Protein AF-A0AA35X2P2-F1 (afdb_monomer)

Solvent-accessible surface area (backbone atoms only — not comparable to full-atom values): 41065 Å² total; per-residue (Å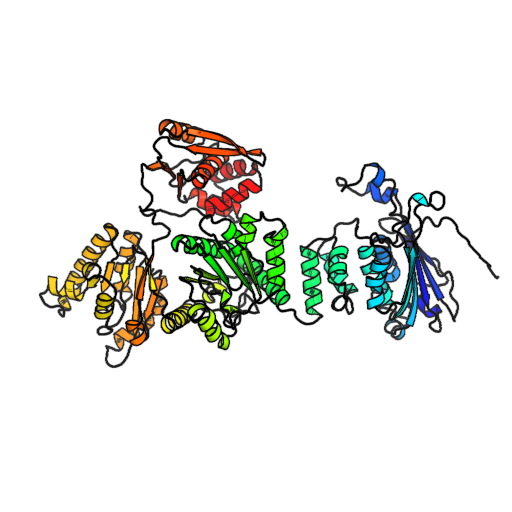²): 134,88,78,85,72,86,72,84,67,79,82,73,82,38,25,44,39,35,46,33,27,59,40,84,58,9,50,53,55,28,53,40,43,74,43,60,62,93,45,78,46,78,44,86,49,102,51,33,36,38,40,37,38,40,90,37,73,39,59,65,42,17,29,42,36,43,38,34,51,46,38,63,68,62,61,49,77,74,61,91,70,84,77,81,94,55,61,87,60,50,65,77,57,65,64,70,43,44,37,42,27,50,67,50,28,53,47,46,51,72,68,30,38,55,20,53,70,48,48,22,92,91,41,52,71,61,35,76,32,67,38,51,37,37,38,40,35,61,30,35,44,26,86,78,41,68,63,56,58,41,64,68,40,42,86,76,60,32,51,76,47,77,46,75,39,61,64,38,91,89,45,63,89,76,35,72,37,50,36,24,32,40,39,39,38,35,74,39,31,66,22,54,56,47,25,49,49,43,55,47,31,29,34,45,47,61,68,75,92,66,92,82,56,76,70,54,40,56,50,49,52,67,52,29,59,98,46,39,59,78,38,94,49,36,67,60,45,42,32,33,58,45,71,65,38,65,69,57,27,48,54,41,50,56,56,33,42,74,78,39,80,82,52,71,45,58,54,51,57,58,44,54,49,50,35,43,66,70,32,55,92,71,42,49,69,62,55,49,51,53,54,49,52,55,50,40,58,75,70,65,37,34,30,39,34,32,40,53,33,48,58,28,64,64,59,57,56,51,71,71,38,89,67,47,64,34,40,36,34,29,23,72,33,62,60,26,46,54,44,15,42,61,71,65,35,50,90,76,42,57,66,79,66,35,75,27,54,44,82,41,80,47,53,63,70,50,84,53,79,86,59,40,87,28,42,27,32,35,31,61,68,36,67,35,65,41,52,76,91,46,46,66,36,31,45,43,26,48,53,59,67,15,46,37,76,39,76,48,76,43,65,66,49,47,75,59,46,81,75,42,95,86,55,61,90,92,58,68,79,37,91,67,48,66,50,62,37,39,72,70,54,50,50,52,51,52,47,55,53,22,67,79,52,76,55,69,46,76,42,52,53,56,26,33,35,40,36,34,31,51,80,90,56,49,56,65,58,51,47,63,74,74,44,58,78,88,32,52,48,37,41,45,60,32,16,25,74,76,62,80,34,59,78,51,69,88,42,46,67,61,9,50,52,50,40,51,52,54,48,51,57,36,38,74,69,66,34,46,33,33,36,44,44,76,46,42,47,72,79,67,39,52,58,54,41,50,53,16,60,77,53,80,28,52,28,30,29,55,29,47,59,85,86,83,92,60,64,63,67,48,53,53,41,30,67,66,42,62,84,41,42,61,81,70,55,37,76,47,80,46,74,33,72,41,74,66,49,59,72,67,60,44,80,42,74,37,81,49,97,40,55,43,68,86,64,73,73,59,70,45,80,45,62,72,46,21,3,39,34,70,61,49,50,55,51,40,47,74,75,51,38,48,77,46,80,42,84,34,99,85,74,46,77,38,35,42,57,49,34,92,86,64,44,31,39,34,36,64,17,26,50,42,36,73,32,96,28,33,59,57,34,50,41,41,52,52,24,20,38,77,69,70,37,28,48,62,30,41,22,72,46,43,59,52,50,42,42,43,78,70,72,44,97,61,89,77,45,75,35,55,46,51,40,49,60,54,46,68,77,47,55,72,67,55,53,50,50,50,45,52,53,57,66,68,36,43,80,60,72,48,111

Foldseek 3Di:
DDPPDPPPDDDPLWWKKKKKFQPFQRLCVCLLQVHHQVDWDKDADQFFIWIKHWPDRGRRMTMIMIITQGDLVSQLVPDPDDDDPDDPVCSNDDCVRPALALVVLVSLCVRRVCSLVLDGPVCNVLSQFFGKMKMKIAWQFAPPPPVLVCLLQVVVAWDKDKDWAQPDPVCCVSDTDRIIIIMIIHRGRSNLVSLSSSQVSNLRVLDDPDQADLVLLVSCCVSCPPPLLVRPCNLSSLCSSRSNPPVSSLVSNLVSCVVPDDDPLSQVVVQVVLLCVLCVLVVVVVVLLVVVVLVCVLLLWQAEEEEQCFLPPSVLVLLVDPSHQAYEYEHQHPVRLVNNCVVSVLVPDDPSSNVRYHYYHDDLLDADLVLADGQEYEHEAPVQLDAPVSVVSSLCRVLNRRNHNYYHYDHAALVCQVVRPPGDNPDDSGPSRNDGDHPVVVQVVVLVSCLVRVNAAEDAQQAEEEEEEFPPQCLVVLCVVAHDPLQEQELLVLQCVVPVGSPPPVCSVVSVVVSLVSQLVQLQVRGRHYYHYNCLALVSCLSVQVSCVVSVHAYEYEYEDDDDDGDVVSVVSNVVCVVCVVVSRHPYYHYQYDVSSSVSHHYDYTHDSLEPVVDDAPEAEDEQLAQALVVVVVVCVVVQKDKDWDQDPVRDIAIAIDHPVLHAYEYLENLFFDHQHSLNSLRHQVRCVVNVRYAYAYDPLLVQLLCVLSVHDDPCDPRSVSNVVVCVVDDPVSSVVSSVVNVPHHHHHDD

Structure (mmCIF, N/CA/C/O backbone):
data_AF-A0AA35X2P2-F1
#
_entry.id   AF-A0AA35X2P2-F1
#
loop_
_atom_site.group_PDB
_atom_site.id
_atom_site.type_symbol
_atom_site.label_atom_id
_atom_site.label_alt_id
_atom_site.label_comp_id
_atom_site.label_asym_id
_atom_site.label_entity_id
_atom_site.label_seq_id
_atom_site.pdbx_PDB_ins_code
_atom_site.Cartn_x
_atom_site.Cartn_y
_atom_site.Cartn_z
_atom_site.occupancy
_atom_site.B_iso_or_equiv
_atom_site.auth_seq_id
_atom_site.auth_comp_id
_atom_site.auth_asym_id
_atom_site.auth_atom_id
_atom_site.pdbx_PDB_model_num
ATOM 1 N N . MET A 1 1 ? -33.482 8.052 63.389 1.00 30.94 1 MET A N 1
ATOM 2 C CA . MET A 1 1 ? -34.845 7.656 62.978 1.00 30.94 1 MET A CA 1
ATOM 3 C C . MET A 1 1 ? -34.691 6.601 61.905 1.00 30.94 1 MET A C 1
ATOM 5 O O . MET A 1 1 ? -34.241 6.907 60.813 1.00 30.94 1 MET A O 1
ATOM 9 N N . THR A 1 2 ? -34.936 5.355 62.285 1.00 27.73 2 THR A N 1
ATOM 10 C CA . THR A 1 2 ? -34.812 4.143 61.476 1.00 27.73 2 THR A CA 1
ATOM 11 C C . THR A 1 2 ? -35.831 4.175 60.339 1.00 27.73 2 THR A C 1
ATOM 13 O O . THR A 1 2 ? -37.019 3.956 60.563 1.00 27.73 2 THR A O 1
ATOM 16 N N . LEU A 1 3 ? -35.382 4.465 59.118 1.00 24.20 3 LEU A N 1
ATOM 17 C CA . LEU A 1 3 ? -36.178 4.251 57.912 1.00 24.20 3 LEU A CA 1
ATOM 18 C C . LEU A 1 3 ? -35.919 2.826 57.423 1.00 24.20 3 LEU A C 1
ATOM 20 O O . LEU A 1 3 ? -35.040 2.564 56.611 1.00 24.20 3 LEU A O 1
ATOM 24 N N . ASN A 1 4 ? -36.715 1.899 57.958 1.00 28.62 4 ASN A N 1
ATOM 25 C CA . ASN A 1 4 ? -36.976 0.605 57.340 1.00 28.62 4 ASN A CA 1
ATOM 26 C C . ASN A 1 4 ? -37.645 0.856 55.980 1.00 28.62 4 ASN A C 1
ATOM 28 O O . ASN A 1 4 ? -38.867 0.968 55.899 1.00 28.62 4 ASN A O 1
ATOM 32 N N . ALA A 1 5 ? -36.856 0.950 54.914 1.00 27.11 5 ALA A N 1
ATOM 33 C CA . ALA A 1 5 ? -37.361 0.973 53.549 1.00 27.11 5 ALA A CA 1
ATOM 34 C C . ALA A 1 5 ? -37.042 -0.364 52.874 1.00 27.11 5 ALA A C 1
ATOM 36 O O . ALA A 1 5 ? -36.112 -0.489 52.083 1.00 27.11 5 ALA A O 1
ATOM 37 N N . ARG A 1 6 ? -37.870 -1.379 53.156 1.00 29.42 6 ARG A N 1
ATOM 38 C CA . ARG A 1 6 ? -38.140 -2.434 52.172 1.00 29.42 6 ARG A CA 1
ATOM 39 C C . ARG A 1 6 ? -38.882 -1.780 51.006 1.00 29.42 6 ARG A C 1
ATOM 41 O O . ARG A 1 6 ? -40.104 -1.853 50.932 1.00 29.42 6 ARG A O 1
ATOM 48 N N . CYS A 1 7 ? -38.153 -1.107 50.123 1.00 26.03 7 CYS A N 1
ATOM 49 C CA . CYS A 1 7 ? -38.694 -0.686 48.842 1.00 26.03 7 CYS A CA 1
ATOM 50 C C . CYS A 1 7 ? -38.541 -1.862 47.878 1.00 26.03 7 CYS A C 1
ATOM 52 O O . CYS A 1 7 ? -37.557 -1.986 47.155 1.00 26.03 7 CYS A O 1
ATOM 54 N N . VAL A 1 8 ? -39.524 -2.762 47.902 1.00 32.06 8 VAL A N 1
ATOM 55 C CA . VAL A 1 8 ? -39.867 -3.514 46.696 1.00 32.06 8 VAL A CA 1
ATOM 56 C C . VAL A 1 8 ? -40.447 -2.462 45.757 1.00 32.06 8 VAL A C 1
ATOM 58 O O . VAL A 1 8 ? -41.606 -2.087 45.901 1.00 32.06 8 VAL A O 1
ATOM 61 N N . CYS A 1 9 ? -39.609 -1.906 44.886 1.00 25.50 9 CYS A N 1
ATOM 62 C CA . CYS A 1 9 ? -40.048 -1.028 43.812 1.00 25.50 9 CYS A CA 1
ATOM 63 C C . CYS A 1 9 ? -40.246 -1.916 42.574 1.00 25.50 9 CYS A C 1
ATOM 65 O O . CYS A 1 9 ? -39.262 -2.244 41.908 1.00 25.50 9 CYS A O 1
ATOM 67 N N . PRO A 1 10 ? -41.466 -2.398 42.274 1.00 33.53 10 PRO A N 1
ATOM 68 C CA . PRO A 1 10 ? -41.769 -2.775 40.904 1.00 33.53 10 PRO A CA 1
ATOM 69 C C . PRO A 1 10 ? -41.751 -1.473 40.085 1.00 33.53 10 PRO A C 1
ATOM 71 O O . PRO A 1 10 ? -42.164 -0.436 40.595 1.00 33.53 10 PRO A O 1
ATOM 74 N N . THR A 1 11 ? -41.239 -1.520 38.855 1.00 35.09 11 THR A N 1
ATOM 75 C CA . THR A 1 11 ? -41.034 -0.378 37.935 1.00 35.09 11 THR A CA 1
ATOM 76 C C . THR A 1 11 ? -40.004 0.659 38.402 1.00 35.09 11 THR A C 1
ATOM 78 O O . THR A 1 11 ? -40.347 1.731 38.889 1.00 35.09 11 THR A O 1
ATOM 81 N N . ILE A 1 12 ? -38.714 0.356 38.220 1.00 37.56 12 ILE A N 1
ATOM 82 C CA . ILE A 1 12 ? -37.716 1.416 38.025 1.00 37.56 12 ILE A CA 1
ATOM 83 C C . ILE A 1 12 ? -37.584 1.604 36.513 1.00 37.56 12 ILE A C 1
ATOM 85 O O . ILE A 1 12 ? -36.907 0.832 35.842 1.00 37.56 12 ILE A O 1
ATOM 89 N N . ASP A 1 13 ? -38.252 2.638 36.007 1.00 51.25 13 ASP A N 1
ATOM 90 C CA . ASP A 1 13 ? -38.214 3.127 34.620 1.00 51.25 13 ASP A CA 1
ATOM 91 C C . ASP A 1 13 ? -36.889 3.860 34.293 1.00 51.25 13 ASP A C 1
ATOM 93 O O . ASP A 1 13 ? -36.858 4.779 33.480 1.00 51.25 13 ASP A O 1
ATOM 97 N N . ALA A 1 14 ? -35.783 3.501 34.951 1.00 62.78 14 ALA A N 1
ATOM 98 C CA . ALA A 1 14 ? -34.538 4.269 34.940 1.00 62.78 14 ALA A CA 1
ATOM 99 C C . ALA A 1 14 ? -33.297 3.368 35.028 1.00 62.78 14 ALA A C 1
ATOM 101 O O . ALA A 1 14 ? -33.299 2.327 35.689 1.00 62.78 14 ALA A O 1
ATOM 102 N N . VAL A 1 15 ? -32.202 3.788 34.392 1.00 82.44 15 VAL A N 1
ATOM 103 C CA . VAL A 1 15 ? -30.927 3.055 34.433 1.00 82.44 15 VAL A CA 1
ATOM 104 C C . VAL A 1 15 ? -30.235 3.317 35.768 1.00 82.44 15 VAL A C 1
ATOM 106 O O . VAL A 1 15 ? -29.967 4.467 36.114 1.00 82.44 15 VAL A O 1
ATOM 109 N N . LEU A 1 16 ? -29.904 2.252 36.502 1.00 91.25 16 LEU A N 1
ATOM 110 C CA . LEU A 1 16 ? -29.268 2.328 37.818 1.00 91.25 16 LEU A CA 1
ATOM 111 C C . LEU A 1 16 ? -27.918 1.598 37.837 1.00 91.25 16 LEU A C 1
ATOM 113 O O . LEU A 1 16 ? -27.840 0.408 37.514 1.00 91.25 16 LEU A O 1
ATOM 117 N N . LEU A 1 17 ? -26.883 2.316 38.279 1.00 96.19 17 LEU A N 1
ATOM 118 C CA . LEU A 1 17 ? -25.578 1.787 38.676 1.00 96.19 17 LEU A CA 1
ATOM 119 C C . LEU A 1 17 ? -25.376 2.038 40.172 1.00 96.19 17 LEU A C 1
ATOM 121 O O . LEU A 1 17 ? -25.498 3.177 40.622 1.00 96.19 17 LEU A O 1
ATOM 125 N N . THR A 1 18 ? -25.001 1.015 40.933 1.00 97.69 18 THR A N 1
ATOM 126 C CA . THR A 1 18 ? -24.524 1.191 42.313 1.00 97.69 18 THR A CA 1
ATOM 127 C C . THR A 1 18 ? -23.096 0.703 42.457 1.00 97.69 18 THR A C 1
ATOM 129 O O . THR A 1 18 ? -22.753 -0.323 41.875 1.00 97.69 18 THR A O 1
ATOM 132 N N . ILE A 1 19 ? -22.288 1.402 43.254 1.00 98.06 19 ILE A N 1
ATOM 133 C CA . ILE A 1 19 ? -20.931 0.980 43.623 1.00 98.06 19 ILE A CA 1
ATOM 134 C C . ILE A 1 19 ? -20.841 0.975 45.148 1.00 98.06 19 ILE A C 1
ATOM 136 O O . ILE A 1 19 ? -21.089 2.004 45.778 1.00 98.06 19 ILE A O 1
ATOM 140 N N . SER A 1 20 ? -20.488 -0.164 45.731 1.00 98.12 20 SER A N 1
ATOM 141 C CA . SER A 1 20 ? -20.285 -0.342 47.166 1.00 98.12 20 SER A CA 1
ATOM 142 C C . SER A 1 20 ? -18.831 -0.679 47.483 1.00 98.12 20 SER A C 1
ATOM 144 O O . SER A 1 20 ? -18.120 -1.267 46.670 1.00 98.12 20 SER A O 1
ATOM 146 N N . THR A 1 21 ? -18.399 -0.346 48.696 1.00 97.69 21 THR A N 1
ATOM 147 C CA . THR A 1 21 ? -17.138 -0.824 49.272 1.00 97.69 21 THR A CA 1
ATOM 148 C C . THR A 1 21 ? -17.311 -1.147 50.750 1.00 97.69 21 THR A C 1
ATOM 150 O O . THR A 1 21 ? -18.133 -0.534 51.436 1.00 97.69 21 THR A O 1
ATOM 153 N N . THR A 1 22 ? -16.509 -2.094 51.231 1.00 97.12 22 THR A N 1
ATOM 154 C CA . THR A 1 22 ? -16.349 -2.430 52.654 1.00 97.12 22 THR A CA 1
ATOM 155 C C . THR A 1 22 ? -14.943 -2.107 53.170 1.00 97.12 22 THR A C 1
ATOM 157 O O . THR A 1 22 ? -14.524 -2.613 54.211 1.00 97.12 22 THR A O 1
ATOM 160 N N . HIS A 1 23 ? -14.174 -1.295 52.430 1.00 95.38 23 HIS A N 1
ATOM 161 C CA . HIS A 1 23 ? -12.947 -0.683 52.946 1.00 95.38 23 HIS A CA 1
ATOM 162 C C . HIS A 1 23 ? -13.253 0.079 54.244 1.00 95.38 23 HIS A C 1
ATOM 164 O O . HIS A 1 23 ? -14.365 0.563 54.398 1.00 95.38 23 HIS A O 1
ATOM 170 N N . GLN A 1 24 ? -12.302 0.218 55.173 1.00 93.75 24 GLN A N 1
ATOM 171 C CA . GLN A 1 24 ? -12.543 0.948 56.421 1.00 93.75 24 GLN A CA 1
ATOM 172 C C . GLN A 1 24 ? -11.674 2.212 56.534 1.00 93.75 24 GLN A C 1
ATOM 174 O O . GLN A 1 24 ? -10.450 2.086 56.543 1.00 93.75 24 GLN A O 1
ATOM 179 N N . PRO A 1 25 ? -12.285 3.407 56.697 1.00 95.06 25 PRO A N 1
ATOM 180 C CA . PRO A 1 25 ? -13.732 3.651 56.767 1.00 95.06 25 PRO A CA 1
ATOM 181 C C . PRO A 1 25 ? -14.393 3.648 55.376 1.00 95.06 25 PRO A C 1
ATOM 183 O O . PRO A 1 25 ? -13.915 4.308 54.453 1.00 95.06 25 PRO A O 1
ATOM 186 N N . ALA A 1 26 ? -15.541 2.982 55.224 1.00 96.50 26 ALA A N 1
ATOM 187 C CA . ALA A 1 26 ? -16.176 2.814 53.909 1.00 96.50 26 ALA A CA 1
ATOM 188 C C . ALA A 1 26 ? -16.669 4.142 53.324 1.00 96.50 26 ALA A C 1
ATOM 190 O O . ALA A 1 26 ? -16.692 4.338 52.107 1.00 96.50 26 ALA A O 1
ATOM 191 N N . THR A 1 27 ? -16.981 5.108 54.191 1.00 96.06 27 THR A N 1
ATOM 192 C CA . THR A 1 27 ? -17.331 6.482 53.815 1.00 96.06 27 THR A CA 1
ATOM 193 C C . THR A 1 27 ? -16.257 7.190 52.988 1.00 96.06 27 THR A C 1
ATOM 195 O O . THR A 1 27 ? -16.580 8.169 52.313 1.00 96.06 27 THR A O 1
ATOM 198 N N . ASP A 1 28 ? -15.007 6.705 52.982 1.00 96.44 28 ASP A N 1
ATOM 199 C CA . ASP A 1 28 ? -13.957 7.265 52.128 1.00 96.44 28 ASP A CA 1
ATOM 200 C C . ASP A 1 28 ? -14.263 7.133 50.626 1.00 96.44 28 ASP A C 1
ATOM 202 O O . ASP A 1 28 ? -13.752 7.925 49.829 1.00 96.44 28 ASP A O 1
ATOM 206 N N . LEU A 1 29 ? -15.201 6.256 50.243 1.00 96.75 29 LEU A N 1
ATOM 207 C CA . LEU A 1 29 ? -15.782 6.213 48.898 1.00 96.75 29 LEU A CA 1
ATOM 208 C C . LEU A 1 29 ? -16.297 7.589 48.434 1.00 96.75 29 LEU A C 1
ATOM 210 O O . LEU A 1 29 ? -16.139 7.948 47.267 1.00 96.75 29 LEU A O 1
ATOM 214 N N . GLY A 1 30 ? -16.840 8.397 49.353 1.00 95.94 30 GLY A N 1
ATOM 215 C CA . GLY A 1 30 ? -17.294 9.759 49.068 1.00 95.94 30 GLY A CA 1
ATOM 216 C C . GLY A 1 30 ? -16.178 10.695 48.608 1.00 95.94 30 GLY A C 1
ATOM 217 O O . GLY A 1 30 ? -16.359 11.464 47.658 1.00 95.94 30 GLY A O 1
ATOM 218 N N . PHE A 1 31 ? -15.004 10.601 49.239 1.00 95.94 31 PHE A N 1
ATOM 219 C CA . PHE A 1 31 ? -13.822 11.370 48.844 1.00 95.94 31 PHE A CA 1
ATOM 220 C C . PHE A 1 31 ? -13.260 10.870 47.516 1.00 95.94 31 PHE A C 1
ATOM 222 O O . PHE A 1 31 ? -12.946 11.678 46.647 1.00 95.94 31 PHE A O 1
ATOM 229 N N . LEU A 1 32 ? -13.200 9.550 47.322 1.00 96.38 32 LEU A N 1
ATOM 230 C CA . LEU A 1 32 ? -12.734 8.962 46.066 1.00 96.38 32 LEU A CA 1
ATOM 231 C C . LEU A 1 32 ? -13.602 9.379 44.867 1.00 96.38 32 LEU A C 1
ATOM 233 O O . LEU A 1 32 ? -13.067 9.688 43.807 1.00 96.38 32 LEU A O 1
ATOM 237 N N . LEU A 1 33 ? -14.927 9.451 45.034 1.00 96.12 33 LEU A N 1
ATOM 238 C CA . LEU A 1 33 ? -15.871 9.851 43.978 1.00 96.12 33 LEU A CA 1
ATOM 239 C C . LEU A 1 33 ? -16.090 11.365 43.858 1.00 96.12 33 LEU A C 1
ATOM 241 O O . LEU A 1 33 ? -16.772 11.820 42.931 1.00 96.12 33 LEU A O 1
ATOM 245 N N . HIS A 1 34 ? -15.544 12.157 44.787 1.00 94.75 34 HIS A N 1
ATOM 246 C CA . HIS A 1 34 ? -15.823 13.593 44.921 1.00 94.75 34 HIS A CA 1
ATOM 247 C C . HIS A 1 34 ? -17.326 13.869 45.046 1.00 94.75 34 HIS A C 1
ATOM 249 O O . HIS A 1 34 ? -17.876 14.763 44.392 1.00 94.75 34 HIS A O 1
ATOM 255 N N . LYS A 1 35 ? -18.020 13.053 45.846 1.00 95.69 35 LYS A N 1
ATOM 256 C CA . LYS A 1 35 ? -19.458 13.169 46.109 1.00 95.69 35 LYS A CA 1
ATOM 257 C C . LYS A 1 35 ? -19.708 13.019 47.595 1.00 95.69 35 LYS A C 1
ATOM 259 O O . LYS A 1 35 ? -19.388 11.998 48.187 1.00 95.69 35 LYS A O 1
ATOM 264 N N . ASN A 1 36 ? -20.296 14.050 48.189 1.00 93.56 36 ASN A N 1
ATOM 265 C CA . ASN A 1 36 ? -20.588 14.057 49.614 1.00 93.56 36 ASN A CA 1
ATOM 266 C C . ASN A 1 36 ? -21.773 13.115 49.914 1.00 93.56 36 ASN A C 1
ATOM 268 O O . ASN A 1 36 ? -22.857 13.376 49.388 1.00 93.56 36 ASN A O 1
ATOM 272 N N . PRO A 1 37 ? -21.616 12.099 50.786 1.00 92.88 37 PRO A N 1
ATOM 273 C CA . PRO A 1 37 ? -22.700 11.175 51.123 1.00 92.88 37 PRO A CA 1
ATOM 274 C C . PRO A 1 37 ? -23.958 11.832 51.700 1.00 92.88 37 PRO A C 1
ATOM 276 O O . PRO A 1 37 ? -25.062 11.337 51.506 1.00 92.88 37 PRO A O 1
ATOM 279 N N . GLY A 1 38 ? -23.821 12.989 52.352 1.00 91.62 38 GLY A N 1
ATOM 280 C CA . GLY A 1 38 ? -24.941 13.753 52.903 1.00 91.62 38 GLY A CA 1
ATOM 281 C C . GLY A 1 38 ? -25.672 14.650 51.899 1.00 91.62 38 GLY A C 1
ATOM 282 O O . GLY A 1 38 ? -26.509 15.450 52.318 1.00 91.62 38 GLY A O 1
ATOM 283 N N . ARG A 1 39 ? -25.342 14.605 50.599 1.00 93.00 39 ARG A N 1
ATOM 284 C CA . ARG A 1 39 ? -25.965 15.459 49.573 1.00 93.00 39 ARG A CA 1
ATOM 285 C C . ARG A 1 39 ? -26.352 14.667 48.326 1.00 93.00 39 ARG A C 1
ATOM 287 O O . ARG A 1 39 ? -25.483 14.171 47.618 1.00 93.00 39 ARG A O 1
ATOM 294 N N . LEU A 1 40 ? -27.647 14.675 48.008 1.00 94.38 40 LEU A N 1
ATOM 295 C CA . LEU A 1 40 ? -28.143 14.359 46.667 1.00 94.38 40 LEU A CA 1
ATOM 296 C C . LEU A 1 40 ? -27.632 15.422 45.683 1.00 94.38 40 LEU A C 1
ATOM 298 O O . LEU A 1 40 ? -27.715 16.621 45.965 1.00 94.38 40 LEU A O 1
ATOM 302 N N . GLN A 1 41 ? -27.110 14.991 44.541 1.00 94.94 41 GLN A N 1
ATOM 303 C CA . GLN A 1 41 ? -26.639 15.872 43.474 1.00 94.94 41 GLN A CA 1
ATOM 304 C C . GLN A 1 41 ? -27.262 15.466 42.143 1.00 94.94 41 GLN A C 1
ATOM 306 O O . GLN A 1 41 ? -27.272 14.285 41.815 1.00 94.94 41 GLN A O 1
ATOM 311 N N . SER A 1 42 ? -27.721 16.448 41.372 1.00 95.12 42 SER A N 1
ATOM 312 C CA . SER A 1 42 ? -28.321 16.247 40.051 1.00 95.12 42 SER A CA 1
ATOM 313 C C . SER A 1 42 ? -27.474 16.921 38.976 1.00 95.12 42 SER A C 1
ATOM 315 O O . SER A 1 42 ? -27.035 18.059 39.153 1.00 95.12 42 SER A O 1
ATOM 317 N N . PHE A 1 43 ? -27.279 16.243 37.849 1.00 93.06 43 PHE A N 1
ATOM 318 C CA . PHE A 1 43 ? -26.471 16.695 36.718 1.00 93.06 43 PHE A CA 1
ATOM 319 C C . PHE A 1 43 ? -27.295 16.648 35.433 1.00 93.06 43 PHE A C 1
ATOM 321 O O . PHE A 1 43 ? -27.891 15.621 35.113 1.00 93.06 43 PHE A O 1
ATOM 328 N N . THR A 1 44 ? -27.314 17.743 34.676 1.00 91.69 44 THR A N 1
ATOM 329 C CA . THR A 1 44 ? -27.955 17.783 33.356 1.00 91.69 44 THR A CA 1
ATOM 330 C C . THR A 1 44 ? -27.032 17.159 32.312 1.00 91.69 44 THR A C 1
ATOM 332 O O . THR A 1 44 ? -25.864 17.534 32.214 1.00 91.69 44 THR A O 1
ATOM 335 N N . LEU A 1 45 ? -27.562 16.234 31.515 1.00 88.19 45 LEU A N 1
ATOM 336 C CA . LEU A 1 45 ? -26.876 15.561 30.414 1.00 88.19 45 LEU A CA 1
ATOM 337 C C . LEU A 1 45 ? -27.557 15.905 29.076 1.00 88.19 45 LEU A C 1
ATOM 339 O O . LEU A 1 45 ? -28.731 16.274 29.066 1.00 88.19 45 LEU A O 1
ATOM 343 N N . PRO A 1 46 ? -26.878 15.744 27.924 1.00 79.81 46 PRO A N 1
ATOM 344 C CA . PRO A 1 46 ? -27.467 16.041 26.610 1.00 79.81 46 PRO A CA 1
ATOM 345 C C . PRO A 1 46 ? -28.738 15.242 26.276 1.00 79.81 46 PRO A C 1
ATOM 347 O O . PRO A 1 46 ? -29.487 15.623 25.385 1.00 79.81 46 PRO A O 1
ATOM 350 N N . PHE A 1 47 ? -28.959 14.127 26.970 1.00 82.19 47 PHE A N 1
ATOM 351 C CA . PHE A 1 47 ? -30.056 13.184 26.749 1.00 82.19 47 PHE A CA 1
ATOM 352 C C . PHE A 1 47 ? -30.959 13.018 27.983 1.00 82.19 47 PHE A C 1
ATOM 354 O O . PHE A 1 47 ? -31.762 12.091 28.026 1.00 82.19 47 PHE A O 1
ATOM 361 N N . GLY A 1 48 ? -30.823 13.870 29.004 1.00 88.31 48 GLY A N 1
ATOM 362 C CA . GLY A 1 48 ? -31.625 13.773 30.224 1.00 88.31 48 GLY A CA 1
ATOM 363 C C . GLY A 1 48 ? -30.896 14.285 31.460 1.00 88.31 48 GLY A C 1
ATOM 364 O O . GLY A 1 48 ? -30.223 15.316 31.427 1.00 88.31 48 GLY A O 1
ATOM 365 N N . ARG A 1 49 ? -31.024 13.566 32.572 1.00 91.81 49 ARG A N 1
ATOM 366 C CA . ARG A 1 49 ? -30.457 13.927 33.873 1.00 91.81 49 ARG A CA 1
ATOM 367 C C . ARG A 1 49 ? -29.849 12.707 34.564 1.00 91.81 49 ARG A C 1
ATOM 369 O O . ARG A 1 49 ? -30.302 11.582 34.377 1.00 91.81 49 ARG A O 1
ATOM 376 N N . ALA A 1 50 ? -28.825 12.945 35.377 1.00 94.12 50 ALA A N 1
ATOM 377 C CA . ALA A 1 50 ? -28.235 11.958 36.270 1.00 94.12 50 ALA A CA 1
ATOM 378 C C . ALA A 1 50 ? -28.306 12.428 37.723 1.00 94.12 50 ALA A C 1
ATOM 380 O O . ALA A 1 50 ? -27.841 13.524 38.036 1.00 94.12 50 ALA A O 1
ATOM 381 N N . ASP A 1 51 ? -28.823 11.584 38.608 1.00 95.25 51 ASP A N 1
ATOM 382 C CA . ASP A 1 51 ? -28.871 11.828 40.045 1.00 95.25 51 ASP A CA 1
ATOM 383 C C . ASP A 1 51 ? -27.874 10.918 40.770 1.00 95.25 51 ASP A C 1
ATOM 385 O O . ASP A 1 51 ? -27.804 9.714 40.517 1.00 95.25 51 ASP A O 1
ATOM 389 N N . VAL A 1 52 ? -27.101 11.498 41.690 1.00 97.00 52 VAL A N 1
ATOM 390 C CA . VAL A 1 52 ? -26.169 10.780 42.565 1.00 97.00 52 VAL A CA 1
ATOM 391 C C . VAL A 1 52 ? -26.540 10.968 44.017 1.00 97.00 52 VAL A C 1
ATOM 393 O O . VAL A 1 52 ? -26.656 12.095 44.504 1.00 97.00 52 VAL A O 1
ATOM 396 N N . PHE A 1 53 ? -26.652 9.853 44.725 1.00 96.75 53 PHE A N 1
ATOM 397 C CA . PHE A 1 53 ? -26.898 9.811 46.160 1.00 96.75 53 PHE A CA 1
ATOM 398 C C . PHE A 1 53 ? -26.287 8.559 46.781 1.00 96.75 53 PHE A C 1
ATOM 400 O O . PHE A 1 53 ? -25.868 7.641 46.080 1.00 96.75 53 PHE A O 1
ATOM 407 N N . TYR A 1 54 ? -26.238 8.530 48.109 1.00 97.19 54 TYR A N 1
ATOM 408 C CA . TYR A 1 54 ? -25.712 7.408 48.873 1.00 97.19 54 TYR A CA 1
ATOM 409 C C . TYR A 1 54 ? -26.861 6.748 49.630 1.00 97.19 54 TYR A C 1
ATOM 411 O O . TYR A 1 54 ? -27.288 7.287 50.652 1.00 97.19 54 TYR A O 1
ATOM 419 N N . PRO A 1 55 ? -27.416 5.625 49.134 1.00 95.00 55 PRO A N 1
ATOM 420 C CA . PRO A 1 55 ? -28.412 4.865 49.889 1.00 95.00 55 PRO A CA 1
ATOM 421 C C . PRO A 1 55 ? -27.869 4.335 51.225 1.00 95.00 55 PRO A C 1
ATOM 423 O O . PRO A 1 55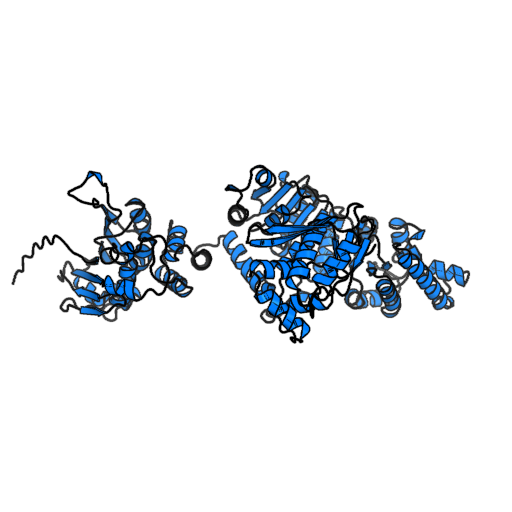 ? -28.649 4.102 52.143 1.00 95.00 55 PRO A O 1
ATOM 426 N N . GLU A 1 56 ? -26.552 4.161 51.338 1.00 95.56 56 GLU A N 1
ATOM 427 C CA . GLU A 1 56 ? -25.871 3.633 52.518 1.00 95.56 56 GLU A CA 1
ATOM 428 C C . GLU A 1 56 ? -24.508 4.324 52.660 1.00 95.56 56 GLU A C 1
ATOM 430 O O . GLU A 1 56 ? -23.762 4.433 51.686 1.00 95.56 56 GLU A O 1
ATOM 435 N N . ALA A 1 57 ? -24.185 4.821 53.853 1.00 95.56 57 ALA A N 1
ATOM 436 C CA . ALA A 1 57 ? -22.939 5.537 54.126 1.00 95.56 57 ALA A CA 1
ATOM 437 C C . ALA A 1 57 ? -22.520 5.338 55.588 1.00 95.56 57 ALA A C 1
ATOM 439 O O . ALA A 1 57 ? -22.508 6.278 56.386 1.00 95.56 57 ALA A O 1
ATOM 440 N N . GLU A 1 58 ? -22.220 4.093 55.935 1.00 95.38 58 GLU A N 1
ATOM 441 C CA . GLU A 1 58 ? -21.757 3.681 57.257 1.00 95.38 58 GLU A CA 1
ATOM 442 C C . GLU A 1 58 ? -20.241 3.414 57.233 1.00 95.38 58 GLU A C 1
ATOM 444 O O . GLU A 1 58 ? -19.588 3.467 56.188 1.00 95.38 58 GLU A O 1
ATOM 449 N N . SER A 1 59 ? -19.628 3.211 58.402 1.00 93.25 59 SER A N 1
ATOM 450 C CA . SER A 1 59 ? -18.172 3.020 58.503 1.00 93.25 59 SER A CA 1
ATOM 451 C C . SER A 1 59 ? -17.692 1.672 57.958 1.00 93.25 59 SER A C 1
ATOM 453 O O . SER A 1 59 ? -16.530 1.557 57.571 1.00 93.25 59 SER A O 1
ATOM 455 N N . ASP A 1 60 ? -18.561 0.666 57.961 1.00 95.44 60 ASP A N 1
ATOM 456 C CA . ASP A 1 60 ? -18.313 -0.710 57.524 1.00 95.44 60 ASP A CA 1
ATOM 457 C C . ASP A 1 60 ? -18.766 -0.973 56.081 1.00 95.44 60 ASP A C 1
ATOM 459 O O . ASP A 1 60 ? -18.157 -1.798 55.400 1.00 95.44 60 ASP A O 1
ATOM 463 N N . ARG A 1 61 ? -19.784 -0.252 55.596 1.00 97.06 61 ARG A N 1
ATOM 464 C CA . ARG A 1 61 ? -20.237 -0.299 54.205 1.00 97.06 61 ARG A CA 1
ATOM 465 C C . ARG A 1 61 ? -20.740 1.058 53.720 1.00 97.06 61 ARG A C 1
ATOM 467 O O . ARG A 1 61 ? -21.505 1.753 54.383 1.00 97.06 61 ARG A O 1
ATOM 474 N N . CYS A 1 62 ? -20.332 1.421 52.512 1.00 97.94 62 CYS A N 1
ATOM 475 C CA . CYS A 1 62 ? -20.781 2.632 51.839 1.00 97.94 62 CYS A CA 1
ATOM 476 C C . CYS A 1 62 ? -21.139 2.293 50.398 1.00 97.94 62 CYS A C 1
ATOM 478 O O . CYS A 1 62 ? -20.366 1.619 49.716 1.00 97.94 62 CYS A O 1
ATOM 480 N N . THR A 1 63 ? -22.297 2.765 49.945 1.00 98.06 63 THR A N 1
ATOM 481 C CA . THR A 1 63 ? -22.853 2.505 48.620 1.00 98.06 63 THR A CA 1
ATOM 482 C C . THR A 1 63 ? -23.266 3.823 47.983 1.00 98.06 63 THR A C 1
ATOM 484 O O . THR A 1 63 ? -24.091 4.546 48.536 1.00 98.06 63 THR A O 1
ATOM 487 N N . VAL A 1 64 ? -22.736 4.115 46.796 1.00 97.94 64 VAL A N 1
ATOM 488 C CA . VAL A 1 64 ? -23.219 5.195 45.928 1.00 97.94 64 VAL A CA 1
ATOM 489 C C . VAL A 1 64 ? -24.194 4.632 44.894 1.00 97.94 64 VAL A C 1
ATOM 491 O O . VAL A 1 64 ? -24.022 3.510 44.419 1.00 97.94 64 VAL A O 1
ATOM 494 N N . ALA A 1 65 ? -25.192 5.421 44.514 1.00 97.12 65 ALA A N 1
ATOM 495 C CA . ALA A 1 65 ? -26.096 5.163 43.404 1.00 97.12 65 ALA A CA 1
ATOM 496 C C . ALA A 1 65 ? -25.982 6.285 42.363 1.00 97.12 65 ALA A C 1
ATOM 498 O O . ALA A 1 65 ? -25.995 7.464 42.717 1.00 97.12 65 ALA A O 1
ATOM 499 N N . LEU A 1 66 ? -25.884 5.906 41.089 1.00 96.31 66 LEU A N 1
ATOM 500 C CA . LEU A 1 66 ? -26.006 6.765 39.915 1.00 96.31 66 LEU A CA 1
ATOM 501 C C . LEU A 1 66 ? -27.268 6.340 39.157 1.00 96.31 66 LEU A C 1
ATOM 503 O O . LEU A 1 66 ? -27.308 5.256 38.572 1.00 96.31 66 LEU A O 1
ATOM 507 N N . LEU A 1 67 ? -28.290 7.191 39.194 1.00 94.56 67 LEU A N 1
ATOM 508 C CA . LEU A 1 67 ? -29.586 6.972 38.559 1.00 94.56 67 LEU A CA 1
ATOM 509 C C . LEU A 1 67 ? -29.716 7.877 37.331 1.00 94.56 67 LEU A C 1
ATOM 511 O O . LEU A 1 67 ? -29.531 9.088 37.447 1.00 94.56 67 LEU A O 1
ATOM 515 N N . LEU A 1 68 ? -30.040 7.309 36.170 1.00 91.88 68 LEU A N 1
ATOM 516 C CA . LEU A 1 68 ? -30.261 8.067 34.938 1.00 91.88 68 LEU A CA 1
ATOM 517 C C . LEU A 1 68 ? -31.734 8.149 34.586 1.00 91.88 68 LEU A C 1
ATOM 519 O O . LEU A 1 68 ? -32.417 7.136 34.468 1.00 91.88 68 LEU A O 1
ATOM 523 N N . ASP A 1 69 ? -32.156 9.379 34.345 1.00 88.81 69 ASP A N 1
ATOM 524 C CA . ASP A 1 69 ? -33.483 9.778 33.909 1.00 88.81 69 ASP A CA 1
ATOM 525 C C . ASP A 1 69 ? -33.337 10.350 32.493 1.00 88.81 69 ASP A C 1
ATOM 527 O O . ASP A 1 69 ? -32.906 11.491 32.298 1.00 88.81 69 ASP A O 1
ATOM 531 N N . ILE A 1 70 ? -33.544 9.495 31.493 1.00 85.44 70 ILE A N 1
ATOM 532 C CA . ILE A 1 70 ? -33.295 9.796 30.079 1.00 85.44 70 ILE A CA 1
ATOM 533 C C . ILE A 1 70 ? -34.588 10.318 29.447 1.00 85.44 70 ILE A C 1
ATOM 535 O O . ILE A 1 70 ? -35.630 9.685 29.582 1.00 85.44 70 ILE A O 1
ATOM 539 N N . ASP A 1 71 ? -34.519 11.428 28.704 1.00 82.06 71 ASP A N 1
ATOM 540 C CA . ASP A 1 71 ? -35.670 11.996 27.990 1.00 82.06 71 ASP A CA 1
ATOM 541 C C . ASP A 1 71 ? -35.854 11.317 26.613 1.00 82.06 71 ASP A C 1
ATOM 543 O O . ASP A 1 71 ? -35.116 11.630 25.666 1.00 82.06 71 ASP A O 1
ATOM 547 N N . PRO A 1 72 ? -36.845 10.414 26.448 1.00 75.06 72 PRO A N 1
ATOM 548 C CA . PRO A 1 72 ? -37.077 9.728 25.179 1.00 75.06 72 PRO A CA 1
ATOM 549 C C . PRO A 1 72 ? -37.484 10.683 24.050 1.00 75.06 72 PRO A C 1
ATOM 551 O O . PRO A 1 72 ? -37.191 10.414 22.886 1.00 75.06 72 PRO A O 1
ATOM 554 N N . VAL A 1 73 ? -38.134 11.813 24.354 1.00 73.31 73 VAL A N 1
ATOM 555 C CA . VAL A 1 73 ? -38.599 12.773 23.339 1.00 73.31 73 VAL A CA 1
ATOM 556 C C . VAL A 1 73 ? -37.436 13.627 22.838 1.00 73.31 73 VAL A C 1
ATOM 558 O O . VAL A 1 73 ? -37.316 13.869 21.630 1.00 73.31 73 VAL A O 1
ATOM 561 N N . GLY A 1 74 ? -36.557 14.056 23.747 1.00 66.88 74 GLY A N 1
ATOM 562 C CA . GLY A 1 74 ? -35.325 14.777 23.424 1.00 66.88 74 GLY A CA 1
ATOM 563 C C . GLY A 1 74 ? -34.389 13.975 22.514 1.00 66.88 74 GLY A C 1
ATOM 564 O O . GLY A 1 74 ? -33.854 14.521 21.547 1.00 66.88 74 GLY A O 1
ATOM 565 N N . LEU A 1 75 ? -34.271 12.662 22.743 1.00 67.88 75 LEU A N 1
ATOM 566 C CA . LEU A 1 75 ? -33.454 11.746 21.931 1.00 67.88 75 LEU A CA 1
ATOM 567 C C . LEU A 1 75 ? -33.845 11.707 20.441 1.00 67.88 75 LEU A C 1
ATOM 569 O O . LEU A 1 75 ? -32.977 11.521 19.585 1.00 67.88 75 LEU A O 1
ATOM 573 N N . VAL A 1 76 ? -35.129 11.892 20.115 1.00 64.50 76 VAL A N 1
ATOM 574 C CA . VAL A 1 76 ? -35.643 11.826 18.733 1.00 64.50 76 VAL A CA 1
ATOM 575 C C . VAL A 1 76 ? -35.526 13.167 18.013 1.00 64.50 76 VAL A C 1
ATOM 577 O O . VAL A 1 76 ? -35.140 13.216 16.846 1.00 64.50 76 VAL A O 1
ATOM 580 N N . ARG A 1 77 ? -35.830 14.277 18.698 1.00 59.62 77 ARG A N 1
ATOM 581 C CA . ARG A 1 77 ? -35.920 15.615 18.081 1.00 59.62 77 ARG A CA 1
ATOM 582 C C . ARG A 1 77 ? -34.589 16.167 17.564 1.00 59.62 77 ARG A C 1
ATOM 584 O O . ARG A 1 77 ? -34.603 17.048 16.711 1.00 59.62 77 ARG A O 1
ATOM 591 N N . HIS A 1 78 ? -33.460 15.658 18.054 1.00 48.06 78 HIS A N 1
ATOM 592 C CA . HIS A 1 78 ? -32.123 16.129 17.680 1.00 48.06 78 HIS A CA 1
ATOM 593 C C . HIS A 1 78 ? -31.439 15.312 16.563 1.00 48.06 78 HIS A C 1
ATOM 595 O O . HIS A 1 78 ? -30.295 15.609 16.217 1.00 48.06 78 HIS A O 1
ATOM 601 N N . LYS A 1 79 ? -32.107 14.315 15.955 1.00 51.72 79 LYS A N 1
ATOM 602 C CA . LYS A 1 79 ? -31.555 13.542 14.824 1.00 51.72 79 LYS A CA 1
ATOM 603 C C . LYS A 1 79 ? -31.962 14.135 13.466 1.00 51.72 79 LYS A C 1
ATOM 605 O O . LYS A 1 79 ? -33.061 13.901 12.977 1.00 51.72 79 LYS A O 1
ATOM 610 N N . SER A 1 80 ? -31.032 14.832 12.813 1.00 35.81 80 SER A N 1
ATOM 611 C CA . SER A 1 80 ? -31.109 15.184 11.386 1.00 35.81 80 SER A CA 1
ATOM 612 C C . SER A 1 80 ? -30.483 14.059 10.546 1.00 35.81 80 SER A C 1
ATOM 614 O O . SER A 1 80 ? -29.288 14.096 10.265 1.00 35.81 80 SER A O 1
ATOM 616 N N . GLY A 1 81 ? -31.245 13.023 10.182 1.00 41.94 81 GLY A N 1
ATOM 617 C CA . GLY A 1 81 ? -30.745 11.932 9.328 1.00 41.94 81 GLY A CA 1
ATOM 618 C C . GLY A 1 81 ? -31.718 10.760 9.162 1.00 41.94 81 GLY A C 1
ATOM 619 O O . GLY A 1 81 ? -32.497 10.466 10.065 1.00 41.94 81 GLY A O 1
ATOM 620 N N . ALA A 1 82 ? -31.682 10.108 7.992 1.00 35.72 82 ALA A N 1
ATOM 621 C CA . ALA A 1 82 ? -32.551 8.983 7.630 1.00 35.72 82 ALA A CA 1
ATOM 622 C C . ALA A 1 82 ? -32.337 7.748 8.539 1.00 35.72 82 ALA A C 1
ATOM 624 O O . ALA A 1 82 ? -31.216 7.520 9.003 1.00 35.72 82 ALA A O 1
ATOM 625 N N . PRO A 1 83 ? -33.382 6.936 8.799 1.00 38.66 83 PRO A N 1
ATOM 626 C CA . PRO A 1 83 ? -33.302 5.831 9.747 1.00 38.66 83 PRO A CA 1
ATOM 627 C C . PRO A 1 83 ? -32.452 4.673 9.214 1.00 38.66 83 PRO A C 1
ATOM 629 O O . PRO A 1 83 ? -32.676 4.168 8.116 1.00 38.66 83 PRO A O 1
ATOM 632 N N . SER A 1 84 ? -31.520 4.194 10.038 1.00 41.47 84 SER A N 1
ATOM 633 C CA . SER A 1 84 ? -30.928 2.870 9.872 1.00 41.47 84 SER A CA 1
ATOM 634 C C . SER A 1 84 ? -31.898 1.822 10.427 1.00 41.47 84 SER A C 1
ATOM 636 O O . SER A 1 84 ? -32.126 1.762 11.635 1.00 41.47 84 SER A O 1
ATOM 638 N N . SER A 1 85 ? -32.462 1.019 9.522 1.00 42.34 85 SER A N 1
ATOM 639 C CA . SER A 1 85 ? -33.061 -0.312 9.739 1.00 42.34 85 SER A CA 1
ATOM 640 C C . SER A 1 85 ? -34.315 -0.478 10.619 1.00 42.34 85 SER A C 1
ATOM 642 O O . SER A 1 85 ? -34.818 -1.594 10.680 1.00 42.34 85 SER A O 1
ATOM 644 N N . GLY A 1 86 ? -34.866 0.579 11.222 1.00 43.12 86 GLY A N 1
ATOM 645 C CA . GLY A 1 86 ? -36.091 0.523 12.037 1.00 43.12 86 GLY A CA 1
ATOM 646 C C . GLY A 1 86 ? -37.251 1.337 11.461 1.00 43.12 86 GLY A C 1
ATOM 647 O O . GLY A 1 86 ? -37.040 2.442 10.954 1.00 43.12 86 GLY A O 1
ATOM 648 N N . GLY A 1 87 ? -38.483 0.820 11.529 1.00 42.41 87 GLY A N 1
ATOM 649 C CA . GLY A 1 87 ? -39.685 1.565 11.122 1.00 42.41 87 GLY A CA 1
ATOM 650 C C . GLY A 1 87 ? -39.881 2.857 11.934 1.00 42.41 87 GLY A C 1
ATOM 651 O O . GLY A 1 87 ? -39.357 2.994 13.035 1.00 42.41 87 GLY A O 1
ATOM 652 N N . TRP A 1 88 ? -40.682 3.805 11.428 1.00 49.41 88 TRP A N 1
ATOM 653 C CA . TRP A 1 88 ? -40.943 5.121 12.055 1.00 49.41 88 TRP A CA 1
ATOM 654 C C . TRP A 1 88 ? -41.372 5.064 13.541 1.00 49.41 88 TRP A C 1
ATOM 656 O O . TRP A 1 88 ? -41.205 6.042 14.264 1.00 49.41 88 TRP A O 1
ATOM 666 N N . LEU A 1 89 ? -41.899 3.926 14.008 1.00 53.81 89 LEU A N 1
ATOM 667 C CA . LEU A 1 89 ? -42.335 3.699 15.391 1.00 53.81 89 LEU A CA 1
ATOM 668 C C . LEU A 1 89 ? -41.179 3.446 16.381 1.00 53.81 89 LEU A C 1
ATOM 670 O O . LEU A 1 89 ? -41.270 3.881 17.528 1.00 53.81 89 LEU A O 1
ATOM 674 N N . GLU A 1 90 ? -40.083 2.812 15.949 1.00 53.91 90 GLU A N 1
ATOM 675 C CA . GLU A 1 90 ? -38.929 2.480 16.813 1.00 53.91 90 GLU A CA 1
ATOM 676 C C . GLU A 1 90 ? -38.169 3.727 17.290 1.00 53.91 90 GLU A C 1
ATOM 678 O O . GLU A 1 90 ? -37.457 3.704 18.295 1.00 53.91 90 GLU A O 1
ATOM 683 N N . GLN A 1 91 ? -38.344 4.854 16.597 1.00 56.31 91 GLN A N 1
ATOM 684 C CA . GLN A 1 91 ? -37.794 6.130 17.042 1.00 56.31 91 GLN A CA 1
ATOM 685 C C . GLN A 1 91 ? -38.461 6.603 18.338 1.00 56.31 91 GLN A C 1
ATOM 687 O O . GLN A 1 91 ? -37.769 7.102 19.217 1.00 56.31 91 GLN A O 1
ATOM 692 N N . TYR A 1 92 ? -39.772 6.401 18.491 1.00 62.41 92 TYR A N 1
ATOM 693 C CA . TYR A 1 92 ? -40.538 6.891 19.642 1.00 62.41 92 TYR A CA 1
ATOM 694 C C . TYR A 1 92 ? -40.652 5.876 20.781 1.00 62.41 92 TYR A C 1
ATOM 696 O O . TYR A 1 92 ? -40.748 6.278 21.937 1.00 62.41 92 TYR A O 1
ATOM 704 N N . VAL A 1 93 ? -40.648 4.577 20.466 1.00 72.69 93 VAL A N 1
ATOM 705 C CA . VAL A 1 93 ? -40.728 3.495 21.454 1.00 72.69 93 VAL A CA 1
ATOM 706 C C . VAL A 1 93 ? -39.500 2.609 21.304 1.00 72.69 93 VAL A C 1
ATOM 708 O O . VAL A 1 93 ? -39.402 1.821 20.366 1.00 72.69 93 VAL A O 1
ATOM 711 N N . ASN A 1 94 ? -38.555 2.754 22.229 1.00 76.44 94 ASN A N 1
ATOM 712 C CA . ASN A 1 94 ? -37.351 1.936 22.302 1.00 76.44 94 ASN A CA 1
ATOM 713 C C . ASN A 1 94 ? -36.900 1.754 23.755 1.00 76.44 94 ASN A C 1
ATOM 715 O O . ASN A 1 94 ? -37.372 2.420 24.673 1.00 76.44 94 ASN A O 1
ATOM 719 N N . ASP A 1 95 ? -35.973 0.826 23.940 1.00 79.62 95 ASP A N 1
ATOM 720 C CA . ASP A 1 95 ? -35.416 0.412 25.225 1.00 79.62 95 ASP A CA 1
ATOM 721 C C . ASP A 1 95 ? -34.409 1.408 25.823 1.00 79.62 95 ASP A C 1
ATOM 723 O O . ASP A 1 95 ? -34.030 1.283 26.986 1.00 79.62 95 ASP A O 1
ATOM 727 N N . ARG A 1 96 ? -33.962 2.411 25.058 1.00 81.12 96 ARG A N 1
ATOM 728 C CA . ARG A 1 96 ? -32.798 3.248 25.396 1.00 81.12 96 ARG A CA 1
ATOM 729 C C . ARG A 1 96 ? -32.883 4.015 26.708 1.00 81.12 96 ARG A C 1
ATOM 731 O O . ARG A 1 96 ? -31.840 4.099 27.357 1.00 81.12 96 ARG A O 1
ATOM 738 N N . PRO A 1 97 ? -34.050 4.526 27.134 1.00 82.94 97 PRO A N 1
ATOM 739 C CA . PRO A 1 97 ? -34.168 5.170 28.437 1.00 82.94 97 PRO A CA 1
ATOM 740 C C . PRO A 1 97 ? -33.955 4.223 29.626 1.00 82.94 97 PRO A C 1
ATOM 742 O O . PRO A 1 97 ? -33.699 4.685 30.733 1.00 82.94 97 PRO A O 1
ATOM 745 N N . TYR A 1 98 ? -34.036 2.911 29.395 1.00 84.62 98 TYR A N 1
ATOM 746 C CA . TYR A 1 98 ? -34.153 1.891 30.437 1.00 84.62 98 TYR A CA 1
ATOM 747 C C . TYR A 1 98 ? -32.944 0.952 30.514 1.00 84.62 98 TYR A C 1
ATOM 749 O O . TYR A 1 98 ? -32.841 0.158 31.448 1.00 84.62 98 TYR A O 1
ATOM 757 N N . VAL A 1 99 ? -32.009 1.037 29.560 1.00 86.75 99 VAL A N 1
ATOM 758 C CA . VAL A 1 99 ? -30.871 0.111 29.443 1.00 86.75 99 VAL A CA 1
ATOM 759 C C . VAL A 1 99 ? -29.530 0.789 29.716 1.00 86.75 99 VAL A C 1
ATOM 761 O O . VAL A 1 99 ? -29.247 1.896 29.245 1.00 86.75 99 VAL A O 1
ATOM 764 N N . ALA A 1 100 ? -28.663 0.080 30.438 1.00 84.06 100 ALA A N 1
ATOM 765 C CA . ALA A 1 100 ? -27.282 0.442 30.736 1.00 84.06 100 ALA A CA 1
ATOM 766 C C . ALA A 1 100 ? -26.404 0.354 29.474 1.00 84.06 100 ALA A C 1
ATOM 768 O O . ALA A 1 100 ? -25.602 -0.557 29.298 1.00 84.06 100 ALA A O 1
ATOM 769 N N . SER A 1 101 ? -26.616 1.318 28.581 1.00 81.19 101 SER A N 1
ATOM 770 C CA . SER A 1 101 ? -25.972 1.476 27.275 1.00 81.19 101 SER A CA 1
ATOM 771 C C . SER A 1 101 ? -24.822 2.491 27.327 1.00 81.19 101 SER A C 1
ATOM 773 O O . SER A 1 101 ? -24.385 2.911 28.402 1.00 81.19 101 SER A O 1
ATOM 775 N N . SER A 1 102 ? -24.373 2.977 26.164 1.00 84.25 102 SER A N 1
ATOM 776 C CA . SER A 1 102 ? -23.380 4.056 26.064 1.00 84.25 102 SER A CA 1
ATOM 777 C C . SER A 1 102 ? -23.742 5.331 26.841 1.00 84.25 102 SER A C 1
ATOM 779 O O . SER A 1 102 ? -22.851 6.082 27.231 1.00 84.25 102 SER A O 1
ATOM 781 N N . HIS A 1 103 ? -25.031 5.579 27.103 1.00 86.69 103 HIS A N 1
ATOM 782 C CA . HIS A 1 103 ? -25.483 6.698 27.936 1.00 86.69 103 HIS A CA 1
ATOM 783 C C . HIS A 1 103 ? -24.958 6.608 29.376 1.00 86.69 103 HIS A C 1
ATOM 785 O O . HIS A 1 103 ? -24.586 7.631 29.955 1.00 86.69 103 HIS A O 1
ATOM 791 N N . LEU A 1 104 ? -24.853 5.396 29.935 1.00 90.19 104 LEU A N 1
ATOM 792 C CA . LEU A 1 104 ? -24.299 5.194 31.273 1.00 90.19 104 LEU A CA 1
ATOM 793 C C . LEU A 1 104 ? -22.798 5.495 31.311 1.00 90.19 104 LEU A C 1
ATOM 795 O O . LEU A 1 104 ? -22.346 6.159 32.240 1.00 90.19 104 LEU A O 1
ATOM 799 N N . SER A 1 105 ? -22.041 5.132 30.271 1.00 90.06 105 SER A N 1
ATOM 800 C CA . SER A 1 105 ? -20.631 5.531 30.148 1.00 90.06 105 SER A CA 1
ATOM 801 C C . SER A 1 105 ? -20.464 7.052 30.120 1.00 90.06 105 SER A C 1
ATOM 803 O O . SER A 1 105 ? -19.621 7.597 30.834 1.00 90.06 105 SER A O 1
ATOM 805 N N . VAL A 1 106 ? -21.297 7.768 29.355 1.00 88.06 106 VAL A N 1
ATOM 806 C CA . VAL A 1 106 ? -21.260 9.242 29.316 1.00 88.06 106 VAL A CA 1
ATOM 807 C C . VAL A 1 106 ? -21.577 9.840 30.688 1.00 88.06 106 VAL A C 1
ATOM 809 O O . VAL A 1 106 ? -20.899 10.773 31.123 1.00 88.06 106 VAL A O 1
ATOM 812 N N . ALA A 1 107 ? -22.553 9.281 31.404 1.00 91.62 107 ALA A N 1
ATOM 813 C CA . ALA A 1 107 ? -22.873 9.716 32.756 1.00 91.62 107 ALA A CA 1
ATOM 814 C C . ALA A 1 107 ? -21.724 9.468 33.743 1.00 91.62 107 ALA A C 1
ATOM 816 O O . ALA A 1 107 ? -21.380 10.375 34.498 1.00 91.62 107 ALA A O 1
ATOM 817 N N . ILE A 1 108 ? -21.080 8.296 33.701 1.00 93.94 108 ILE A N 1
ATOM 818 C CA . ILE A 1 108 ? -19.897 7.990 34.523 1.00 93.94 108 ILE A CA 1
ATOM 819 C C . ILE A 1 108 ? -18.804 9.037 34.286 1.00 93.94 108 ILE A C 1
ATOM 821 O O . ILE A 1 108 ? -18.302 9.619 35.245 1.00 93.94 108 ILE A O 1
ATOM 825 N N . ALA A 1 109 ? -18.471 9.337 33.027 1.00 91.12 109 ALA A N 1
ATOM 826 C CA . ALA A 1 109 ? -17.445 10.328 32.710 1.00 91.12 109 ALA A CA 1
ATOM 827 C C . ALA A 1 109 ? -17.829 11.749 33.156 1.00 91.12 109 ALA A C 1
ATOM 829 O O . ALA A 1 109 ? -16.985 12.477 33.678 1.00 91.12 109 ALA A O 1
ATOM 830 N N . SER A 1 110 ? -19.097 12.141 32.997 1.00 91.12 110 SER A N 1
ATOM 831 C CA . SER A 1 110 ? -19.568 13.476 33.385 1.00 91.12 110 SER A CA 1
ATOM 832 C C . SER A 1 110 ? -19.652 13.663 34.900 1.00 91.12 110 SER A C 1
ATOM 834 O O . SER A 1 110 ? -19.430 14.765 35.398 1.00 91.12 110 SER A O 1
ATOM 836 N N . VAL A 1 111 ? -20.013 12.615 35.638 1.00 94.56 111 VAL A N 1
ATOM 837 C CA . VAL A 1 111 ? -20.349 12.704 37.063 1.00 94.56 111 VAL A CA 1
ATOM 838 C C . VAL A 1 111 ? -19.179 12.277 37.948 1.00 94.56 111 VAL A C 1
ATOM 840 O O . VAL A 1 111 ? -18.910 12.912 38.973 1.00 94.56 111 VAL A O 1
ATOM 843 N N . PHE A 1 112 ? -18.445 11.242 37.542 1.00 95.94 112 PHE A N 1
ATOM 844 C CA . PHE A 1 112 ? -17.302 10.675 38.262 1.00 95.94 112 PHE A CA 1
ATOM 845 C C . PHE A 1 112 ? -15.961 10.943 37.563 1.00 95.94 112 PHE A C 1
ATOM 847 O O . PHE A 1 112 ? -14.978 10.267 37.851 1.00 95.94 112 PHE A O 1
ATOM 854 N N . GLY A 1 113 ? -15.879 11.956 36.693 1.00 92.50 113 GLY A N 1
ATOM 855 C CA . GLY A 1 113 ? -14.684 12.255 35.894 1.00 92.50 113 GLY A CA 1
ATOM 856 C C . GLY A 1 113 ? -13.378 12.394 36.692 1.00 92.50 113 GLY A C 1
ATOM 857 O O . GLY A 1 113 ? -12.351 11.876 36.261 1.00 92.50 113 GLY A O 1
ATOM 858 N N . SER A 1 114 ? -13.402 13.017 37.878 1.00 91.94 114 SER A N 1
ATOM 859 C CA . SER A 1 114 ? -12.213 13.115 38.748 1.00 91.94 114 SER A CA 1
ATOM 860 C C . SER A 1 114 ? -11.737 11.748 39.247 1.00 91.94 114 SER A C 1
ATOM 862 O O . SER A 1 114 ? -10.541 11.467 39.217 1.00 91.94 114 SER A O 1
ATOM 864 N N . ALA A 1 115 ? -12.672 10.890 39.661 1.00 93.75 115 ALA A N 1
ATOM 865 C CA . ALA A 1 115 ? -12.383 9.538 40.135 1.00 93.75 115 ALA A CA 1
ATOM 866 C C . ALA A 1 115 ? -11.909 8.633 38.990 1.00 93.75 115 ALA A C 1
ATOM 868 O O . ALA A 1 115 ? -10.958 7.872 39.149 1.00 93.75 115 ALA A O 1
ATOM 869 N N . LEU A 1 116 ? -12.527 8.773 37.813 1.00 93.06 116 LEU A N 1
ATOM 870 C CA . LEU A 1 116 ? -12.136 8.092 36.580 1.00 93.06 116 LEU A CA 1
ATOM 871 C C . LEU A 1 116 ? -10.718 8.492 36.131 1.00 93.06 116 LEU A C 1
ATOM 873 O O . LEU A 1 116 ? -9.987 7.672 35.591 1.00 93.06 116 LEU A O 1
ATOM 877 N N . ALA A 1 117 ? -10.297 9.731 36.400 1.00 88.75 117 ALA A N 1
ATOM 878 C CA . ALA A 1 117 ? -8.924 10.189 36.185 1.00 88.75 117 ALA A CA 1
ATOM 879 C C . ALA A 1 117 ? -7.939 9.755 37.294 1.00 88.75 117 ALA A C 1
ATOM 881 O O . ALA A 1 117 ? -6.776 10.148 37.249 1.00 88.75 117 ALA A O 1
ATOM 882 N N . GLY A 1 118 ? -8.387 8.991 38.297 1.00 88.00 118 GLY A N 1
ATOM 883 C CA . GLY A 1 118 ? -7.564 8.548 39.427 1.00 88.00 118 GLY A CA 1
ATOM 884 C C . GLY A 1 118 ? -7.250 9.635 40.458 1.00 88.00 118 GLY A C 1
ATOM 885 O O . GLY A 1 118 ? -6.388 9.440 41.307 1.00 88.00 118 GLY A O 1
ATOM 886 N N . ALA A 1 119 ? -7.921 10.788 40.416 1.00 88.31 119 ALA A N 1
ATOM 887 C CA . ALA A 1 119 ? -7.623 11.899 41.312 1.00 88.31 119 ALA A CA 1
ATOM 888 C C . ALA A 1 119 ? -8.489 11.859 42.581 1.00 88.31 119 ALA A C 1
ATOM 890 O O . ALA A 1 119 ? -9.714 11.839 42.500 1.00 88.31 119 ALA A O 1
ATOM 891 N N . SER A 1 120 ? -7.867 11.976 43.757 1.00 92.75 120 SER A N 1
ATOM 892 C CA . SER A 1 120 ? -8.527 12.288 45.035 1.00 92.75 120 SER A CA 1
ATOM 893 C C . SER A 1 120 ? -7.625 13.200 45.860 1.00 92.75 120 SER A C 1
ATOM 895 O O . SER A 1 120 ? -6.490 12.837 46.162 1.00 92.75 120 SER A O 1
ATOM 897 N N . LYS A 1 121 ? -8.094 14.409 46.195 1.00 88.69 121 LYS A N 1
ATOM 898 C CA . LYS A 1 121 ? -7.264 15.394 46.912 1.00 88.69 121 LYS A CA 1
ATOM 899 C C . LYS A 1 121 ? -7.138 15.033 48.387 1.00 88.69 121 LYS A C 1
ATOM 901 O O . LYS A 1 121 ? -6.083 15.206 48.984 1.00 88.69 121 LYS A O 1
ATOM 906 N N . GLU A 1 122 ? -8.222 14.538 48.963 1.00 93.00 122 GLU A N 1
ATOM 907 C CA . GLU A 1 122 ? -8.353 14.225 50.378 1.00 93.00 122 GLU A CA 1
ATOM 908 C C . GLU A 1 122 ? -7.845 12.819 50.717 1.00 93.00 122 GLU A C 1
ATOM 910 O O . GLU A 1 122 ? -7.535 12.552 51.880 1.00 93.00 122 GLU A O 1
ATOM 915 N N . ARG A 1 123 ? -7.782 11.917 49.724 1.00 94.38 123 ARG A N 1
ATOM 916 C CA . ARG A 1 123 ? -7.340 10.518 49.865 1.00 94.38 123 ARG A CA 1
ATOM 917 C C . ARG A 1 123 ? -6.470 10.058 48.677 1.00 94.38 123 ARG A C 1
ATOM 919 O O . ARG A 1 123 ? -6.862 9.132 47.967 1.00 94.38 123 ARG A O 1
ATOM 926 N N . PRO A 1 124 ? -5.299 10.677 48.439 1.00 93.44 124 PRO A N 1
ATOM 927 C CA . PRO A 1 124 ? -4.458 10.351 47.283 1.00 93.44 124 PRO A CA 1
ATOM 928 C C . PRO A 1 124 ? -3.902 8.921 47.334 1.00 93.44 124 PRO A C 1
ATOM 930 O O . PRO A 1 124 ? -3.927 8.221 46.329 1.00 93.44 124 PRO A O 1
ATOM 933 N N . GLU A 1 125 ? -3.464 8.456 48.507 1.00 93.50 125 GLU A N 1
ATOM 934 C CA . GLU A 1 125 ? -2.927 7.096 48.678 1.00 93.50 125 GLU A CA 1
ATOM 935 C C . GLU A 1 125 ? -3.996 6.021 48.437 1.00 93.50 125 GLU A C 1
ATOM 937 O O . GLU A 1 125 ? -3.739 5.006 47.789 1.00 93.50 125 GLU A O 1
ATOM 942 N N . LEU A 1 126 ? -5.225 6.271 48.899 1.00 94.94 126 LEU A N 1
ATOM 943 C CA . LEU A 1 126 ? -6.340 5.346 48.717 1.00 94.94 126 LEU A CA 1
ATOM 944 C C . LEU A 1 126 ? -6.785 5.260 47.250 1.00 94.94 126 LEU A C 1
ATOM 946 O O . LEU A 1 126 ? -7.177 4.190 46.802 1.00 94.94 126 LEU A O 1
ATOM 950 N N . ALA A 1 127 ? -6.701 6.358 46.489 1.00 94.31 127 ALA A N 1
ATOM 951 C CA . ALA A 1 127 ? -7.060 6.368 45.068 1.00 94.31 127 ALA A CA 1
ATOM 952 C C . ALA A 1 127 ? -6.165 5.448 44.214 1.00 94.31 127 ALA A C 1
ATOM 954 O O . ALA A 1 127 ? -6.625 4.895 43.215 1.00 94.31 127 ALA A O 1
ATOM 955 N N . GLU A 1 128 ? -4.912 5.248 44.631 1.00 94.19 128 GLU A N 1
ATOM 956 C CA . GLU A 1 128 ? -3.957 4.330 43.995 1.00 94.19 128 GLU A CA 1
ATOM 957 C C . GLU A 1 128 ? -3.965 2.918 44.607 1.00 94.19 128 GLU A C 1
ATOM 959 O O . GLU A 1 128 ? -3.261 2.027 44.125 1.00 94.19 128 GLU A O 1
ATOM 964 N N . SER A 1 129 ? -4.756 2.688 45.654 1.00 95.00 129 SER A N 1
ATOM 965 C CA . SER A 1 129 ? -4.830 1.404 46.353 1.00 95.00 129 SER A CA 1
ATOM 966 C C . SER A 1 129 ? -5.954 0.530 45.801 1.00 95.00 129 SER A C 1
ATOM 968 O O . SER A 1 129 ? -7.009 1.025 45.399 1.00 95.00 129 SER A O 1
ATOM 970 N N . ALA A 1 130 ? -5.739 -0.786 45.789 1.00 96.62 130 ALA A N 1
ATOM 971 C CA . ALA A 1 130 ? -6.813 -1.736 45.530 1.00 96.62 130 ALA A CA 1
ATOM 972 C C . ALA A 1 130 ? -7.696 -1.855 46.781 1.00 96.62 130 ALA A C 1
ATOM 974 O O . ALA A 1 130 ? -7.184 -1.985 47.893 1.00 96.62 130 ALA A O 1
ATOM 975 N N . ILE A 1 131 ? -9.012 -1.772 46.600 1.00 97.31 131 ILE A N 1
ATOM 976 C CA . ILE A 1 131 ? -10.005 -1.888 47.670 1.00 97.31 131 ILE A CA 1
ATOM 977 C C . ILE A 1 131 ? -11.116 -2.856 47.248 1.00 97.31 131 ILE A C 1
ATOM 979 O O . ILE A 1 131 ? -11.352 -3.013 46.046 1.00 97.31 131 ILE A O 1
ATOM 983 N N . PRO A 1 132 ? -11.815 -3.499 48.203 1.00 98.06 132 PRO A N 1
ATOM 984 C CA . PRO A 1 132 ? -12.964 -4.335 47.883 1.00 98.06 132 PRO A CA 1
ATOM 985 C C . PRO A 1 132 ? -14.081 -3.467 47.298 1.00 98.06 132 PRO A C 1
ATOM 987 O O . PRO A 1 132 ? -14.563 -2.537 47.953 1.00 98.06 132 PRO A O 1
ATOM 990 N N . LEU A 1 133 ? -14.479 -3.763 46.066 1.00 98.31 133 LEU A N 1
ATOM 991 C CA . LEU A 1 133 ? -15.500 -3.042 45.318 1.00 98.31 133 LEU A CA 1
ATOM 992 C C . LEU A 1 133 ? -16.567 -4.006 44.811 1.00 98.31 133 LEU A C 1
ATOM 994 O O . LEU A 1 133 ? -16.275 -5.100 44.332 1.00 98.31 133 LEU A O 1
ATOM 998 N N . GLU A 1 134 ? -17.810 -3.550 44.885 1.00 98.12 134 GLU A N 1
ATOM 999 C CA . GLU A 1 134 ? -18.989 -4.242 44.379 1.00 98.12 134 GLU A CA 1
ATOM 1000 C C . GLU A 1 134 ? -19.748 -3.280 43.460 1.00 98.12 134 GLU A C 1
ATOM 1002 O O . GLU A 1 134 ? -20.130 -2.196 43.894 1.00 98.12 134 GLU A O 1
ATOM 1007 N N . ALA A 1 135 ? -19.975 -3.638 42.198 1.00 97.81 135 ALA A N 1
ATOM 1008 C CA . ALA A 1 135 ? -20.780 -2.852 41.269 1.00 97.81 135 ALA A CA 1
ATOM 1009 C C . ALA A 1 135 ? -22.016 -3.636 40.823 1.00 97.81 135 ALA A C 1
ATOM 1011 O O . ALA A 1 135 ? -21.912 -4.797 40.429 1.00 97.81 135 ALA A O 1
ATOM 1012 N N . ARG A 1 136 ? -23.190 -2.998 40.846 1.00 97.06 136 ARG A N 1
ATOM 1013 C CA . ARG A 1 136 ? -24.443 -3.590 40.351 1.00 97.06 136 ARG A CA 1
ATOM 1014 C C . ARG A 1 136 ? -25.064 -2.725 39.275 1.00 97.06 136 ARG A C 1
ATOM 1016 O O . ARG A 1 136 ? -25.155 -1.507 39.428 1.00 97.06 136 ARG A O 1
ATOM 1023 N N . ILE A 1 137 ? -25.519 -3.375 38.211 1.00 95.00 137 ILE A N 1
ATOM 1024 C CA . ILE A 1 137 ? -26.077 -2.732 37.024 1.00 95.00 137 ILE A CA 1
ATOM 1025 C C . ILE A 1 137 ? -27.386 -3.431 36.684 1.00 95.00 137 ILE A C 1
ATOM 1027 O O . ILE A 1 137 ? -27.408 -4.642 36.467 1.00 95.00 137 ILE A O 1
ATOM 1031 N N . ALA A 1 138 ? -28.488 -2.681 36.671 1.00 87.94 138 ALA A N 1
ATOM 1032 C CA . ALA A 1 138 ? -29.823 -3.276 36.629 1.00 87.94 138 ALA A CA 1
ATOM 1033 C C . ALA A 1 138 ? -30.179 -3.927 35.278 1.00 87.94 138 ALA A C 1
ATOM 1035 O O . ALA A 1 138 ? -30.759 -5.012 35.274 1.00 87.94 138 ALA A O 1
ATOM 1036 N N . ALA A 1 139 ? -29.829 -3.293 34.154 1.00 89.81 139 ALA A N 1
ATOM 1037 C CA . ALA A 1 139 ? -30.293 -3.690 32.822 1.00 89.81 139 ALA A CA 1
ATOM 1038 C C . ALA A 1 139 ? -29.194 -3.547 31.756 1.00 89.81 139 ALA A C 1
ATOM 1040 O O . ALA A 1 139 ? -29.190 -2.602 30.970 1.00 89.81 139 ALA A O 1
ATOM 1041 N N . VAL A 1 140 ? -28.239 -4.475 31.736 1.00 91.25 140 VAL A N 1
ATOM 1042 C CA . VAL A 1 140 ? -27.166 -4.529 30.734 1.00 91.25 140 VAL A CA 1
ATOM 1043 C C . VAL A 1 140 ? -27.646 -5.310 29.506 1.00 91.25 140 VAL A C 1
ATOM 1045 O O . VAL A 1 140 ? -28.034 -6.472 29.656 1.00 91.25 140 VAL A O 1
ATOM 1048 N N . PRO A 1 141 ? -27.635 -4.717 28.300 1.00 90.00 141 PRO A N 1
ATOM 1049 C CA . PRO A 1 141 ? -27.956 -5.441 27.076 1.00 90.00 141 PRO A CA 1
ATOM 1050 C C . PRO A 1 141 ? -26.821 -6.405 26.704 1.00 90.00 141 PRO A C 1
ATOM 1052 O O . PRO A 1 141 ? -25.659 -6.017 26.676 1.00 90.00 141 PRO A O 1
ATOM 1055 N N . SER A 1 142 ? -27.152 -7.656 26.391 1.00 89.44 142 SER A N 1
ATOM 1056 C CA . SER A 1 142 ? -26.236 -8.618 25.772 1.00 89.44 142 SER A CA 1
ATOM 1057 C C . SER A 1 142 ? -27.013 -9.586 24.882 1.00 89.44 142 SER A C 1
ATOM 1059 O O . SER A 1 142 ? -27.633 -10.542 25.351 1.00 89.44 142 SER A O 1
ATOM 1061 N N . ARG A 1 143 ? -26.980 -9.348 23.565 1.00 82.06 143 ARG A N 1
ATOM 1062 C CA . ARG A 1 143 ? -27.674 -10.199 22.576 1.00 82.06 143 ARG A CA 1
ATOM 1063 C C . ARG A 1 143 ? -27.051 -11.592 22.440 1.00 82.06 143 ARG A C 1
ATOM 1065 O O . ARG A 1 143 ? -27.736 -12.524 22.040 1.00 82.06 143 ARG A O 1
ATOM 1072 N N . GLU A 1 144 ? -25.779 -11.729 22.800 1.00 81.38 144 GLU A N 1
ATOM 1073 C CA . GLU A 1 144 ? -25.030 -12.995 22.799 1.00 81.38 144 GLU A CA 1
ATOM 1074 C C . GLU A 1 144 ? -25.099 -13.729 24.146 1.00 81.38 144 GLU A C 1
ATOM 1076 O O . GLU A 1 144 ? -24.435 -14.743 24.344 1.00 81.38 144 GLU A O 1
ATOM 1081 N N . GLY A 1 145 ? -25.919 -13.236 25.078 1.00 87.50 145 GLY A N 1
ATOM 1082 C CA . GLY A 1 145 ? -26.152 -13.866 26.372 1.00 87.50 145 GLY A CA 1
ATOM 1083 C C . GLY A 1 145 ? -25.121 -13.507 27.446 1.00 87.50 145 GLY A C 1
ATOM 1084 O O . GLY A 1 145 ? -24.287 -12.611 27.290 1.00 87.50 145 GLY A O 1
ATOM 1085 N N . ALA A 1 146 ? -25.206 -14.202 28.581 1.00 90.00 146 ALA A N 1
ATOM 1086 C CA . ALA A 1 146 ? -24.386 -13.931 29.763 1.00 90.00 146 ALA A CA 1
ATOM 1087 C C . ALA A 1 146 ? -22.892 -14.243 29.565 1.00 90.00 146 ALA A C 1
ATOM 1089 O O . ALA A 1 146 ? -22.050 -13.647 30.238 1.00 90.00 146 ALA A O 1
ATOM 1090 N N . ASP A 1 147 ? -22.556 -15.148 28.643 1.00 92.25 147 ASP A N 1
ATOM 1091 C CA . ASP A 1 147 ? -21.174 -15.584 28.418 1.00 92.25 147 ASP A CA 1
ATOM 1092 C C . ASP A 1 147 ? -20.302 -14.464 27.849 1.00 92.25 147 ASP A C 1
ATOM 1094 O O . ASP A 1 147 ? -19.144 -14.331 28.242 1.00 92.25 147 ASP A O 1
ATOM 1098 N N . LEU A 1 148 ? -20.872 -13.585 27.016 1.00 92.75 148 LEU A N 1
ATOM 1099 C CA . LEU A 1 148 ? -20.166 -12.393 26.554 1.00 92.75 148 LEU A CA 1
ATOM 1100 C C . LEU A 1 148 ? -19.792 -11.486 27.736 1.00 92.75 148 LEU A C 1
ATOM 1102 O O . LEU A 1 148 ? -18.644 -11.066 27.839 1.00 92.75 148 LEU A O 1
ATOM 1106 N N . ILE A 1 149 ? -20.724 -11.239 28.663 1.00 94.94 149 ILE A N 1
ATOM 1107 C CA . ILE A 1 149 ? -20.484 -10.403 29.853 1.00 94.94 149 ILE A CA 1
ATOM 1108 C C . ILE A 1 149 ? -19.338 -10.991 30.685 1.00 94.94 149 ILE A C 1
ATOM 1110 O O . ILE A 1 149 ? -18.402 -10.275 31.039 1.00 94.94 149 ILE A O 1
ATOM 1114 N N . ARG A 1 150 ? -19.368 -12.305 30.940 1.00 95.81 150 ARG A N 1
ATOM 1115 C CA . ARG A 1 150 ? -18.291 -13.009 31.652 1.00 95.81 150 ARG A CA 1
ATOM 1116 C C . ARG A 1 150 ? -16.954 -12.881 30.930 1.00 95.81 150 ARG A C 1
ATOM 1118 O O . ARG A 1 150 ? -15.975 -12.470 31.543 1.00 95.81 150 ARG A O 1
ATOM 1125 N N . SER A 1 151 ? -16.930 -13.115 29.617 1.00 95.38 151 SER A N 1
ATOM 1126 C CA . SER A 1 151 ? -15.708 -13.044 28.803 1.00 95.38 151 SER A CA 1
ATOM 1127 C C . SER A 1 151 ? -15.042 -11.661 28.775 1.00 95.38 151 SER A C 1
ATOM 1129 O O . SER A 1 151 ? -13.855 -11.566 28.462 1.00 95.38 151 SER A O 1
ATOM 1131 N N . LEU A 1 152 ? -15.792 -10.597 29.087 1.00 95.62 152 LEU A N 1
ATOM 1132 C CA . LEU A 1 152 ? -15.293 -9.222 29.141 1.00 95.62 152 LEU A CA 1
ATOM 1133 C C . LEU A 1 152 ? -14.813 -8.804 30.536 1.00 95.62 152 LEU A C 1
ATOM 1135 O O . LEU A 1 152 ? -13.891 -8.004 30.630 1.00 95.62 152 LEU A O 1
ATOM 1139 N N . PHE A 1 153 ? -15.427 -9.306 31.610 1.00 97.31 153 PHE A N 1
ATOM 1140 C CA . PHE A 1 153 ? -15.103 -8.873 32.975 1.00 97.31 153 PHE A CA 1
ATOM 1141 C C . PHE A 1 153 ? -14.243 -9.886 33.751 1.00 97.31 153 PHE A C 1
ATOM 1143 O O . PHE A 1 153 ? -13.342 -9.480 34.477 1.00 97.31 153 PHE A O 1
ATOM 1150 N N . GLU A 1 154 ? -14.431 -11.196 33.594 1.00 97.44 154 GLU A N 1
ATOM 1151 C CA . GLU A 1 154 ? -13.636 -12.193 34.334 1.00 97.44 154 GLU A CA 1
ATOM 1152 C C . GLU A 1 154 ? -12.116 -12.084 34.083 1.00 97.44 154 GLU A C 1
ATOM 1154 O O . GLU A 1 154 ? -11.361 -12.152 35.058 1.00 97.44 154 GLU A O 1
ATOM 1159 N N . PRO A 1 155 ? -11.618 -11.819 32.850 1.00 96.44 155 PRO A N 1
ATOM 1160 C CA . PRO A 1 155 ? -10.179 -11.641 32.616 1.00 96.44 155 PRO A CA 1
ATOM 1161 C C . PRO A 1 155 ? -9.558 -10.439 33.343 1.00 96.44 155 PRO A C 1
ATOM 1163 O O . PRO A 1 155 ? -8.340 -10.378 33.488 1.00 96.44 155 PRO A O 1
ATOM 1166 N N . LEU A 1 156 ? -10.380 -9.492 33.801 1.00 95.56 156 LEU A N 1
ATOM 1167 C CA . LEU A 1 156 ? -9.961 -8.315 34.568 1.00 95.56 156 LEU A CA 1
ATOM 1168 C C . LEU A 1 156 ? -9.944 -8.569 36.084 1.00 95.56 156 LEU A C 1
ATOM 1170 O O . LEU A 1 156 ? -9.678 -7.650 36.857 1.00 95.56 156 LEU A O 1
ATOM 1174 N N . GLY A 1 157 ? -10.225 -9.802 36.516 1.00 95.50 157 GLY A N 1
ATOM 1175 C CA . GLY A 1 157 ? -10.228 -10.198 37.924 1.00 95.50 157 GLY A CA 1
ATOM 1176 C C . GLY A 1 157 ? -11.565 -9.991 38.638 1.00 95.50 157 GLY A C 1
ATOM 1177 O O . GLY A 1 157 ? -11.605 -10.046 39.867 1.00 95.50 157 GLY A O 1
ATOM 1178 N N . TYR A 1 158 ? -12.658 -9.760 37.904 1.00 98.00 158 TYR A N 1
ATOM 1179 C CA . TYR A 1 158 ? -13.995 -9.690 38.495 1.00 98.00 158 TYR A CA 1
ATOM 1180 C C . TYR A 1 158 ? -14.583 -11.080 38.718 1.00 98.00 158 TYR A C 1
ATOM 1182 O O . TYR A 1 158 ? -14.538 -11.943 37.844 1.00 98.00 158 TYR A O 1
ATOM 1190 N N . THR A 1 159 ? -15.246 -11.257 39.857 1.00 98.12 159 THR A N 1
ATOM 1191 C CA . THR A 1 159 ? -16.296 -12.271 39.989 1.00 98.12 159 THR A CA 1
ATOM 1192 C C . THR A 1 159 ? -17.576 -11.704 39.386 1.00 98.12 159 THR A C 1
ATOM 1194 O O . THR A 1 159 ? -18.004 -10.616 39.777 1.00 98.12 159 THR A O 1
ATOM 1197 N N . VAL A 1 160 ? -18.161 -12.417 38.419 1.00 97.94 160 VAL A N 1
ATOM 1198 C CA . VAL A 1 160 ? -19.294 -11.935 37.617 1.00 97.94 160 VAL A CA 1
ATOM 1199 C C . VAL A 1 160 ? -20.530 -12.794 37.867 1.00 97.94 160 VAL A C 1
ATOM 1201 O O . VAL A 1 160 ? -20.607 -13.953 37.457 1.00 97.94 160 VAL A O 1
ATOM 1204 N N . GLU A 1 161 ? -21.545 -12.199 38.480 1.00 96.94 161 GLU A N 1
ATOM 1205 C CA . GLU A 1 161 ? -22.874 -12.785 38.625 1.00 96.94 161 GLU A CA 1
ATOM 1206 C C . GLU A 1 161 ? -23.843 -12.108 37.649 1.00 96.94 161 GLU A C 1
ATOM 1208 O O . GLU A 1 161 ? -23.906 -10.882 37.547 1.00 96.94 161 GLU A O 1
ATOM 1213 N N . THR A 1 162 ? -24.609 -12.911 36.912 1.00 94.81 162 THR A N 1
ATOM 1214 C CA . THR A 1 162 ? -25.593 -12.419 35.941 1.00 94.81 162 THR A CA 1
ATOM 1215 C C . THR A 1 162 ? -26.954 -13.047 36.199 1.00 94.81 162 THR A C 1
ATOM 1217 O O . THR A 1 162 ? -27.067 -14.244 36.462 1.00 94.81 162 THR A O 1
ATOM 1220 N N . HIS A 1 163 ? -28.002 -12.235 36.100 1.00 92.62 163 HIS A N 1
ATOM 1221 C CA . HIS A 1 163 ? -29.389 -12.674 36.184 1.00 92.62 163 HIS A CA 1
ATOM 1222 C C . HIS A 1 163 ? -30.148 -12.178 34.951 1.00 92.62 163 HIS A C 1
ATOM 1224 O O . HIS A 1 163 ? -30.370 -10.976 34.800 1.00 92.62 163 HIS A O 1
ATOM 1230 N N . GLY A 1 164 ? -30.524 -13.098 34.061 1.00 89.25 164 GLY A N 1
ATOM 1231 C CA . GLY A 1 164 ? -31.322 -12.787 32.874 1.00 89.25 164 GLY A CA 1
ATOM 1232 C C . GLY A 1 164 ? -32.801 -12.606 33.209 1.00 89.25 164 GLY A C 1
ATOM 1233 O O . GLY A 1 164 ? -33.319 -13.244 34.126 1.00 89.25 164 GLY A O 1
ATOM 1234 N N . HIS A 1 165 ? -33.488 -11.753 32.453 1.00 88.56 165 HIS A N 1
ATOM 1235 C CA . HIS A 1 165 ? -34.917 -11.478 32.642 1.00 88.56 165 HIS A CA 1
ATOM 1236 C C . HIS A 1 165 ? -35.749 -12.038 31.480 1.00 88.56 165 HIS A C 1
ATOM 1238 O O . HIS A 1 165 ? -35.284 -11.981 30.341 1.00 88.56 165 HIS A O 1
ATOM 1244 N N . PRO A 1 166 ? -36.964 -12.573 31.706 1.00 88.75 166 PRO A N 1
ATOM 1245 C CA . PRO A 1 166 ? -37.881 -12.922 30.616 1.00 88.75 166 PRO A CA 1
ATOM 1246 C C . PRO A 1 166 ? -38.382 -11.662 29.891 1.00 88.75 166 PRO A C 1
ATOM 1248 O O . PRO A 1 166 ? -38.399 -10.585 30.484 1.00 88.75 166 PRO A O 1
ATOM 1251 N N . LEU A 1 167 ? -38.809 -11.787 28.628 1.00 85.88 167 LEU A N 1
ATOM 1252 C CA . LEU A 1 167 ? -39.378 -10.655 27.874 1.00 85.88 167 LEU A CA 1
ATOM 1253 C C . LEU A 1 167 ? -40.659 -10.109 28.516 1.00 85.88 167 LEU A C 1
ATOM 1255 O O . LEU A 1 167 ? -40.804 -8.900 28.668 1.00 85.88 167 LEU A O 1
ATOM 1259 N N . ASP A 1 168 ? -41.571 -10.993 28.917 1.00 87.00 168 ASP A N 1
ATOM 1260 C CA . ASP A 1 168 ? -42.745 -10.649 29.721 1.00 87.00 168 ASP A CA 1
ATOM 1261 C C . ASP A 1 168 ? -43.038 -11.821 30.669 1.00 87.00 168 ASP A C 1
ATOM 1263 O O . ASP A 1 168 ? -43.090 -12.981 30.261 1.00 87.00 168 ASP A O 1
ATOM 1267 N N . THR A 1 169 ? -43.223 -11.537 31.957 1.00 86.81 169 THR A N 1
ATOM 1268 C CA . THR A 1 169 ? -43.523 -12.560 32.971 1.00 86.81 169 THR A CA 1
ATOM 1269 C C . THR A 1 169 ? -44.915 -13.176 32.807 1.00 86.81 169 THR A C 1
ATOM 1271 O O . THR A 1 169 ? -45.163 -14.261 33.331 1.00 86.81 169 THR A O 1
ATOM 1274 N N . ARG A 1 170 ? -45.824 -12.513 32.079 1.00 90.75 170 ARG A N 1
ATOM 1275 C CA . ARG A 1 170 ? -47.173 -13.004 31.754 1.00 90.75 170 ARG A CA 1
ATOM 1276 C C . ARG A 1 170 ? -47.216 -13.833 30.474 1.00 90.75 170 ARG A C 1
ATOM 1278 O O . ARG A 1 170 ? -48.164 -14.596 30.320 1.00 90.75 170 ARG A O 1
ATOM 1285 N N . PHE A 1 171 ? -46.207 -13.708 29.608 1.00 89.38 171 PHE A N 1
ATOM 1286 C CA . PHE A 1 171 ? -46.080 -14.462 28.355 1.00 89.38 171 PHE A CA 1
ATOM 1287 C C . PHE A 1 171 ? -44.719 -15.179 28.285 1.00 89.38 171 PHE A C 1
ATOM 1289 O O . PHE A 1 171 ? -43.853 -14.796 27.492 1.00 89.38 171 PHE A O 1
ATOM 1296 N N . PRO A 1 172 ? -44.485 -16.214 29.120 1.00 86.25 172 PRO A N 1
ATOM 1297 C CA . PRO A 1 172 ? -43.203 -16.922 29.163 1.00 86.25 172 PRO A CA 1
ATOM 1298 C C . PRO A 1 172 ? -42.797 -17.544 27.819 1.00 86.25 172 PRO A C 1
ATOM 1300 O O . PRO A 1 172 ? -41.610 -17.730 27.556 1.00 86.25 172 PRO A O 1
ATOM 1303 N N . GLU A 1 173 ? -43.767 -17.853 26.956 1.00 88.88 173 GLU A N 1
ATOM 1304 C CA . GLU A 1 173 ? -43.560 -18.394 25.614 1.00 88.88 173 GLU A CA 1
ATOM 1305 C C . GLU A 1 173 ? -42.823 -17.439 24.665 1.00 88.88 173 GLU A C 1
ATOM 1307 O O . GLU A 1 173 ? -42.275 -17.893 23.663 1.00 88.88 173 GLU A O 1
ATOM 1312 N N . TRP A 1 174 ? -42.763 -16.137 24.976 1.00 89.00 174 TRP A N 1
ATOM 1313 C CA . TRP A 1 174 ? -41.968 -15.171 24.209 1.00 89.00 174 TRP A CA 1
ATOM 1314 C C . TRP A 1 174 ? -40.462 -15.337 24.442 1.00 89.00 174 TRP A C 1
ATOM 1316 O O . TRP A 1 174 ? -39.663 -14.870 23.635 1.00 89.00 174 TRP A O 1
ATOM 1326 N N . GLY A 1 175 ? -40.069 -16.055 25.497 1.00 89.06 175 GLY A N 1
ATOM 1327 C CA . GLY A 1 175 ? -38.682 -16.393 25.787 1.00 89.06 175 GLY A CA 1
ATOM 1328 C C . GLY A 1 175 ? -37.940 -15.352 26.628 1.00 89.06 175 GLY A C 1
ATOM 1329 O O . GLY A 1 175 ? -38.523 -14.473 27.271 1.00 89.06 175 GLY A O 1
ATOM 1330 N N . ALA A 1 176 ? -36.617 -15.504 26.670 1.00 87.19 176 ALA A N 1
ATOM 1331 C CA . ALA A 1 176 ? -35.733 -14.639 27.441 1.00 87.19 176 ALA A CA 1
ATOM 1332 C C . ALA A 1 176 ? -35.529 -13.282 26.752 1.00 87.19 176 ALA A C 1
ATOM 1334 O O . ALA A 1 176 ? -35.421 -13.201 25.529 1.00 87.19 176 ALA A O 1
ATOM 1335 N N . SER A 1 177 ? -35.439 -12.218 27.549 1.00 88.88 177 SER A N 1
ATOM 1336 C CA . SER A 1 177 ? -35.007 -10.906 27.069 1.00 88.88 177 SER A CA 1
ATOM 1337 C C . SER A 1 177 ? -33.483 -10.876 26.886 1.00 88.88 177 SER A C 1
ATOM 1339 O O . SER A 1 177 ? -32.770 -11.655 27.524 1.00 88.88 177 SER A O 1
ATOM 1341 N N . PRO A 1 178 ? -32.952 -9.955 26.065 1.00 89.50 178 PRO A N 1
ATOM 1342 C CA . PRO A 1 178 ? -31.511 -9.757 25.932 1.00 89.50 178 PRO A CA 1
ATOM 1343 C C . PRO A 1 178 ? -30.902 -8.957 27.100 1.00 89.50 178 PRO A C 1
ATOM 1345 O O . PRO A 1 178 ? -29.761 -8.513 26.985 1.00 89.50 178 PRO A O 1
ATOM 1348 N N . TYR A 1 179 ? -31.636 -8.715 28.194 1.00 91.12 179 TYR A N 1
ATOM 1349 C CA . TYR A 1 179 ? -31.191 -7.862 29.297 1.00 91.12 179 TYR A CA 1
ATOM 1350 C C . TYR A 1 179 ? -30.848 -8.669 30.546 1.00 91.12 179 TYR A C 1
ATOM 1352 O O . TYR A 1 179 ? -31.582 -9.570 30.964 1.00 91.12 179 TYR A O 1
ATOM 1360 N N . PHE A 1 180 ? -29.742 -8.284 31.177 1.00 92.31 180 PHE A N 1
ATOM 1361 C CA . PHE A 1 180 ? -29.205 -8.931 32.365 1.00 92.31 180 PHE A CA 1
ATOM 1362 C C . PHE A 1 180 ? -29.007 -7.915 33.485 1.00 92.31 180 PHE A C 1
ATOM 1364 O O . PHE A 1 180 ? -28.489 -6.821 33.259 1.00 92.31 180 PHE A O 1
ATOM 1371 N N . SER A 1 181 ? -29.350 -8.297 34.712 1.00 93.56 181 SER A N 1
ATOM 1372 C CA . SER A 1 181 ? -28.766 -7.649 35.884 1.00 93.56 181 SER A CA 1
ATOM 1373 C C . SER A 1 181 ? -27.378 -8.230 36.114 1.00 93.56 181 SER A C 1
ATOM 1375 O O . SER A 1 181 ? -27.220 -9.451 36.152 1.00 93.56 181 SER A O 1
ATOM 1377 N N . VAL A 1 182 ? -26.381 -7.358 36.235 1.00 95.69 182 VAL A N 1
ATOM 1378 C CA . VAL A 1 182 ? -24.969 -7.736 36.360 1.00 95.69 182 VAL A CA 1
ATOM 1379 C C . VAL A 1 182 ? -24.446 -7.269 37.706 1.00 95.69 182 VAL A C 1
ATOM 1381 O O . VAL A 1 182 ? -24.648 -6.116 38.094 1.00 95.69 182 VAL A O 1
ATOM 1384 N N . HIS A 1 183 ? -23.771 -8.170 38.404 1.00 97.44 183 HIS A N 1
ATOM 1385 C CA . HIS A 1 183 ? -23.137 -7.933 39.685 1.00 97.44 183 HIS A CA 1
ATOM 1386 C C . HIS A 1 183 ? -21.655 -8.308 39.572 1.00 97.44 183 HIS A C 1
ATOM 1388 O O . HIS A 1 183 ? -21.309 -9.427 39.193 1.00 97.44 183 HIS A O 1
ATOM 1394 N N . LEU A 1 184 ? -20.791 -7.325 39.817 1.00 98.06 184 LEU A N 1
ATOM 1395 C CA . LEU A 1 184 ? -19.344 -7.412 39.662 1.00 98.06 184 LEU A CA 1
ATOM 1396 C C . LEU A 1 184 ? -18.682 -7.198 41.018 1.00 98.06 184 LEU A C 1
ATOM 1398 O O . LEU A 1 184 ? -18.922 -6.172 41.652 1.00 98.06 184 LEU A O 1
ATOM 1402 N N . THR A 1 185 ? -17.801 -8.110 41.410 1.00 98.31 185 THR A N 1
ATOM 1403 C CA . THR A 1 185 ? -17.029 -8.001 42.655 1.00 98.31 185 THR A CA 1
ATOM 1404 C C . THR A 1 185 ? -15.543 -8.122 42.353 1.00 98.31 185 THR A C 1
ATOM 1406 O O . THR A 1 185 ? -15.136 -9.050 41.653 1.00 98.31 185 THR A O 1
ATOM 1409 N N . SER A 1 186 ? -14.726 -7.209 42.876 1.00 97.50 186 SER A N 1
ATOM 1410 C CA . SER A 1 186 ? -13.268 -7.227 42.706 1.00 97.50 186 SER A CA 1
ATOM 1411 C C . SER A 1 186 ? -12.536 -6.582 43.879 1.00 97.50 186 SER A C 1
ATOM 1413 O O . SER A 1 186 ? -13.101 -5.801 44.643 1.00 97.50 186 SER A O 1
ATOM 1415 N N . GLU A 1 187 ? -11.239 -6.865 43.982 1.00 97.31 187 GLU A N 1
ATOM 1416 C CA . GLU A 1 187 ? -10.295 -6.056 44.749 1.00 97.31 187 GLU A CA 1
ATOM 1417 C C . GLU A 1 187 ? -9.441 -5.261 43.753 1.00 97.31 187 GLU A C 1
ATOM 1419 O O . GLU A 1 187 ? -8.508 -5.784 43.147 1.00 97.31 187 GLU A O 1
ATOM 1424 N N . SER A 1 188 ? -9.820 -4.009 43.497 1.00 96.38 188 SER A N 1
ATOM 1425 C CA . SER A 1 188 ? -9.224 -3.189 42.432 1.00 96.38 188 SER A CA 1
ATOM 1426 C C . SER A 1 188 ? -9.209 -1.711 42.804 1.00 96.38 188 SER A C 1
ATOM 1428 O O . SER A 1 188 ? -9.833 -1.297 43.783 1.00 96.38 188 SER A O 1
ATOM 1430 N N . ARG A 1 189 ? -8.504 -0.879 42.028 1.00 96.38 189 ARG A N 1
ATOM 1431 C CA . ARG A 1 189 ? -8.596 0.578 42.199 1.00 96.38 189 ARG A CA 1
ATOM 1432 C C . ARG A 1 189 ? -9.961 1.045 41.703 1.00 96.38 189 ARG A C 1
ATOM 1434 O O . ARG A 1 189 ? -10.496 0.508 40.730 1.00 96.38 189 ARG A O 1
ATOM 1441 N N . LEU A 1 190 ? -10.511 2.085 42.329 1.00 96.44 190 LEU A N 1
ATOM 1442 C CA . LEU A 1 190 ? -11.806 2.636 41.914 1.00 96.44 190 LEU A CA 1
ATOM 1443 C C . LEU A 1 190 ? -11.778 3.144 40.466 1.00 96.44 190 LEU A C 1
ATOM 1445 O O . LEU A 1 190 ? -12.740 2.950 39.726 1.00 96.44 190 LEU A O 1
ATOM 1449 N N . ARG A 1 191 ? -10.668 3.767 40.050 1.00 95.62 191 ARG A N 1
ATOM 1450 C CA . ARG A 1 191 ? -10.507 4.267 38.679 1.00 95.62 191 ARG A CA 1
ATOM 1451 C C . ARG A 1 191 ? -10.586 3.144 37.642 1.00 95.62 191 ARG A C 1
ATOM 1453 O O . ARG A 1 191 ? -11.187 3.352 36.595 1.00 95.62 191 ARG A O 1
ATOM 1460 N N . ASP A 1 192 ? -10.045 1.966 37.963 1.00 95.50 192 ASP A N 1
ATOM 1461 C CA . ASP A 1 192 ? -10.001 0.824 37.050 1.00 95.50 192 ASP A CA 1
ATOM 1462 C C . ASP A 1 192 ? -11.422 0.273 36.867 1.00 95.50 192 ASP A C 1
ATOM 1464 O O . ASP A 1 192 ? -11.878 0.127 35.739 1.00 95.50 192 ASP A O 1
ATOM 1468 N N . LEU A 1 193 ? -12.189 0.114 37.958 1.00 96.88 193 LEU A N 1
ATOM 1469 C CA . LEU A 1 193 ? -13.616 -0.236 37.887 1.00 96.88 193 LEU A CA 1
ATOM 1470 C C . LEU A 1 193 ? -14.402 0.735 36.998 1.00 96.88 193 LEU A C 1
ATOM 1472 O O . LEU A 1 193 ? -15.155 0.305 36.124 1.00 96.88 193 LEU A O 1
ATOM 1476 N N . LEU A 1 194 ? -14.233 2.043 37.204 1.00 96.75 194 LEU A N 1
ATOM 1477 C CA . LEU A 1 194 ? -14.935 3.050 36.409 1.00 96.75 194 LEU A CA 1
ATOM 1478 C C . LEU A 1 194 ? -14.506 3.017 34.934 1.00 96.75 194 LEU A C 1
ATOM 1480 O O . LEU A 1 194 ? -15.361 3.156 34.061 1.00 96.75 194 LEU A O 1
ATOM 1484 N N . ALA A 1 195 ? -13.219 2.805 34.647 1.00 95.12 195 ALA A N 1
ATOM 1485 C CA . ALA A 1 195 ? -12.687 2.708 33.289 1.00 95.12 195 ALA A CA 1
ATOM 1486 C C . ALA A 1 195 ? -13.184 1.449 32.563 1.00 95.12 195 ALA A C 1
ATOM 1488 O O . ALA A 1 195 ? -13.637 1.538 31.420 1.00 95.12 195 ALA A O 1
ATOM 1489 N N . HIS A 1 196 ? -13.195 0.299 33.243 1.00 96.50 196 HIS A N 1
ATOM 1490 C CA . HIS A 1 196 ? -13.740 -0.950 32.713 1.00 96.50 196 HIS A CA 1
ATOM 1491 C C . HIS A 1 196 ? -15.224 -0.795 32.366 1.00 96.50 196 HIS A C 1
ATOM 1493 O O . HIS A 1 196 ? -15.632 -1.114 31.253 1.00 96.50 196 HIS A O 1
ATOM 1499 N N . LEU A 1 197 ? -16.034 -0.227 33.268 1.00 95.38 197 LEU A N 1
ATOM 1500 C CA . LEU A 1 197 ? -17.447 0.052 32.990 1.00 95.38 197 LEU A CA 1
ATOM 1501 C C . LEU A 1 197 ? -17.623 1.030 31.823 1.00 95.38 197 LEU A C 1
ATOM 1503 O O . LEU A 1 197 ? -18.454 0.800 30.944 1.00 95.38 197 LEU A O 1
ATOM 1507 N N . TYR A 1 198 ? -16.825 2.098 31.790 1.00 93.81 198 TYR A N 1
ATOM 1508 C CA . TYR A 1 198 ? -16.876 3.109 30.738 1.00 93.81 198 TYR A CA 1
ATOM 1509 C C . TYR A 1 198 ? -16.646 2.503 29.345 1.00 93.81 198 TYR A C 1
ATOM 1511 O O . TYR A 1 198 ? -17.397 2.820 28.417 1.00 93.81 198 TYR A O 1
ATOM 1519 N N . VAL A 1 199 ? -15.658 1.610 29.212 1.00 93.62 199 VAL A N 1
ATOM 1520 C CA . VAL A 1 199 ? -15.278 0.973 27.941 1.00 93.62 199 VAL A CA 1
ATOM 1521 C C . VAL A 1 199 ? -16.173 -0.215 27.578 1.00 93.62 199 VAL A C 1
ATOM 1523 O O . VAL A 1 199 ? -16.539 -0.359 26.413 1.00 93.62 199 VAL A O 1
ATOM 1526 N N . LEU A 1 200 ? -16.547 -1.066 28.536 1.00 94.69 200 LEU A N 1
ATOM 1527 C CA . LEU A 1 200 ? -17.196 -2.351 28.243 1.00 94.69 200 LEU A CA 1
ATOM 1528 C C . LEU A 1 200 ? -18.721 -2.258 28.091 1.00 94.69 200 LEU A C 1
ATOM 1530 O O . LEU A 1 200 ? -19.299 -3.034 27.331 1.00 94.69 200 LEU A O 1
ATOM 1534 N N . LEU A 1 201 ? -19.395 -1.296 28.731 1.00 92.19 201 LEU A N 1
ATOM 1535 C CA . LEU A 1 201 ? -20.847 -1.124 28.555 1.00 92.19 201 LEU A CA 1
ATOM 1536 C C . LEU A 1 201 ? -21.249 -0.787 27.103 1.00 92.19 201 LEU A C 1
ATOM 1538 O O . LEU A 1 201 ? -22.179 -1.410 26.588 1.00 92.19 201 LEU A O 1
ATOM 1542 N N . PRO A 1 202 ? -20.550 0.112 26.378 1.00 89.38 202 PRO A N 1
ATOM 1543 C CA . PRO A 1 202 ? -20.822 0.346 24.962 1.00 89.38 202 PRO A CA 1
ATOM 1544 C C . PRO A 1 202 ? -20.515 -0.864 24.067 1.00 89.38 202 PRO A C 1
ATOM 1546 O O . PRO A 1 202 ? -21.151 -1.015 23.027 1.00 89.38 202 PRO A O 1
ATOM 1549 N N . VAL A 1 203 ? -19.554 -1.712 24.453 1.00 90.50 203 VAL A N 1
ATOM 1550 C CA . VAL A 1 203 ? -19.202 -2.950 23.728 1.00 90.50 203 VAL A CA 1
ATOM 1551 C C . VAL A 1 203 ? -20.326 -3.979 23.832 1.00 90.50 203 VAL A C 1
ATOM 1553 O O . VAL A 1 203 ? -20.641 -4.641 22.846 1.00 90.50 203 VAL A O 1
ATOM 1556 N N . LEU A 1 204 ? -20.949 -4.088 25.007 1.00 89.81 204 LEU A N 1
ATOM 1557 C CA . LEU A 1 204 ? -22.097 -4.965 25.249 1.00 89.81 204 LEU A CA 1
ATOM 1558 C C . LEU A 1 204 ? -23.363 -4.493 24.515 1.00 89.81 204 LEU A C 1
ATOM 1560 O O . LEU A 1 204 ? -24.105 -5.304 23.966 1.00 89.81 204 LEU A O 1
ATOM 1564 N N . ASP A 1 205 ? -23.573 -3.178 24.444 1.00 83.69 205 ASP A N 1
ATOM 1565 C CA . ASP A 1 205 ? -24.705 -2.566 23.736 1.00 83.69 205 ASP A CA 1
ATOM 1566 C C . ASP A 1 205 ? -24.609 -2.690 22.199 1.00 83.69 205 ASP A C 1
ATOM 1568 O O . ASP A 1 205 ? -25.628 -2.817 21.510 1.00 83.69 205 ASP A O 1
ATOM 1572 N N . ASP A 1 206 ? -23.383 -2.652 21.662 1.00 81.19 206 ASP A N 1
ATOM 1573 C CA . ASP A 1 206 ? -23.031 -2.751 20.232 1.00 81.19 206 ASP A CA 1
ATOM 1574 C C . ASP A 1 206 ? -23.824 -1.808 19.302 1.00 81.19 206 ASP A C 1
ATOM 1576 O O . ASP A 1 206 ? -24.021 -2.052 18.112 1.00 81.19 206 ASP A O 1
ATOM 1580 N N . ASN A 1 207 ? -24.346 -0.710 19.849 1.00 70.69 207 ASN A N 1
ATOM 1581 C CA . ASN A 1 207 ? -25.214 0.200 19.114 1.00 70.69 207 ASN A CA 1
ATOM 1582 C C . ASN A 1 207 ? -25.102 1.627 19.678 1.00 70.69 207 ASN A C 1
ATOM 1584 O O . ASN A 1 207 ? -26.024 2.145 20.312 1.00 70.69 207 ASN A O 1
ATOM 1588 N N . LYS A 1 208 ? -23.940 2.260 19.436 1.00 67.31 208 LYS A N 1
ATOM 1589 C CA . LYS A 1 208 ? -23.663 3.670 19.770 1.00 67.31 208 LYS A CA 1
ATOM 1590 C C . LYS A 1 208 ? -24.477 4.625 18.879 1.00 67.31 208 LYS A C 1
ATOM 1592 O O . LYS A 1 208 ? -24.406 4.578 17.645 1.00 67.31 208 LYS A O 1
ATOM 1597 N N . HIS A 1 209 ? -25.197 5.550 19.519 1.00 55.09 209 HIS A N 1
ATOM 1598 C CA . HIS A 1 209 ? -26.129 6.496 18.874 1.00 55.09 209 HIS A CA 1
ATOM 1599 C C . HIS A 1 209 ? -25.522 7.799 18.357 1.00 55.09 209 HIS A C 1
ATOM 1601 O O . HIS A 1 209 ? -26.230 8.580 17.724 1.00 55.09 209 HIS A O 1
ATOM 1607 N N . TYR A 1 210 ? -24.239 8.037 18.608 1.00 57.34 210 TYR A N 1
ATOM 1608 C CA . TYR A 1 210 ? -23.515 9.214 18.137 1.00 57.34 210 TYR A CA 1
ATOM 1609 C C . TYR A 1 210 ? -22.470 8.827 17.082 1.00 57.34 210 TYR A C 1
ATOM 1611 O O . TYR A 1 210 ? -22.162 7.647 16.880 1.00 57.34 210 TYR A O 1
ATOM 1619 N N . TRP A 1 211 ? -21.985 9.824 16.345 1.00 45.09 211 TRP A N 1
ATOM 1620 C CA . TRP A 1 211 ? -20.923 9.643 15.360 1.00 45.09 211 TRP A CA 1
ATOM 1621 C C . TRP A 1 211 ? -19.598 9.367 16.082 1.00 45.09 211 TRP A C 1
ATOM 1623 O O . TRP A 1 211 ? -19.260 10.072 17.027 1.00 45.09 211 TRP A O 1
ATOM 1633 N N . VAL A 1 212 ? -18.889 8.317 15.667 1.00 59.75 212 VAL A N 1
ATOM 1634 C CA . VAL A 1 212 ? -17.605 7.892 16.245 1.00 59.75 212 VAL A CA 1
ATOM 1635 C C . VAL A 1 212 ? -16.508 8.376 15.299 1.00 59.75 212 VAL A C 1
ATOM 1637 O O . VAL A 1 212 ? -16.549 8.012 14.122 1.00 59.75 212 VAL A O 1
ATOM 1640 N N . GLY A 1 213 ? -15.584 9.197 15.801 1.00 55.88 213 GLY A N 1
ATOM 1641 C CA . GLY A 1 213 ? -14.420 9.708 15.072 1.00 55.88 213 GLY A CA 1
ATOM 1642 C C . GLY A 1 213 ? -13.109 9.421 15.810 1.00 55.88 213 GLY A C 1
ATOM 1643 O O . GLY A 1 213 ? -13.081 8.629 16.755 1.00 55.88 213 GLY A O 1
ATOM 1644 N N . ASP A 1 214 ? -12.023 10.071 15.388 1.00 58.31 214 ASP A N 1
ATOM 1645 C CA . ASP A 1 214 ? -10.668 9.862 15.931 1.00 58.31 214 ASP A CA 1
ATOM 1646 C C . ASP A 1 214 ? -10.573 10.119 17.452 1.00 58.31 214 ASP A C 1
ATOM 1648 O O . ASP A 1 214 ? -9.786 9.483 18.153 1.00 58.31 214 ASP A O 1
ATOM 1652 N N . ASP A 1 215 ? -11.430 10.987 17.996 1.00 71.06 215 ASP A N 1
ATOM 1653 C CA . ASP A 1 215 ? -11.503 11.301 19.427 1.00 71.06 215 ASP A CA 1
ATOM 1654 C C . ASP A 1 215 ? -11.944 10.103 20.288 1.00 71.06 215 ASP A C 1
ATOM 1656 O O . ASP A 1 215 ? -11.596 10.007 21.467 1.00 71.06 215 ASP A O 1
ATOM 1660 N N . GLU A 1 216 ? -12.704 9.163 19.723 1.00 78.25 216 GLU A N 1
ATOM 1661 C CA . GLU A 1 216 ? -13.106 7.939 20.421 1.00 78.25 216 GLU A CA 1
ATOM 1662 C C . GLU A 1 216 ? -11.960 6.928 20.515 1.00 78.25 216 GLU A C 1
ATOM 1664 O O . GLU A 1 216 ? -11.920 6.166 21.484 1.00 78.25 216 GLU A O 1
ATOM 1669 N N . VAL A 1 217 ? -11.011 6.949 19.571 1.00 76.19 217 VAL A N 1
ATOM 1670 C CA . VAL A 1 217 ? -9.784 6.143 19.653 1.00 76.19 217 VAL A CA 1
ATOM 1671 C C . VAL A 1 217 ? -8.935 6.628 20.821 1.00 76.19 217 VAL A C 1
ATOM 1673 O O . VAL A 1 217 ? -8.565 5.828 21.673 1.00 76.19 217 VAL A O 1
ATOM 1676 N N . GLU A 1 218 ? -8.704 7.937 20.939 1.00 78.25 218 GLU A N 1
ATOM 1677 C CA . GLU A 1 218 ? -7.943 8.508 22.059 1.00 78.25 218 GLU A CA 1
ATOM 1678 C C . GLU A 1 218 ? -8.578 8.185 23.420 1.00 78.25 218 GLU A C 1
ATOM 1680 O O . GLU A 1 218 ? -7.878 7.828 24.370 1.00 78.25 218 GLU A O 1
ATOM 1685 N N . LYS A 1 219 ? -9.914 8.248 23.524 1.00 83.00 219 LYS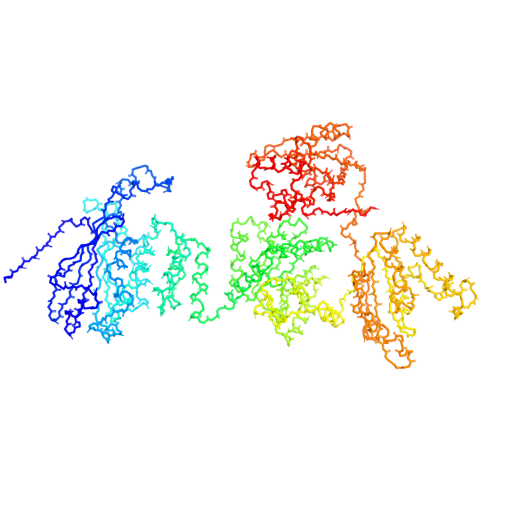 A N 1
ATOM 1686 C CA . LYS A 1 219 ? -10.637 7.855 24.747 1.00 83.00 219 LYS A CA 1
ATOM 1687 C C . LYS A 1 219 ? -10.472 6.368 25.050 1.00 83.00 219 LYS A C 1
ATOM 1689 O O . LYS A 1 219 ? -10.215 6.025 26.202 1.00 83.00 219 LYS A O 1
ATOM 1694 N N . LEU A 1 220 ? -10.607 5.497 24.046 1.00 87.00 220 LEU A N 1
ATOM 1695 C CA . LEU A 1 220 ? -10.408 4.057 24.219 1.00 87.00 220 LEU A CA 1
ATOM 1696 C C . LEU A 1 220 ? -8.991 3.756 24.707 1.00 87.00 220 LEU A C 1
ATOM 1698 O O . LEU A 1 220 ? -8.828 2.971 25.631 1.00 87.00 220 LEU A O 1
ATOM 1702 N N . MET A 1 221 ? -7.985 4.417 24.139 1.00 84.19 221 MET A N 1
ATOM 1703 C CA . MET A 1 221 ? -6.591 4.241 24.543 1.00 84.19 221 MET A CA 1
ATOM 1704 C C . MET A 1 221 ? -6.341 4.730 25.963 1.00 84.19 221 MET A C 1
ATOM 1706 O O . MET A 1 221 ? -5.733 4.021 26.759 1.00 84.19 221 MET A O 1
ATOM 1710 N N . ARG A 1 222 ? -6.873 5.903 26.311 1.00 83.88 222 ARG A N 1
ATOM 1711 C CA . ARG A 1 222 ? -6.741 6.477 27.651 1.00 83.88 222 ARG A CA 1
ATOM 1712 C C . ARG A 1 222 ? -7.383 5.605 28.730 1.00 83.88 222 ARG A C 1
ATOM 1714 O O . ARG A 1 222 ? -6.791 5.411 29.782 1.00 83.88 222 ARG A O 1
ATOM 1721 N N . PHE A 1 223 ? -8.602 5.116 28.508 1.00 87.56 223 PHE A N 1
ATOM 1722 C CA . PHE A 1 223 ? -9.317 4.308 29.507 1.00 87.56 223 PHE A CA 1
ATOM 1723 C C . PHE A 1 223 ? -9.012 2.810 29.404 1.00 87.56 223 PHE A C 1
ATOM 1725 O O . PHE A 1 223 ? -9.302 2.067 30.337 1.00 87.56 223 PHE A O 1
ATOM 1732 N N . GLY A 1 224 ? -8.421 2.371 28.294 1.00 86.62 224 GLY A N 1
ATOM 1733 C CA . GLY A 1 224 ? -7.884 1.029 28.079 1.00 86.62 224 GLY A CA 1
ATOM 1734 C C . GLY A 1 224 ? -6.448 0.851 28.580 1.00 86.62 224 GLY A C 1
ATOM 1735 O O . GLY A 1 224 ? -5.932 -0.270 28.570 1.00 86.62 224 GLY A O 1
ATOM 1736 N N . GLU A 1 225 ? -5.786 1.933 28.999 1.00 84.44 225 GLU A N 1
ATOM 1737 C CA . GLU A 1 225 ? -4.393 1.913 29.436 1.00 84.44 225 GLU A CA 1
ATOM 1738 C C . GLU A 1 225 ? -4.183 0.912 30.584 1.00 84.44 225 GLU A C 1
ATOM 1740 O O . GLU A 1 225 ? -4.938 0.864 31.554 1.00 84.44 225 GL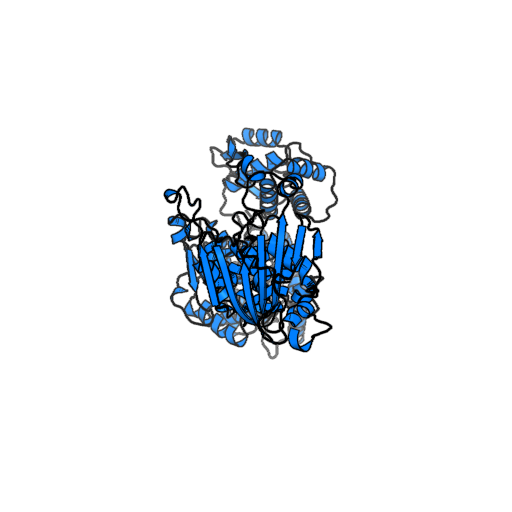U A O 1
ATOM 1745 N N . GLY A 1 226 ? -3.149 0.078 30.459 1.00 81.81 226 GLY A N 1
ATOM 1746 C CA . GLY A 1 226 ? -2.762 -0.901 31.478 1.00 81.81 226 GLY A CA 1
ATOM 1747 C C . GLY A 1 226 ? -3.495 -2.247 31.432 1.00 81.81 226 GLY A C 1
ATOM 1748 O O . GLY A 1 226 ? -2.956 -3.218 31.961 1.00 81.81 226 GLY A O 1
ATOM 1749 N N . TRP A 1 227 ? -4.652 -2.362 30.766 1.00 90.69 227 TRP A N 1
ATOM 1750 C CA . TRP A 1 227 ? -5.422 -3.619 30.731 1.00 90.69 227 TRP A CA 1
ATOM 1751 C C . TRP A 1 227 ? -5.846 -4.065 29.328 1.00 90.69 227 TRP A C 1
ATOM 1753 O O . TRP A 1 227 ? -5.753 -5.253 29.013 1.00 90.69 227 TRP A O 1
ATOM 1763 N N . LEU A 1 228 ? -6.261 -3.143 28.454 1.00 89.50 228 LEU A N 1
ATOM 1764 C CA . LEU A 1 228 ? -6.884 -3.490 27.175 1.00 89.50 228 LEU A CA 1
ATOM 1765 C C . LEU A 1 228 ? -5.919 -4.218 26.232 1.00 89.50 228 LEU A C 1
ATOM 1767 O O . LEU A 1 228 ? -6.317 -5.166 25.563 1.00 89.50 228 LEU A O 1
ATOM 1771 N N . GLY A 1 229 ? -4.636 -3.842 26.225 1.00 83.44 229 GLY A N 1
ATOM 1772 C CA . GLY A 1 229 ? -3.621 -4.487 25.379 1.00 83.44 229 GLY A CA 1
ATOM 1773 C C . GLY A 1 229 ? -3.411 -5.977 25.686 1.00 83.44 229 GLY A C 1
ATOM 1774 O O . GLY A 1 229 ? -3.133 -6.760 24.775 1.00 83.44 229 GLY A O 1
ATOM 1775 N N . ASN A 1 230 ? -3.615 -6.374 26.947 1.00 85.75 230 ASN A N 1
ATOM 1776 C CA . ASN A 1 230 ? -3.470 -7.752 27.429 1.00 85.75 230 ASN A CA 1
ATOM 1777 C C . ASN A 1 230 ? -4.808 -8.503 27.515 1.00 85.75 230 ASN A C 1
ATOM 1779 O O . ASN A 1 230 ? -4.831 -9.679 27.876 1.00 85.75 230 ASN A O 1
ATOM 1783 N N . HIS A 1 231 ? -5.926 -7.844 27.206 1.00 90.50 231 HIS A N 1
ATOM 1784 C CA . HIS A 1 231 ? -7.243 -8.449 27.329 1.00 90.50 231 HIS A CA 1
ATOM 1785 C C . HIS A 1 231 ? -7.468 -9.495 26.217 1.00 90.50 231 HIS A C 1
ATOM 1787 O O . HIS A 1 231 ? -7.265 -9.183 25.041 1.00 90.50 231 HIS A O 1
ATOM 1793 N N . PRO A 1 232 ? -7.948 -10.717 26.524 1.00 88.81 232 PRO A N 1
ATOM 1794 C CA . PRO A 1 232 ? -8.142 -11.766 25.514 1.00 88.81 232 PRO A CA 1
ATOM 1795 C C . PRO A 1 232 ? -9.177 -11.386 24.446 1.00 88.81 232 PRO A C 1
ATOM 1797 O O . PRO A 1 232 ? -9.086 -11.827 23.308 1.00 88.81 232 PRO A O 1
ATOM 1800 N N . GLN A 1 233 ? -10.138 -10.529 24.803 1.00 90.25 233 GLN A N 1
ATOM 1801 C CA . GLN A 1 233 ? -11.161 -9.993 23.896 1.00 90.25 233 GLN A CA 1
ATOM 1802 C C . GLN A 1 233 ? -10.809 -8.605 23.322 1.00 90.25 233 GLN A C 1
ATOM 1804 O O . GLN A 1 233 ? -11.709 -7.877 22.913 1.00 90.25 233 GLN A O 1
ATOM 1809 N N . ARG A 1 234 ? -9.535 -8.181 23.313 1.00 87.25 234 ARG A N 1
ATOM 1810 C CA . ARG A 1 234 ? -9.140 -6.824 22.868 1.00 87.25 234 ARG A CA 1
ATOM 1811 C C . ARG A 1 234 ? -9.623 -6.468 21.460 1.00 87.25 234 ARG A C 1
ATOM 1813 O O . ARG A 1 234 ? -10.040 -5.337 21.234 1.00 87.25 234 ARG A O 1
ATOM 1820 N N . ASP A 1 235 ? -9.613 -7.432 20.540 1.00 81.44 235 ASP A N 1
ATOM 1821 C CA . ASP A 1 235 ? -10.045 -7.213 19.158 1.00 81.44 235 ASP A CA 1
ATOM 1822 C C . ASP A 1 235 ? -11.552 -6.952 19.107 1.00 81.44 235 ASP A C 1
ATOM 1824 O O . ASP A 1 235 ? -11.991 -5.981 18.495 1.00 81.44 235 ASP A O 1
ATOM 1828 N N . LEU A 1 236 ? -12.336 -7.752 19.837 1.00 86.25 236 LEU A N 1
ATOM 1829 C CA . LEU A 1 236 ? -13.781 -7.576 19.971 1.00 86.25 236 LEU A CA 1
ATOM 1830 C C . LEU A 1 236 ? -14.137 -6.240 20.639 1.00 86.25 236 LEU A C 1
ATOM 1832 O O . LEU A 1 236 ? -15.018 -5.525 20.157 1.00 86.25 236 LEU A O 1
ATOM 1836 N N . ILE A 1 237 ? -13.437 -5.894 21.725 1.00 90.12 237 ILE A N 1
ATOM 1837 C CA . ILE A 1 237 ? -13.632 -4.643 22.469 1.00 90.12 237 ILE A CA 1
ATOM 1838 C C . ILE A 1 237 ? -13.378 -3.450 21.550 1.00 90.12 237 ILE A C 1
ATOM 1840 O O . ILE A 1 237 ? -14.265 -2.615 21.387 1.00 90.12 237 ILE A O 1
ATOM 1844 N N . SER A 1 238 ? -12.216 -3.396 20.895 1.00 86.44 238 SER A N 1
ATOM 1845 C CA . SER A 1 238 ? -11.873 -2.319 19.961 1.00 86.44 238 SER A CA 1
ATOM 1846 C C . SER A 1 238 ? -12.861 -2.245 18.798 1.00 86.44 238 SER A C 1
ATOM 1848 O O . SER A 1 238 ? -13.321 -1.158 18.446 1.00 86.44 238 SER A O 1
ATOM 1850 N N . PHE A 1 239 ? -13.246 -3.395 18.239 1.00 83.00 239 PHE A N 1
ATOM 1851 C CA . PHE A 1 239 ? -14.159 -3.482 17.104 1.00 83.00 239 PHE A CA 1
ATOM 1852 C C . PHE A 1 239 ? -15.550 -2.913 17.409 1.00 83.00 239 PHE A C 1
ATOM 1854 O O . PHE A 1 239 ? -16.044 -2.061 16.664 1.00 83.00 239 PHE A O 1
ATOM 1861 N N . ARG A 1 240 ? -16.162 -3.313 18.531 1.00 85.75 240 ARG A N 1
ATOM 1862 C CA . ARG A 1 240 ? -17.494 -2.827 18.930 1.00 85.75 240 ARG A CA 1
ATOM 1863 C C . ARG A 1 240 ? -17.464 -1.418 19.495 1.00 85.75 240 ARG A C 1
ATOM 1865 O O . ARG A 1 240 ? -18.322 -0.602 19.159 1.00 85.75 240 ARG A O 1
ATOM 1872 N N . TYR A 1 241 ? -16.454 -1.089 20.303 1.00 84.75 241 TYR A N 1
ATOM 1873 C CA . TYR A 1 241 ? -16.329 0.249 20.879 1.00 84.75 241 TYR A CA 1
ATOM 1874 C C . TYR A 1 241 ? -16.235 1.320 19.786 1.00 84.75 241 TYR A C 1
ATOM 1876 O O . TYR A 1 241 ? -16.816 2.397 19.926 1.00 84.75 241 TYR A O 1
ATOM 1884 N N . LEU A 1 242 ? -15.578 1.017 18.666 1.00 84.06 242 LEU A N 1
ATOM 1885 C CA . LEU A 1 242 ? -15.408 1.937 17.540 1.00 84.06 242 LEU A CA 1
ATOM 1886 C C . LEU A 1 242 ? -16.459 1.736 16.435 1.00 84.06 242 LEU A C 1
ATOM 1888 O O . LEU A 1 242 ? -16.240 2.109 15.282 1.00 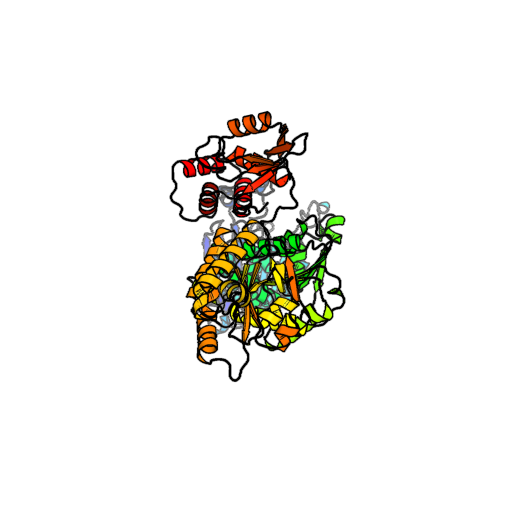84.06 242 LEU A O 1
ATOM 1892 N N . LYS A 1 243 ? -17.625 1.170 16.785 1.00 78.94 243 LYS A N 1
ATOM 1893 C CA . LYS A 1 243 ? -18.797 1.012 15.906 1.00 78.94 243 LYS A CA 1
ATOM 1894 C C . LYS A 1 243 ? -18.443 0.346 14.571 1.00 78.94 243 LYS A C 1
ATOM 1896 O O . LYS A 1 243 ? -18.880 0.794 13.513 1.00 78.94 243 LYS A O 1
ATOM 1901 N N . HIS A 1 244 ? -17.632 -0.712 14.614 1.00 75.31 244 HIS A N 1
ATOM 1902 C CA . HIS A 1 244 ? -17.242 -1.509 13.443 1.00 75.31 244 HIS A CA 1
ATOM 1903 C C . HIS A 1 244 ? -16.470 -0.716 12.368 1.00 75.31 244 HIS A C 1
ATOM 1905 O O . HIS A 1 244 ? -16.266 -1.208 11.254 1.00 75.31 244 HIS A O 1
ATOM 1911 N N . GLN A 1 245 ? -16.011 0.509 12.670 1.00 70.19 245 GLN A N 1
ATOM 1912 C CA . GLN A 1 245 ? -15.254 1.336 11.733 1.00 70.19 245 GLN A CA 1
ATOM 1913 C C . GLN A 1 245 ? -13.823 0.817 11.610 1.00 70.19 245 GLN A C 1
ATOM 1915 O O . GLN A 1 245 ? -12.936 1.181 12.379 1.00 70.19 245 GLN A O 1
ATOM 1920 N N . ARG A 1 246 ? -13.592 -0.028 10.602 1.00 62.66 246 ARG A N 1
ATOM 1921 C CA . ARG A 1 246 ? -12.324 -0.748 10.393 1.00 62.66 246 ARG A CA 1
ATOM 1922 C C . ARG A 1 246 ? -11.077 0.148 10.428 1.00 62.66 246 ARG A C 1
ATOM 1924 O O . ARG A 1 246 ? -10.045 -0.309 10.904 1.00 62.66 246 ARG A O 1
ATOM 1931 N N . GLY A 1 247 ? -11.173 1.402 9.974 1.00 59.62 247 GLY A N 1
ATOM 1932 C CA . GLY A 1 247 ? -10.075 2.375 10.044 1.00 59.62 247 GLY A CA 1
ATOM 1933 C C . GLY A 1 247 ? -9.693 2.757 11.478 1.00 59.62 247 GLY A C 1
ATOM 1934 O O . GLY A 1 247 ? -8.531 2.630 11.854 1.00 59.62 247 GLY A O 1
ATOM 1935 N N . LEU A 1 248 ? -10.678 3.135 12.299 1.00 67.38 248 LEU A N 1
ATOM 1936 C CA . LEU A 1 248 ? -10.469 3.485 13.708 1.00 67.38 248 LEU A CA 1
ATOM 1937 C C . LEU A 1 248 ? -10.056 2.265 14.536 1.00 67.38 248 LEU A C 1
ATOM 1939 O O . LEU A 1 248 ? -9.185 2.360 15.394 1.00 67.38 248 LEU A O 1
ATOM 1943 N N . VAL A 1 249 ? -10.650 1.098 14.261 1.00 56.44 249 VAL A N 1
ATOM 1944 C CA . VAL A 1 249 ? -10.301 -0.165 14.934 1.00 56.44 249 VAL A CA 1
ATOM 1945 C C . VAL A 1 249 ? -8.848 -0.531 14.671 1.00 56.44 249 VAL A C 1
ATOM 1947 O O . VAL A 1 249 ? -8.136 -0.889 15.605 1.00 56.44 249 VAL A O 1
ATOM 1950 N N . ARG A 1 250 ? -8.394 -0.397 13.419 1.00 59.81 250 ARG A N 1
ATOM 1951 C CA . ARG A 1 250 ? -6.989 -0.586 13.055 1.00 59.81 250 ARG A CA 1
ATOM 1952 C C . ARG A 1 250 ? -6.107 0.401 13.823 1.00 59.81 250 ARG A C 1
ATOM 1954 O O . ARG A 1 250 ? -5.201 -0.044 14.507 1.00 59.81 250 ARG A O 1
ATOM 1961 N N . GLN A 1 251 ? -6.446 1.691 13.835 1.00 65.56 251 GLN A N 1
ATOM 1962 C CA . GLN A 1 251 ? -5.699 2.712 14.582 1.00 65.56 251 GLN A CA 1
ATOM 1963 C C . GLN A 1 251 ? -5.595 2.418 16.092 1.00 65.56 251 GLN A C 1
ATOM 1965 O O . GLN A 1 251 ? -4.523 2.582 16.668 1.00 65.56 251 GLN A O 1
ATOM 1970 N N . ALA A 1 252 ? -6.684 1.993 16.738 1.00 61.16 252 ALA A N 1
ATOM 1971 C CA . ALA A 1 252 ? -6.698 1.682 18.168 1.00 61.16 252 ALA A CA 1
ATOM 1972 C C . ALA A 1 252 ? -5.923 0.402 18.491 1.00 61.16 252 ALA A C 1
ATOM 1974 O O . ALA A 1 252 ? -5.128 0.378 19.427 1.00 61.16 252 ALA A O 1
ATOM 1975 N N . LEU A 1 253 ? -6.117 -0.658 17.701 1.00 62.69 253 LEU A N 1
ATOM 1976 C CA . LEU A 1 253 ? -5.356 -1.891 17.865 1.00 62.69 253 LEU A CA 1
ATOM 1977 C C . LEU A 1 253 ? -3.867 -1.633 17.642 1.00 62.69 253 LEU A C 1
ATOM 1979 O O . LEU A 1 253 ? -3.068 -2.045 18.475 1.00 62.69 253 LEU A O 1
ATOM 1983 N N . ASP A 1 254 ? -3.496 -0.883 16.604 1.00 59.78 254 ASP A N 1
ATOM 1984 C CA . ASP A 1 254 ? -2.105 -0.527 16.314 1.00 59.78 254 ASP A CA 1
ATOM 1985 C C . ASP A 1 254 ? -1.436 0.200 17.497 1.00 59.78 254 ASP A C 1
ATOM 1987 O O . ASP A 1 254 ? -0.281 -0.092 17.799 1.00 59.78 254 ASP A O 1
ATOM 1991 N N . GLN A 1 255 ? -2.159 1.076 18.211 1.00 64.81 255 GLN A N 1
ATOM 1992 C CA . GLN A 1 255 ? -1.668 1.740 19.431 1.00 64.81 255 GLN A CA 1
ATOM 1993 C C . GLN A 1 255 ? -1.619 0.803 20.653 1.00 64.81 255 GLN A C 1
ATOM 1995 O O . GLN A 1 255 ? -0.694 0.881 21.457 1.00 64.81 255 GLN A O 1
ATOM 2000 N N . LEU A 1 256 ? -2.566 -0.129 20.808 1.00 58.16 256 LEU A N 1
ATOM 2001 C CA . LEU A 1 256 ? -2.532 -1.135 21.887 1.00 58.16 256 LEU A CA 1
ATOM 2002 C C . LEU A 1 256 ? -1.382 -2.133 21.710 1.00 58.16 256 LEU A C 1
ATOM 2004 O O . LEU A 1 256 ? -0.801 -2.590 22.696 1.00 58.16 256 LEU A O 1
ATOM 2008 N N . PHE A 1 257 ? -1.027 -2.435 20.461 1.00 49.16 257 PHE A N 1
ATOM 2009 C CA . PHE A 1 257 ? 0.127 -3.255 20.102 1.00 49.16 257 PHE A CA 1
ATOM 2010 C C . PHE A 1 257 ? 1.469 -2.539 20.342 1.00 49.16 257 PHE A C 1
ATOM 2012 O O . PHE A 1 257 ? 2.478 -3.213 20.534 1.00 49.16 257 PHE A O 1
ATOM 2019 N N . GLU A 1 258 ? 1.511 -1.200 20.422 1.00 47.19 258 GLU A N 1
ATOM 2020 C CA . GLU A 1 258 ? 2.710 -0.481 20.897 1.00 47.19 258 GLU A CA 1
ATOM 2021 C C . GLU A 1 258 ? 3.014 -0.771 22.376 1.00 47.19 258 GLU A C 1
ATOM 2023 O O . GLU A 1 258 ? 4.179 -0.760 22.774 1.00 47.19 258 GLU A O 1
ATOM 2028 N N . ALA A 1 259 ? 1.983 -1.046 23.187 1.00 44.53 259 ALA A N 1
ATOM 2029 C CA . ALA A 1 259 ? 2.100 -1.270 24.630 1.00 44.53 259 ALA A CA 1
ATOM 2030 C C . ALA A 1 259 ? 2.318 -2.747 25.024 1.00 44.53 259 ALA A C 1
ATOM 2032 O O . ALA A 1 259 ? 2.723 -3.026 26.154 1.00 44.53 259 ALA A O 1
ATOM 2033 N N . GLY A 1 260 ? 2.083 -3.700 24.114 1.00 40.78 260 GLY A N 1
ATOM 2034 C CA . GLY A 1 260 ? 2.219 -5.138 24.363 1.00 40.78 260 GLY A CA 1
ATOM 2035 C C . GLY A 1 260 ? 2.867 -5.861 23.184 1.00 40.78 260 GLY A C 1
ATOM 2036 O O . GLY A 1 260 ? 2.245 -5.969 22.139 1.00 40.78 260 GLY A O 1
ATOM 2037 N N . GLN A 1 261 ? 4.104 -6.332 23.397 1.00 37.97 261 GLN A N 1
ATOM 2038 C CA . GLN A 1 261 ? 4.970 -7.165 22.535 1.00 37.97 261 GLN A CA 1
ATOM 2039 C C . GLN A 1 261 ? 4.657 -7.211 21.021 1.00 37.97 261 GLN A C 1
ATOM 2041 O O . GLN A 1 261 ? 3.658 -7.768 20.576 1.00 37.97 261 GLN A O 1
ATOM 2046 N N . ALA A 1 262 ? 5.619 -6.712 20.236 1.00 39.56 262 ALA A N 1
ATOM 2047 C CA . ALA A 1 262 ? 5.569 -6.559 18.785 1.00 39.56 262 ALA A CA 1
ATOM 2048 C C . ALA A 1 262 ? 5.228 -7.853 18.015 1.00 39.56 262 ALA A C 1
ATOM 2050 O O . ALA A 1 262 ? 6.011 -8.804 17.982 1.00 39.56 262 ALA A O 1
ATOM 2051 N N . ASP A 1 263 ? 4.078 -7.831 17.337 1.00 41.81 263 ASP A N 1
ATOM 2052 C CA . ASP A 1 263 ? 3.722 -8.746 16.250 1.00 41.81 263 ASP A CA 1
ATOM 2053 C C . ASP A 1 263 ? 4.377 -8.252 14.937 1.00 41.81 263 ASP A C 1
ATOM 2055 O O . ASP A 1 263 ? 4.083 -7.127 14.510 1.00 41.81 263 ASP A O 1
ATOM 2059 N N . PRO A 1 264 ? 5.221 -9.064 14.262 1.00 40.00 264 PRO A N 1
ATOM 2060 C CA . PRO A 1 264 ? 5.843 -8.712 12.982 1.00 40.00 264 PRO A CA 1
ATOM 2061 C C . PRO A 1 264 ? 4.843 -8.250 11.909 1.00 40.00 264 PRO A C 1
ATOM 2063 O O . PRO A 1 264 ? 5.180 -7.404 11.081 1.00 40.00 264 PRO A O 1
ATOM 2066 N N . GLY A 1 265 ? 3.602 -8.755 11.934 1.00 44.47 265 GLY A N 1
ATOM 2067 C CA . GLY A 1 265 ? 2.565 -8.386 10.967 1.00 44.47 265 GLY A CA 1
ATOM 2068 C C . GLY A 1 265 ? 1.957 -6.993 11.179 1.00 44.47 265 GLY A C 1
ATOM 2069 O O . GLY A 1 265 ? 1.558 -6.352 10.210 1.00 44.47 265 GLY A O 1
ATOM 2070 N N . VAL A 1 266 ? 1.904 -6.499 12.422 1.00 44.38 266 VAL A N 1
ATOM 2071 C CA . VAL A 1 266 ? 1.429 -5.134 12.751 1.00 44.38 266 VAL A CA 1
ATOM 2072 C C . VAL A 1 266 ? 2.506 -4.109 12.443 1.00 44.38 266 VAL A C 1
ATOM 2074 O O . VAL A 1 266 ? 2.217 -3.036 11.915 1.00 44.38 266 VAL A O 1
ATOM 2077 N N . THR A 1 267 ? 3.755 -4.471 12.746 1.00 43.31 267 THR A N 1
ATOM 2078 C CA . THR A 1 267 ? 4.933 -3.691 12.387 1.00 43.31 267 THR A CA 1
ATOM 2079 C C . THR A 1 267 ? 4.937 -3.456 10.877 1.00 43.31 267 THR A C 1
ATOM 2081 O O . THR A 1 267 ? 4.823 -2.301 10.497 1.00 43.31 267 THR A O 1
ATOM 2084 N N . ALA A 1 268 ? 4.867 -4.495 10.038 1.00 45.75 268 ALA A N 1
ATOM 2085 C CA . ALA A 1 268 ? 4.836 -4.356 8.575 1.00 45.75 268 ALA A CA 1
ATOM 2086 C C . ALA A 1 268 ? 3.653 -3.516 8.027 1.00 45.75 268 ALA A C 1
ATOM 2088 O O . ALA A 1 268 ? 3.856 -2.674 7.160 1.00 45.75 268 ALA A O 1
ATOM 2089 N N . ALA A 1 269 ? 2.430 -3.659 8.557 1.00 50.16 269 ALA A N 1
ATOM 2090 C CA . ALA A 1 269 ? 1.249 -2.950 8.033 1.00 50.16 269 ALA A CA 1
ATOM 2091 C C . ALA A 1 269 ? 1.193 -1.448 8.390 1.00 50.16 269 ALA A C 1
ATOM 2093 O O . ALA A 1 269 ? 0.668 -0.631 7.628 1.00 50.16 269 ALA A O 1
ATOM 2094 N N . ARG A 1 270 ? 1.710 -1.062 9.563 1.00 48.28 270 ARG A N 1
ATOM 2095 C CA . ARG A 1 270 ? 1.861 0.350 9.966 1.00 48.28 270 ARG A CA 1
ATOM 2096 C C . ARG A 1 270 ? 2.950 1.054 9.159 1.00 48.28 270 ARG A C 1
ATOM 2098 O O . ARG A 1 270 ? 2.886 2.252 8.904 1.00 48.28 270 ARG A O 1
ATOM 2105 N N . GLN A 1 271 ? 3.939 0.271 8.785 1.00 55.97 271 GLN A N 1
ATOM 2106 C CA . GLN A 1 271 ? 5.141 0.646 8.079 1.00 55.97 271 GLN A CA 1
ATOM 2107 C C . GLN A 1 271 ? 4.881 0.894 6.590 1.00 55.97 271 GLN A C 1
ATOM 2109 O O . GLN A 1 271 ? 5.159 1.981 6.080 1.00 55.97 271 GLN A O 1
ATOM 2114 N N . GLU A 1 272 ? 4.162 -0.025 5.949 1.00 56.69 272 GLU A N 1
ATOM 2115 C CA . GLU A 1 272 ? 3.602 0.161 4.607 1.00 56.69 272 GLU A CA 1
ATOM 2116 C C . GLU A 1 272 ? 2.763 1.453 4.518 1.00 56.69 272 GLU A C 1
ATOM 2118 O O . GLU A 1 272 ? 2.830 2.173 3.527 1.00 56.69 272 GLU A O 1
ATOM 2123 N N . GLN A 1 273 ? 2.024 1.814 5.580 1.00 58.66 273 GLN A N 1
ATOM 2124 C CA . GLN A 1 273 ? 1.252 3.065 5.632 1.00 58.66 273 GLN A CA 1
ATOM 2125 C C . GLN A 1 273 ? 2.115 4.331 5.764 1.00 58.66 273 GLN A C 1
ATOM 2127 O O . GLN A 1 273 ? 1.694 5.390 5.297 1.00 58.66 273 GLN A O 1
ATOM 2132 N N . GLU A 1 274 ? 3.281 4.279 6.416 1.00 59.91 274 GLU A N 1
ATOM 2133 C CA . GLU A 1 274 ? 4.205 5.424 6.500 1.00 59.91 274 GLU A CA 1
ATOM 2134 C C . GLU A 1 274 ? 4.808 5.730 5.127 1.00 59.91 274 GLU A C 1
ATOM 2136 O O . GLU A 1 274 ? 4.803 6.887 4.692 1.00 59.91 274 GLU A O 1
ATOM 2141 N N . GLU A 1 275 ? 5.247 4.687 4.421 1.00 55.38 275 GLU A N 1
ATOM 2142 C CA . GLU A 1 275 ? 5.720 4.800 3.046 1.00 55.38 275 GLU A CA 1
ATOM 2143 C C . GLU A 1 275 ? 4.589 5.237 2.110 1.00 55.38 275 GLU A C 1
ATOM 2145 O O . GLU A 1 275 ? 4.736 6.220 1.383 1.00 55.38 275 GLU A O 1
ATOM 2150 N N . GLU A 1 276 ? 3.412 4.612 2.196 1.00 62.56 276 GLU A N 1
ATOM 2151 C CA . GLU A 1 276 ? 2.249 4.980 1.390 1.00 62.56 276 GLU A CA 1
ATOM 2152 C C . GLU A 1 276 ? 1.852 6.443 1.617 1.00 62.56 276 GLU A C 1
ATOM 2154 O O . GLU A 1 276 ? 1.560 7.138 0.650 1.00 62.56 276 GLU A O 1
ATOM 2159 N N . ARG A 1 277 ? 1.914 6.988 2.837 1.00 67.50 277 ARG A N 1
ATOM 2160 C CA . ARG A 1 277 ? 1.650 8.423 3.087 1.00 67.50 277 ARG A CA 1
ATOM 2161 C C . ARG A 1 277 ? 2.655 9.344 2.394 1.00 67.50 277 ARG A C 1
ATOM 2163 O O . ARG A 1 277 ? 2.259 10.404 1.906 1.00 67.50 277 ARG A O 1
ATOM 2170 N N . LEU A 1 278 ? 3.930 8.958 2.343 1.00 57.47 278 LEU A N 1
ATOM 2171 C CA . LEU A 1 278 ? 4.970 9.710 1.635 1.00 57.47 278 LEU A CA 1
ATOM 2172 C C . LEU A 1 278 ? 4.816 9.584 0.111 1.00 57.47 278 LEU A C 1
ATOM 2174 O O . LEU A 1 278 ? 5.024 10.563 -0.609 1.00 57.47 278 LEU A O 1
ATOM 2178 N N . GLU A 1 279 ? 4.412 8.410 -0.381 1.00 63.16 279 GLU A N 1
ATOM 2179 C CA . GLU A 1 279 ? 4.290 8.091 -1.807 1.00 63.16 279 GLU A CA 1
ATOM 2180 C C . GLU A 1 279 ? 2.931 8.463 -2.424 1.00 63.16 279 GLU A C 1
ATOM 2182 O O . GLU A 1 279 ? 2.869 8.718 -3.628 1.00 63.16 279 GLU A O 1
ATOM 2187 N N . THR A 1 280 ? 1.850 8.559 -1.640 1.00 60.91 280 THR A N 1
ATOM 2188 C CA . THR A 1 280 ? 0.468 8.839 -2.095 1.00 60.91 280 THR A CA 1
ATOM 2189 C C . THR A 1 280 ? 0.364 10.092 -2.972 1.00 60.91 280 THR A C 1
ATOM 2191 O O . THR A 1 280 ? -0.271 10.018 -4.027 1.00 60.91 280 THR A O 1
ATOM 2194 N N . PRO A 1 281 ? 1.018 11.231 -2.649 1.00 56.28 281 PRO A N 1
ATOM 2195 C CA . PRO A 1 281 ? 0.997 12.413 -3.518 1.00 56.28 281 PRO A CA 1
ATOM 2196 C C . PRO A 1 281 ? 1.600 12.168 -4.914 1.00 56.28 281 PRO A C 1
ATOM 2198 O O . PRO A 1 281 ? 1.307 12.898 -5.866 1.00 56.28 281 PRO A O 1
ATOM 2201 N N . LEU A 1 282 ? 2.459 11.153 -5.037 1.00 55.25 282 LEU A N 1
ATOM 2202 C CA . LEU A 1 282 ? 3.182 10.775 -6.251 1.00 55.25 282 LEU A CA 1
ATOM 2203 C C . LEU A 1 282 ? 2.650 9.485 -6.896 1.00 55.25 282 LEU A C 1
ATOM 2205 O O . LEU A 1 282 ? 3.045 9.189 -8.022 1.00 55.25 282 LEU A O 1
ATOM 2209 N N . ARG A 1 283 ? 1.751 8.754 -6.218 1.00 69.00 283 ARG A N 1
ATOM 2210 C CA . ARG A 1 283 ? 1.168 7.466 -6.635 1.00 69.00 283 ARG A CA 1
ATOM 2211 C C . ARG A 1 283 ? 2.213 6.446 -7.106 1.00 69.00 283 ARG A C 1
ATOM 2213 O O . ARG A 1 283 ? 2.008 5.763 -8.109 1.00 69.00 283 ARG A O 1
ATOM 2220 N N . LEU A 1 284 ? 3.353 6.366 -6.416 1.00 73.12 284 LEU A N 1
ATOM 2221 C CA . LEU A 1 284 ? 4.456 5.484 -6.822 1.00 73.12 284 LEU A CA 1
ATOM 2222 C C . LEU A 1 284 ? 4.065 4.000 -6.746 1.00 73.12 284 LEU A C 1
ATOM 2224 O O . LEU A 1 284 ? 4.369 3.265 -7.679 1.00 73.12 284 LEU A O 1
ATOM 2228 N N . GLY A 1 285 ? 3.308 3.588 -5.723 1.00 71.50 285 GLY A N 1
ATOM 2229 C CA . GLY A 1 285 ? 2.802 2.214 -5.609 1.00 71.50 285 GLY A CA 1
ATOM 2230 C C . GLY A 1 285 ? 1.904 1.768 -6.772 1.00 71.50 285 GLY A C 1
ATOM 2231 O O . GLY A 1 285 ? 2.067 0.664 -7.282 1.00 71.50 285 GLY A O 1
ATOM 2232 N N . GLU A 1 286 ? 1.011 2.638 -7.257 1.00 75.88 286 GLU A N 1
ATOM 2233 C CA . GLU A 1 286 ? 0.138 2.336 -8.406 1.00 75.88 286 GLU A CA 1
ATOM 2234 C C . GLU A 1 286 ? 0.964 2.197 -9.699 1.00 75.88 286 GLU A C 1
ATOM 2236 O O . GLU A 1 286 ? 0.820 1.223 -10.436 1.00 75.88 286 GLU A O 1
ATOM 2241 N N . GLN A 1 287 ? 1.912 3.113 -9.934 1.00 75.69 287 GLN A N 1
ATOM 2242 C CA . GLN A 1 287 ? 2.832 3.039 -11.079 1.00 75.69 287 GLN A CA 1
ATOM 2243 C C . GLN A 1 287 ? 3.716 1.785 -11.042 1.00 75.69 287 GLN A C 1
ATOM 2245 O O . GLN A 1 287 ? 3.988 1.190 -12.085 1.00 75.69 287 GLN A O 1
ATOM 2250 N N . ARG A 1 288 ? 4.157 1.377 -9.847 1.00 84.50 288 ARG A N 1
ATOM 2251 C CA . ARG A 1 288 ? 4.973 0.179 -9.620 1.00 84.50 288 ARG A CA 1
ATOM 2252 C C . ARG A 1 288 ? 4.217 -1.082 -10.038 1.00 84.50 288 ARG A C 1
ATOM 2254 O O . ARG A 1 288 ? 4.734 -1.849 -10.846 1.00 84.50 288 ARG A O 1
ATOM 2261 N N . ILE A 1 289 ? 2.980 -1.245 -9.567 1.00 85.12 289 ILE A N 1
ATOM 2262 C CA . ILE A 1 289 ? 2.105 -2.365 -9.941 1.00 85.12 289 ILE A CA 1
ATOM 2263 C C . ILE A 1 289 ? 1.888 -2.406 -11.458 1.00 85.12 289 ILE A C 1
ATOM 2265 O O . ILE A 1 289 ? 2.083 -3.449 -12.077 1.00 85.12 289 ILE A O 1
ATOM 2269 N N . GLN A 1 290 ? 1.562 -1.272 -12.085 1.00 79.50 290 GLN A N 1
ATOM 2270 C CA . GLN A 1 290 ? 1.341 -1.230 -13.535 1.00 79.50 290 GLN A CA 1
ATOM 2271 C C . GLN A 1 290 ? 2.604 -1.586 -14.335 1.00 79.50 290 GLN A C 1
ATOM 2273 O O . GLN A 1 290 ? 2.524 -2.297 -15.337 1.00 79.50 290 GLN A O 1
ATOM 2278 N N . ALA A 1 291 ? 3.786 -1.161 -13.877 1.00 69.69 291 ALA A N 1
ATOM 2279 C CA . ALA A 1 291 ? 5.055 -1.541 -14.497 1.00 69.69 291 ALA A CA 1
ATOM 2280 C C . ALA A 1 291 ? 5.341 -3.050 -14.376 1.00 69.69 291 ALA A C 1
ATOM 2282 O O . ALA A 1 291 ? 5.831 -3.664 -15.330 1.00 69.69 291 ALA A O 1
ATOM 2283 N N . VAL A 1 292 ? 5.007 -3.656 -13.232 1.00 86.06 292 VAL A N 1
ATOM 2284 C CA . VAL A 1 292 ? 5.101 -5.108 -13.018 1.00 86.06 292 VAL A CA 1
ATOM 2285 C C . VAL A 1 292 ? 4.160 -5.852 -13.967 1.00 86.06 292 VAL A C 1
ATOM 2287 O O . VAL A 1 292 ? 4.626 -6.711 -14.714 1.00 86.06 292 VAL A O 1
ATOM 2290 N N . LEU A 1 293 ? 2.872 -5.493 -14.008 1.00 79.56 293 LEU A N 1
ATOM 2291 C CA . LEU A 1 293 ? 1.879 -6.129 -14.887 1.00 79.56 293 LEU A CA 1
ATOM 2292 C C . LEU A 1 293 ? 2.287 -6.042 -16.359 1.00 79.56 293 LEU A C 1
ATOM 2294 O O . LEU A 1 293 ? 2.276 -7.045 -17.071 1.00 79.56 293 LEU A O 1
ATOM 2298 N N . ALA A 1 294 ? 2.721 -4.863 -16.811 1.00 70.94 294 ALA A N 1
ATOM 2299 C CA . ALA A 1 294 ? 3.199 -4.672 -18.176 1.00 70.94 294 ALA A CA 1
ATOM 2300 C C . ALA A 1 294 ? 4.389 -5.590 -18.502 1.00 70.94 294 ALA A C 1
ATOM 2302 O O . ALA A 1 294 ? 4.435 -6.189 -19.575 1.00 70.94 294 ALA A O 1
ATOM 2303 N N . THR A 1 295 ? 5.326 -5.746 -17.566 1.00 72.50 295 THR A N 1
ATOM 2304 C CA . THR A 1 295 ? 6.492 -6.620 -17.747 1.00 72.50 295 THR A CA 1
ATOM 2305 C C . THR A 1 295 ? 6.097 -8.095 -17.785 1.00 72.50 295 THR A C 1
ATOM 2307 O O . THR A 1 295 ? 6.575 -8.831 -18.644 1.00 72.50 295 THR A O 1
ATOM 2310 N N . LEU A 1 296 ? 5.168 -8.527 -16.930 1.00 81.31 296 LEU A N 1
ATOM 2311 C CA . LEU A 1 296 ? 4.642 -9.895 -16.945 1.00 81.31 296 LEU A CA 1
ATOM 2312 C C . LEU A 1 296 ? 3.911 -10.225 -18.255 1.00 81.31 296 LEU A C 1
ATOM 2314 O O . LEU A 1 296 ? 4.081 -11.327 -18.780 1.00 81.31 296 LEU A O 1
ATOM 2318 N N . ARG A 1 297 ? 3.166 -9.266 -18.825 1.00 79.81 297 ARG A N 1
ATOM 2319 C CA . ARG A 1 297 ? 2.542 -9.415 -20.152 1.00 79.81 297 ARG A CA 1
ATOM 2320 C C . ARG A 1 297 ? 3.585 -9.589 -21.253 1.00 79.81 297 ARG A C 1
ATOM 2322 O O . ARG A 1 297 ? 3.430 -10.481 -22.079 1.00 79.81 297 ARG A O 1
ATOM 2329 N N . MET A 1 298 ? 4.653 -8.784 -21.251 1.00 66.81 298 MET A N 1
ATOM 2330 C CA . MET A 1 298 ? 5.739 -8.906 -22.239 1.00 66.81 298 MET A CA 1
ATOM 2331 C C . MET A 1 298 ? 6.429 -10.271 -22.180 1.00 66.81 298 MET A C 1
ATOM 2333 O O . MET A 1 298 ? 6.783 -10.824 -23.215 1.00 66.81 298 MET A O 1
ATOM 2337 N N . LEU A 1 299 ? 6.587 -10.823 -20.977 1.00 73.50 299 LEU A N 1
ATOM 2338 C CA . LEU A 1 299 ? 7.168 -12.150 -20.764 1.00 73.50 299 LEU A CA 1
ATOM 2339 C C . LEU A 1 299 ? 6.209 -13.296 -21.128 1.00 73.50 299 LEU A C 1
ATOM 2341 O O . LEU A 1 299 ? 6.619 -14.453 -21.127 1.00 73.50 299 LEU A O 1
ATOM 2345 N N . GLY A 1 300 ? 4.932 -13.002 -21.402 1.00 79.12 300 GLY A N 1
ATOM 2346 C CA . GLY A 1 300 ? 3.910 -14.020 -21.646 1.00 79.12 300 GLY A CA 1
ATOM 2347 C C . GLY A 1 300 ? 3.674 -14.935 -20.441 1.00 79.12 300 GLY A C 1
ATOM 2348 O O . GLY A 1 300 ? 3.345 -16.108 -20.620 1.00 79.12 300 GLY A O 1
ATOM 2349 N N . ALA A 1 301 ? 3.878 -14.430 -19.219 1.00 86.56 301 ALA A N 1
ATOM 2350 C CA . ALA A 1 301 ? 3.814 -15.238 -18.007 1.00 86.56 301 ALA A CA 1
ATOM 2351 C C . ALA A 1 301 ? 2.388 -15.754 -17.749 1.00 86.56 301 ALA A C 1
ATOM 2353 O O . ALA A 1 301 ? 1.421 -14.992 -17.758 1.00 86.56 301 ALA A O 1
ATOM 2354 N N . THR A 1 302 ? 2.259 -17.052 -17.466 1.00 93.00 302 THR A N 1
ATOM 2355 C CA . THR A 1 302 ? 0.976 -17.703 -17.149 1.00 93.00 302 THR A CA 1
ATOM 2356 C C . THR A 1 302 ? 0.904 -18.194 -15.705 1.00 93.00 302 THR A C 1
ATOM 2358 O O . THR A 1 302 ? -0.187 -18.287 -15.138 1.00 93.00 302 THR A O 1
ATOM 2361 N N . LYS A 1 303 ? 2.056 -18.492 -15.095 1.00 95.94 303 LYS A N 1
ATOM 2362 C CA . LYS A 1 303 ? 2.210 -18.849 -13.683 1.00 95.94 303 LYS A CA 1
ATOM 2363 C C . LYS A 1 303 ? 3.117 -17.842 -12.992 1.00 95.94 303 LYS A C 1
ATOM 2365 O O . LYS A 1 303 ? 4.314 -17.798 -13.280 1.00 95.94 303 LYS A O 1
ATOM 2370 N N . VAL A 1 304 ? 2.556 -17.071 -12.066 1.00 97.38 304 VAL A N 1
ATOM 2371 C CA . VAL A 1 304 ? 3.261 -15.982 -11.380 1.00 97.38 304 VAL A CA 1
ATOM 2372 C C . VAL A 1 304 ? 3.380 -16.273 -9.889 1.00 97.38 304 VAL A C 1
ATOM 2374 O O . VAL A 1 304 ? 2.415 -16.674 -9.236 1.00 97.38 304 VAL A O 1
ATOM 2377 N N . LEU A 1 305 ? 4.583 -16.067 -9.361 1.00 97.12 305 LEU A N 1
ATOM 2378 C CA . LEU A 1 305 ? 4.901 -16.170 -7.945 1.00 97.12 305 LEU A CA 1
ATOM 2379 C C . LEU A 1 305 ? 5.111 -14.765 -7.362 1.00 97.12 305 LEU A C 1
ATOM 2381 O O . LEU A 1 305 ? 6.061 -14.085 -7.732 1.00 97.12 305 LEU A O 1
ATOM 2385 N N . ASP A 1 306 ? 4.239 -14.334 -6.460 1.00 97.25 306 ASP A N 1
ATOM 2386 C CA . ASP A 1 306 ? 4.337 -13.067 -5.734 1.00 97.25 306 ASP A CA 1
ATOM 2387 C C . ASP A 1 306 ? 5.040 -13.303 -4.387 1.00 97.25 306 ASP A C 1
ATOM 2389 O O . ASP A 1 306 ? 4.498 -13.935 -3.478 1.00 97.25 306 ASP A O 1
ATOM 2393 N N . LEU A 1 307 ? 6.298 -12.881 -4.296 1.00 94.00 307 LEU A N 1
ATOM 2394 C CA . LEU A 1 307 ? 7.182 -13.058 -3.151 1.00 94.00 307 LEU A CA 1
ATOM 2395 C C . LEU A 1 307 ? 7.055 -11.840 -2.239 1.00 94.00 307 LEU A C 1
ATOM 2397 O O . LEU A 1 307 ? 7.374 -10.742 -2.669 1.00 94.00 307 LEU A O 1
ATOM 2401 N N . GLY A 1 308 ? 6.649 -12.032 -0.985 1.00 89.62 308 GLY A N 1
ATOM 2402 C CA . GLY A 1 308 ? 6.295 -10.920 -0.097 1.00 89.62 308 GLY A CA 1
ATOM 2403 C C . GLY A 1 308 ? 4.975 -10.270 -0.512 1.00 89.62 308 GLY A C 1
ATOM 2404 O O . GLY A 1 308 ? 4.908 -9.058 -0.677 1.00 89.62 308 GLY A O 1
ATOM 2405 N N . CYS A 1 309 ? 3.933 -11.079 -0.732 1.00 89.31 309 CYS A N 1
ATOM 2406 C CA . CYS A 1 309 ? 2.681 -10.608 -1.332 1.00 89.31 309 CYS A CA 1
ATOM 2407 C C . CYS A 1 309 ? 1.864 -9.647 -0.444 1.00 89.31 309 CYS A C 1
ATOM 2409 O O . CYS A 1 309 ? 0.866 -9.074 -0.901 1.00 89.31 309 CYS A O 1
ATOM 2411 N N . GLY A 1 310 ? 2.229 -9.504 0.834 1.00 87.81 310 GLY A N 1
ATOM 2412 C CA . GLY A 1 310 ? 1.594 -8.605 1.786 1.00 87.81 310 GLY A CA 1
ATOM 2413 C C . GLY A 1 310 ? 0.089 -8.844 1.894 1.00 87.81 310 GLY A C 1
ATOM 2414 O O . GLY A 1 310 ? -0.391 -9.976 1.965 1.00 87.81 310 GLY A O 1
ATOM 2415 N N . GLU A 1 311 ? -0.680 -7.756 1.875 1.00 85.12 311 GLU A N 1
ATOM 2416 C CA . GLU A 1 311 ? -2.148 -7.785 1.903 1.00 85.12 311 GLU A CA 1
ATOM 2417 C C . GLU A 1 311 ? -2.781 -8.140 0.533 1.00 85.12 311 GLU A C 1
ATOM 2419 O O . GLU A 1 311 ? -3.979 -7.918 0.333 1.00 85.12 311 GLU A O 1
ATOM 2424 N N . GLY A 1 312 ? -2.001 -8.659 -0.425 1.00 88.31 312 GLY A N 1
ATOM 2425 C CA . GLY A 1 312 ? -2.483 -9.211 -1.695 1.00 88.31 312 GLY A CA 1
ATOM 2426 C C . GLY A 1 312 ? -2.829 -8.184 -2.775 1.00 88.31 312 GLY A C 1
ATOM 2427 O O . GLY A 1 312 ? -3.633 -8.491 -3.653 1.00 88.31 312 GLY A O 1
ATOM 2428 N N . ARG A 1 313 ? -2.259 -6.967 -2.737 1.00 89.19 313 ARG A N 1
ATOM 2429 C CA . ARG A 1 313 ? -2.571 -5.913 -3.729 1.00 89.19 313 ARG A CA 1
ATOM 2430 C C . ARG A 1 313 ? -2.223 -6.338 -5.158 1.00 89.19 313 ARG A C 1
ATOM 2432 O O . ARG A 1 313 ? -3.067 -6.221 -6.038 1.00 89.19 313 ARG A O 1
ATOM 2439 N N . LEU A 1 314 ? -1.010 -6.855 -5.379 1.00 92.75 314 LEU A N 1
ATOM 2440 C CA . LEU A 1 314 ? -0.586 -7.308 -6.706 1.00 92.75 314 LEU A CA 1
ATOM 2441 C C . LEU A 1 314 ? -1.418 -8.511 -7.168 1.00 92.75 314 LEU A C 1
ATOM 2443 O O . LEU A 1 314 ? -1.876 -8.524 -8.303 1.00 92.75 314 LEU A O 1
ATOM 2447 N N . ILE A 1 315 ? -1.688 -9.472 -6.278 1.00 94.19 315 ILE A N 1
ATOM 2448 C CA . ILE A 1 315 ? -2.554 -10.629 -6.566 1.00 94.19 315 ILE A CA 1
ATOM 2449 C C . ILE A 1 315 ? -3.935 -10.186 -7.066 1.00 94.19 315 ILE A C 1
ATOM 2451 O O . ILE A 1 315 ? -4.448 -10.769 -8.018 1.00 94.19 315 ILE A O 1
ATOM 2455 N N . GLY A 1 316 ? -4.519 -9.146 -6.463 1.00 89.81 316 GLY A N 1
ATOM 2456 C CA . GLY A 1 316 ? -5.809 -8.596 -6.883 1.00 89.81 316 GLY A CA 1
ATOM 2457 C C . GLY A 1 316 ? -5.809 -8.108 -8.331 1.00 89.81 316 GLY A C 1
ATOM 2458 O O . GLY A 1 316 ? -6.750 -8.378 -9.070 1.00 89.81 316 GLY A O 1
ATOM 2459 N N . GLU A 1 317 ? -4.731 -7.457 -8.756 1.00 91.12 317 GLU A N 1
ATOM 2460 C CA . GLU A 1 317 ? -4.578 -6.964 -10.127 1.00 91.12 317 GLU A CA 1
ATOM 2461 C C . GLU A 1 317 ? -4.234 -8.092 -11.109 1.00 91.12 317 GLU A C 1
ATOM 2463 O O . GLU A 1 317 ? -4.776 -8.143 -12.211 1.00 91.12 317 GLU A O 1
ATOM 2468 N N . LEU A 1 318 ? -3.404 -9.057 -10.693 1.00 91.62 318 LEU A N 1
ATOM 2469 C CA . LEU A 1 318 ? -3.073 -10.241 -11.494 1.00 91.62 318 LEU A CA 1
ATOM 2470 C C . LEU A 1 318 ? -4.313 -11.090 -11.815 1.00 91.62 318 LEU A C 1
ATOM 2472 O O . LEU A 1 318 ? -4.352 -11.730 -12.862 1.00 91.62 318 LEU A O 1
ATOM 2476 N N . LEU A 1 319 ? -5.340 -11.084 -10.957 1.00 88.44 319 LEU A N 1
ATOM 2477 C CA . LEU A 1 319 ? -6.619 -11.749 -11.243 1.00 88.44 319 LEU A CA 1
ATOM 2478 C C . LEU A 1 319 ? -7.381 -11.127 -12.415 1.00 88.44 319 LEU A C 1
ATOM 2480 O O . LEU A 1 319 ? -8.204 -11.804 -13.031 1.00 88.44 319 LEU A O 1
ATOM 2484 N N . GLY A 1 320 ? -7.115 -9.856 -12.721 1.00 83.88 320 GLY A N 1
ATOM 2485 C CA . GLY A 1 320 ? -7.661 -9.169 -13.884 1.00 83.88 320 GLY A CA 1
ATOM 2486 C C . GLY A 1 320 ? -6.972 -9.540 -15.200 1.00 83.88 320 GLY A C 1
ATOM 2487 O O . GLY A 1 320 ? -7.501 -9.210 -16.258 1.00 83.88 320 GLY A O 1
ATOM 2488 N N . GLU A 1 321 ? -5.827 -10.233 -15.165 1.00 85.69 321 GLU A N 1
ATOM 2489 C CA . GLU A 1 321 ? -5.037 -10.574 -16.352 1.00 85.69 321 GLU A CA 1
ATOM 2490 C C . GLU A 1 321 ? -5.487 -11.902 -16.986 1.00 85.69 321 GLU A C 1
ATOM 2492 O O . GLU A 1 321 ? -5.229 -12.972 -16.428 1.00 85.69 321 GLU A O 1
ATOM 2497 N N . PRO A 1 322 ? -6.065 -11.902 -18.204 1.00 81.62 322 PRO A N 1
ATOM 2498 C CA . PRO A 1 322 ? -6.598 -13.124 -18.818 1.00 81.62 322 PRO A CA 1
ATOM 2499 C C . PRO A 1 322 ? -5.540 -14.197 -19.120 1.00 81.62 322 PRO A C 1
ATOM 2501 O O . PRO A 1 322 ? -5.859 -15.382 -19.233 1.00 81.62 322 PRO A O 1
ATOM 2504 N N . ALA A 1 323 ? -4.280 -13.788 -19.296 1.00 85.56 323 ALA A N 1
ATOM 2505 C CA . ALA A 1 323 ? -3.168 -14.691 -19.588 1.00 85.56 323 ALA A CA 1
ATOM 2506 C C . ALA A 1 323 ? -2.686 -15.467 -18.348 1.00 85.56 323 ALA A C 1
ATOM 2508 O O . ALA A 1 323 ? -2.102 -16.547 -18.489 1.00 85.56 323 ALA A O 1
ATOM 2509 N N . ILE A 1 324 ? -2.952 -14.950 -17.144 1.00 92.19 324 ILE A N 1
ATOM 2510 C CA . ILE A 1 324 ? -2.474 -15.526 -15.890 1.00 92.19 324 ILE A CA 1
ATOM 2511 C C . ILE A 1 324 ? -3.452 -16.600 -15.417 1.00 92.19 324 ILE A C 1
ATOM 2513 O O . ILE A 1 324 ? -4.630 -16.362 -15.167 1.00 92.19 324 ILE A O 1
ATOM 2517 N N . ARG A 1 325 ? -2.944 -17.825 -15.296 1.00 90.31 325 ARG A N 1
ATOM 2518 C CA . ARG A 1 325 ? -3.721 -19.027 -14.959 1.00 90.31 325 ARG A CA 1
ATOM 2519 C C . ARG A 1 325 ? -3.438 -19.543 -13.556 1.00 90.31 325 ARG A C 1
ATOM 2521 O O . ARG A 1 325 ? -4.193 -20.360 -13.044 1.00 90.31 325 ARG A O 1
ATOM 2528 N N . SER A 1 326 ? -2.325 -19.129 -12.959 1.00 94.56 326 SER A N 1
ATOM 2529 C CA . SER A 1 326 ? -1.943 -19.534 -11.612 1.00 94.56 326 SER A CA 1
ATOM 2530 C C . SER A 1 326 ? -1.148 -18.428 -10.937 1.00 94.56 326 SER A C 1
ATOM 2532 O O . SER A 1 326 ? -0.169 -17.931 -11.494 1.00 94.56 326 SER A O 1
ATOM 2534 N N . ILE A 1 327 ? -1.574 -18.063 -9.734 1.00 96.88 327 ILE A N 1
ATOM 2535 C CA . ILE A 1 327 ? -0.952 -17.049 -8.894 1.00 96.88 327 ILE A CA 1
ATOM 2536 C C . ILE A 1 327 ? -0.645 -17.696 -7.550 1.00 96.88 327 ILE A C 1
ATOM 2538 O O . ILE A 1 327 ? -1.522 -18.277 -6.909 1.00 96.88 327 ILE A O 1
ATOM 2542 N N . THR A 1 328 ? 0.603 -17.609 -7.109 1.00 97.12 328 THR A N 1
ATOM 2543 C CA . THR A 1 328 ? 0.985 -18.020 -5.756 1.00 97.12 328 THR A CA 1
ATOM 2544 C C . THR A 1 328 ? 1.548 -16.829 -5.005 1.00 97.12 328 THR A C 1
ATOM 2546 O O . THR A 1 328 ? 2.547 -16.272 -5.433 1.00 97.12 328 THR A O 1
ATOM 2549 N N . GLY A 1 329 ? 0.912 -16.441 -3.903 1.00 96.12 329 GLY A N 1
ATOM 2550 C CA . GLY A 1 329 ? 1.420 -15.434 -2.975 1.00 96.12 329 GLY A CA 1
ATOM 2551 C C . GLY A 1 329 ? 2.162 -16.089 -1.820 1.00 96.12 329 GLY A C 1
ATOM 2552 O O . GLY A 1 329 ? 1.627 -17.003 -1.196 1.00 96.12 329 GLY A O 1
ATOM 2553 N N . LEU A 1 330 ? 3.377 -15.641 -1.527 1.00 93.88 330 LEU A N 1
ATOM 2554 C CA . LEU A 1 330 ? 4.165 -16.061 -0.371 1.00 93.88 330 LEU A CA 1
ATOM 2555 C C . LEU A 1 330 ? 4.372 -14.862 0.552 1.00 93.88 330 LEU A C 1
ATOM 2557 O O . LEU A 1 330 ? 4.868 -13.837 0.099 1.00 93.88 330 LEU A O 1
ATOM 2561 N N . ASP A 1 331 ? 4.096 -15.007 1.846 1.00 89.19 331 ASP A N 1
ATOM 2562 C CA . ASP A 1 331 ? 4.466 -13.992 2.838 1.00 89.19 331 ASP A CA 1
ATOM 2563 C C . ASP A 1 331 ? 4.940 -14.629 4.151 1.00 89.19 331 ASP A C 1
ATOM 2565 O O . ASP A 1 331 ? 4.521 -15.734 4.514 1.00 89.19 331 ASP A O 1
ATOM 2569 N N . VAL A 1 332 ? 5.814 -13.926 4.875 1.00 78.56 332 VAL A N 1
ATOM 2570 C CA . VAL A 1 332 ? 6.301 -14.334 6.203 1.00 78.56 332 VAL A CA 1
ATOM 2571 C C . VAL A 1 332 ? 5.290 -13.995 7.305 1.00 78.56 332 VAL A C 1
ATOM 2573 O O . VAL A 1 332 ? 5.277 -14.638 8.359 1.00 78.56 332 VAL A O 1
ATOM 2576 N N . SER A 1 333 ? 4.412 -13.021 7.059 1.00 75.31 333 SER A N 1
ATOM 2577 C CA . SER A 1 333 ? 3.343 -12.581 7.945 1.00 75.31 333 SER A CA 1
ATOM 2578 C C . SER A 1 333 ? 2.059 -13.358 7.672 1.00 75.31 333 SER A C 1
ATOM 2580 O O . SER A 1 333 ? 1.332 -13.107 6.711 1.00 75.31 333 SER A O 1
ATOM 2582 N N . HIS A 1 334 ? 1.717 -14.272 8.582 1.00 74.69 334 HIS A N 1
ATOM 2583 C CA . HIS A 1 334 ? 0.440 -14.987 8.523 1.00 74.69 334 HIS A CA 1
ATOM 2584 C C . HIS A 1 334 ? -0.765 -14.024 8.530 1.00 74.69 334 HIS A C 1
ATOM 2586 O O . HIS A 1 334 ? -1.743 -14.236 7.820 1.00 74.69 334 HIS A O 1
ATOM 2592 N N . ARG A 1 335 ? -0.663 -12.906 9.261 1.00 66.94 335 ARG A N 1
ATOM 2593 C CA . ARG A 1 335 ? -1.699 -11.865 9.328 1.00 66.94 335 ARG A CA 1
ATOM 2594 C C . ARG A 1 335 ? -1.895 -11.123 8.000 1.00 66.94 335 ARG A C 1
ATOM 2596 O O . ARG A 1 335 ? -3.028 -10.766 7.665 1.00 66.94 335 ARG A O 1
ATOM 2603 N N . ALA A 1 336 ? -0.818 -10.889 7.249 1.00 73.12 336 ALA A N 1
ATOM 2604 C CA . ALA A 1 336 ? -0.903 -10.287 5.920 1.00 73.12 336 ALA A CA 1
ATOM 2605 C C . ALA A 1 336 ? -1.655 -11.217 4.955 1.00 73.12 336 ALA A C 1
ATOM 2607 O O . ALA A 1 336 ? -2.567 -10.767 4.267 1.00 73.12 336 ALA A O 1
ATOM 2608 N N . LEU A 1 337 ? -1.386 -12.527 5.022 1.00 78.69 337 LEU A N 1
ATOM 2609 C CA . LEU A 1 337 ? -2.092 -13.545 4.234 1.00 78.69 337 LEU A CA 1
ATOM 2610 C C . LEU A 1 337 ? -3.582 -13.654 4.589 1.00 78.69 337 LEU A C 1
ATOM 2612 O O . LEU A 1 337 ? -4.411 -13.752 3.687 1.00 78.69 337 LEU A O 1
ATOM 2616 N N . GLU A 1 338 ? -3.949 -13.581 5.871 1.00 78.56 338 GLU A N 1
ATOM 2617 C CA . GLU A 1 338 ? -5.363 -13.520 6.282 1.00 78.56 338 GLU A CA 1
ATOM 2618 C C . GLU A 1 338 ? -6.048 -12.246 5.760 1.00 78.56 338 GLU A C 1
ATOM 2620 O O . GLU A 1 338 ? -7.180 -12.278 5.273 1.00 78.56 338 GLU A O 1
ATOM 2625 N N . THR A 1 339 ? -5.340 -11.114 5.769 1.00 73.62 339 THR A N 1
ATOM 2626 C CA . THR A 1 339 ? -5.852 -9.859 5.195 1.00 73.62 339 THR A CA 1
ATOM 2627 C C . THR A 1 339 ? -6.009 -9.958 3.677 1.00 73.62 339 THR A C 1
ATOM 2629 O O . THR A 1 339 ? -7.030 -9.523 3.142 1.00 73.62 339 THR A O 1
ATOM 2632 N N . ALA A 1 340 ? -5.045 -10.571 2.986 1.00 82.56 340 ALA A N 1
ATOM 2633 C CA . ALA A 1 340 ? -5.115 -10.850 1.557 1.00 82.56 340 ALA A CA 1
ATOM 2634 C C . ALA A 1 340 ? -6.313 -11.750 1.232 1.00 82.56 340 ALA A C 1
ATOM 2636 O O . ALA A 1 340 ? -7.093 -11.429 0.338 1.00 82.56 340 ALA A O 1
ATOM 2637 N N . ARG A 1 341 ? -6.535 -12.819 2.011 1.00 85.94 341 ARG A N 1
ATOM 2638 C CA . ARG A 1 341 ? -7.695 -13.715 1.872 1.00 85.94 341 ARG A CA 1
ATOM 2639 C C . ARG A 1 341 ? -9.018 -12.951 1.936 1.00 85.94 341 ARG A C 1
ATOM 2641 O O . ARG A 1 341 ? -9.890 -13.165 1.091 1.00 85.94 341 ARG A O 1
ATOM 2648 N N . LEU A 1 342 ? -9.149 -12.047 2.907 1.00 80.62 342 LEU A N 1
ATOM 2649 C CA . LEU A 1 342 ? -10.344 -11.222 3.090 1.00 80.62 342 LEU A CA 1
ATOM 2650 C C . LEU A 1 342 ? -10.528 -10.192 1.968 1.00 80.62 342 LEU A C 1
ATOM 2652 O O . LEU A 1 342 ? -11.643 -10.038 1.474 1.00 80.62 342 LEU A O 1
ATOM 2656 N N . ARG A 1 343 ? -9.460 -9.494 1.557 1.00 82.38 343 ARG A N 1
ATOM 2657 C CA . ARG A 1 343 ? -9.507 -8.460 0.504 1.00 82.38 343 ARG A CA 1
ATOM 2658 C C . ARG A 1 343 ? -9.786 -9.020 -0.877 1.00 82.38 343 ARG A C 1
ATOM 2660 O O . ARG A 1 343 ? -10.550 -8.431 -1.629 1.00 82.38 343 ARG A O 1
ATOM 2667 N N . LEU A 1 344 ? -9.178 -10.158 -1.191 1.00 85.88 344 LEU A N 1
ATOM 2668 C CA . LEU A 1 344 ? -9.420 -10.874 -2.437 1.00 85.88 344 LEU A CA 1
ATOM 2669 C C . LEU A 1 344 ? -10.778 -11.581 -2.423 1.00 85.88 344 LEU A C 1
ATOM 2671 O O . LEU A 1 344 ? -11.173 -12.135 -3.439 1.00 85.88 344 LEU A O 1
ATOM 2675 N N . HIS A 1 345 ? -11.499 -11.578 -1.294 1.00 85.19 345 HIS A N 1
ATOM 2676 C CA . HIS A 1 345 ? -12.776 -12.265 -1.136 1.00 85.19 345 HIS A CA 1
ATOM 2677 C C . HIS A 1 345 ? -12.690 -13.763 -1.486 1.00 85.19 345 HIS A C 1
ATOM 2679 O O . HIS A 1 345 ? -13.619 -14.323 -2.072 1.00 85.19 345 HIS A O 1
ATOM 2685 N N . LEU A 1 346 ? -11.588 -14.435 -1.112 1.00 82.81 346 LEU A N 1
ATOM 2686 C CA . LEU A 1 346 ? -11.319 -15.836 -1.484 1.00 82.81 346 LEU A CA 1
ATOM 2687 C C . LEU A 1 346 ? -12.461 -16.787 -1.097 1.00 82.81 346 LEU A C 1
ATOM 2689 O O . LEU A 1 346 ? -12.754 -17.725 -1.835 1.00 82.81 346 LEU A O 1
ATOM 2693 N N . ASP A 1 347 ? -13.145 -16.531 0.019 1.00 79.56 347 ASP A N 1
ATOM 2694 C CA . ASP A 1 347 ? -14.246 -17.373 0.497 1.00 79.56 347 ASP A CA 1
ATOM 2695 C C . ASP A 1 347 ? -15.522 -17.259 -0.351 1.00 79.56 347 ASP A C 1
ATOM 2697 O O . ASP A 1 347 ? -16.291 -18.221 -0.449 1.00 79.56 347 ASP A O 1
ATOM 2701 N N . THR A 1 348 ? -15.726 -16.126 -1.025 1.00 81.81 348 THR A N 1
ATOM 2702 C CA . THR A 1 348 ? -16.911 -15.850 -1.856 1.00 81.81 348 THR A CA 1
ATOM 2703 C C . THR A 1 348 ? -16.612 -15.818 -3.356 1.00 81.81 348 THR A C 1
ATOM 2705 O O . THR A 1 348 ? -17.546 -15.790 -4.152 1.00 81.81 348 THR A O 1
ATOM 2708 N N . LEU A 1 349 ? -15.338 -15.858 -3.762 1.00 81.19 349 LEU A N 1
ATOM 2709 C CA . LEU A 1 349 ? -14.919 -15.924 -5.165 1.00 81.19 349 LEU A CA 1
ATOM 2710 C C . LEU A 1 349 ? -15.460 -17.188 -5.857 1.00 81.19 349 LEU A C 1
ATOM 2712 O O . LEU A 1 349 ? -15.466 -18.258 -5.234 1.00 81.19 349 LEU A O 1
ATOM 2716 N N . PRO A 1 350 ? -15.855 -17.121 -7.143 1.00 84.56 350 PRO A N 1
ATOM 2717 C CA . PRO A 1 350 ? -16.212 -18.303 -7.920 1.00 84.56 350 PRO A CA 1
ATOM 2718 C C . PRO A 1 350 ? -15.094 -19.351 -7.881 1.00 84.56 350 PRO A C 1
ATOM 2720 O O . PRO A 1 350 ? -13.919 -18.998 -7.985 1.00 84.56 350 PRO A O 1
ATOM 2723 N N . ALA A 1 351 ? -15.451 -20.635 -7.765 1.00 78.81 351 ALA A N 1
ATOM 2724 C CA . ALA A 1 351 ? -14.485 -21.731 -7.607 1.00 78.81 351 ALA A CA 1
ATOM 2725 C C . ALA A 1 351 ? -13.370 -21.697 -8.668 1.00 78.81 351 ALA A C 1
ATOM 2727 O O . ALA A 1 351 ? -12.199 -21.811 -8.338 1.00 78.81 351 ALA A O 1
ATOM 2728 N N . GLN A 1 352 ? -13.726 -21.397 -9.920 1.00 76.31 352 GLN A N 1
ATOM 2729 C CA . GLN A 1 352 ? -12.776 -21.309 -11.026 1.00 76.31 352 GLN A CA 1
ATOM 2730 C C . GLN A 1 352 ? -11.705 -20.220 -10.838 1.00 76.31 352 GLN A C 1
ATOM 2732 O O . GLN A 1 352 ? -10.557 -20.440 -11.191 1.00 76.31 352 GLN A O 1
ATOM 2737 N N . GLN A 1 353 ? -12.049 -19.062 -10.265 1.00 78.06 353 GLN A N 1
ATOM 2738 C CA . GLN A 1 353 ? -11.073 -18.003 -9.964 1.00 78.06 353 GLN A CA 1
ATOM 2739 C C . GLN A 1 353 ? -10.313 -18.287 -8.665 1.00 78.06 353 GLN A C 1
ATOM 2741 O O . GLN A 1 353 ? -9.131 -17.977 -8.553 1.00 78.06 353 GLN A O 1
ATOM 2746 N N . ARG A 1 354 ? -10.980 -18.905 -7.687 1.00 84.00 354 ARG A N 1
ATOM 2747 C CA . ARG A 1 354 ? -10.384 -19.286 -6.404 1.00 84.00 354 ARG A CA 1
ATOM 2748 C C . ARG A 1 354 ? -9.276 -20.322 -6.574 1.00 84.00 354 ARG A C 1
ATOM 2750 O O . ARG A 1 354 ? -8.222 -20.178 -5.968 1.00 84.00 354 ARG A O 1
ATOM 2757 N N . ASP A 1 355 ? -9.491 -21.312 -7.437 1.00 82.69 355 ASP A N 1
ATOM 2758 C CA . ASP A 1 355 ? -8.532 -22.387 -7.711 1.00 82.69 355 ASP A CA 1
ATOM 2759 C C . ASP A 1 355 ? -7.256 -21.881 -8.411 1.00 82.69 355 ASP A C 1
ATOM 2761 O O . ASP A 1 355 ? -6.235 -22.568 -8.416 1.00 82.69 355 ASP A O 1
ATOM 2765 N N . HIS A 1 356 ? -7.279 -20.665 -8.973 1.00 86.94 356 HIS A N 1
ATOM 2766 C CA . HIS A 1 356 ? -6.100 -20.030 -9.562 1.00 86.94 356 HIS A CA 1
ATOM 2767 C C . HIS A 1 356 ? -5.157 -19.427 -8.508 1.00 86.94 356 HIS A C 1
ATOM 2769 O O . HIS A 1 356 ? -4.014 -19.121 -8.848 1.00 86.94 356 HIS A O 1
ATOM 2775 N N . ILE A 1 357 ? -5.595 -19.248 -7.255 1.00 93.75 357 ILE A N 1
ATOM 2776 C CA . ILE A 1 357 ? -4.852 -18.518 -6.220 1.00 93.75 357 ILE A CA 1
ATOM 2777 C C . ILE A 1 357 ? -4.403 -19.476 -5.120 1.00 93.75 357 ILE A C 1
ATOM 2779 O O . ILE A 1 357 ? -5.205 -20.180 -4.512 1.00 93.75 357 ILE A O 1
ATOM 2783 N N . THR A 1 358 ? -3.113 -19.454 -4.797 1.00 94.94 358 THR A N 1
ATOM 2784 C CA . THR A 1 358 ? -2.563 -20.142 -3.623 1.00 94.94 358 THR A CA 1
ATOM 2785 C C . THR A 1 358 ? -1.838 -19.143 -2.731 1.00 94.94 358 THR A C 1
ATOM 2787 O O . THR A 1 358 ? -0.949 -18.439 -3.191 1.00 94.94 358 THR A O 1
ATOM 2790 N N . LEU A 1 359 ? -2.189 -19.089 -1.445 1.00 94.19 359 LEU A N 1
ATOM 2791 C CA . LEU A 1 359 ? -1.465 -18.299 -0.446 1.00 94.19 359 LEU A CA 1
ATOM 2792 C C . LEU A 1 359 ? -0.612 -19.230 0.421 1.00 94.19 359 LEU A C 1
ATOM 2794 O O . LEU A 1 359 ? -1.115 -20.211 0.972 1.00 94.19 359 LEU A O 1
ATOM 2798 N N . LEU A 1 360 ? 0.679 -18.931 0.537 1.00 92.06 360 LEU A N 1
ATOM 2799 C CA . LEU A 1 360 ? 1.666 -19.714 1.267 1.00 92.06 360 LEU A CA 1
ATOM 2800 C C . LEU A 1 360 ? 2.279 -18.876 2.386 1.00 92.06 360 LEU A C 1
ATOM 2802 O O . LEU A 1 360 ? 2.809 -17.792 2.160 1.00 92.06 360 LEU A O 1
ATOM 2806 N N . HIS A 1 361 ? 2.272 -19.425 3.599 1.00 88.00 361 HIS A N 1
ATOM 2807 C CA . HIS A 1 361 ? 3.078 -18.892 4.693 1.00 88.00 361 HIS A CA 1
ATOM 2808 C C . HIS A 1 361 ? 4.495 -19.459 4.607 1.00 88.00 361 HIS A C 1
ATOM 2810 O O . HIS A 1 361 ? 4.680 -20.682 4.603 1.00 88.00 361 HIS A O 1
ATOM 2816 N N . GLY A 1 362 ? 5.496 -18.585 4.510 1.00 78.00 362 GLY A N 1
ATOM 2817 C CA . GLY A 1 362 ? 6.894 -18.991 4.398 1.00 78.00 362 GLY A CA 1
ATOM 2818 C C . GLY A 1 362 ? 7.863 -17.813 4.356 1.00 78.00 362 GLY A C 1
ATOM 2819 O O . GLY A 1 362 ? 7.466 -16.661 4.257 1.00 78.00 362 GLY A O 1
ATOM 2820 N N . SER A 1 363 ? 9.160 -18.105 4.454 1.00 76.00 363 SER A N 1
ATOM 2821 C CA . SER A 1 363 ? 10.214 -17.087 4.427 1.00 76.00 363 SER A CA 1
ATOM 2822 C C . SER A 1 363 ? 11.133 -17.290 3.231 1.00 76.00 363 SER A C 1
ATOM 2824 O O . SER A 1 363 ? 11.546 -18.410 2.930 1.00 76.00 363 SER A O 1
ATOM 2826 N N . LEU A 1 364 ? 11.530 -16.177 2.620 1.00 79.25 364 LEU A N 1
ATOM 2827 C CA . LEU A 1 364 ? 12.467 -16.111 1.500 1.00 79.25 364 LEU A CA 1
ATOM 2828 C C . LEU A 1 364 ? 13.919 -16.434 1.870 1.00 79.25 364 LEU A C 1
ATOM 2830 O O . LEU A 1 364 ? 14.793 -16.434 1.011 1.00 79.25 364 LEU A O 1
ATOM 2834 N N . THR A 1 365 ? 14.193 -16.723 3.140 1.00 70.25 365 THR A N 1
ATOM 2835 C CA . THR A 1 365 ? 15.515 -17.149 3.614 1.00 70.25 365 THR A CA 1
ATOM 2836 C C . THR A 1 365 ? 15.656 -18.668 3.736 1.00 70.25 365 THR A C 1
ATOM 2838 O O . THR A 1 365 ? 16.738 -19.149 4.073 1.00 70.25 365 THR A O 1
ATOM 2841 N N . TYR A 1 366 ? 14.594 -19.435 3.457 1.00 65.06 366 TYR A N 1
ATOM 2842 C CA . TYR A 1 366 ? 14.604 -20.899 3.492 1.00 65.06 366 TYR A CA 1
ATOM 2843 C C . TYR A 1 366 ? 14.151 -21.483 2.155 1.00 65.06 366 TYR A C 1
ATOM 2845 O O . TYR A 1 366 ? 13.245 -20.973 1.503 1.00 65.06 366 TYR A O 1
ATOM 2853 N N . ARG A 1 367 ? 14.780 -22.587 1.742 1.00 70.81 367 ARG A N 1
ATOM 2854 C CA . ARG A 1 367 ? 14.424 -23.271 0.494 1.00 70.81 367 ARG A CA 1
ATOM 2855 C C . ARG A 1 367 ? 13.065 -23.943 0.630 1.00 70.81 367 ARG A C 1
ATOM 2857 O O . ARG A 1 367 ? 12.869 -24.759 1.529 1.00 70.81 367 ARG A O 1
ATOM 2864 N N . ASP A 1 368 ? 12.186 -23.687 -0.327 1.00 75.75 368 ASP A N 1
ATOM 2865 C CA . ASP A 1 368 ? 10.882 -24.329 -0.422 1.00 75.75 368 ASP A CA 1
ATOM 2866 C C . ASP A 1 368 ? 10.647 -24.804 -1.860 1.00 75.75 368 ASP A C 1
ATOM 2868 O O . ASP A 1 368 ? 10.642 -24.019 -2.807 1.00 75.75 368 ASP A O 1
ATOM 2872 N N . LYS A 1 369 ? 10.459 -26.117 -2.034 1.00 74.31 369 LYS A N 1
ATOM 2873 C CA . LYS A 1 369 ? 10.240 -26.728 -3.355 1.00 74.31 369 LYS A CA 1
ATOM 2874 C C . LYS A 1 369 ? 8.951 -26.241 -4.019 1.00 74.31 369 LYS A C 1
ATOM 2876 O O . LYS A 1 369 ? 8.858 -26.286 -5.245 1.00 74.31 369 LYS A O 1
ATOM 2881 N N . ARG A 1 370 ? 7.976 -25.774 -3.233 1.00 86.12 370 ARG A N 1
ATOM 2882 C CA . ARG A 1 370 ? 6.699 -25.244 -3.731 1.00 86.12 370 ARG A CA 1
ATOM 2883 C C . ARG A 1 370 ? 6.865 -23.947 -4.525 1.00 86.12 370 ARG A C 1
ATOM 2885 O O . ARG A 1 370 ? 5.942 -23.583 -5.232 1.00 86.12 370 ARG A O 1
ATOM 2892 N N . LEU A 1 371 ? 8.024 -23.288 -4.441 1.00 85.94 371 LEU A N 1
ATOM 2893 C CA . LEU A 1 371 ? 8.340 -22.057 -5.176 1.00 85.94 371 LEU A CA 1
ATOM 2894 C C . LEU A 1 371 ? 8.900 -22.313 -6.587 1.00 85.94 371 LEU A C 1
ATOM 2896 O O . LEU A 1 371 ? 9.234 -21.368 -7.292 1.00 85.94 371 LEU A O 1
ATOM 2900 N N . SER A 1 372 ? 9.040 -23.574 -7.003 1.00 84.94 372 SER A N 1
ATOM 2901 C CA . SER A 1 372 ? 9.590 -23.935 -8.316 1.00 84.94 372 SER A CA 1
ATOM 2902 C C . SER A 1 372 ? 8.517 -24.086 -9.400 1.00 84.94 372 SER A C 1
ATOM 2904 O O . SER A 1 372 ? 7.362 -24.389 -9.108 1.00 84.94 372 SER A O 1
ATOM 2906 N N . GLY A 1 373 ? 8.911 -23.921 -10.669 1.00 84.56 373 GLY A N 1
ATOM 2907 C CA . GLY A 1 373 ? 8.037 -24.175 -11.825 1.00 84.56 373 GLY A CA 1
ATOM 2908 C C . GLY A 1 373 ? 7.109 -23.019 -12.218 1.00 84.56 373 GLY A C 1
ATOM 2909 O O . GLY A 1 373 ? 6.098 -23.259 -12.882 1.00 84.56 373 GLY A O 1
ATOM 2910 N N . PHE A 1 374 ? 7.449 -21.794 -11.807 1.00 92.31 374 PHE A N 1
ATOM 2911 C CA . PHE A 1 374 ? 6.769 -20.559 -12.207 1.00 92.31 374 PHE A CA 1
ATOM 2912 C C . PHE A 1 374 ? 7.466 -19.896 -13.399 1.00 92.31 374 PHE A C 1
ATOM 2914 O O . PHE A 1 374 ? 8.691 -19.960 -13.527 1.00 92.31 374 PHE A O 1
ATOM 2921 N N . ASP A 1 375 ? 6.684 -19.226 -14.244 1.00 89.25 375 ASP A N 1
ATOM 2922 C CA . ASP A 1 375 ? 7.195 -18.507 -15.416 1.00 89.25 375 ASP A CA 1
ATOM 2923 C C . ASP A 1 375 ? 7.904 -17.220 -14.976 1.00 89.25 375 ASP A C 1
ATOM 2925 O O . ASP A 1 375 ? 8.964 -16.875 -15.493 1.00 89.25 375 ASP A O 1
ATOM 2929 N N . ALA A 1 376 ? 7.355 -16.546 -13.962 1.00 92.00 376 ALA A N 1
ATOM 2930 C CA . ALA A 1 376 ? 7.935 -15.350 -13.374 1.00 92.00 376 ALA A CA 1
ATOM 2931 C C . ALA A 1 376 ? 7.738 -15.310 -11.853 1.00 92.00 376 ALA A C 1
ATOM 2933 O O . ALA A 1 376 ? 6.710 -15.758 -11.340 1.00 92.00 376 ALA A O 1
ATOM 2934 N N . ALA A 1 377 ? 8.703 -14.726 -11.143 1.00 95.06 377 ALA A N 1
ATOM 2935 C CA . ALA A 1 377 ? 8.546 -14.313 -9.753 1.00 95.06 377 ALA A CA 1
ATOM 2936 C C . ALA A 1 377 ? 8.656 -12.792 -9.623 1.00 95.06 377 ALA A C 1
ATOM 2938 O O . ALA A 1 377 ? 9.479 -12.162 -10.287 1.00 95.06 377 ALA A O 1
ATOM 2939 N N . VAL A 1 378 ? 7.851 -12.207 -8.748 1.00 96.56 378 VAL A N 1
ATOM 2940 C CA . VAL A 1 378 ? 7.866 -10.781 -8.433 1.00 96.56 378 VAL A CA 1
ATOM 2941 C C . VAL A 1 378 ? 8.235 -10.625 -6.966 1.00 96.56 378 VAL A C 1
ATOM 2943 O O . VAL A 1 378 ? 7.604 -11.235 -6.117 1.00 96.56 378 VAL A O 1
ATOM 2946 N N . ALA A 1 379 ? 9.252 -9.824 -6.671 1.00 93.88 379 ALA A N 1
ATOM 2947 C CA . ALA A 1 379 ? 9.586 -9.368 -5.328 1.00 93.88 379 ALA A CA 1
ATOM 2948 C C . ALA A 1 379 ? 9.426 -7.844 -5.304 1.00 93.88 379 ALA A C 1
ATOM 2950 O O . ALA A 1 379 ? 10.355 -7.100 -5.634 1.00 93.88 379 ALA A O 1
ATOM 2951 N N . MET A 1 380 ? 8.206 -7.392 -5.017 1.00 91.50 380 MET A N 1
ATOM 2952 C CA . MET A 1 380 ? 7.834 -5.982 -5.080 1.00 91.50 380 MET A CA 1
ATOM 2953 C C . MET A 1 380 ? 7.988 -5.334 -3.703 1.00 91.50 380 MET A C 1
ATOM 2955 O O . MET A 1 380 ? 7.183 -5.597 -2.823 1.00 91.50 380 MET A O 1
ATOM 2959 N N . GLU A 1 381 ? 9.009 -4.492 -3.543 1.00 88.44 381 GLU A N 1
ATOM 2960 C CA . GLU A 1 381 ? 9.378 -3.847 -2.272 1.00 88.44 381 GLU A CA 1
ATOM 2961 C C . GLU A 1 381 ? 9.651 -4.852 -1.134 1.00 88.44 381 GLU A C 1
ATOM 2963 O O . GLU A 1 381 ? 9.010 -4.866 -0.088 1.00 88.44 381 GLU A O 1
ATOM 2968 N N . VAL A 1 382 ? 10.577 -5.785 -1.373 1.00 88.62 382 VAL A N 1
ATOM 2969 C CA . VAL A 1 382 ? 10.827 -6.916 -0.456 1.00 88.62 382 VAL A CA 1
ATOM 2970 C C . VAL A 1 382 ? 12.248 -6.919 0.074 1.00 88.62 382 VAL A C 1
ATOM 2972 O O . VAL A 1 382 ? 12.489 -7.194 1.249 1.00 88.62 382 VAL A O 1
ATOM 2975 N N . ILE A 1 383 ? 13.220 -6.678 -0.805 1.00 87.94 383 ILE A N 1
ATOM 2976 C CA . ILE A 1 383 ? 14.626 -6.950 -0.503 1.00 87.94 383 ILE A CA 1
ATOM 2977 C C . ILE A 1 383 ? 15.177 -5.994 0.557 1.00 87.94 383 ILE A C 1
ATOM 2979 O O . ILE A 1 383 ? 16.017 -6.393 1.357 1.00 87.94 383 ILE A O 1
ATOM 2983 N N . GLU A 1 384 ? 14.669 -4.769 0.611 1.00 84.38 384 GLU A N 1
ATOM 2984 C CA . GLU A 1 384 ? 15.010 -3.720 1.572 1.00 84.38 384 GLU A CA 1
ATOM 2985 C C . GLU A 1 384 ? 14.595 -4.060 3.005 1.00 84.38 384 GLU A C 1
ATOM 2987 O O . GLU A 1 384 ? 15.171 -3.520 3.948 1.00 84.38 384 GLU A O 1
ATOM 2992 N N . HIS A 1 385 ? 13.654 -4.989 3.185 1.00 80.06 385 HIS A N 1
ATOM 2993 C CA . HIS A 1 385 ? 13.247 -5.503 4.494 1.00 80.06 385 HIS A CA 1
ATOM 2994 C C . HIS A 1 385 ? 14.110 -6.690 4.954 1.00 80.06 385 HIS A C 1
ATOM 2996 O O . HIS A 1 385 ? 14.012 -7.143 6.098 1.00 80.06 385 HIS A O 1
ATOM 3002 N N . ILE A 1 386 ? 14.990 -7.200 4.087 1.00 77.00 386 ILE A N 1
ATOM 3003 C CA . ILE A 1 386 ? 15.895 -8.310 4.391 1.00 77.00 386 ILE A CA 1
ATOM 3004 C C . ILE A 1 386 ? 17.221 -7.751 4.914 1.00 77.00 386 ILE A C 1
ATOM 3006 O O . ILE A 1 386 ? 17.837 -6.872 4.314 1.00 77.00 386 ILE A O 1
ATOM 3010 N N . ASP A 1 387 ? 17.706 -8.287 6.036 1.00 69.88 387 ASP A N 1
ATOM 3011 C CA . ASP A 1 387 ? 19.032 -7.928 6.545 1.00 69.88 387 ASP A CA 1
ATOM 3012 C C . ASP A 1 387 ? 20.110 -8.234 5.497 1.00 69.88 387 ASP A C 1
ATOM 3014 O O . ASP A 1 387 ? 20.122 -9.323 4.924 1.00 69.88 387 ASP A O 1
ATOM 3018 N N . ALA A 1 388 ? 21.073 -7.329 5.301 1.00 70.19 388 ALA A N 1
ATOM 3019 C CA . ALA A 1 388 ? 22.111 -7.495 4.280 1.00 70.19 388 ALA A CA 1
ATOM 3020 C C . ALA A 1 388 ? 22.830 -8.871 4.303 1.00 70.19 388 ALA A C 1
ATOM 3022 O O . ALA A 1 388 ? 23.005 -9.451 3.234 1.00 70.19 388 ALA A O 1
ATOM 3023 N N . PRO A 1 389 ? 23.173 -9.473 5.467 1.00 66.69 389 PRO A N 1
ATOM 3024 C CA . PRO A 1 389 ? 23.766 -10.818 5.516 1.00 66.69 389 PRO A CA 1
ATOM 3025 C C . PRO A 1 389 ? 22.834 -11.956 5.064 1.00 66.69 389 PRO A C 1
ATOM 3027 O O . PRO A 1 389 ? 23.288 -13.077 4.853 1.00 66.69 389 PRO A O 1
ATOM 3030 N N . ARG A 1 390 ? 21.524 -11.706 4.969 1.00 69.31 390 ARG A N 1
ATOM 3031 C CA . ARG A 1 390 ? 20.497 -12.670 4.551 1.00 69.31 390 ARG A CA 1
ATOM 3032 C C . ARG A 1 390 ? 20.113 -12.527 3.075 1.00 69.31 390 ARG A C 1
ATOM 3034 O O . ARG A 1 390 ? 19.396 -13.390 2.572 1.00 69.31 390 ARG A O 1
ATOM 3041 N N . LEU A 1 391 ? 20.620 -11.513 2.367 1.00 78.31 391 LEU A N 1
ATOM 3042 C CA . LEU A 1 391 ? 20.405 -11.367 0.923 1.00 78.31 391 LEU A CA 1
ATOM 3043 C C . LEU A 1 391 ? 21.012 -12.526 0.124 1.00 78.31 391 LEU A C 1
ATOM 3045 O O . LEU A 1 391 ? 20.364 -13.016 -0.791 1.00 78.31 391 LEU A O 1
ATOM 3049 N N . ASP A 1 392 ? 22.175 -13.055 0.519 1.00 74.69 392 ASP A N 1
ATOM 3050 C CA . ASP A 1 392 ? 22.746 -14.246 -0.134 1.00 74.69 392 ASP A CA 1
ATOM 3051 C C . ASP A 1 392 ? 21.813 -15.474 -0.010 1.00 74.69 392 ASP A C 1
ATOM 3053 O O . ASP A 1 392 ? 21.746 -16.317 -0.909 1.00 74.69 392 ASP A O 1
ATOM 3057 N N . ALA A 1 393 ? 21.058 -15.575 1.094 1.00 72.56 393 ALA A N 1
ATOM 3058 C CA . ALA A 1 393 ? 20.063 -16.630 1.284 1.00 72.56 393 ALA A CA 1
ATOM 3059 C C . ALA A 1 393 ? 18.827 -16.406 0.399 1.00 72.56 393 ALA A C 1
ATOM 3061 O O . ALA A 1 393 ? 18.368 -17.357 -0.231 1.00 72.56 393 ALA A O 1
ATOM 3062 N N . PHE A 1 394 ? 18.339 -15.164 0.294 1.00 85.12 394 PHE A N 1
ATOM 3063 C CA . PHE A 1 394 ? 17.309 -14.789 -0.683 1.00 85.12 394 PHE A CA 1
ATOM 3064 C C . PHE A 1 394 ? 17.747 -15.153 -2.108 1.00 85.12 394 PHE A C 1
ATOM 3066 O O . PHE A 1 394 ? 16.992 -15.786 -2.845 1.00 85.12 394 PHE A O 1
ATOM 3073 N N . GLU A 1 395 ? 18.993 -14.838 -2.474 1.00 81.56 395 GLU A N 1
ATOM 3074 C CA . GLU A 1 395 ? 19.530 -15.136 -3.800 1.00 81.56 395 GLU A CA 1
ATOM 3075 C C . GLU A 1 395 ? 19.536 -16.645 -4.094 1.00 81.56 395 GLU A C 1
ATOM 3077 O O . GLU A 1 395 ? 19.130 -17.085 -5.170 1.00 81.56 395 GLU A O 1
ATOM 3082 N N . GLU A 1 396 ? 19.965 -17.465 -3.130 1.00 75.62 396 GLU A N 1
ATOM 3083 C CA . GLU A 1 396 ? 19.934 -18.927 -3.245 1.00 75.62 396 GLU A CA 1
ATOM 3084 C C . GLU A 1 396 ? 18.510 -19.481 -3.363 1.00 75.62 396 GLU A C 1
ATOM 3086 O O . GLU A 1 396 ? 18.281 -20.427 -4.121 1.00 75.62 396 GLU A O 1
ATOM 3091 N N . VAL A 1 397 ? 17.559 -18.936 -2.605 1.00 79.31 397 VAL A N 1
ATOM 3092 C CA . VAL A 1 397 ? 16.171 -19.408 -2.602 1.00 79.31 397 VAL A CA 1
ATOM 3093 C C . VAL A 1 397 ? 15.485 -19.054 -3.917 1.00 79.31 397 VAL A C 1
ATOM 3095 O O . VAL A 1 397 ? 14.920 -19.947 -4.546 1.00 79.31 397 VAL A O 1
ATOM 3098 N N . VAL A 1 398 ? 15.576 -17.800 -4.360 1.00 86.56 398 VAL A N 1
ATOM 3099 C CA . VAL A 1 398 ? 14.853 -17.302 -5.539 1.00 86.56 398 VAL A CA 1
ATOM 3100 C C . VAL A 1 398 ? 15.552 -17.703 -6.836 1.00 86.56 398 VAL A C 1
ATOM 3102 O O . VAL A 1 398 ? 14.973 -18.420 -7.651 1.00 86.56 398 VAL A O 1
ATOM 3105 N N . PHE A 1 399 ? 16.811 -17.311 -7.025 1.00 80.62 399 PHE A N 1
ATOM 3106 C CA . PHE A 1 399 ? 17.524 -17.544 -8.286 1.00 80.62 399 PHE A CA 1
ATOM 3107 C C . PHE A 1 399 ? 18.146 -18.947 -8.368 1.00 80.62 399 PHE A C 1
ATOM 3109 O O . PHE A 1 399 ? 18.343 -19.482 -9.456 1.00 80.62 399 PHE A O 1
ATOM 3116 N N . GLY A 1 400 ? 18.477 -19.563 -7.228 1.00 73.25 400 GLY A N 1
ATOM 3117 C CA . GLY A 1 400 ? 19.068 -20.904 -7.188 1.00 73.25 400 GLY A CA 1
ATOM 3118 C C . GLY A 1 400 ? 18.034 -22.032 -7.181 1.00 73.25 400 GLY A C 1
ATOM 3119 O O . GLY A 1 400 ? 18.057 -22.907 -8.047 1.00 73.25 400 GLY A O 1
ATOM 3120 N N . SER A 1 401 ? 17.159 -22.038 -6.172 1.00 76.12 401 SER A N 1
ATOM 3121 C CA . SER A 1 401 ? 16.262 -23.164 -5.874 1.00 76.12 401 SER A CA 1
ATOM 3122 C C . SER A 1 401 ? 14.897 -23.061 -6.562 1.00 76.12 401 SER A C 1
ATOM 3124 O O . SER A 1 401 ? 14.443 -24.049 -7.135 1.00 76.12 401 SER A O 1
ATOM 3126 N N . ALA A 1 402 ? 14.238 -21.900 -6.497 1.00 83.06 402 ALA A N 1
ATOM 3127 C CA . ALA A 1 402 ? 12.945 -21.659 -7.143 1.00 83.06 402 ALA A CA 1
ATOM 3128 C C . ALA A 1 402 ? 13.099 -21.546 -8.666 1.00 83.06 402 ALA A C 1
ATOM 3130 O O . ALA A 1 402 ? 12.340 -22.167 -9.411 1.00 83.06 402 ALA A O 1
ATOM 3131 N N . LYS A 1 403 ? 14.130 -20.812 -9.105 1.00 82.56 403 LYS A N 1
ATOM 3132 C CA . LYS A 1 403 ? 14.572 -20.667 -10.497 1.00 82.56 403 LYS A CA 1
ATOM 3133 C C . LYS A 1 403 ? 13.415 -20.413 -11.488 1.00 82.56 403 LYS A C 1
ATOM 3135 O O . LYS A 1 403 ? 13.232 -21.197 -12.425 1.00 82.56 403 LYS A O 1
ATOM 3140 N N . PRO A 1 404 ? 12.607 -19.358 -11.280 1.00 85.69 404 PRO A N 1
ATOM 3141 C CA . PRO A 1 404 ? 11.578 -18.966 -12.241 1.00 85.69 404 PRO A CA 1
ATOM 3142 C C . PRO A 1 404 ? 12.215 -18.485 -13.555 1.00 85.69 404 PRO A C 1
ATOM 3144 O O . PRO A 1 404 ? 13.381 -18.077 -13.561 1.00 85.69 404 PRO A O 1
ATOM 3147 N N . GLY A 1 405 ? 11.445 -18.502 -14.648 1.00 80.12 405 GLY A N 1
ATOM 3148 C CA . GLY A 1 405 ? 11.901 -18.038 -15.968 1.00 80.12 405 GLY A CA 1
ATOM 3149 C C . GLY A 1 405 ? 12.355 -16.574 -15.977 1.00 80.12 405 GLY A C 1
ATOM 3150 O O . GLY A 1 405 ? 13.355 -16.249 -16.605 1.00 80.12 405 GLY A O 1
ATOM 3151 N N . ALA A 1 406 ? 11.687 -15.717 -15.202 1.00 85.19 406 ALA A N 1
ATOM 3152 C CA . ALA A 1 406 ? 12.079 -14.330 -14.962 1.00 85.19 406 ALA A CA 1
ATOM 3153 C C . ALA A 1 406 ? 11.894 -13.928 -13.489 1.00 85.19 406 ALA A C 1
ATOM 3155 O O . ALA A 1 406 ? 11.054 -14.487 -12.781 1.00 85.19 406 ALA A O 1
ATOM 3156 N N . VAL A 1 407 ? 12.650 -12.926 -13.026 1.00 88.31 407 VAL A N 1
ATOM 3157 C CA . VAL A 1 407 ? 12.482 -12.324 -11.692 1.00 88.31 407 VAL A CA 1
ATOM 3158 C C . VAL A 1 407 ? 12.378 -10.809 -11.825 1.00 88.31 407 VAL A C 1
ATOM 3160 O O . VAL A 1 407 ? 13.281 -10.161 -12.352 1.00 88.31 407 VAL A O 1
ATOM 3163 N N . LEU A 1 408 ? 11.283 -10.238 -11.332 1.00 90.12 408 LEU A N 1
ATOM 3164 C CA . LEU A 1 408 ? 11.055 -8.799 -11.276 1.00 90.12 408 LEU A CA 1
ATOM 3165 C C . LEU A 1 408 ? 11.269 -8.345 -9.836 1.00 90.12 408 LEU A C 1
ATOM 3167 O O . LEU A 1 408 ? 10.627 -8.860 -8.926 1.00 90.12 408 LEU A O 1
ATOM 3171 N N . ILE A 1 409 ? 12.159 -7.378 -9.628 1.00 91.06 409 ILE A N 1
ATOM 3172 C CA . ILE A 1 409 ? 12.464 -6.844 -8.297 1.00 91.06 409 ILE A CA 1
ATOM 3173 C C . ILE A 1 409 ? 12.264 -5.336 -8.313 1.00 91.06 409 ILE A C 1
ATOM 3175 O O . ILE A 1 409 ? 12.786 -4.649 -9.196 1.00 91.06 409 ILE A O 1
ATOM 3179 N N . THR A 1 410 ? 11.551 -4.821 -7.317 1.00 86.56 410 THR A N 1
ATOM 3180 C CA . THR A 1 410 ? 11.469 -3.384 -7.038 1.00 86.56 410 THR A CA 1
ATOM 3181 C C . THR A 1 410 ? 11.999 -3.107 -5.635 1.00 86.56 410 THR A C 1
ATOM 3183 O O . THR A 1 410 ? 11.947 -3.974 -4.766 1.00 86.56 410 THR A O 1
ATOM 3186 N N . THR A 1 411 ? 12.588 -1.928 -5.453 1.00 88.75 411 THR A N 1
ATOM 3187 C CA . THR A 1 411 ? 13.118 -1.469 -4.168 1.00 88.75 411 THR A CA 1
ATOM 3188 C C . THR A 1 411 ? 13.221 0.067 -4.181 1.00 88.75 411 THR A C 1
ATOM 3190 O O . THR A 1 411 ? 13.417 0.658 -5.261 1.00 88.75 411 THR A O 1
ATOM 3193 N N . PRO A 1 412 ? 13.145 0.746 -3.025 1.00 86.00 412 PRO A N 1
ATOM 3194 C CA . PRO A 1 412 ? 13.281 2.189 -2.919 1.00 86.00 412 PRO A CA 1
ATOM 3195 C C . PRO A 1 412 ? 14.615 2.706 -3.463 1.00 86.00 412 PRO A C 1
ATOM 3197 O O . PRO A 1 412 ? 15.702 2.210 -3.164 1.00 86.00 412 PRO A O 1
ATOM 3200 N N . ASN A 1 413 ? 14.538 3.789 -4.238 1.00 83.56 413 ASN A N 1
ATOM 3201 C CA . ASN A 1 413 ? 15.713 4.508 -4.724 1.00 83.56 413 ASN A CA 1
ATOM 3202 C C . ASN A 1 413 ? 16.097 5.642 -3.761 1.00 83.56 413 ASN A C 1
ATOM 3204 O O . ASN A 1 413 ? 15.480 6.713 -3.798 1.00 83.56 413 ASN A O 1
ATOM 3208 N N . ALA A 1 414 ? 17.174 5.461 -2.998 1.00 85.50 414 ALA A N 1
ATOM 3209 C CA . ALA A 1 414 ? 17.659 6.454 -2.034 1.00 85.50 414 ALA A CA 1
ATOM 3210 C C . ALA A 1 414 ? 17.993 7.821 -2.666 1.00 85.50 414 ALA A C 1
ATOM 3212 O O . ALA A 1 414 ? 17.867 8.859 -2.019 1.00 85.50 414 ALA A O 1
ATOM 3213 N N . GLU A 1 415 ? 18.379 7.870 -3.951 1.00 79.94 415 GLU A N 1
ATOM 3214 C CA . GLU A 1 415 ? 18.650 9.141 -4.650 1.00 79.94 415 GLU A CA 1
ATOM 3215 C C . GLU A 1 415 ? 17.385 10.010 -4.768 1.00 79.94 415 GLU A C 1
ATOM 3217 O O . GLU A 1 415 ? 17.460 11.239 -4.823 1.00 79.94 415 GLU A O 1
ATOM 3222 N N . TYR A 1 416 ? 16.216 9.368 -4.809 1.00 80.69 416 TYR A N 1
ATOM 3223 C CA . TYR A 1 416 ? 14.923 10.026 -4.958 1.00 80.69 416 TYR A CA 1
ATOM 3224 C C . TYR A 1 416 ? 14.396 10.589 -3.627 1.00 80.69 416 TYR A C 1
ATOM 3226 O O . TYR A 1 416 ? 13.527 11.458 -3.638 1.00 80.69 416 TYR A O 1
ATOM 3234 N N . ASN A 1 417 ? 14.961 10.175 -2.486 1.00 81.81 417 ASN A N 1
ATOM 3235 C CA . ASN A 1 417 ? 14.509 10.592 -1.153 1.00 81.81 417 ASN A CA 1
ATOM 3236 C C . ASN A 1 417 ? 14.542 12.108 -0.953 1.00 81.81 417 ASN A C 1
ATOM 3238 O O . ASN A 1 417 ? 13.708 12.675 -0.256 1.00 81.81 417 ASN A O 1
ATOM 3242 N N . THR A 1 418 ? 15.483 12.768 -1.628 1.00 78.81 418 THR A N 1
ATOM 3243 C CA . THR A 1 418 ? 15.649 14.228 -1.613 1.00 78.81 418 THR A CA 1
ATOM 3244 C C . THR A 1 418 ? 14.437 15.010 -2.127 1.00 78.81 418 THR A C 1
ATOM 3246 O O . THR A 1 418 ? 14.352 16.212 -1.890 1.00 78.81 418 THR A O 1
ATOM 3249 N N . LEU A 1 419 ? 13.505 14.355 -2.825 1.00 75.00 419 LEU A N 1
ATOM 3250 C CA . LEU A 1 419 ? 12.306 14.982 -3.380 1.00 75.00 419 LEU A CA 1
ATOM 3251 C C . LEU A 1 419 ? 11.108 14.961 -2.417 1.00 75.00 419 LEU A C 1
ATOM 3253 O O . LEU A 1 419 ? 10.107 15.622 -2.693 1.00 75.00 419 LEU A O 1
ATOM 3257 N N . PHE A 1 420 ? 11.190 14.243 -1.292 1.00 74.44 420 PHE A N 1
ATOM 3258 C CA . PHE A 1 420 ? 10.126 14.224 -0.289 1.00 74.44 420 PHE A CA 1
ATOM 3259 C C . PHE A 1 420 ? 10.310 15.372 0.707 1.00 74.44 420 PHE A C 1
ATOM 3261 O O . PHE A 1 420 ? 11.231 15.369 1.519 1.00 74.44 420 PHE A O 1
ATOM 3268 N N . GLY A 1 421 ? 9.392 16.344 0.685 1.00 57.91 421 GLY A N 1
ATOM 3269 C CA . GLY A 1 421 ? 9.463 17.549 1.525 1.00 57.91 421 GLY A CA 1
ATOM 3270 C C . GLY A 1 421 ? 9.369 17.315 3.042 1.00 57.91 421 GLY A C 1
ATOM 3271 O O . GLY A 1 421 ? 9.598 18.250 3.801 1.00 57.91 421 GLY A O 1
ATOM 3272 N N . GLY A 1 422 ? 9.044 16.093 3.483 1.00 67.56 422 GLY A N 1
ATOM 3273 C CA . GLY A 1 422 ? 8.948 15.700 4.895 1.00 67.56 422 GLY A CA 1
ATOM 3274 C C . GLY A 1 422 ? 10.018 14.711 5.366 1.00 67.56 422 GLY A C 1
ATOM 3275 O O . GLY A 1 422 ? 9.984 14.311 6.527 1.00 67.56 422 GLY A O 1
ATOM 3276 N N . LEU A 1 423 ? 10.952 14.302 4.498 1.00 73.94 423 LEU A N 1
ATOM 3277 C CA . LEU A 1 423 ? 11.947 13.279 4.816 1.00 73.94 423 LEU A CA 1
ATOM 3278 C C . LEU A 1 423 ? 13.315 13.920 5.132 1.00 73.94 423 LEU A C 1
ATOM 3280 O O . LEU A 1 423 ? 13.879 14.598 4.269 1.00 73.94 423 LEU A O 1
ATOM 3284 N N . PRO A 1 424 ? 13.881 13.729 6.341 1.00 73.62 424 PRO A N 1
ATOM 3285 C CA . PRO A 1 424 ? 15.208 14.243 6.673 1.00 73.62 424 PRO A CA 1
ATOM 3286 C C . PRO A 1 424 ? 16.304 13.681 5.757 1.00 73.62 424 PRO A C 1
ATOM 3288 O O . PRO A 1 424 ? 16.267 12.520 5.351 1.00 73.62 424 PRO A O 1
ATOM 3291 N N . ALA A 1 425 ? 17.323 14.489 5.456 1.00 69.38 425 ALA A N 1
ATOM 3292 C CA . ALA A 1 425 ? 18.436 14.060 4.612 1.00 69.38 425 ALA A CA 1
ATOM 3293 C C . ALA A 1 425 ? 19.164 12.845 5.220 1.00 69.38 425 ALA A C 1
ATOM 3295 O O . ALA A 1 425 ? 19.635 12.901 6.354 1.00 69.38 425 ALA A O 1
ATOM 3296 N N . GLY A 1 426 ? 19.272 11.760 4.447 1.00 66.56 426 GLY A N 1
ATOM 3297 C CA . GLY A 1 426 ? 19.893 10.505 4.884 1.00 66.56 426 GLY A CA 1
ATOM 3298 C C . GLY A 1 426 ? 18.965 9.555 5.650 1.00 66.56 426 GLY A C 1
ATOM 3299 O O . GLY A 1 426 ? 19.415 8.475 6.020 1.00 66.56 426 GLY A O 1
ATOM 3300 N N . ALA A 1 427 ? 17.697 9.920 5.865 1.00 75.19 427 ALA A N 1
ATOM 3301 C CA . ALA A 1 427 ? 16.690 9.013 6.403 1.00 75.19 427 ALA A CA 1
ATOM 3302 C C . ALA A 1 427 ? 16.093 8.117 5.305 1.00 75.19 427 ALA A C 1
ATOM 3304 O O . ALA A 1 427 ? 15.992 8.512 4.137 1.00 75.19 427 ALA A O 1
ATOM 3305 N N . PHE A 1 428 ? 15.683 6.917 5.711 1.00 82.25 428 PHE A N 1
ATOM 3306 C CA . PHE A 1 428 ? 14.891 6.005 4.893 1.00 82.25 428 PHE A CA 1
ATOM 3307 C C . PHE A 1 428 ? 13.428 6.453 4.888 1.00 82.25 428 PHE A C 1
ATOM 3309 O O . PHE A 1 428 ? 12.929 6.954 5.898 1.00 82.25 428 PHE A O 1
ATOM 3316 N N . ARG A 1 429 ? 12.746 6.271 3.754 1.00 73.06 429 ARG A N 1
ATOM 3317 C CA . ARG A 1 429 ? 11.297 6.478 3.583 1.00 73.06 429 ARG A CA 1
ATOM 3318 C C . ARG A 1 429 ? 10.499 5.664 4.583 1.00 73.06 429 ARG A C 1
ATOM 3320 O O . ARG A 1 429 ? 9.390 6.043 4.939 1.00 73.06 429 ARG A O 1
ATOM 3327 N N . HIS A 1 430 ? 11.096 4.570 5.033 1.00 71.44 430 HIS A N 1
ATOM 3328 C CA . HIS A 1 430 ? 10.472 3.625 5.910 1.00 71.44 430 HIS A CA 1
ATOM 3329 C C . HIS A 1 430 ? 11.455 3.134 6.985 1.00 71.44 430 HIS A C 1
ATOM 3331 O O . HIS A 1 430 ? 12.629 2.878 6.716 1.00 71.44 430 HIS A O 1
ATOM 3337 N N . ARG A 1 431 ? 10.997 3.015 8.238 1.00 66.31 431 ARG A N 1
ATOM 3338 C CA . ARG A 1 431 ? 11.878 2.771 9.400 1.00 66.31 431 ARG A CA 1
ATOM 3339 C C . ARG A 1 431 ? 12.453 1.356 9.486 1.00 66.31 431 ARG A C 1
ATOM 3341 O O . ARG A 1 431 ? 13.455 1.162 10.166 1.00 66.31 431 ARG A O 1
ATOM 3348 N N . ASP A 1 432 ? 11.816 0.388 8.835 1.00 65.94 432 ASP A N 1
ATOM 3349 C CA . ASP A 1 432 ? 12.263 -1.013 8.803 1.00 65.94 432 ASP A CA 1
ATOM 3350 C C . ASP A 1 432 ? 13.080 -1.354 7.557 1.00 65.94 432 ASP A C 1
ATOM 3352 O O . ASP A 1 432 ? 13.582 -2.470 7.442 1.00 65.94 432 ASP A O 1
ATOM 3356 N N . HIS A 1 433 ? 13.278 -0.390 6.649 1.00 78.50 433 HIS A N 1
ATOM 3357 C CA . HIS A 1 433 ? 14.267 -0.566 5.596 1.00 78.50 433 HIS A CA 1
ATOM 3358 C C . HIS A 1 433 ? 15.628 -0.805 6.251 1.00 78.50 433 HIS A C 1
ATOM 3360 O O . HIS A 1 433 ? 16.169 0.034 6.975 1.00 78.50 433 HIS A O 1
ATOM 3366 N N . ARG A 1 434 ? 16.188 -1.989 6.013 1.00 81.62 434 ARG A N 1
ATOM 3367 C CA . ARG A 1 434 ? 17.553 -2.352 6.408 1.00 81.62 434 ARG A CA 1
ATOM 3368 C C . ARG A 1 434 ? 18.561 -1.587 5.567 1.00 81.62 434 ARG A C 1
ATOM 3370 O O . ARG A 1 434 ? 19.669 -1.304 6.022 1.00 81.62 434 ARG A O 1
ATOM 3377 N N . PHE A 1 435 ? 18.158 -1.236 4.353 1.00 84.19 435 PHE A N 1
ATOM 3378 C CA . PHE A 1 435 ? 18.888 -0.386 3.439 1.00 84.19 435 PHE A CA 1
ATOM 3379 C C . PHE A 1 435 ? 17.921 0.295 2.473 1.00 84.19 435 PHE A C 1
ATOM 3381 O O . PHE A 1 435 ? 16.873 -0.241 2.143 1.00 84.19 435 PHE A O 1
ATOM 3388 N N . GLU A 1 436 ? 18.337 1.435 1.935 1.00 86.44 436 GLU A N 1
ATOM 3389 C CA . GLU A 1 436 ? 17.801 1.948 0.681 1.00 86.44 436 GLU A CA 1
ATOM 3390 C C . GLU A 1 436 ? 18.969 2.195 -0.255 1.00 86.44 436 GLU A C 1
ATOM 3392 O O . GLU A 1 436 ? 19.921 2.915 0.074 1.00 86.44 436 GLU A O 1
ATOM 3397 N N . TRP A 1 437 ? 18.937 1.556 -1.415 1.00 83.62 437 TRP A N 1
ATOM 3398 C CA . TRP A 1 437 ? 20.049 1.611 -2.343 1.00 83.62 437 TRP A CA 1
ATOM 3399 C C . TRP A 1 437 ? 19.905 2.768 -3.321 1.00 83.62 437 TRP A C 1
ATOM 3401 O O . TRP A 1 437 ? 18.831 3.115 -3.811 1.00 83.62 437 TRP A O 1
ATOM 3411 N N . THR A 1 438 ? 21.041 3.363 -3.664 1.00 80.69 438 THR A N 1
ATOM 3412 C CA . THR A 1 438 ? 21.141 4.137 -4.901 1.00 80.69 438 THR A CA 1
ATOM 3413 C C . THR A 1 438 ? 20.983 3.198 -6.094 1.00 80.69 438 THR A C 1
ATOM 3415 O O . THR A 1 438 ? 21.286 2.003 -6.005 1.00 80.69 438 THR A O 1
ATOM 3418 N N . ARG A 1 439 ? 20.616 3.728 -7.266 1.00 74.44 439 ARG A N 1
ATOM 3419 C CA . ARG A 1 439 ? 20.516 2.897 -8.481 1.00 74.44 439 ARG A CA 1
ATOM 3420 C C . ARG A 1 439 ? 21.816 2.156 -8.799 1.00 74.44 439 ARG A C 1
ATOM 3422 O O . ARG A 1 439 ? 21.757 1.076 -9.366 1.00 74.44 439 ARG A O 1
ATOM 3429 N N . GLY A 1 440 ? 22.972 2.730 -8.453 1.00 63.69 440 GLY A N 1
ATOM 3430 C CA . GLY A 1 440 ? 24.272 2.084 -8.645 1.00 63.69 440 GLY A CA 1
ATOM 3431 C C . GLY A 1 440 ? 24.486 0.874 -7.733 1.00 63.69 440 GLY A C 1
ATOM 3432 O O . GLY A 1 440 ? 24.989 -0.143 -8.193 1.00 63.69 440 GLY A O 1
ATOM 3433 N N . GLN A 1 441 ? 24.067 0.961 -6.467 1.00 77.00 441 GLN A N 1
ATOM 3434 C CA . GLN A 1 441 ? 24.175 -0.145 -5.509 1.00 77.00 441 GLN A CA 1
ATOM 3435 C C . GLN A 1 441 ? 23.237 -1.299 -5.869 1.00 77.00 441 GLN A C 1
ATOM 3437 O O . GLN A 1 441 ? 23.697 -2.433 -5.959 1.00 77.00 441 GLN A O 1
ATOM 3442 N N . PHE A 1 442 ? 21.964 -1.004 -6.159 1.00 80.00 442 PHE A N 1
ATOM 3443 C CA . PHE A 1 442 ? 21.004 -2.026 -6.589 1.00 80.00 442 PHE A CA 1
ATOM 3444 C C . PHE A 1 442 ? 21.473 -2.732 -7.861 1.00 80.00 442 PHE A C 1
ATOM 3446 O O . PHE A 1 442 ? 21.426 -3.951 -7.963 1.00 80.00 442 PHE A O 1
ATOM 3453 N N . GLN A 1 443 ? 21.996 -1.967 -8.816 1.00 69.62 443 GLN A N 1
ATOM 3454 C CA . GLN A 1 443 ? 22.504 -2.519 -10.057 1.00 69.62 443 GLN A CA 1
ATOM 3455 C C . GLN A 1 443 ? 23.740 -3.410 -9.867 1.00 69.62 443 GLN A C 1
ATOM 3457 O O . GLN A 1 443 ? 23.841 -4.434 -10.535 1.00 69.62 443 GLN A O 1
ATOM 3462 N N . ALA A 1 444 ? 24.666 -3.038 -8.980 1.00 71.94 444 ALA A N 1
ATOM 3463 C CA . ALA A 1 444 ? 25.821 -3.875 -8.662 1.00 71.94 444 ALA A CA 1
ATOM 3464 C C . ALA A 1 444 ? 25.387 -5.200 -8.018 1.00 71.94 444 ALA A C 1
ATOM 3466 O O . ALA A 1 444 ? 25.842 -6.260 -8.438 1.00 71.94 444 ALA A O 1
ATOM 3467 N N . TRP A 1 445 ? 24.460 -5.140 -7.057 1.00 81.44 445 TRP A N 1
ATOM 3468 C CA . TRP A 1 445 ? 23.901 -6.331 -6.419 1.00 81.44 445 TRP A CA 1
ATOM 3469 C C . TRP A 1 445 ? 23.164 -7.229 -7.422 1.00 81.44 445 TRP A C 1
ATOM 3471 O O . TRP A 1 445 ? 23.450 -8.419 -7.499 1.00 81.44 445 TRP A O 1
ATOM 3481 N N . ALA A 1 446 ? 22.277 -6.659 -8.244 1.00 73.38 446 ALA A N 1
ATOM 3482 C CA . ALA A 1 446 ? 21.496 -7.414 -9.220 1.00 73.38 446 ALA A CA 1
ATOM 3483 C C . ALA A 1 446 ? 22.386 -8.135 -10.244 1.00 73.38 446 ALA A C 1
ATOM 3485 O O . ALA A 1 446 ? 22.106 -9.279 -10.586 1.00 73.38 446 ALA A O 1
ATOM 3486 N N . ARG A 1 447 ? 23.479 -7.500 -10.693 1.00 68.12 447 ARG A N 1
ATOM 3487 C CA . ARG A 1 447 ? 24.463 -8.159 -11.565 1.00 68.12 447 ARG A CA 1
ATOM 3488 C C . ARG A 1 447 ? 25.170 -9.297 -10.848 1.00 68.12 447 ARG A C 1
ATOM 3490 O O . ARG A 1 447 ? 25.114 -10.412 -11.332 1.00 68.12 447 ARG A O 1
ATOM 3497 N N . GLN A 1 448 ? 25.702 -9.070 -9.647 1.00 71.00 448 GLN A N 1
ATOM 3498 C CA . GLN A 1 448 ? 26.360 -10.134 -8.879 1.00 71.00 448 GLN A CA 1
ATOM 3499 C C . GLN A 1 448 ? 25.435 -11.325 -8.594 1.00 71.00 448 GLN A C 1
ATOM 3501 O O . GLN A 1 448 ? 25.884 -12.471 -8.620 1.00 71.00 448 GLN A O 1
ATOM 3506 N N . ALA A 1 449 ? 24.155 -11.074 -8.316 1.00 70.69 449 ALA A N 1
ATOM 3507 C CA . ALA A 1 449 ? 23.151 -12.118 -8.145 1.00 70.69 449 ALA A CA 1
ATOM 3508 C C . ALA A 1 449 ? 22.890 -12.867 -9.465 1.00 70.69 449 ALA A C 1
ATOM 3510 O O . ALA A 1 449 ? 22.887 -14.099 -9.479 1.00 70.69 449 ALA A O 1
ATOM 3511 N N . ALA A 1 450 ? 22.736 -12.140 -10.577 1.00 66.56 450 ALA A N 1
ATOM 3512 C CA . ALA A 1 450 ? 22.533 -12.713 -11.904 1.00 66.56 450 ALA A CA 1
ATOM 3513 C C . ALA A 1 450 ? 23.748 -13.527 -12.382 1.00 66.56 450 ALA A C 1
ATOM 3515 O O . ALA A 1 450 ? 23.579 -14.668 -12.808 1.00 66.56 450 ALA A O 1
ATOM 3516 N N . ASP A 1 451 ? 24.966 -13.017 -12.204 1.00 62.22 451 ASP A N 1
ATOM 3517 C CA . ASP A 1 451 ? 26.224 -13.660 -12.598 1.00 62.22 451 ASP A CA 1
ATOM 3518 C C . ASP A 1 451 ? 26.464 -14.949 -11.804 1.00 62.22 451 ASP A C 1
ATOM 3520 O O . ASP A 1 451 ? 26.757 -16.006 -12.370 1.00 62.22 451 ASP A O 1
ATOM 3524 N N . ARG A 1 452 ? 26.266 -14.907 -10.476 1.00 66.44 452 ARG A N 1
ATOM 3525 C CA . ARG A 1 452 ? 26.406 -16.089 -9.605 1.00 66.44 452 ARG A CA 1
ATOM 3526 C C . ARG A 1 452 ? 25.401 -17.193 -9.955 1.00 66.44 452 ARG A C 1
ATOM 3528 O O . ARG A 1 452 ? 25.642 -18.356 -9.621 1.00 66.44 452 ARG A O 1
ATOM 3535 N N . ARG A 1 453 ? 24.273 -16.852 -10.591 1.00 64.81 453 ARG A N 1
ATOM 3536 C CA . ARG A 1 453 ? 23.110 -17.742 -10.776 1.00 64.81 453 ARG A CA 1
ATOM 3537 C C . ARG A 1 453 ? 22.697 -17.973 -12.228 1.00 64.81 453 ARG A C 1
ATOM 3539 O O . ARG A 1 453 ? 21.798 -18.779 -12.454 1.00 64.81 453 ARG A O 1
ATOM 3546 N N . LYS A 1 454 ? 23.416 -17.375 -13.183 1.00 64.62 454 LYS A N 1
ATOM 3547 C CA . LYS A 1 454 ? 23.204 -17.472 -14.635 1.00 64.62 454 LYS A CA 1
ATOM 3548 C C . LYS A 1 454 ? 21.828 -16.954 -15.088 1.00 64.62 454 LYS A C 1
ATOM 3550 O O . LYS A 1 454 ? 21.093 -17.688 -15.743 1.00 64.62 454 LYS A O 1
ATOM 3555 N N . TYR A 1 455 ? 21.481 -15.728 -14.693 1.00 55.97 455 TYR A N 1
ATOM 3556 C CA . TYR A 1 455 ? 20.358 -14.957 -15.254 1.00 55.97 455 TYR A CA 1
ATOM 3557 C C . TYR A 1 455 ? 20.884 -13.924 -16.275 1.00 55.97 455 TYR A C 1
ATOM 3559 O O . TYR A 1 455 ? 21.949 -13.350 -16.054 1.00 55.97 455 TYR A O 1
ATOM 3567 N N . ASP A 1 456 ? 20.154 -13.693 -17.374 1.00 57.47 456 ASP A N 1
ATOM 3568 C CA . ASP A 1 456 ? 20.656 -13.017 -18.588 1.00 57.47 456 ASP A CA 1
ATOM 3569 C C . ASP A 1 456 ? 20.429 -11.477 -18.619 1.00 57.47 456 ASP A C 1
ATOM 3571 O O . ASP A 1 456 ? 19.584 -10.926 -17.908 1.00 57.47 456 ASP A O 1
ATOM 3575 N N . ILE A 1 457 ? 21.178 -10.748 -19.467 1.00 57.72 457 ILE A N 1
ATOM 3576 C CA . ILE A 1 457 ? 21.039 -9.296 -19.718 1.00 57.72 457 ILE A CA 1
ATOM 3577 C C . ILE A 1 457 ? 19.942 -9.044 -20.762 1.00 57.72 457 ILE A C 1
ATOM 3579 O O . ILE A 1 457 ? 20.167 -9.263 -21.949 1.00 57.72 457 ILE A O 1
ATOM 3583 N N . ALA A 1 458 ? 18.800 -8.478 -20.369 1.00 62.38 458 ALA A N 1
ATOM 3584 C CA . ALA A 1 458 ? 17.750 -8.089 -21.316 1.00 62.38 458 ALA A CA 1
ATOM 3585 C C . ALA A 1 458 ? 18.009 -6.710 -21.966 1.00 62.38 458 ALA A C 1
ATOM 3587 O O . ALA A 1 458 ? 18.149 -5.692 -21.276 1.00 62.38 458 ALA A O 1
ATOM 3588 N N . ILE A 1 459 ? 18.025 -6.650 -23.302 1.00 63.09 459 ILE A N 1
ATOM 3589 C CA . ILE A 1 459 ? 18.055 -5.413 -24.104 1.00 63.09 459 ILE A CA 1
ATOM 3590 C C . ILE A 1 459 ? 16.848 -5.365 -25.054 1.00 63.09 459 ILE A C 1
ATOM 3592 O O . ILE A 1 459 ? 16.407 -6.411 -25.526 1.00 63.09 459 ILE A O 1
ATOM 3596 N N . PRO A 1 460 ? 16.312 -4.180 -25.400 1.00 63.69 460 PRO A N 1
ATOM 3597 C CA . PRO A 1 460 ? 15.251 -4.098 -26.390 1.00 63.69 460 PRO A CA 1
ATOM 3598 C C . PRO A 1 460 ? 15.694 -4.595 -27.772 1.00 63.69 460 PRO A C 1
ATOM 3600 O O . PRO A 1 460 ? 16.810 -4.299 -28.204 1.00 63.69 460 PRO A O 1
ATOM 3603 N N . GLU A 1 461 ? 14.799 -5.266 -28.498 1.00 68.50 461 GLU A N 1
ATOM 3604 C CA . GLU A 1 461 ? 15.016 -5.705 -29.888 1.00 68.50 461 GLU A CA 1
ATOM 3605 C C . GLU A 1 461 ? 15.396 -4.544 -30.823 1.00 68.50 461 GLU A C 1
ATOM 3607 O O . GLU A 1 461 ? 16.210 -4.715 -31.733 1.00 68.50 461 GLU A O 1
ATOM 3612 N N . LEU A 1 462 ? 14.857 -3.347 -30.555 1.00 76.12 462 LEU A N 1
ATOM 3613 C CA . LEU A 1 462 ? 15.210 -2.096 -31.220 1.00 76.12 462 LEU A CA 1
ATOM 3614 C C . LEU A 1 462 ? 15.890 -1.139 -30.233 1.00 76.12 462 LEU A C 1
ATOM 3616 O O . LEU A 1 462 ? 15.243 -0.442 -29.450 1.00 76.12 462 LEU A O 1
ATOM 3620 N N . CYS A 1 463 ? 17.221 -1.099 -30.263 1.00 74.19 463 CYS A N 1
ATOM 3621 C CA . CYS A 1 463 ? 18.001 -0.135 -29.494 1.00 74.19 463 CYS A CA 1
ATOM 3622 C C . CYS A 1 463 ? 19.350 0.190 -30.156 1.00 74.19 463 CYS A C 1
ATOM 3624 O O . CYS A 1 463 ? 19.799 -0.488 -31.086 1.00 74.19 463 CYS A O 1
ATOM 3626 N N . LEU A 1 464 ? 20.002 1.246 -29.664 1.00 81.06 464 LEU A N 1
ATOM 3627 C CA . LEU A 1 464 ? 21.398 1.547 -29.973 1.00 81.06 464 LEU A CA 1
ATOM 3628 C C . LEU A 1 464 ? 22.246 1.136 -28.768 1.00 81.06 464 LEU A C 1
ATOM 3630 O O . LEU A 1 464 ? 22.147 1.743 -27.705 1.00 81.06 464 LEU A O 1
ATOM 3634 N N . VAL A 1 465 ? 23.100 0.131 -28.921 1.00 81.50 465 VAL A N 1
ATOM 3635 C CA . VAL A 1 465 ? 24.034 -0.302 -27.878 1.00 81.50 465 VAL A CA 1
ATOM 3636 C C . VAL A 1 465 ? 25.376 0.386 -28.119 1.00 81.50 465 VAL A C 1
ATOM 3638 O O . VAL A 1 465 ? 25.981 0.205 -29.161 1.00 81.50 465 VAL A O 1
ATOM 3641 N N . ALA A 1 466 ? 25.878 1.175 -27.180 1.00 83.00 466 ALA A N 1
ATOM 3642 C CA . ALA A 1 466 ? 27.201 1.779 -27.230 1.00 83.00 466 ALA A CA 1
ATOM 3643 C C . ALA A 1 466 ? 28.140 1.037 -26.276 1.00 83.00 466 ALA A C 1
ATOM 3645 O O . ALA A 1 466 ? 27.994 1.140 -25.061 1.00 83.00 466 ALA A O 1
ATOM 3646 N N . LEU A 1 467 ? 29.125 0.313 -26.807 1.00 81.94 467 LEU A N 1
ATOM 3647 C CA . LEU A 1 467 ? 30.161 -0.296 -25.976 1.00 81.94 467 LEU A CA 1
ATOM 3648 C C . LEU A 1 467 ? 31.095 0.807 -25.469 1.00 81.94 467 LEU A C 1
ATOM 3650 O O . LEU A 1 467 ? 31.650 1.582 -26.256 1.00 81.94 467 LEU A O 1
ATOM 3654 N N . ILE A 1 468 ? 31.272 0.897 -24.153 1.00 77.81 468 ILE A N 1
ATOM 3655 C CA . ILE A 1 468 ? 32.153 1.886 -23.526 1.00 77.81 468 ILE A CA 1
ATOM 3656 C C . ILE A 1 468 ? 33.297 1.143 -22.834 1.00 77.81 468 ILE A C 1
ATOM 3658 O O . ILE A 1 468 ? 33.125 0.076 -22.266 1.00 77.81 468 ILE A O 1
ATOM 3662 N N . GLY A 1 469 ? 34.512 1.666 -22.970 1.00 70.62 469 GLY A N 1
ATOM 3663 C CA . GLY A 1 469 ? 35.696 1.055 -22.377 1.00 70.62 469 GLY A CA 1
ATOM 3664 C C . GLY A 1 469 ? 36.980 1.566 -23.028 1.00 70.62 469 GLY A C 1
ATOM 3665 O O . GLY A 1 469 ? 36.956 1.965 -24.202 1.00 70.62 469 GLY A O 1
ATOM 3666 N N . PRO A 1 470 ? 38.114 1.580 -22.309 1.00 68.94 470 PRO A N 1
ATOM 3667 C CA . PRO A 1 470 ? 39.395 2.001 -22.871 1.00 68.94 470 PRO A CA 1
ATOM 3668 C C . PRO A 1 470 ? 39.874 1.043 -23.977 1.00 68.94 470 PRO A C 1
ATOM 3670 O O . PRO A 1 470 ? 39.357 -0.064 -24.142 1.00 68.94 470 PRO A O 1
ATOM 3673 N N . THR A 1 471 ? 40.854 1.454 -24.781 1.00 68.75 471 THR A N 1
ATOM 3674 C CA . THR A 1 471 ? 41.446 0.560 -25.794 1.00 68.75 471 THR A CA 1
ATOM 3675 C C . THR A 1 471 ? 42.003 -0.704 -25.129 1.00 68.75 471 THR A C 1
ATOM 3677 O O . THR A 1 471 ? 42.589 -0.627 -24.055 1.00 68.75 471 THR A O 1
ATOM 3680 N N . GLY A 1 472 ? 41.800 -1.880 -25.730 1.00 65.12 472 GLY A N 1
ATOM 3681 C CA . GLY A 1 472 ? 42.252 -3.152 -25.145 1.00 65.12 472 GLY A CA 1
ATOM 3682 C C . GLY A 1 472 ? 41.351 -3.714 -24.037 1.00 65.12 472 GLY A C 1
ATOM 3683 O O . GLY A 1 472 ? 41.612 -4.803 -23.542 1.00 65.12 472 GLY A O 1
ATOM 3684 N N . SER A 1 473 ? 40.239 -3.052 -23.697 1.00 65.94 473 SER A N 1
ATOM 3685 C CA . SER A 1 473 ? 39.231 -3.585 -22.768 1.00 65.94 473 SER A CA 1
ATOM 3686 C C . SER A 1 473 ? 38.330 -4.663 -23.394 1.00 65.94 473 SER A C 1
ATOM 3688 O O . SER A 1 473 ? 37.236 -4.900 -22.908 1.00 65.94 473 SER A O 1
ATOM 3690 N N . GLY A 1 474 ? 38.713 -5.311 -24.497 1.00 69.44 474 GLY A N 1
ATOM 3691 C CA . GLY A 1 474 ? 37.947 -6.411 -25.112 1.00 69.44 474 GLY A CA 1
ATOM 3692 C C . GLY A 1 474 ? 36.512 -6.093 -25.560 1.00 69.44 474 GLY A C 1
ATOM 3693 O O . GLY A 1 474 ? 35.712 -7.015 -25.657 1.00 69.44 474 GLY A O 1
ATOM 3694 N N . LYS A 1 475 ? 36.185 -4.825 -25.859 1.00 79.38 475 LYS A N 1
ATOM 3695 C CA . LYS A 1 475 ? 34.878 -4.426 -26.427 1.00 79.38 475 LYS A CA 1
ATOM 3696 C C . LYS A 1 475 ? 34.563 -5.191 -27.708 1.00 79.38 475 LYS A C 1
ATOM 3698 O O . LYS A 1 475 ? 33.507 -5.796 -27.804 1.00 79.38 475 LYS A O 1
ATOM 3703 N N . SER A 1 476 ? 35.510 -5.231 -28.642 1.00 79.69 476 SER A N 1
ATOM 3704 C CA . SER A 1 476 ? 35.355 -5.939 -29.914 1.00 79.69 476 SER A CA 1
ATOM 3705 C C . SER A 1 476 ? 35.163 -7.445 -29.719 1.00 79.69 476 SER A C 1
ATOM 3707 O O . SER A 1 476 ? 34.371 -8.057 -30.426 1.00 79.69 476 SER A O 1
ATOM 3709 N N . SER A 1 477 ? 35.831 -8.041 -28.723 1.00 77.69 477 SER A N 1
ATOM 3710 C CA . SER A 1 477 ? 35.649 -9.455 -28.366 1.00 77.69 477 SER A CA 1
ATOM 3711 C C . SER A 1 477 ? 34.259 -9.716 -27.787 1.00 77.69 477 SER A C 1
ATOM 3713 O O . SER A 1 477 ? 33.592 -10.646 -28.218 1.00 77.69 477 SER A O 1
ATOM 3715 N N . PHE A 1 478 ? 33.788 -8.861 -26.876 1.00 77.31 478 PHE A N 1
ATOM 3716 C CA . PHE A 1 478 ? 32.424 -8.925 -26.348 1.00 77.31 478 PHE A CA 1
ATOM 3717 C C . PHE A 1 478 ? 31.381 -8.740 -27.463 1.00 77.31 478 PHE A C 1
ATOM 3719 O O . PHE A 1 478 ? 30.432 -9.510 -27.569 1.00 77.31 478 PHE A O 1
ATOM 3726 N N . ALA A 1 479 ? 31.592 -7.765 -28.353 1.00 81.62 479 ALA A N 1
ATOM 3727 C CA . ALA A 1 479 ? 30.714 -7.509 -29.489 1.00 81.62 479 ALA A CA 1
ATOM 3728 C C . ALA A 1 479 ? 30.567 -8.750 -30.382 1.00 81.62 479 ALA A C 1
ATOM 3730 O O . ALA A 1 479 ? 29.456 -9.132 -30.734 1.00 81.62 479 ALA A O 1
ATOM 3731 N N . ALA A 1 480 ? 31.692 -9.392 -30.708 1.00 80.88 480 ALA A N 1
ATOM 3732 C CA . ALA A 1 480 ? 31.732 -10.576 -31.558 1.00 80.88 480 ALA A CA 1
ATOM 3733 C C . ALA A 1 480 ? 31.086 -11.814 -30.913 1.00 80.88 480 ALA A C 1
ATOM 3735 O O . ALA A 1 480 ? 30.551 -12.654 -31.632 1.00 80.88 480 ALA A O 1
ATOM 3736 N N . SER A 1 481 ? 31.128 -11.930 -29.582 1.00 75.69 481 SER A N 1
ATOM 3737 C CA . SER A 1 481 ? 30.541 -13.061 -28.855 1.00 75.69 481 SER A CA 1
ATOM 3738 C C . SER A 1 481 ? 29.024 -12.959 -28.680 1.00 75.69 481 SER A C 1
ATOM 3740 O O . SER A 1 481 ? 28.363 -13.991 -28.591 1.00 75.69 481 SER A O 1
ATOM 3742 N N . HIS A 1 482 ? 28.461 -11.745 -28.628 1.00 74.56 482 HIS A N 1
ATOM 3743 C CA . HIS A 1 482 ? 27.050 -11.542 -28.257 1.00 74.56 482 HIS A CA 1
ATOM 3744 C C . HIS A 1 482 ? 26.168 -10.918 -29.343 1.00 74.56 482 HIS A C 1
ATOM 3746 O O . HIS A 1 482 ? 24.944 -10.907 -29.203 1.00 74.56 482 HIS A O 1
ATOM 3752 N N . PHE A 1 483 ? 26.754 -10.412 -30.429 1.00 80.25 483 PHE A N 1
ATOM 3753 C CA . PHE A 1 483 ? 26.016 -9.767 -31.512 1.00 80.25 483 PHE A CA 1
ATOM 3754 C C . PHE A 1 483 ? 26.440 -10.312 -32.873 1.00 80.25 483 PHE A C 1
ATOM 3756 O O . PHE A 1 483 ? 27.569 -10.761 -33.071 1.00 80.25 483 PHE A O 1
ATOM 3763 N N . MET A 1 484 ? 25.531 -10.260 -33.846 1.00 85.12 484 MET A N 1
ATOM 3764 C CA . MET A 1 484 ? 25.861 -10.639 -35.216 1.00 85.12 484 MET A CA 1
ATOM 3765 C C . MET A 1 484 ? 26.899 -9.662 -35.787 1.00 85.12 484 MET A C 1
ATOM 3767 O O . MET A 1 484 ? 26.804 -8.459 -35.531 1.00 85.12 484 MET A O 1
ATOM 3771 N N . PRO A 1 485 ? 27.822 -10.108 -36.660 1.00 86.00 485 PRO A N 1
ATOM 3772 C CA . PRO A 1 485 ? 28.798 -9.217 -37.292 1.00 86.00 485 PRO A CA 1
ATOM 3773 C C . PRO A 1 485 ? 28.161 -8.014 -37.999 1.00 86.00 485 PRO A C 1
ATOM 3775 O O . PRO A 1 485 ? 28.720 -6.926 -38.019 1.00 86.00 485 PRO A O 1
ATOM 3778 N N . THR A 1 486 ? 26.954 -8.190 -38.542 1.00 88.44 486 THR A N 1
ATOM 3779 C CA . THR A 1 486 ? 26.189 -7.128 -39.204 1.00 88.44 486 THR A CA 1
ATOM 3780 C C . THR A 1 486 ? 25.554 -6.124 -38.243 1.00 88.44 486 THR A C 1
ATOM 3782 O O . THR A 1 486 ? 25.132 -5.063 -38.688 1.00 88.44 486 THR A O 1
ATOM 3785 N N . GLU A 1 487 ? 25.412 -6.455 -36.959 1.00 88.06 487 GLU A N 1
ATOM 3786 C CA . GLU A 1 487 ? 24.857 -5.565 -35.929 1.00 88.06 487 GLU A CA 1
ATOM 3787 C C . GLU A 1 487 ? 25.907 -4.592 -35.386 1.00 88.06 487 GLU A C 1
ATOM 3789 O O . GLU A 1 487 ? 25.542 -3.523 -34.899 1.00 88.06 487 GLU A O 1
ATOM 3794 N N . VAL A 1 488 ? 27.193 -4.934 -35.507 1.00 90.94 488 VAL A N 1
ATOM 3795 C CA . VAL A 1 488 ? 28.310 -4.175 -34.944 1.00 90.94 488 VAL A CA 1
ATOM 3796 C C . VAL A 1 488 ? 28.877 -3.188 -35.967 1.00 90.94 488 VAL A C 1
ATOM 3798 O O . VAL A 1 488 ? 29.345 -3.564 -37.037 1.00 90.94 488 VAL A O 1
ATOM 3801 N N . VAL A 1 489 ? 28.888 -1.905 -35.610 1.00 90.88 489 VAL A N 1
ATOM 3802 C CA . VAL A 1 489 ? 29.532 -0.821 -36.355 1.00 90.88 489 VAL A CA 1
ATOM 3803 C C . VAL A 1 489 ? 30.762 -0.374 -35.568 1.00 90.88 489 VAL A C 1
ATOM 3805 O O . VAL A 1 489 ? 30.652 0.280 -34.530 1.00 90.88 489 VAL A O 1
ATOM 3808 N N . SER A 1 490 ? 31.945 -0.761 -36.049 1.00 89.50 490 SER A N 1
ATOM 3809 C CA . SER A 1 490 ? 33.220 -0.485 -35.378 1.00 89.50 490 SER A CA 1
ATOM 3810 C C . SER A 1 490 ? 33.908 0.758 -35.939 1.00 89.50 490 SER A C 1
ATOM 3812 O O . SER A 1 490 ? 34.026 0.912 -37.158 1.00 89.50 490 SER A O 1
ATOM 3814 N N . SER A 1 491 ? 34.425 1.622 -35.058 1.00 86.81 491 SER A N 1
ATOM 3815 C CA . SER A 1 491 ? 35.209 2.793 -35.475 1.00 86.81 491 SER A CA 1
ATOM 3816 C C . SER A 1 491 ? 36.518 2.409 -36.160 1.00 86.81 491 SER A C 1
ATOM 3818 O O . SER A 1 491 ? 36.972 3.133 -37.040 1.00 86.81 491 SER A O 1
ATOM 3820 N N . ASP A 1 492 ? 37.115 1.279 -35.779 1.00 83.75 492 ASP A N 1
ATOM 3821 C CA . ASP A 1 492 ? 38.390 0.822 -36.339 1.00 83.75 492 ASP A CA 1
ATOM 3822 C C . ASP A 1 492 ? 38.194 0.228 -37.741 1.00 83.75 492 ASP A C 1
ATOM 3824 O O . ASP A 1 492 ? 38.992 0.499 -38.636 1.00 83.75 492 ASP A O 1
ATOM 3828 N N . ILE A 1 493 ? 37.076 -0.477 -37.970 1.00 86.88 493 ILE A N 1
ATOM 3829 C CA . ILE A 1 493 ? 36.667 -0.922 -39.313 1.00 86.88 493 ILE A CA 1
ATOM 3830 C C . ILE A 1 493 ? 36.374 0.286 -40.205 1.00 86.88 493 ILE A C 1
ATOM 3832 O O . ILE A 1 493 ? 36.869 0.348 -41.327 1.00 86.88 493 ILE A O 1
ATOM 3836 N N . CYS A 1 494 ? 35.615 1.269 -39.706 1.00 87.44 494 CYS A N 1
ATOM 3837 C CA . CYS A 1 494 ? 35.324 2.478 -40.476 1.00 87.44 494 CYS A CA 1
ATOM 3838 C C . CYS A 1 494 ? 36.610 3.227 -40.840 1.00 87.44 494 CYS A C 1
ATOM 3840 O O . CYS A 1 494 ? 36.728 3.694 -41.965 1.00 87.44 494 CYS A O 1
ATOM 3842 N N . ARG A 1 495 ? 37.587 3.295 -39.927 1.00 87.81 495 ARG A N 1
ATOM 3843 C CA . ARG A 1 495 ? 38.891 3.928 -40.161 1.00 87.81 495 ARG A CA 1
ATOM 3844 C C . ARG A 1 495 ? 39.727 3.182 -41.200 1.00 87.81 495 ARG A C 1
ATOM 3846 O O . ARG A 1 495 ? 40.247 3.813 -42.111 1.00 87.81 495 ARG A O 1
ATOM 3853 N N . ALA A 1 496 ? 39.779 1.853 -41.122 1.00 87.50 496 ALA A N 1
ATOM 3854 C CA . ALA A 1 496 ? 40.423 1.037 -42.147 1.00 87.50 496 ALA A CA 1
ATOM 3855 C C . ALA A 1 496 ? 39.781 1.239 -43.530 1.00 87.50 496 ALA A C 1
ATOM 3857 O O . ALA A 1 496 ? 40.489 1.290 -44.524 1.00 87.50 496 ALA A O 1
ATOM 3858 N N . MET A 1 497 ? 38.456 1.411 -43.603 1.00 89.06 497 MET A N 1
ATOM 3859 C CA . MET A 1 497 ? 37.761 1.674 -44.869 1.00 89.06 497 MET A CA 1
ATOM 3860 C C . MET A 1 497 ? 38.094 3.039 -45.483 1.00 89.06 497 MET A C 1
ATOM 3862 O O . MET A 1 497 ? 38.052 3.163 -46.704 1.00 89.06 497 MET A O 1
ATOM 3866 N N . VAL A 1 498 ? 38.378 4.065 -44.670 1.00 90.38 498 VAL A N 1
ATOM 3867 C CA . VAL A 1 498 ? 38.687 5.415 -45.180 1.00 90.38 498 VAL A CA 1
ATOM 3868 C C . VAL A 1 498 ? 40.179 5.674 -45.401 1.00 90.38 498 VAL A C 1
ATOM 3870 O O . VAL A 1 498 ? 40.505 6.561 -46.184 1.00 90.38 498 VAL A O 1
ATOM 3873 N N . ALA A 1 499 ? 41.075 4.937 -44.737 1.00 89.38 499 ALA A N 1
ATOM 3874 C CA . ALA A 1 499 ? 42.517 5.218 -44.745 1.00 89.38 499 ALA A CA 1
ATOM 3875 C C . ALA A 1 499 ? 43.417 3.993 -44.987 1.00 89.38 499 ALA A C 1
ATOM 3877 O O . ALA A 1 499 ? 44.631 4.103 -44.848 1.00 89.38 499 ALA A O 1
ATOM 3878 N N . ASP A 1 500 ? 42.844 2.822 -45.285 1.00 89.12 500 ASP A N 1
ATOM 3879 C CA . ASP A 1 500 ? 43.544 1.528 -45.398 1.00 89.12 500 ASP A CA 1
ATOM 3880 C C . ASP A 1 500 ? 44.337 1.110 -44.133 1.00 89.12 500 ASP A C 1
ATOM 3882 O O . ASP A 1 500 ? 45.051 0.107 -44.132 1.00 89.12 500 ASP A O 1
ATOM 3886 N N . ASP A 1 501 ? 44.175 1.841 -43.023 1.00 81.56 501 ASP A N 1
ATOM 3887 C CA . ASP A 1 501 ? 44.849 1.621 -41.745 1.00 81.56 501 ASP A CA 1
ATOM 3888 C C . ASP A 1 501 ? 43.895 1.885 -40.565 1.00 81.56 501 ASP A C 1
ATOM 3890 O O . ASP A 1 501 ? 43.461 3.008 -40.297 1.00 81.56 501 ASP A O 1
ATOM 3894 N N . ALA A 1 502 ? 43.593 0.833 -39.800 1.00 76.50 502 ALA A N 1
ATOM 3895 C CA . ALA A 1 502 ? 42.749 0.902 -38.605 1.00 76.50 502 ALA A CA 1
ATOM 3896 C C . ALA A 1 502 ? 43.377 1.708 -37.449 1.00 76.50 502 ALA A C 1
ATOM 3898 O O . ALA A 1 502 ? 42.702 2.009 -36.459 1.00 76.50 502 ALA A O 1
ATOM 3899 N N . THR A 1 503 ? 44.660 2.057 -37.534 1.00 76.69 503 THR A N 1
ATOM 3900 C CA . THR A 1 503 ? 45.395 2.788 -36.497 1.00 76.69 503 THR A CA 1
ATOM 3901 C C . THR A 1 503 ? 45.572 4.276 -36.804 1.00 76.69 503 THR A C 1
ATOM 3903 O O . THR A 1 503 ? 45.879 5.035 -35.877 1.00 76.69 503 THR A O 1
ATOM 3906 N N . ASP A 1 504 ? 45.274 4.720 -38.033 1.00 79.44 504 ASP A N 1
ATOM 3907 C CA . ASP A 1 504 ? 45.471 6.106 -38.473 1.00 79.44 504 ASP A CA 1
ATOM 3908 C C . ASP A 1 504 ? 44.524 7.100 -37.778 1.00 79.44 504 ASP A C 1
ATOM 3910 O O . ASP A 1 504 ? 43.370 7.328 -38.154 1.00 79.44 504 ASP A O 1
ATOM 3914 N N . GLN A 1 505 ? 45.036 7.755 -36.739 1.00 77.81 505 GLN A N 1
ATOM 3915 C CA . GLN A 1 505 ? 44.255 8.711 -35.963 1.00 77.81 505 GLN A CA 1
ATOM 3916 C C . GLN A 1 505 ? 43.841 9.953 -36.768 1.00 77.81 505 GLN A C 1
ATOM 3918 O O . GLN A 1 505 ? 42.847 10.581 -36.388 1.00 77.81 505 GLN A O 1
ATOM 3923 N N . ALA A 1 506 ? 44.532 10.297 -37.864 1.00 78.88 506 ALA A N 1
ATOM 3924 C CA . ALA A 1 506 ? 44.172 11.436 -38.710 1.00 78.88 506 ALA A CA 1
ATOM 3925 C C . ALA A 1 506 ? 42.816 11.227 -39.403 1.00 78.88 506 ALA A C 1
ATOM 3927 O O . ALA A 1 506 ? 42.058 12.182 -39.558 1.00 78.88 506 ALA A O 1
ATOM 3928 N N . ALA A 1 507 ? 42.461 9.974 -39.701 1.00 82.75 507 ALA A N 1
ATOM 3929 C CA . ALA A 1 507 ? 41.203 9.591 -40.338 1.00 82.75 507 ALA A CA 1
ATOM 3930 C C . ALA A 1 507 ? 40.014 9.455 -39.364 1.00 82.75 507 ALA A C 1
ATOM 3932 O O . ALA A 1 507 ? 38.912 9.074 -39.757 1.00 82.75 507 ALA A O 1
ATOM 3933 N N . THR A 1 508 ? 40.198 9.761 -38.074 1.00 80.12 508 THR A N 1
ATOM 3934 C CA . THR A 1 508 ? 39.140 9.633 -37.053 1.00 80.12 508 THR A CA 1
ATOM 3935 C C . THR A 1 508 ? 37.865 10.430 -37.376 1.00 80.12 508 THR A C 1
ATOM 3937 O O . THR A 1 508 ? 36.785 9.864 -37.198 1.00 80.12 508 THR A O 1
ATOM 3940 N N . PRO A 1 509 ? 37.918 11.695 -37.845 1.00 82.88 509 PRO A N 1
ATOM 3941 C CA . PRO A 1 509 ? 36.705 12.440 -38.190 1.00 82.88 509 PRO A CA 1
ATOM 3942 C C . PRO A 1 509 ? 35.869 11.749 -39.276 1.00 82.88 509 PRO A C 1
ATOM 3944 O O . PRO A 1 509 ? 34.666 11.558 -39.087 1.00 82.88 509 PRO A O 1
ATOM 3947 N N . ASP A 1 510 ? 36.511 11.303 -40.358 1.00 82.88 510 ASP A N 1
ATOM 3948 C CA . ASP A 1 510 ? 35.844 10.641 -41.485 1.00 82.88 510 ASP A CA 1
ATOM 3949 C C . ASP A 1 510 ? 35.333 9.245 -41.100 1.00 82.88 510 ASP A C 1
ATOM 3951 O O . ASP A 1 510 ? 34.210 8.868 -41.443 1.00 82.88 510 ASP A O 1
ATOM 3955 N N . ALA A 1 511 ? 36.093 8.510 -40.282 1.00 83.56 511 ALA A N 1
ATOM 3956 C CA . ALA A 1 511 ? 35.671 7.225 -39.730 1.00 83.56 511 ALA A CA 1
ATOM 3957 C C . ALA A 1 511 ? 34.399 7.347 -38.871 1.00 83.56 511 ALA A C 1
ATOM 3959 O O . ALA A 1 511 ? 33.492 6.522 -38.982 1.00 83.56 511 ALA A O 1
ATOM 3960 N N . PHE A 1 512 ? 34.296 8.380 -38.026 1.00 83.31 512 PHE A N 1
ATOM 3961 C CA . PHE A 1 512 ? 33.095 8.618 -37.218 1.00 83.31 512 PHE A CA 1
ATOM 3962 C C . PHE A 1 512 ? 31.917 9.144 -38.048 1.00 83.31 512 PHE A C 1
ATOM 3964 O O . PHE A 1 512 ? 30.770 8.830 -37.726 1.00 83.31 512 PHE A O 1
ATOM 3971 N N . ALA A 1 513 ? 32.168 9.905 -39.117 1.00 81.50 513 ALA A N 1
ATOM 3972 C CA . ALA A 1 513 ? 31.123 10.293 -40.063 1.00 81.50 513 ALA A CA 1
ATOM 3973 C C . ALA A 1 513 ? 30.501 9.056 -40.735 1.00 81.50 513 ALA A C 1
ATOM 3975 O O . ALA A 1 513 ? 29.276 8.912 -40.741 1.00 81.50 513 ALA A O 1
ATOM 3976 N N . LEU A 1 514 ? 31.337 8.122 -41.203 1.00 86.88 514 LEU A N 1
ATOM 3977 C CA . LEU A 1 514 ? 30.898 6.849 -41.778 1.00 86.88 514 LEU A CA 1
ATOM 3978 C C . LEU A 1 514 ? 30.160 5.973 -40.752 1.00 86.88 514 LEU A C 1
ATOM 3980 O O . LEU A 1 514 ? 29.082 5.457 -41.047 1.00 86.88 514 LEU A O 1
ATOM 3984 N N . LEU A 1 515 ? 30.686 5.860 -39.529 1.00 89.94 515 LEU A N 1
ATOM 3985 C CA . LEU A 1 515 ? 30.054 5.118 -38.433 1.00 89.94 515 LEU A CA 1
ATOM 3986 C C . LEU A 1 515 ? 28.643 5.636 -38.137 1.00 89.94 515 LEU A C 1
ATOM 3988 O O . LEU A 1 515 ? 27.698 4.849 -38.078 1.00 89.94 515 LEU A O 1
ATOM 3992 N N . ASN A 1 516 ? 28.487 6.954 -37.985 1.00 84.75 516 ASN A N 1
ATOM 3993 C CA . ASN A 1 516 ? 27.187 7.568 -37.718 1.00 84.75 516 ASN A CA 1
ATOM 3994 C C . ASN A 1 516 ? 26.216 7.352 -38.887 1.00 84.75 516 ASN A C 1
ATOM 3996 O O . ASN A 1 516 ? 25.044 7.067 -38.657 1.00 84.75 516 ASN A O 1
ATOM 4000 N N . PHE A 1 517 ? 26.694 7.434 -40.133 1.00 86.31 517 PHE A N 1
ATOM 4001 C CA . PHE A 1 517 ? 25.874 7.186 -41.318 1.00 86.31 517 PHE A CA 1
ATOM 4002 C C . PHE A 1 517 ? 25.343 5.744 -41.375 1.00 86.31 517 PHE A C 1
ATOM 4004 O O . PHE A 1 517 ? 24.149 5.526 -41.612 1.00 86.31 517 PHE A O 1
ATOM 4011 N N . ILE A 1 518 ? 26.205 4.756 -41.114 1.00 88.69 518 ILE A N 1
ATOM 4012 C CA . ILE A 1 518 ? 25.816 3.339 -41.068 1.00 88.69 518 ILE A CA 1
ATOM 4013 C C . ILE A 1 518 ? 24.817 3.112 -39.929 1.00 88.69 518 ILE A C 1
ATOM 4015 O O . ILE A 1 518 ? 23.765 2.507 -40.146 1.00 88.69 518 ILE A O 1
ATOM 4019 N N . ALA A 1 519 ? 25.108 3.636 -38.737 1.00 85.56 519 ALA A N 1
ATOM 4020 C CA . ALA A 1 519 ? 24.246 3.485 -37.572 1.00 85.56 519 ALA A CA 1
ATOM 4021 C C . ALA A 1 519 ? 22.854 4.105 -37.791 1.00 85.56 519 ALA A C 1
ATOM 4023 O O . ALA A 1 519 ? 21.849 3.439 -37.553 1.00 85.56 519 ALA A O 1
ATOM 4024 N N . ALA A 1 520 ? 22.780 5.322 -38.340 1.00 81.69 520 ALA A N 1
ATOM 4025 C CA . ALA A 1 520 ? 21.520 5.979 -38.699 1.00 81.69 520 ALA A CA 1
ATOM 4026 C C . ALA A 1 520 ? 20.702 5.152 -39.697 1.00 81.69 520 ALA A C 1
ATOM 4028 O O . ALA A 1 520 ? 19.494 4.976 -39.554 1.00 81.69 520 ALA A O 1
ATOM 4029 N N . THR A 1 521 ? 21.371 4.612 -40.717 1.00 85.31 521 THR A N 1
ATOM 4030 C CA . THR A 1 521 ? 20.721 3.813 -41.761 1.00 85.31 521 THR A CA 1
ATOM 4031 C C . THR A 1 521 ? 20.118 2.530 -41.195 1.00 85.31 521 THR A C 1
ATOM 4033 O O . THR A 1 521 ? 19.007 2.159 -41.571 1.00 85.31 521 THR A O 1
ATOM 4036 N N . ARG A 1 522 ? 20.812 1.877 -40.258 1.00 88.81 522 ARG A N 1
ATOM 4037 C CA . ARG A 1 522 ? 20.319 0.672 -39.583 1.00 88.81 522 ARG A CA 1
ATOM 4038 C C . ARG A 1 522 ? 19.150 0.959 -38.647 1.00 88.81 522 ARG A C 1
ATOM 4040 O O . ARG A 1 522 ? 18.143 0.259 -38.725 1.00 88.81 522 ARG A O 1
ATOM 4047 N N . LEU A 1 523 ? 19.260 1.987 -37.806 1.00 78.62 523 LEU A N 1
ATOM 4048 C CA . LEU A 1 523 ? 18.200 2.359 -36.866 1.00 78.62 523 LEU A CA 1
ATOM 4049 C C . LEU A 1 523 ? 16.917 2.773 -37.596 1.00 78.62 523 LEU A C 1
ATOM 4051 O O . LEU A 1 523 ? 15.841 2.310 -37.236 1.00 78.62 523 LEU A O 1
ATOM 4055 N N . ARG A 1 524 ? 17.029 3.536 -38.692 1.00 77.06 524 ARG A N 1
ATOM 4056 C CA . ARG A 1 524 ? 15.886 3.884 -39.557 1.00 77.06 524 ARG A CA 1
ATOM 4057 C C . ARG A 1 524 ? 15.184 2.657 -40.148 1.00 77.06 524 ARG A C 1
ATOM 4059 O O . ARG A 1 524 ? 13.994 2.707 -40.422 1.00 77.06 524 ARG A O 1
ATOM 4066 N N . ALA A 1 525 ? 15.917 1.565 -40.350 1.00 77.50 525 ALA A N 1
ATOM 4067 C CA . ALA A 1 525 ? 15.377 0.292 -40.816 1.00 77.50 525 ALA A CA 1
ATOM 4068 C C . ALA A 1 525 ? 14.898 -0.624 -39.669 1.00 77.50 525 ALA A C 1
ATOM 4070 O O . ALA A 1 525 ? 14.697 -1.819 -39.896 1.00 77.50 525 ALA A O 1
ATOM 4071 N N . GLY A 1 526 ? 14.779 -0.106 -38.440 1.00 72.00 526 GLY A N 1
ATOM 4072 C CA . GLY A 1 526 ? 14.335 -0.865 -37.270 1.00 72.00 526 GLY A CA 1
ATOM 4073 C C . GLY A 1 526 ? 15.327 -1.945 -36.830 1.00 72.00 526 GLY A C 1
ATOM 4074 O O . GLY A 1 526 ? 14.920 -2.980 -36.308 1.00 72.00 526 GLY A O 1
ATOM 4075 N N . ARG A 1 527 ? 16.632 -1.767 -37.081 1.00 82.56 527 ARG A N 1
ATOM 4076 C CA . ARG A 1 527 ? 17.655 -2.773 -36.758 1.00 82.56 527 ARG A CA 1
ATOM 4077 C C . ARG A 1 527 ? 18.470 -2.386 -35.527 1.00 82.56 527 ARG A C 1
ATOM 4079 O O . ARG A 1 527 ? 19.068 -1.309 -35.494 1.00 82.56 527 ARG A O 1
ATOM 4086 N N . LEU A 1 528 ? 18.597 -3.330 -34.587 1.00 82.12 528 LEU A N 1
ATOM 4087 C CA . LEU A 1 528 ? 19.575 -3.285 -33.496 1.00 82.12 528 LEU A CA 1
ATOM 4088 C C . LEU A 1 528 ? 20.952 -2.884 -34.037 1.00 82.12 528 LEU A C 1
ATOM 4090 O O . LEU A 1 528 ? 21.443 -3.446 -35.026 1.00 82.12 528 LEU A O 1
ATOM 4094 N N . THR A 1 529 ? 21.562 -1.893 -33.397 1.00 85.19 529 THR A N 1
ATOM 4095 C CA . THR A 1 529 ? 22.856 -1.357 -33.816 1.00 85.19 529 THR A CA 1
ATOM 4096 C C . THR A 1 529 ? 23.775 -1.248 -32.612 1.00 85.19 529 THR A C 1
ATOM 4098 O O . THR A 1 529 ? 23.431 -0.611 -31.621 1.00 85.19 529 THR A O 1
ATOM 4101 N N . VAL A 1 530 ? 24.947 -1.868 -32.704 1.00 88.19 530 VAL A N 1
ATOM 4102 C CA . VAL A 1 530 ? 25.969 -1.887 -31.658 1.00 88.19 530 VAL A CA 1
ATOM 4103 C C . VAL A 1 530 ? 27.160 -1.066 -32.127 1.00 88.19 530 VAL A C 1
ATOM 4105 O O . VAL A 1 530 ? 27.718 -1.330 -33.183 1.00 88.19 530 VAL A O 1
ATOM 4108 N N . ILE A 1 531 ? 27.568 -0.070 -31.355 1.00 88.12 531 ILE A N 1
ATOM 4109 C CA . ILE A 1 531 ? 28.722 0.776 -31.637 1.00 88.12 531 ILE A CA 1
ATOM 4110 C C . ILE A 1 531 ? 29.921 0.245 -30.862 1.00 88.12 531 ILE A C 1
ATOM 4112 O O . ILE A 1 531 ? 29.950 0.320 -29.631 1.00 88.12 531 ILE A O 1
ATOM 4116 N N . ASP A 1 532 ? 30.923 -0.246 -31.588 1.00 86.06 532 ASP A N 1
ATOM 4117 C CA . ASP A 1 532 ? 32.225 -0.617 -31.034 1.00 86.06 532 ASP A CA 1
ATOM 4118 C C . ASP A 1 532 ? 33.227 0.520 -31.272 1.00 86.06 532 ASP A C 1
ATOM 4120 O O . ASP A 1 532 ? 33.831 0.648 -32.339 1.00 86.06 532 ASP A O 1
ATOM 4124 N N . ALA A 1 533 ? 33.360 1.401 -30.282 1.00 80.38 533 ALA A N 1
ATOM 4125 C CA . ALA A 1 533 ? 34.282 2.529 -30.330 1.00 80.38 533 ALA A CA 1
ATOM 4126 C C . ALA A 1 533 ? 34.835 2.854 -28.937 1.00 80.38 533 ALA A C 1
ATOM 4128 O O . ALA A 1 533 ? 34.250 2.519 -27.905 1.00 80.38 533 ALA A O 1
ATOM 4129 N N . THR A 1 534 ? 35.968 3.558 -28.879 1.00 70.12 534 THR A N 1
ATOM 4130 C CA . THR A 1 534 ? 36.545 4.053 -27.614 1.00 70.12 534 THR A CA 1
ATOM 4131 C C . THR A 1 534 ? 35.766 5.285 -27.119 1.00 70.12 534 THR A C 1
ATOM 4133 O O . THR A 1 534 ? 36.235 6.420 -27.163 1.00 70.12 534 THR A O 1
ATOM 4136 N N . SER A 1 535 ? 34.540 5.059 -26.643 1.00 66.38 535 SER A N 1
ATOM 4137 C CA . SER A 1 535 ? 33.526 6.074 -26.294 1.00 66.38 535 SER A CA 1
ATOM 4138 C C . SER A 1 535 ? 33.657 6.631 -24.864 1.00 66.38 535 SER A C 1
ATOM 4140 O O . SER A 1 535 ? 32.672 6.866 -24.159 1.00 66.38 535 SER A O 1
ATOM 4142 N N . VAL A 1 536 ? 34.889 6.842 -24.389 1.00 61.31 536 VAL A N 1
ATOM 4143 C CA . VAL A 1 536 ? 35.170 7.209 -22.983 1.00 61.31 536 VAL A CA 1
ATOM 4144 C C . VAL A 1 536 ? 34.945 8.695 -22.659 1.00 61.31 536 VAL A C 1
ATOM 4146 O O . VAL A 1 536 ? 34.894 9.062 -21.486 1.00 61.31 536 VAL A O 1
ATOM 4149 N N . GLN A 1 537 ? 34.769 9.559 -23.667 1.00 65.00 537 GLN A N 1
ATOM 4150 C CA . GLN A 1 537 ? 34.545 11.001 -23.488 1.00 65.00 537 GLN A CA 1
ATOM 4151 C C . GLN A 1 537 ? 33.078 11.399 -23.744 1.00 65.00 537 GLN A C 1
ATOM 4153 O O . GLN A 1 537 ? 32.512 10.969 -24.750 1.00 65.00 537 GLN A O 1
ATOM 4158 N N . PRO A 1 538 ? 32.479 12.291 -22.925 1.00 60.03 538 PRO A N 1
ATOM 4159 C CA . PRO A 1 538 ? 31.095 12.749 -23.110 1.00 60.03 538 PRO A CA 1
ATOM 4160 C C . PRO A 1 538 ? 30.808 13.345 -24.496 1.00 60.03 538 PRO A C 1
ATOM 4162 O O . PRO A 1 538 ? 29.752 13.106 -25.076 1.00 60.03 538 PRO A O 1
ATOM 4165 N N . GLN A 1 539 ? 31.769 14.082 -25.067 1.00 65.56 539 GLN A N 1
ATOM 4166 C CA . GLN A 1 539 ? 31.615 14.705 -26.384 1.00 65.56 539 GLN A CA 1
ATOM 4167 C C . GLN A 1 539 ? 31.431 13.667 -27.503 1.00 65.56 539 GLN A C 1
ATOM 4169 O O . GLN A 1 539 ? 30.648 13.899 -28.419 1.00 65.56 539 GLN A O 1
ATOM 4174 N N . ALA A 1 540 ? 32.098 12.512 -27.396 1.00 67.19 540 ALA A N 1
ATOM 4175 C CA . ALA A 1 540 ? 31.980 11.411 -28.353 1.00 67.19 540 ALA A CA 1
ATOM 4176 C C . ALA A 1 540 ? 30.652 10.644 -28.213 1.00 67.19 540 ALA A C 1
ATOM 4178 O O . ALA A 1 540 ? 30.176 10.051 -29.174 1.00 67.19 540 ALA A O 1
ATOM 4179 N N . ARG A 1 541 ? 30.023 10.673 -27.029 1.00 78.62 541 ARG A N 1
ATOM 4180 C CA . ARG A 1 541 ? 28.729 10.013 -26.776 1.00 78.62 541 ARG A CA 1
ATOM 4181 C C . ARG A 1 541 ? 27.527 10.879 -27.114 1.00 78.62 541 ARG A C 1
ATOM 4183 O O . ARG A 1 541 ? 26.457 10.350 -27.396 1.00 78.62 541 ARG A O 1
ATOM 4190 N N . LYS A 1 542 ? 27.700 12.203 -27.122 1.00 75.62 542 LYS A N 1
ATOM 4191 C CA . LYS A 1 542 ? 26.638 13.162 -27.447 1.00 75.62 542 LYS A CA 1
ATOM 4192 C C . LYS A 1 542 ? 26.008 12.889 -28.818 1.00 75.62 542 LYS A C 1
ATOM 4194 O O . LYS A 1 542 ? 24.791 12.975 -28.939 1.00 75.62 542 LYS A O 1
ATOM 4199 N N . SER A 1 543 ? 26.814 12.533 -29.820 1.00 75.75 543 SER A N 1
ATOM 4200 C CA . SER A 1 543 ? 26.318 12.162 -31.152 1.00 75.75 543 SER A CA 1
ATOM 4201 C C . SER A 1 543 ? 25.532 10.851 -31.137 1.00 75.75 543 SER A C 1
ATOM 4203 O O . SER A 1 543 ? 24.495 10.774 -31.780 1.00 75.75 543 SER A O 1
ATOM 4205 N N . LEU A 1 544 ? 25.962 9.855 -30.357 1.00 76.94 544 LEU A N 1
ATOM 4206 C CA . LEU A 1 544 ? 25.268 8.567 -30.236 1.00 76.94 544 LEU A CA 1
ATOM 4207 C C . LEU A 1 544 ? 23.909 8.709 -29.542 1.00 76.94 544 LEU A C 1
ATOM 4209 O O . LEU A 1 544 ? 22.924 8.122 -29.980 1.00 76.94 544 LEU A O 1
ATOM 4213 N N . VAL A 1 545 ? 23.826 9.526 -28.488 1.00 72.88 545 VAL A N 1
ATOM 4214 C CA . VAL A 1 545 ? 22.544 9.812 -27.826 1.00 72.88 545 VAL A CA 1
ATOM 4215 C C . VAL A 1 545 ? 21.610 10.598 -28.745 1.00 72.88 545 VAL A C 1
ATOM 4217 O O . VAL A 1 545 ? 20.417 10.306 -28.784 1.00 72.88 545 VAL A O 1
ATOM 4220 N N . ALA A 1 546 ? 22.129 11.594 -29.470 1.00 73.12 546 ALA A N 1
ATOM 4221 C CA . ALA A 1 546 ? 21.333 12.342 -30.439 1.00 73.12 546 ALA A CA 1
ATOM 4222 C C . ALA A 1 546 ? 20.771 11.411 -31.523 1.00 73.12 546 ALA A C 1
ATOM 4224 O O . ALA A 1 546 ? 19.579 11.464 -31.802 1.00 73.12 546 ALA A O 1
ATOM 4225 N N . LEU A 1 547 ? 21.604 10.500 -32.030 1.00 76.19 547 LEU A N 1
ATOM 4226 C CA . LEU A 1 547 ? 21.223 9.518 -33.036 1.00 76.19 547 LEU A CA 1
ATOM 4227 C C . LEU A 1 547 ? 20.157 8.532 -32.533 1.00 76.19 547 LEU A C 1
ATOM 4229 O O . LEU A 1 547 ? 19.211 8.229 -33.250 1.00 76.19 547 LEU A O 1
ATOM 4233 N N . ALA A 1 548 ? 20.276 8.053 -31.291 1.00 67.88 548 ALA A N 1
ATOM 4234 C CA . ALA A 1 548 ? 19.263 7.185 -30.693 1.00 67.88 548 ALA A CA 1
ATOM 4235 C C . ALA A 1 548 ? 17.908 7.902 -30.554 1.00 67.88 548 ALA A C 1
ATOM 4237 O O . ALA A 1 548 ? 16.874 7.321 -30.864 1.00 67.88 548 ALA A O 1
ATOM 4238 N N . ARG A 1 549 ? 17.919 9.180 -30.146 1.00 66.50 549 ARG A N 1
ATOM 4239 C CA . ARG A 1 549 ? 16.703 10.002 -30.014 1.00 66.50 549 ARG A CA 1
ATOM 4240 C C . ARG A 1 549 ? 16.044 10.328 -31.349 1.00 66.50 549 ARG A C 1
ATOM 4242 O O . ARG A 1 549 ? 14.827 10.369 -31.400 1.00 66.50 549 ARG A O 1
ATOM 4249 N N . GLU A 1 550 ? 16.824 10.572 -32.398 1.00 72.62 550 GLU A N 1
ATOM 4250 C CA . GLU A 1 550 ? 16.306 10.854 -33.747 1.00 72.62 550 GLU A CA 1
ATOM 4251 C C . GLU A 1 550 ? 15.541 9.663 -34.346 1.00 72.62 550 GLU A C 1
ATOM 4253 O O . GLU A 1 550 ? 14.704 9.840 -35.225 1.00 72.62 550 GLU A O 1
ATOM 4258 N N . HIS A 1 551 ? 15.819 8.455 -33.857 1.00 64.56 551 HIS A N 1
ATOM 4259 C CA . HIS A 1 551 ? 15.218 7.214 -34.337 1.00 64.56 551 HIS A CA 1
ATOM 4260 C C . HIS A 1 551 ? 14.363 6.508 -33.277 1.00 64.56 551 HIS A C 1
ATOM 4262 O O . HIS A 1 551 ? 14.164 5.300 -33.375 1.00 64.56 551 HIS A O 1
ATOM 4268 N N . ASP A 1 552 ? 13.908 7.233 -32.247 1.00 55.72 552 ASP A N 1
ATOM 4269 C CA . ASP A 1 552 ? 13.027 6.725 -31.180 1.00 55.72 552 ASP A CA 1
ATOM 4270 C C . ASP A 1 552 ? 13.541 5.447 -30.482 1.00 55.72 552 ASP A C 1
ATOM 4272 O O . ASP A 1 552 ? 12.792 4.636 -29.939 1.00 55.72 552 ASP A O 1
ATOM 4276 N N . CYS A 1 553 ? 14.864 5.272 -30.459 1.00 46.19 553 CYS A N 1
ATOM 4277 C CA . CYS A 1 553 ? 15.547 4.120 -29.885 1.00 46.19 553 CYS A CA 1
ATOM 4278 C C . CYS A 1 553 ? 16.152 4.456 -28.519 1.00 46.19 553 CYS A C 1
ATOM 4280 O O . CYS A 1 553 ? 16.601 5.575 -28.253 1.00 46.19 553 CYS A O 1
ATOM 4282 N N . LEU A 1 554 ? 16.253 3.453 -27.644 1.00 45.06 554 LEU A N 1
ATOM 4283 C CA . LEU A 1 554 ? 16.930 3.609 -26.356 1.00 45.06 554 LEU A CA 1
ATOM 4284 C C . LEU A 1 554 ? 18.451 3.457 -26.519 1.00 45.06 554 LEU A C 1
ATOM 4286 O O . LEU A 1 554 ? 18.895 2.446 -27.065 1.00 45.06 554 LEU A O 1
ATOM 4290 N N . PRO A 1 555 ? 19.270 4.411 -26.040 1.00 35.69 555 PRO A N 1
ATOM 4291 C CA . PRO A 1 555 ? 20.709 4.212 -25.976 1.00 35.69 555 PRO A CA 1
ATOM 4292 C C . PRO A 1 555 ? 21.072 3.370 -24.738 1.00 35.69 555 PRO A C 1
ATOM 4294 O O . PRO A 1 555 ? 20.755 3.751 -23.604 1.00 35.69 555 PRO A O 1
ATOM 4297 N N . ASN A 1 556 ? 21.757 2.247 -24.970 1.00 37.88 556 ASN A N 1
ATOM 4298 C CA . ASN A 1 556 ? 22.185 1.251 -23.981 1.00 37.88 556 ASN A CA 1
ATOM 4299 C C . ASN A 1 556 ? 23.713 1.122 -23.949 1.00 37.88 556 ASN A C 1
ATOM 4301 O O . ASN A 1 556 ? 24.356 1.394 -24.951 1.00 37.88 556 ASN A O 1
ATOM 4305 N N . VAL A 1 557 ? 24.316 0.699 -22.836 1.00 48.28 557 VAL A N 1
ATOM 4306 C CA . VAL A 1 557 ? 25.784 0.536 -22.723 1.00 48.28 557 VAL A CA 1
ATOM 4307 C C . VAL A 1 557 ? 26.133 -0.725 -21.946 1.00 48.28 557 VAL A C 1
ATOM 4309 O O . VAL A 1 557 ? 25.627 -0.846 -20.847 1.00 48.28 557 VAL A O 1
ATOM 4312 N N . PRO A 1 558 ? 27.020 -1.602 -22.426 1.00 44.69 558 PRO A N 1
ATOM 4313 C CA . PRO A 1 558 ? 27.849 -2.502 -21.625 1.00 44.69 558 PRO A CA 1
ATOM 4314 C C . PRO A 1 558 ? 29.251 -1.881 -21.447 1.00 44.69 558 PRO A C 1
ATOM 4316 O O . PRO A 1 558 ? 29.900 -1.528 -22.435 1.00 44.69 558 PRO A O 1
ATOM 4319 N N . ASP A 1 559 ? 29.707 -1.693 -20.205 1.00 46.72 559 ASP A N 1
ATOM 4320 C CA . ASP A 1 559 ? 31.013 -1.094 -19.856 1.00 46.72 559 ASP A CA 1
ATOM 4321 C C . ASP A 1 559 ? 32.000 -2.125 -19.276 1.00 46.72 559 ASP A C 1
ATOM 4323 O O . ASP A 1 559 ? 31.558 -3.169 -18.812 1.00 46.72 559 ASP A O 1
ATOM 4327 N N . ARG A 1 560 ? 33.318 -1.849 -19.279 1.00 47.97 560 ARG A N 1
ATOM 4328 C CA . ARG A 1 560 ? 34.358 -2.717 -18.679 1.00 47.97 560 ARG A CA 1
ATOM 4329 C C . ARG A 1 560 ? 35.481 -1.964 -17.952 1.00 47.97 560 ARG A C 1
ATOM 4331 O O . ARG A 1 560 ? 35.997 -0.976 -18.480 1.00 47.97 560 ARG A O 1
ATOM 4338 N N . GLN A 1 561 ? 36.010 -2.511 -16.844 1.00 39.06 561 GLN A N 1
ATOM 4339 C CA . GLN A 1 561 ? 37.319 -2.109 -16.276 1.00 39.06 561 GLN A CA 1
ATOM 4340 C C . GLN A 1 561 ? 38.213 -3.268 -15.788 1.00 39.06 561 GLN A C 1
ATOM 4342 O O . GLN A 1 561 ? 37.867 -3.881 -14.798 1.00 39.06 561 GLN A O 1
ATOM 4347 N N . PHE A 1 562 ? 39.434 -3.440 -16.345 1.00 39.59 562 PHE A N 1
ATOM 4348 C CA . PHE A 1 562 ? 40.596 -4.078 -15.663 1.00 39.59 562 PHE A CA 1
ATOM 4349 C C . PHE A 1 562 ? 41.904 -3.304 -15.847 1.00 39.59 562 PHE A C 1
ATOM 4351 O O . PHE A 1 562 ? 42.140 -2.706 -16.897 1.00 39.59 562 PHE A O 1
ATOM 4358 N N . GLY A 1 563 ? 42.762 -3.348 -14.817 1.00 37.94 563 GLY A N 1
ATOM 4359 C CA . GLY A 1 563 ? 44.181 -2.954 -14.868 1.00 37.94 563 GLY A CA 1
ATOM 4360 C C . GLY A 1 563 ? 45.070 -4.071 -15.444 1.00 37.94 563 GLY A C 1
ATOM 4361 O O . GLY A 1 563 ? 44.608 -5.182 -15.638 1.00 37.94 563 GLY A O 1
ATOM 4362 N N . SER A 1 564 ? 46.356 -3.883 -15.739 1.00 45.06 564 SER A N 1
ATOM 4363 C CA . SER A 1 564 ? 47.269 -2.756 -15.549 1.00 45.06 564 SER A CA 1
ATOM 4364 C C . SER A 1 564 ? 48.085 -2.536 -16.842 1.00 45.06 564 SER A C 1
ATOM 4366 O O . SER A 1 564 ? 48.375 -3.485 -17.557 1.00 45.06 564 SER A O 1
ATOM 4368 N N . GLN A 1 565 ? 48.431 -1.271 -17.133 1.00 44.91 565 GLN A N 1
ATOM 4369 C CA . GLN A 1 565 ? 49.092 -0.748 -18.357 1.00 44.91 565 GLN A CA 1
ATOM 4370 C C . GLN A 1 565 ? 48.218 -0.357 -19.570 1.00 44.91 565 GLN A C 1
ATOM 4372 O O . GLN A 1 565 ? 48.730 -0.192 -20.672 1.00 44.91 565 GLN A O 1
ATOM 4377 N N . VAL A 1 566 ? 46.937 -0.042 -19.372 1.00 49.44 566 VAL A N 1
ATOM 4378 C CA . VAL A 1 566 ? 46.135 0.689 -20.374 1.00 49.44 566 VAL A CA 1
ATOM 4379 C C . VAL A 1 566 ? 46.004 2.152 -19.946 1.00 49.44 566 VAL A C 1
ATOM 4381 O O . VAL A 1 566 ? 45.757 2.431 -18.773 1.00 49.44 566 VAL A O 1
ATOM 4384 N N . VAL A 1 567 ? 46.255 3.076 -20.885 1.00 55.19 567 VAL A N 1
ATOM 4385 C CA . VAL A 1 567 ? 46.398 4.540 -20.732 1.00 55.19 567 VAL A CA 1
ATOM 4386 C C . VAL A 1 567 ? 45.616 5.080 -19.526 1.00 55.19 567 VAL A C 1
ATOM 4388 O O . VAL A 1 567 ? 44.418 5.337 -19.631 1.00 55.19 567 VAL A O 1
ATOM 4391 N N . ARG A 1 568 ? 46.294 5.281 -18.378 1.00 57.09 568 ARG A N 1
ATOM 4392 C CA . ARG A 1 568 ? 45.689 5.730 -17.097 1.00 57.09 568 ARG A CA 1
ATOM 4393 C C . ARG A 1 568 ? 44.676 6.863 -17.286 1.00 57.09 568 ARG A C 1
ATOM 4395 O O . ARG A 1 568 ? 43.612 6.859 -16.685 1.00 57.09 568 ARG A O 1
ATOM 4402 N N . ARG A 1 569 ? 44.972 7.777 -18.214 1.00 58.59 569 ARG A N 1
ATOM 4403 C CA . ARG A 1 569 ? 44.108 8.896 -18.605 1.00 58.59 569 ARG A CA 1
ATOM 4404 C C . ARG A 1 569 ? 42.719 8.471 -19.108 1.00 58.59 569 ARG A C 1
ATOM 4406 O O . ARG A 1 569 ? 41.750 9.121 -18.741 1.00 58.59 569 ARG A O 1
ATOM 4413 N N . GLN A 1 570 ? 42.602 7.427 -19.930 1.00 60.44 570 GLN A N 1
ATOM 4414 C CA . GLN A 1 570 ? 41.314 6.944 -20.451 1.00 60.44 570 GLN A CA 1
ATOM 4415 C C . GLN A 1 570 ? 40.503 6.220 -19.370 1.00 60.44 570 GLN A C 1
ATOM 4417 O O . GLN A 1 570 ? 39.302 6.449 -19.264 1.00 60.44 570 GLN A O 1
ATOM 4422 N N . ALA A 1 571 ? 41.160 5.414 -18.531 1.00 61.69 571 ALA A N 1
ATOM 4423 C CA . ALA A 1 571 ? 40.517 4.760 -17.390 1.00 61.69 571 ALA A CA 1
ATOM 4424 C C . ALA A 1 571 ? 40.010 5.787 -16.358 1.00 61.69 571 ALA A C 1
ATOM 4426 O O . ALA A 1 571 ? 38.879 5.695 -15.885 1.00 61.69 571 ALA A O 1
ATOM 4427 N N . ASP A 1 572 ? 40.801 6.824 -16.071 1.00 62.75 572 ASP A N 1
ATOM 4428 C CA . ASP A 1 572 ? 40.400 7.920 -15.186 1.00 62.75 572 ASP A CA 1
ATOM 4429 C C . ASP A 1 572 ? 39.268 8.770 -15.786 1.00 62.75 572 ASP A C 1
ATOM 4431 O O . ASP A 1 572 ? 38.374 9.209 -15.061 1.00 62.75 572 ASP A O 1
ATOM 4435 N N . GLN A 1 573 ? 39.277 9.003 -17.104 1.00 65.69 573 GLN A N 1
ATOM 4436 C CA . GLN A 1 573 ? 38.189 9.685 -17.816 1.00 65.69 573 GLN A CA 1
ATOM 4437 C C . GLN A 1 573 ? 36.890 8.872 -17.778 1.00 65.69 573 GLN A C 1
ATOM 4439 O O . GLN A 1 573 ? 35.832 9.432 -17.479 1.00 65.69 573 GLN A O 1
ATOM 4444 N N . LEU A 1 574 ? 36.973 7.558 -18.001 1.00 65.88 574 LEU A N 1
ATOM 4445 C CA . LEU A 1 574 ? 35.842 6.644 -17.897 1.00 65.88 574 LEU A CA 1
ATOM 4446 C C . LEU A 1 574 ? 35.246 6.678 -16.484 1.00 65.88 574 LEU A C 1
ATOM 4448 O O . LEU A 1 574 ? 34.078 7.031 -16.336 1.00 65.88 574 LEU A O 1
ATOM 4452 N N . ARG A 1 575 ? 36.069 6.468 -15.445 1.00 66.00 575 ARG A N 1
ATOM 4453 C CA . ARG A 1 575 ? 35.662 6.517 -14.024 1.00 66.00 575 ARG A CA 1
ATOM 4454 C C . ARG A 1 575 ? 34.932 7.801 -13.640 1.00 66.00 575 ARG A C 1
ATOM 4456 O O . ARG A 1 575 ? 33.951 7.756 -12.902 1.00 66.00 575 ARG A O 1
ATOM 4463 N N . ARG A 1 576 ? 35.389 8.953 -14.142 1.00 66.81 576 ARG A N 1
ATOM 4464 C CA . ARG A 1 576 ? 34.738 10.250 -13.888 1.00 66.81 576 ARG A CA 1
ATOM 4465 C C . ARG A 1 576 ? 33.419 10.400 -14.641 1.00 66.81 576 ARG A C 1
ATOM 4467 O O . ARG A 1 576 ? 32.493 11.006 -14.111 1.00 66.81 576 ARG A O 1
ATOM 4474 N N . SER A 1 577 ? 33.334 9.872 -15.861 1.00 68.50 577 SER A N 1
ATOM 4475 C CA . SER A 1 577 ? 32.171 10.059 -16.733 1.00 68.50 577 SER A CA 1
ATOM 4476 C C . SER A 1 577 ? 31.043 9.044 -16.502 1.00 68.50 577 SER A C 1
ATOM 4478 O O . SER A 1 577 ? 29.891 9.353 -16.797 1.00 68.50 577 SER A O 1
ATOM 4480 N N . LEU A 1 578 ? 31.333 7.894 -15.878 1.00 63.56 578 LEU A N 1
ATOM 4481 C CA . LEU A 1 578 ? 30.350 6.850 -15.552 1.00 63.56 578 LEU A CA 1
ATOM 4482 C C . LEU A 1 578 ? 29.152 7.376 -14.751 1.00 63.56 578 LEU A C 1
ATOM 4484 O O . LEU A 1 578 ? 28.004 7.054 -15.050 1.00 63.56 578 LEU A O 1
ATOM 4488 N N . ARG A 1 579 ? 29.403 8.265 -13.782 1.00 61.66 579 ARG A N 1
ATOM 4489 C CA . ARG A 1 579 ? 28.354 8.881 -12.946 1.00 61.66 579 ARG A CA 1
ATOM 4490 C C . ARG A 1 579 ? 27.409 9.806 -13.736 1.00 61.66 579 ARG A C 1
ATOM 4492 O O . ARG A 1 579 ? 26.352 10.169 -13.227 1.00 61.66 579 ARG A O 1
ATOM 4499 N N . GLY A 1 580 ? 27.784 10.205 -14.956 1.00 64.50 580 GLY A N 1
ATOM 4500 C CA . GLY A 1 580 ? 27.051 11.144 -15.810 1.00 64.50 580 GLY A CA 1
ATOM 4501 C C . GLY A 1 580 ? 26.206 10.510 -16.920 1.00 64.50 580 GLY A C 1
ATOM 4502 O O . GLY A 1 580 ? 25.336 11.194 -17.452 1.00 64.50 580 GLY A O 1
ATOM 4503 N N . LEU A 1 581 ? 26.380 9.221 -17.238 1.00 65.00 581 LEU A N 1
ATOM 4504 C CA . LEU A 1 581 ? 25.790 8.590 -18.435 1.00 65.00 581 LEU A CA 1
ATOM 4505 C C . LEU A 1 581 ? 24.255 8.688 -18.507 1.00 65.00 581 LEU A C 1
ATOM 4507 O O . LEU A 1 581 ? 23.697 8.986 -19.561 1.00 65.00 581 LEU A O 1
ATOM 4511 N N . LYS A 1 582 ? 23.550 8.539 -17.379 1.00 55.22 582 LYS A N 1
ATOM 4512 C CA . LYS A 1 582 ? 22.085 8.715 -17.355 1.00 55.22 582 LYS A CA 1
ATOM 4513 C C . LYS A 1 582 ? 21.656 10.154 -17.656 1.00 55.22 582 LYS A C 1
ATOM 4515 O O . LYS A 1 582 ? 20.646 10.364 -18.317 1.00 55.22 582 LYS A O 1
ATOM 4520 N N . ARG A 1 583 ? 22.429 11.151 -17.203 1.00 65.50 583 ARG A N 1
ATOM 4521 C CA . ARG A 1 583 ? 22.177 12.573 -17.512 1.00 65.50 583 ARG A CA 1
ATOM 4522 C C . ARG A 1 583 ? 22.490 12.899 -18.970 1.00 65.50 583 ARG A C 1
ATOM 4524 O O . ARG A 1 583 ? 21.887 13.807 -19.528 1.00 65.50 583 ARG A O 1
ATOM 4531 N N . GLU A 1 584 ? 23.411 12.156 -19.578 1.00 68.75 584 GLU A N 1
ATOM 4532 C CA . GLU A 1 584 ? 23.720 12.271 -21.003 1.00 68.75 584 GLU A CA 1
ATOM 4533 C C . GLU A 1 584 ? 22.585 11.728 -21.878 1.00 68.75 584 GLU A C 1
ATOM 4535 O O . GLU A 1 584 ? 22.399 12.243 -22.972 1.00 68.75 584 GLU A O 1
ATOM 4540 N N . GLY A 1 585 ? 21.782 10.777 -21.381 1.00 53.28 585 GLY A N 1
ATOM 4541 C CA . GLY A 1 585 ? 20.572 10.276 -22.044 1.00 53.28 585 GLY A CA 1
ATOM 4542 C C . GLY A 1 585 ? 20.491 8.756 -22.194 1.00 53.28 585 GLY A C 1
ATOM 4543 O O . GLY A 1 585 ? 19.504 8.280 -22.747 1.00 53.28 585 GLY A O 1
ATOM 4544 N N . PHE A 1 586 ? 21.479 8.004 -21.695 1.00 60.31 586 PHE A N 1
ATOM 4545 C CA . PHE A 1 586 ? 21.455 6.537 -21.652 1.00 60.31 586 PHE A CA 1
ATOM 4546 C C . PHE A 1 586 ? 20.402 6.035 -20.660 1.00 60.31 586 PHE A C 1
ATOM 4548 O O . PHE A 1 586 ? 20.449 6.377 -19.474 1.00 60.31 586 PHE A O 1
ATOM 4555 N N . ARG A 1 587 ? 19.451 5.223 -21.139 1.00 56.88 587 ARG A N 1
ATOM 4556 C CA . ARG A 1 587 ? 18.332 4.728 -20.319 1.00 56.88 587 ARG A CA 1
ATOM 4557 C C . ARG A 1 587 ? 18.721 3.467 -19.546 1.00 56.88 587 ARG A C 1
ATOM 4559 O O . ARG A 1 587 ? 18.448 3.403 -18.347 1.00 56.88 587 ARG A O 1
ATOM 4566 N N . HIS A 1 588 ? 19.444 2.541 -20.185 1.00 58.31 588 HIS A N 1
ATOM 4567 C CA . HIS A 1 588 ? 20.004 1.344 -19.547 1.00 58.31 588 HIS A CA 1
ATOM 4568 C C . HIS A 1 588 ? 21.538 1.354 -19.633 1.00 58.31 588 HIS A C 1
ATOM 4570 O O . HIS A 1 588 ? 22.119 1.498 -20.705 1.00 58.31 588 HIS A O 1
ATOM 4576 N N . VAL A 1 589 ? 22.212 1.231 -18.489 1.00 62.62 589 VAL A N 1
ATOM 4577 C CA . VAL A 1 589 ? 23.682 1.254 -18.396 1.00 62.62 589 VAL A CA 1
ATOM 4578 C C . VAL A 1 589 ? 24.133 0.000 -17.662 1.00 62.62 589 VAL A C 1
ATOM 4580 O O . VAL A 1 589 ? 23.936 -0.095 -16.461 1.00 62.62 589 VAL A O 1
ATOM 4583 N N . PHE A 1 590 ? 24.714 -0.957 -18.361 1.00 63.56 590 PHE A N 1
ATOM 4584 C CA . PHE A 1 590 ? 25.361 -2.172 -17.872 1.00 63.56 590 PHE A CA 1
ATOM 4585 C C . PHE A 1 590 ? 26.877 -1.917 -17.715 1.00 63.56 590 PHE A C 1
ATOM 4587 O O . PHE A 1 590 ? 27.484 -1.240 -18.534 1.00 63.56 590 PHE A O 1
ATOM 4594 N N . VAL A 1 591 ? 27.493 -2.399 -16.639 1.00 69.25 591 VAL A N 1
ATOM 4595 C CA . VAL A 1 591 ? 28.906 -2.199 -16.275 1.00 69.25 591 VAL A CA 1
ATOM 4596 C C . VAL A 1 591 ? 29.413 -3.562 -15.815 1.00 69.25 591 VAL A C 1
ATOM 4598 O O . VAL A 1 591 ? 28.814 -4.151 -14.919 1.00 69.25 591 VAL A O 1
ATOM 4601 N N . LEU A 1 592 ? 30.436 -4.068 -16.492 1.00 67.94 592 LEU A N 1
ATOM 4602 C CA . LEU A 1 592 ? 31.041 -5.383 -16.310 1.00 67.94 592 LEU A CA 1
ATOM 4603 C C . LEU A 1 592 ? 32.450 -5.172 -15.748 1.00 67.94 592 LEU A C 1
ATOM 4605 O O . LEU A 1 592 ? 33.401 -4.833 -16.454 1.00 67.94 592 LEU A O 1
ATOM 4609 N N . ASP A 1 593 ? 32.585 -5.317 -14.444 1.00 60.78 593 ASP A N 1
ATOM 4610 C CA . ASP A 1 593 ? 33.773 -4.973 -13.681 1.00 60.78 593 ASP A CA 1
ATOM 4611 C C . ASP A 1 593 ? 34.707 -6.177 -13.456 1.00 60.78 593 ASP A C 1
ATOM 4613 O O . ASP A 1 593 ? 35.669 -6.004 -12.713 1.00 60.78 593 ASP A O 1
ATOM 4617 N N . SER A 1 594 ? 34.493 -7.340 -14.117 1.00 60.59 594 SER A N 1
ATOM 4618 C CA . SER A 1 594 ? 35.384 -8.540 -14.179 1.00 60.59 594 SER A CA 1
ATOM 4619 C C . SER A 1 594 ? 35.562 -9.156 -15.593 1.00 60.59 594 SER A C 1
ATOM 4621 O O . SER A 1 594 ? 34.653 -9.033 -16.415 1.00 60.59 594 SER A O 1
ATOM 4623 N N . PRO A 1 595 ? 36.710 -9.776 -15.987 1.00 62.06 595 PRO A N 1
ATOM 4624 C CA . PRO A 1 595 ? 36.754 -10.602 -17.199 1.00 62.06 595 PRO A CA 1
ATOM 4625 C C . PRO A 1 595 ? 35.829 -11.816 -17.072 1.00 62.06 595 PRO A C 1
ATOM 4627 O O . PRO A 1 595 ? 35.253 -12.231 -18.070 1.00 62.06 595 PRO A O 1
ATOM 4630 N N . GLU A 1 596 ? 35.639 -12.327 -15.854 1.00 58.94 596 GLU A N 1
ATOM 4631 C CA . GLU A 1 596 ? 34.685 -13.393 -15.562 1.00 58.94 596 GLU A CA 1
ATOM 4632 C C . GLU A 1 596 ? 33.233 -12.939 -15.817 1.00 58.94 596 GLU A C 1
ATOM 4634 O O . GLU A 1 596 ? 32.482 -13.673 -16.450 1.00 58.94 596 GLU A O 1
ATOM 4639 N N . GLU A 1 597 ? 32.852 -11.711 -15.430 1.00 57.00 597 GLU A N 1
ATOM 4640 C CA . GLU A 1 597 ? 31.554 -11.093 -15.781 1.00 57.00 597 GLU A CA 1
ATOM 4641 C C . GLU A 1 597 ? 31.354 -10.970 -17.295 1.00 57.00 597 GLU A C 1
ATOM 4643 O O . GLU A 1 597 ? 30.253 -11.151 -17.803 1.00 57.00 597 GLU A O 1
ATOM 4648 N N . VAL A 1 598 ? 32.422 -10.677 -18.038 1.00 62.59 598 VAL A N 1
ATOM 4649 C CA . VAL A 1 598 ? 32.380 -10.569 -19.504 1.00 62.59 598 VAL A CA 1
ATOM 4650 C C . VAL A 1 598 ? 32.164 -11.934 -20.158 1.00 62.59 598 VAL A C 1
ATOM 4652 O O . VAL A 1 598 ? 31.423 -12.020 -21.130 1.00 62.59 598 VAL A O 1
ATOM 4655 N N . GLU A 1 599 ? 32.804 -12.986 -19.648 1.00 64.81 599 GLU A N 1
ATOM 4656 C CA . GLU A 1 599 ? 32.641 -14.352 -20.164 1.00 64.81 599 GLU A CA 1
ATOM 4657 C C . GLU A 1 599 ? 31.295 -14.977 -19.772 1.00 64.81 599 GLU A C 1
ATOM 4659 O O . GLU A 1 599 ? 30.759 -15.790 -20.524 1.00 64.81 599 GLU A O 1
ATOM 4664 N N . ALA A 1 600 ? 30.748 -14.605 -18.612 1.00 59.56 600 ALA A N 1
ATOM 4665 C CA . ALA A 1 600 ? 29.471 -15.106 -18.112 1.00 59.56 600 ALA A CA 1
ATOM 4666 C C . ALA A 1 600 ? 28.249 -14.362 -18.676 1.00 59.56 600 ALA A C 1
ATOM 4668 O O . ALA A 1 600 ? 27.147 -14.907 -18.631 1.00 59.56 600 ALA A O 1
ATOM 4669 N N . ALA A 1 601 ? 28.433 -13.144 -19.194 1.00 64.06 601 ALA A N 1
ATOM 4670 C CA . ALA A 1 601 ? 27.351 -12.332 -19.728 1.00 64.06 601 ALA A CA 1
ATOM 4671 C C . ALA A 1 601 ? 26.628 -13.021 -20.895 1.00 64.06 601 ALA A C 1
ATOM 4673 O O . ALA A 1 601 ? 27.226 -13.595 -21.800 1.00 64.06 601 ALA A O 1
ATOM 4674 N N . THR A 1 602 ? 25.313 -12.898 -20.913 1.00 62.00 602 THR A N 1
ATOM 4675 C CA . THR A 1 602 ? 24.406 -13.399 -21.952 1.00 62.00 602 THR A CA 1
ATOM 4676 C C . THR A 1 602 ? 23.425 -12.284 -22.284 1.00 62.00 602 THR A C 1
ATOM 4678 O O . THR A 1 602 ? 23.085 -11.489 -21.413 1.00 62.00 602 THR A O 1
ATOM 4681 N N . ILE A 1 603 ? 23.005 -12.166 -23.547 1.00 66.31 603 ILE A N 1
ATOM 4682 C CA . ILE A 1 603 ? 22.121 -11.082 -23.997 1.00 66.31 603 ILE A CA 1
ATOM 4683 C C . ILE A 1 603 ? 20.792 -11.663 -24.474 1.00 66.31 603 ILE A C 1
ATOM 4685 O O . ILE A 1 603 ? 20.743 -12.360 -25.487 1.00 66.31 603 ILE A O 1
ATOM 4689 N N . GLU A 1 604 ? 19.719 -11.320 -23.770 1.00 69.19 604 GLU A N 1
ATOM 4690 C CA . GLU A 1 604 ? 18.334 -11.595 -24.137 1.00 69.19 604 GLU A CA 1
ATOM 4691 C C . GLU A 1 604 ? 17.724 -10.374 -24.842 1.00 69.19 604 GLU A C 1
ATOM 4693 O O . GLU A 1 604 ? 17.967 -9.225 -24.464 1.00 69.19 604 GLU A O 1
ATOM 4698 N N . ARG A 1 605 ? 16.936 -10.604 -25.897 1.00 68.69 605 ARG A N 1
ATOM 4699 C CA . ARG A 1 605 ? 16.256 -9.540 -26.647 1.00 68.69 605 ARG A CA 1
ATOM 4700 C C . ARG A 1 605 ? 14.789 -9.504 -26.243 1.00 68.69 605 ARG A C 1
ATOM 4702 O O . ARG A 1 605 ? 14.127 -10.531 -26.313 1.00 68.69 605 ARG A O 1
ATOM 4709 N N . VAL A 1 606 ? 14.294 -8.331 -25.855 1.00 60.84 606 VAL A N 1
ATOM 4710 C CA . VAL A 1 606 ? 12.901 -8.144 -25.426 1.00 60.84 606 VAL A CA 1
ATOM 4711 C C . VAL A 1 606 ? 12.179 -7.108 -26.297 1.00 60.84 606 VAL A C 1
ATOM 4713 O O . VAL A 1 606 ? 12.782 -6.097 -26.670 1.00 60.84 606 VAL A O 1
ATOM 4716 N N . PRO A 1 607 ? 10.894 -7.294 -26.634 1.00 56.59 607 PRO A N 1
ATOM 4717 C CA . PRO A 1 607 ? 10.122 -6.273 -27.335 1.00 56.59 607 PRO A CA 1
ATOM 4718 C C . PRO A 1 607 ? 10.032 -4.977 -26.516 1.00 56.59 607 PRO A C 1
ATOM 4720 O O . PRO A 1 607 ? 9.967 -4.999 -25.287 1.00 56.59 607 PRO A O 1
ATOM 4723 N N . LEU A 1 608 ? 10.001 -3.820 -27.184 1.00 57.94 608 LEU A N 1
ATOM 4724 C CA . LEU A 1 608 ? 9.618 -2.577 -26.511 1.00 57.94 608 LEU A CA 1
ATOM 4725 C C . LEU A 1 608 ? 8.114 -2.615 -26.214 1.00 57.94 608 LEU A C 1
ATOM 4727 O O . LEU A 1 608 ? 7.329 -3.010 -27.057 1.00 57.94 608 LEU A O 1
ATOM 4731 N N . TRP A 1 609 ? 7.689 -2.097 -25.068 1.00 51.06 609 TRP A N 1
ATOM 4732 C CA . TRP A 1 609 ? 6.270 -1.890 -24.732 1.00 51.06 609 TRP A CA 1
ATOM 4733 C C . TRP A 1 609 ? 5.464 -1.027 -25.732 1.00 51.06 609 TRP A C 1
ATOM 4735 O O . TRP A 1 609 ? 4.242 -1.107 -25.764 1.00 51.06 609 TRP A O 1
ATOM 4745 N N . VAL A 1 610 ? 6.140 -0.210 -26.552 1.00 56.22 610 VAL A N 1
ATOM 4746 C CA . VAL A 1 610 ? 5.541 0.542 -27.671 1.00 56.22 610 VAL A CA 1
ATOM 4747 C C . VAL A 1 610 ? 5.498 -0.276 -28.962 1.00 56.22 610 VAL A C 1
ATOM 4749 O O . VAL A 1 610 ? 4.851 0.142 -29.913 1.00 56.22 610 VAL A O 1
ATOM 4752 N N . ASN A 1 611 ? 6.198 -1.412 -29.020 1.00 65.12 611 ASN A N 1
ATOM 4753 C CA . ASN A 1 611 ? 6.296 -2.262 -30.197 1.00 65.12 611 ASN A CA 1
ATOM 4754 C C . ASN A 1 611 ? 4.994 -3.051 -30.387 1.00 65.12 611 ASN A C 1
ATOM 4756 O O . ASN A 1 611 ? 4.758 -4.065 -29.727 1.00 65.12 611 ASN A O 1
ATOM 4760 N N . LEU A 1 612 ? 4.176 -2.592 -31.330 1.00 70.81 612 LEU A N 1
ATOM 4761 C CA . LEU A 1 612 ? 2.966 -3.267 -31.785 1.00 70.81 612 LEU A CA 1
ATOM 4762 C C . LEU A 1 612 ? 3.150 -3.852 -33.193 1.00 70.81 612 LEU A C 1
ATOM 4764 O O . LEU A 1 612 ? 2.185 -3.970 -33.931 1.00 70.81 612 LEU A O 1
ATOM 4768 N N . GLN A 1 613 ? 4.358 -4.276 -33.580 1.00 67.31 613 GLN A N 1
ATOM 4769 C CA . GLN A 1 613 ? 4.610 -4.914 -34.887 1.00 67.31 613 GLN A CA 1
ATOM 4770 C C . GLN A 1 613 ? 3.771 -6.172 -35.152 1.00 67.31 613 GLN A C 1
ATOM 4772 O O . GLN A 1 613 ? 3.621 -6.582 -36.300 1.00 67.31 613 GLN A O 1
ATOM 4777 N N . HIS A 1 614 ? 3.251 -6.801 -34.097 1.00 73.12 614 HIS A N 1
ATOM 4778 C CA . HIS A 1 614 ? 2.334 -7.935 -34.196 1.00 73.12 614 HIS A CA 1
ATOM 4779 C C . HIS A 1 614 ? 0.893 -7.515 -34.532 1.00 73.12 614 HIS A C 1
ATOM 4781 O O . HIS A 1 614 ? 0.097 -8.347 -34.963 1.00 73.12 614 HIS A O 1
ATOM 4787 N N . GLU A 1 615 ? 0.540 -6.247 -34.315 1.00 75.81 615 GLU A N 1
ATOM 4788 C CA . GLU A 1 615 ? -0.734 -5.684 -34.737 1.00 75.81 615 GLU A CA 1
ATOM 4789 C C . GLU A 1 615 ? -0.668 -5.409 -36.237 1.00 75.81 615 GLU A C 1
ATOM 4791 O O . GLU A 1 615 ? 0.213 -4.709 -36.743 1.00 75.81 615 GLU A O 1
ATOM 4796 N N . HIS A 1 616 ? -1.630 -5.956 -36.968 1.00 79.12 616 HIS A N 1
ATOM 4797 C CA . HIS A 1 616 ? -1.702 -5.808 -38.411 1.00 79.12 616 HIS A CA 1
ATOM 4798 C C . HIS A 1 616 ? -3.015 -5.138 -38.796 1.00 79.12 616 HIS A C 1
ATOM 4800 O O . HIS A 1 616 ? -4.072 -5.439 -38.247 1.00 79.12 616 HIS A O 1
ATOM 4806 N N . GLY A 1 617 ? -2.918 -4.196 -39.734 1.00 77.62 617 GLY A N 1
ATOM 4807 C CA . GLY A 1 617 ? -4.054 -3.430 -40.219 1.00 77.62 617 GLY A CA 1
ATOM 4808 C C . GLY A 1 617 ? -5.048 -4.258 -41.053 1.00 77.62 617 GLY A C 1
ATOM 4809 O O . GLY A 1 617 ? -4.853 -5.454 -41.275 1.00 77.62 617 GLY A O 1
ATOM 4810 N N . PRO A 1 618 ? -6.096 -3.598 -41.573 1.00 90.25 618 PRO A N 1
ATOM 4811 C CA . PRO A 1 618 ? -6.096 -2.167 -41.877 1.00 90.25 618 PRO A CA 1
ATOM 4812 C C . PRO A 1 618 ? -6.361 -1.290 -40.646 1.00 90.25 618 PRO A C 1
ATOM 4814 O O . PRO A 1 618 ? -7.230 -1.598 -39.832 1.00 90.25 618 PRO A O 1
ATOM 4817 N N . PHE A 1 619 ? -5.615 -0.188 -40.532 1.00 93.31 619 PHE A N 1
ATOM 4818 C CA . PHE A 1 619 ? -5.775 0.795 -39.460 1.00 93.31 619 PHE A CA 1
ATOM 4819 C C . PHE A 1 619 ? -6.459 2.064 -39.965 1.00 93.31 619 PHE A C 1
ATOM 4821 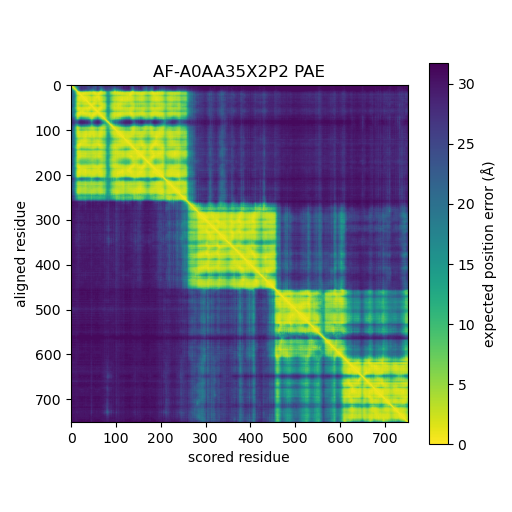O O . PHE A 1 619 ? -6.151 2.543 -41.058 1.00 93.31 619 PHE A O 1
ATOM 4828 N N . ASP A 1 620 ? -7.320 2.639 -39.132 1.00 95.56 620 ASP A N 1
ATOM 4829 C CA . ASP A 1 620 ? -7.926 3.954 -39.339 1.00 95.56 620 ASP A CA 1
ATOM 4830 C C . ASP A 1 620 ? -7.359 4.942 -38.322 1.00 95.56 620 ASP A C 1
ATOM 4832 O O . ASP A 1 620 ? -7.699 4.887 -37.143 1.00 95.56 620 ASP A O 1
ATOM 4836 N N . ILE A 1 621 ? -6.464 5.828 -38.761 1.00 94.44 621 ILE A N 1
ATOM 4837 C CA . ILE A 1 621 ? -5.785 6.782 -37.875 1.00 94.44 621 ILE A CA 1
ATOM 4838 C C . ILE A 1 621 ? -6.651 8.037 -37.724 1.00 94.44 621 ILE A C 1
ATOM 4840 O O . ILE A 1 621 ? -6.933 8.718 -38.710 1.00 94.44 621 ILE A O 1
ATOM 4844 N N . ILE A 1 622 ? -7.065 8.343 -36.493 1.00 95.25 622 ILE A N 1
ATOM 4845 C CA . ILE A 1 622 ? -8.019 9.408 -36.154 1.00 95.25 622 ILE A CA 1
ATOM 4846 C C . ILE A 1 622 ? -7.388 10.322 -35.100 1.00 95.25 622 ILE A C 1
ATOM 4848 O O . ILE A 1 622 ? -6.959 9.850 -34.051 1.00 95.25 622 ILE A O 1
ATOM 4852 N N . GLY A 1 623 ? -7.332 11.628 -35.357 1.00 91.81 623 GLY A N 1
ATOM 4853 C CA . GLY A 1 623 ? -6.761 12.624 -34.442 1.00 91.81 623 GLY A CA 1
ATOM 4854 C C . GLY A 1 623 ? -7.661 13.837 -34.254 1.00 91.81 623 GLY A C 1
ATOM 4855 O O . GLY A 1 623 ? -8.642 13.983 -34.980 1.00 91.81 623 GLY A O 1
ATOM 4856 N N . ASP A 1 624 ? -7.301 14.692 -33.294 1.00 88.50 624 ASP A N 1
ATOM 4857 C CA . ASP A 1 624 ? -7.949 15.980 -33.008 1.00 88.50 624 ASP A CA 1
ATOM 4858 C C . ASP A 1 624 ? -9.474 15.878 -32.815 1.00 88.50 624 ASP A C 1
ATOM 4860 O O . ASP A 1 624 ? -10.248 16.675 -33.347 1.00 88.50 624 ASP A O 1
ATOM 4864 N N . VAL A 1 625 ? -9.917 14.877 -32.047 1.00 94.38 625 VAL A N 1
ATOM 486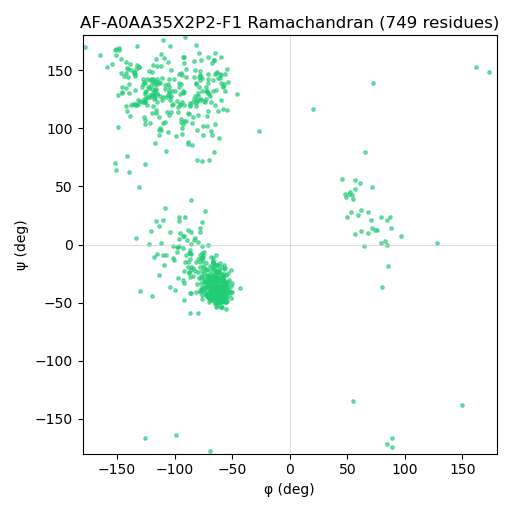5 C CA . VAL A 1 625 ? -11.347 14.622 -31.804 1.00 94.38 625 VAL A CA 1
ATOM 4866 C C . VAL A 1 625 ? -11.978 15.731 -30.960 1.00 94.38 625 VAL A C 1
ATOM 4868 O O . VAL A 1 625 ? -13.108 16.123 -31.229 1.00 94.38 625 VAL A O 1
ATOM 4871 N N . HIS A 1 626 ? -11.270 16.246 -29.950 1.00 93.81 626 HIS A N 1
ATOM 4872 C CA . HIS A 1 626 ? -11.657 17.432 -29.180 1.00 93.81 626 HIS A CA 1
ATOM 4873 C C . HIS A 1 626 ? -13.113 17.443 -28.685 1.00 93.81 626 HIS A C 1
ATOM 4875 O O . HIS A 1 626 ? -13.798 18.451 -28.789 1.00 93.81 626 HIS A O 1
ATOM 4881 N N . GLY A 1 627 ? -13.629 16.326 -28.167 1.00 91.81 627 GLY A N 1
ATOM 4882 C CA . GLY A 1 627 ? -15.003 16.235 -27.657 1.00 91.81 627 GLY A CA 1
ATOM 4883 C C . GLY A 1 627 ? -16.110 16.350 -28.716 1.00 91.81 627 GLY A C 1
ATOM 4884 O O . GLY A 1 627 ? -17.276 16.498 -28.349 1.00 91.81 627 GLY A O 1
ATOM 4885 N N . CYS A 1 628 ? -15.782 16.311 -30.010 1.00 95.31 628 CYS A N 1
ATOM 4886 C CA . CYS A 1 628 ? -16.734 16.356 -31.123 1.00 95.31 628 CYS A CA 1
ATOM 4887 C C . CYS A 1 628 ? -17.350 14.967 -31.361 1.00 95.31 628 CYS A C 1
ATOM 4889 O O . CYS A 1 628 ? -16.989 14.249 -32.296 1.00 95.31 628 CYS A O 1
ATOM 4891 N N . TYR A 1 629 ? -18.233 14.553 -30.447 1.00 95.31 629 TYR A N 1
ATOM 4892 C CA . TYR A 1 629 ? -18.838 13.219 -30.446 1.00 95.31 629 TYR A CA 1
ATOM 4893 C C . TYR A 1 629 ? -19.634 12.916 -31.724 1.00 95.31 629 TYR A C 1
ATOM 4895 O O . TYR A 1 629 ? -19.429 11.862 -32.327 1.00 95.31 629 TYR A O 1
ATOM 4903 N N . ASP A 1 630 ? -20.499 13.834 -32.161 1.00 94.31 630 ASP A N 1
ATOM 4904 C CA . ASP A 1 630 ? -21.357 13.619 -33.331 1.00 94.31 630 ASP A CA 1
ATOM 4905 C C . ASP A 1 630 ? -20.521 13.450 -34.609 1.00 94.31 630 ASP A C 1
ATOM 4907 O O . ASP A 1 630 ? -20.754 12.543 -35.411 1.00 94.31 630 ASP A O 1
ATOM 4911 N N . GLU A 1 631 ? -19.489 14.278 -34.783 1.00 95.81 631 GLU A N 1
ATOM 4912 C CA . GLU A 1 631 ? -18.547 14.182 -35.895 1.00 95.81 631 GLU A CA 1
ATOM 4913 C C . GLU A 1 631 ? -17.743 12.881 -35.856 1.00 95.81 631 GLU A C 1
ATOM 4915 O O . GLU A 1 631 ? -17.526 12.270 -36.907 1.00 95.81 631 GLU A O 1
ATOM 4920 N N . LEU A 1 632 ? -17.326 12.436 -34.666 1.00 96.12 632 LEU A N 1
ATOM 4921 C CA . LEU A 1 632 ? -16.630 11.164 -34.496 1.00 96.12 632 LEU A CA 1
ATOM 4922 C C . LEU A 1 632 ? -17.526 9.981 -34.884 1.00 96.12 632 LEU A C 1
ATOM 4924 O O . LEU A 1 632 ? -17.071 9.089 -35.599 1.00 96.12 632 LEU A O 1
ATOM 4928 N N . VAL A 1 633 ? -18.796 9.979 -34.470 1.00 95.81 633 VAL A N 1
ATOM 4929 C CA . VAL A 1 633 ? -19.771 8.946 -34.858 1.00 95.81 633 VAL A CA 1
ATOM 4930 C C . VAL A 1 633 ? -19.954 8.924 -36.374 1.00 95.81 633 VAL A C 1
ATOM 4932 O O . VAL A 1 633 ? -19.797 7.870 -36.990 1.00 95.81 633 VAL A O 1
ATOM 4935 N N . ILE A 1 634 ? -20.180 10.086 -36.998 1.00 96.75 634 ILE A N 1
ATOM 4936 C CA . ILE A 1 634 ? -20.322 10.202 -38.459 1.00 96.75 634 ILE A CA 1
ATOM 4937 C C . ILE A 1 634 ? -19.070 9.682 -39.178 1.00 96.75 634 ILE A C 1
ATOM 4939 O O . ILE A 1 634 ? -19.177 9.016 -40.211 1.00 96.75 634 ILE A O 1
ATOM 4943 N N . LEU A 1 635 ? -17.877 9.995 -38.664 1.00 97.12 635 LEU A N 1
ATOM 4944 C CA . LEU A 1 635 ? -16.617 9.516 -39.223 1.00 97.12 635 LEU A CA 1
ATOM 4945 C C . LEU A 1 635 ? -16.514 7.990 -39.129 1.00 97.12 635 LEU A C 1
ATOM 4947 O O . LEU A 1 635 ? -16.236 7.342 -40.136 1.00 97.12 635 LEU A O 1
ATOM 4951 N N . LEU A 1 636 ? -16.762 7.417 -37.951 1.00 96.56 636 LEU A N 1
ATOM 4952 C CA . LEU A 1 636 ? -16.680 5.976 -37.715 1.00 96.56 636 LEU A CA 1
ATOM 4953 C C . LEU A 1 636 ? -17.687 5.200 -38.576 1.00 96.56 636 LEU A C 1
ATOM 4955 O O . LEU A 1 636 ? -17.312 4.215 -39.209 1.00 96.56 636 LEU A O 1
ATOM 4959 N N . GLU A 1 637 ? -18.927 5.675 -38.693 1.00 95.62 637 GLU A N 1
ATOM 4960 C CA . GLU A 1 637 ? -19.937 5.065 -39.568 1.00 95.62 637 GLU A CA 1
ATOM 4961 C C . GLU A 1 637 ? -19.526 5.118 -41.046 1.00 95.62 637 GLU A C 1
ATOM 4963 O O . GLU A 1 637 ? -19.658 4.127 -41.767 1.00 95.62 637 GLU A O 1
ATOM 4968 N N . ARG A 1 638 ? -18.966 6.246 -41.509 1.00 96.56 638 ARG A N 1
ATOM 4969 C CA . ARG A 1 638 ? -18.434 6.380 -42.879 1.00 96.56 638 ARG A CA 1
ATOM 4970 C C . ARG A 1 638 ? -17.249 5.462 -43.147 1.00 96.56 638 ARG A C 1
ATOM 4972 O O . ARG A 1 638 ? -17.091 5.001 -44.275 1.00 96.56 638 ARG A O 1
ATOM 4979 N N . LEU A 1 639 ? -16.425 5.218 -42.132 1.00 95.25 639 LEU A N 1
ATOM 4980 C CA . LEU A 1 639 ? -15.317 4.269 -42.187 1.00 95.25 639 LEU A CA 1
ATOM 4981 C C . LEU A 1 639 ? -15.786 2.809 -42.101 1.00 95.25 639 LEU A C 1
ATOM 4983 O O . LEU A 1 639 ? -14.972 1.923 -42.321 1.00 95.25 639 LEU A O 1
ATOM 4987 N N . GLY A 1 640 ? -17.076 2.557 -41.841 1.00 94.69 640 GLY A N 1
ATOM 4988 C CA . GLY A 1 640 ? -17.682 1.223 -41.832 1.00 94.69 640 GLY A CA 1
ATOM 4989 C C . GLY A 1 640 ? -17.804 0.578 -40.449 1.00 94.69 640 GLY A C 1
ATOM 4990 O O . GLY A 1 640 ? -18.190 -0.591 -40.357 1.00 94.69 640 GLY A O 1
ATOM 4991 N N . TYR A 1 641 ? -17.501 1.308 -39.372 1.00 96.31 641 TYR A N 1
ATOM 4992 C CA . TYR A 1 641 ? -17.701 0.823 -38.007 1.00 96.31 641 TYR A CA 1
ATOM 4993 C C . TYR A 1 641 ? -19.193 0.797 -37.672 1.00 96.31 641 TYR A C 1
ATOM 4995 O O . TYR A 1 641 ? -19.938 1.737 -37.939 1.00 96.31 641 TYR A O 1
ATOM 5003 N N . ARG A 1 642 ? -19.625 -0.296 -37.052 1.00 94.00 642 ARG A N 1
ATOM 5004 C CA . ARG A 1 642 ? -20.954 -0.457 -36.466 1.00 94.00 642 ARG A CA 1
ATOM 5005 C C . ARG A 1 642 ? -20.852 -0.150 -34.987 1.00 94.00 642 ARG A C 1
ATOM 5007 O O . ARG A 1 642 ? -20.108 -0.835 -34.287 1.00 94.00 642 ARG A O 1
ATOM 5014 N N . LEU A 1 643 ? -21.573 0.869 -34.543 1.00 93.12 643 LEU A N 1
ATOM 5015 C CA . LEU A 1 643 ? -21.606 1.296 -33.150 1.00 93.12 643 LEU A CA 1
ATOM 5016 C C . LEU A 1 643 ? -22.864 0.745 -32.482 1.00 93.12 643 LEU A C 1
ATOM 5018 O O . LEU A 1 643 ? -23.964 0.872 -33.017 1.00 93.12 643 LEU A O 1
ATOM 5022 N N . GLU A 1 644 ? -22.702 0.149 -31.308 1.00 88.81 644 GLU A N 1
ATOM 5023 C CA . GLU A 1 644 ? -23.802 -0.343 -30.485 1.00 88.81 644 GLU A CA 1
ATOM 5024 C C . GLU A 1 644 ? -23.746 0.317 -29.111 1.00 88.81 644 GLU A C 1
ATOM 5026 O O . GLU A 1 644 ? -22.688 0.403 -28.479 1.00 88.81 644 GLU A O 1
ATOM 5031 N N . THR A 1 645 ? -24.904 0.774 -28.644 1.00 86.50 645 THR A N 1
ATOM 5032 C CA . THR A 1 645 ? -25.077 1.335 -27.307 1.00 86.50 645 THR A CA 1
ATOM 5033 C C . THR A 1 645 ? -25.790 0.338 -26.410 1.00 86.50 645 THR A C 1
ATOM 5035 O O . THR A 1 645 ? -26.784 -0.282 -26.785 1.00 86.50 645 THR A O 1
ATOM 5038 N N . SER A 1 646 ? -25.286 0.191 -25.192 1.00 81.00 646 SER A N 1
ATOM 5039 C CA . SER A 1 646 ? -25.857 -0.685 -24.173 1.00 81.00 646 SER A CA 1
ATOM 5040 C C . SER A 1 646 ? -26.080 0.091 -22.884 1.00 81.00 646 SER A C 1
ATOM 5042 O O . SER A 1 646 ? -25.238 0.901 -22.498 1.00 81.00 646 SER A O 1
ATOM 5044 N N . ALA A 1 647 ? -27.176 -0.188 -22.180 1.00 73.50 647 ALA A N 1
ATOM 5045 C CA . ALA A 1 647 ? -27.334 0.279 -20.809 1.00 73.50 647 ALA A CA 1
ATOM 5046 C C . ALA A 1 647 ? -26.376 -0.515 -19.903 1.00 73.50 647 ALA A C 1
ATOM 5048 O O . ALA A 1 647 ? -26.495 -1.734 -19.783 1.00 73.50 647 ALA A O 1
ATOM 5049 N N . GLY A 1 648 ? -25.397 0.165 -19.314 1.00 61.50 648 GLY A N 1
ATOM 5050 C CA . GLY A 1 648 ? -24.439 -0.411 -18.378 1.00 61.50 648 GLY A CA 1
ATOM 5051 C C . GLY A 1 648 ? -25.080 -0.761 -17.034 1.00 61.50 648 GLY A C 1
ATOM 5052 O O . GLY A 1 648 ? -26.144 -0.249 -16.684 1.00 61.50 648 GLY A O 1
ATOM 5053 N N . ALA A 1 649 ? -24.404 -1.621 -16.266 1.00 52.59 649 ALA A N 1
ATOM 5054 C CA . ALA A 1 649 ? -24.882 -2.141 -14.978 1.00 52.59 649 ALA A CA 1
ATOM 5055 C C . ALA A 1 649 ? -25.218 -1.045 -13.943 1.00 52.59 649 ALA A C 1
ATOM 5057 O O . ALA A 1 649 ? -26.087 -1.251 -13.099 1.00 52.59 649 ALA A O 1
ATOM 5058 N N . ASP A 1 650 ? -24.594 0.129 -14.072 1.00 57.59 650 ASP A N 1
ATOM 5059 C CA . ASP A 1 650 ? -24.736 1.263 -13.152 1.00 57.59 650 ASP A CA 1
ATOM 5060 C C . ASP A 1 650 ? -25.624 2.396 -13.717 1.00 57.59 650 ASP A C 1
ATOM 5062 O O . ASP A 1 650 ? -25.660 3.497 -13.171 1.00 57.59 650 ASP A O 1
ATOM 5066 N N . GLY A 1 651 ? -26.324 2.158 -14.836 1.00 60.59 651 GLY A N 1
ATOM 5067 C CA . GLY A 1 651 ? -27.104 3.179 -15.552 1.00 60.59 651 GLY A CA 1
ATOM 5068 C C . GLY A 1 651 ? -26.285 4.058 -16.509 1.00 60.59 651 GLY A C 1
ATOM 5069 O O . GLY A 1 651 ? -26.838 4.962 -17.131 1.00 60.59 651 GLY A O 1
ATOM 5070 N N . GLU A 1 652 ? -24.985 3.789 -16.662 1.00 66.44 652 GLU A N 1
ATOM 5071 C CA . GLU A 1 652 ? -24.104 4.460 -17.626 1.00 66.44 652 GLU A CA 1
ATOM 5072 C C . GLU A 1 652 ? -24.301 3.927 -19.052 1.00 66.44 652 GLU A C 1
ATOM 5074 O O . GLU A 1 652 ? -24.432 2.722 -19.258 1.00 66.44 652 GLU A O 1
ATOM 5079 N N . THR A 1 653 ? -24.253 4.794 -20.065 1.00 73.88 653 THR A N 1
ATOM 5080 C CA . THR A 1 653 ? -24.251 4.360 -21.471 1.00 73.88 653 THR A CA 1
ATOM 5081 C C . THR A 1 653 ? -22.908 3.718 -21.821 1.00 73.88 653 THR A C 1
ATOM 5083 O O . THR A 1 653 ? -21.883 4.398 -21.895 1.00 73.88 653 THR A O 1
ATOM 5086 N N . GLY A 1 654 ? -22.911 2.404 -22.036 1.00 77.25 654 GLY A N 1
ATOM 5087 C CA . GLY A 1 654 ? -21.788 1.666 -22.604 1.00 77.25 654 GLY A CA 1
ATOM 5088 C C . GLY A 1 654 ? -21.803 1.741 -24.128 1.00 77.25 654 GLY A C 1
ATOM 5089 O O . GLY A 1 654 ? -22.870 1.715 -24.743 1.00 77.25 654 GLY A O 1
ATOM 5090 N N . PHE A 1 655 ? -20.617 1.804 -24.726 1.00 83.81 655 PHE A N 1
ATOM 5091 C CA . PHE A 1 655 ? -20.429 1.768 -26.172 1.00 83.81 655 PHE A CA 1
ATOM 5092 C C . PHE A 1 655 ? -19.584 0.561 -26.551 1.00 83.81 655 PHE A C 1
ATOM 5094 O O . PHE A 1 655 ? -18.586 0.258 -25.897 1.00 83.81 655 PHE A O 1
ATOM 5101 N N . SER A 1 656 ? -19.957 -0.089 -27.644 1.00 83.62 656 SER A N 1
ATOM 5102 C CA . SER A 1 656 ? -19.108 -1.050 -28.336 1.00 83.62 656 SER A CA 1
ATOM 5103 C C . SER A 1 656 ? -19.088 -0.729 -29.825 1.00 83.62 656 SER A C 1
ATOM 5105 O O . SER A 1 656 ? -20.015 -0.113 -30.354 1.00 83.62 656 SER A O 1
ATOM 5107 N N . ALA A 1 657 ? -18.003 -1.102 -30.497 1.00 89.50 657 ALA A N 1
ATOM 5108 C CA . ALA A 1 657 ? -17.866 -0.923 -31.932 1.00 89.50 657 ALA A CA 1
ATOM 5109 C C . ALA A 1 657 ? -17.344 -2.207 -32.569 1.00 89.50 657 ALA A C 1
ATOM 5111 O O . ALA A 1 657 ? -16.593 -2.958 -31.950 1.00 89.50 657 ALA A O 1
ATOM 5112 N N . SER A 1 658 ? -17.700 -2.444 -33.825 1.00 91.50 658 SER A N 1
ATOM 5113 C CA . SER A 1 658 ? -17.107 -3.509 -34.632 1.00 91.50 658 SER A CA 1
ATOM 5114 C C . SER A 1 658 ? -16.965 -3.069 -36.083 1.00 91.50 658 SER A C 1
ATOM 5116 O O . SER A 1 658 ? -17.811 -2.346 -36.603 1.00 91.50 658 SER A O 1
ATOM 5118 N N . HIS A 1 659 ? -15.906 -3.511 -36.758 1.00 93.56 659 HIS A N 1
ATOM 5119 C CA . HIS A 1 659 ? -15.753 -3.317 -38.196 1.00 93.56 659 HIS A CA 1
ATOM 5120 C C . HIS A 1 659 ? -15.899 -4.672 -38.910 1.00 93.56 659 HIS A C 1
ATOM 5122 O O . HIS A 1 659 ? -15.176 -5.605 -38.554 1.00 93.56 659 HIS A O 1
ATOM 5128 N N . PRO A 1 660 ? -16.775 -4.823 -39.924 1.00 89.81 660 PRO A N 1
ATOM 5129 C CA . PRO A 1 660 ? -17.005 -6.106 -40.603 1.00 89.81 660 PRO A CA 1
ATOM 5130 C C . PRO A 1 660 ? -15.747 -6.738 -41.214 1.00 89.81 660 PRO A C 1
ATOM 5132 O O . PRO A 1 660 ? -15.632 -7.957 -41.274 1.00 89.81 660 PRO A O 1
ATOM 5135 N N . GLU A 1 661 ? -14.802 -5.906 -41.650 1.00 88.50 661 GLU A N 1
ATOM 5136 C CA . GLU A 1 661 ? -13.507 -6.332 -42.208 1.00 88.50 661 GLU A CA 1
ATOM 5137 C C . GLU A 1 661 ? -12.383 -6.412 -41.156 1.00 88.50 661 GLU A C 1
ATOM 5139 O O . GLU A 1 661 ? -11.221 -6.573 -41.513 1.00 88.50 661 GLU A O 1
ATOM 5144 N N . GLY A 1 662 ? -12.698 -6.251 -39.866 1.00 86.75 662 GLY A N 1
ATOM 5145 C CA . GLY A 1 662 ? -11.714 -6.326 -38.780 1.00 86.75 662 GLY A CA 1
ATOM 5146 C C . GLY A 1 662 ? -10.731 -5.151 -38.707 1.00 86.75 662 GLY A C 1
ATOM 5147 O O . GLY A 1 662 ? -9.660 -5.304 -38.127 1.00 86.75 662 GLY A O 1
ATOM 5148 N N . ARG A 1 663 ? -11.070 -3.990 -39.288 1.00 92.31 663 ARG A N 1
ATOM 5149 C CA . ARG A 1 663 ? -10.259 -2.766 -39.170 1.00 92.31 663 ARG A CA 1
ATOM 5150 C C . ARG A 1 663 ? -10.207 -2.291 -37.723 1.00 92.31 663 ARG A C 1
ATOM 5152 O O . ARG A 1 663 ? -11.178 -2.451 -36.979 1.00 92.31 663 ARG A O 1
ATOM 5159 N N . LYS A 1 664 ? -9.082 -1.684 -37.353 1.00 93.06 664 LYS A N 1
ATOM 5160 C CA . LYS A 1 664 ? -8.837 -1.163 -36.006 1.00 93.06 664 LYS A CA 1
ATOM 5161 C C . LYS A 1 664 ? -8.613 0.348 -36.058 1.00 93.06 664 LYS A C 1
ATOM 5163 O O . LYS A 1 664 ? -7.797 0.831 -36.845 1.00 93.06 664 LYS A O 1
ATOM 5168 N N . ALA A 1 665 ? -9.310 1.093 -35.205 1.00 95.69 665 ALA A N 1
ATOM 5169 C CA . ALA A 1 665 ? -9.116 2.536 -35.097 1.00 95.69 665 ALA A CA 1
ATOM 5170 C C . ALA A 1 665 ? -7.857 2.846 -34.271 1.00 95.69 665 ALA A C 1
ATOM 5172 O O . ALA A 1 665 ? -7.553 2.150 -33.305 1.00 95.69 665 ALA A O 1
ATOM 5173 N N . VAL A 1 666 ? -7.121 3.896 -34.619 1.00 94.50 666 VAL A N 1
ATOM 5174 C CA . VAL A 1 666 ? -5.951 4.367 -33.868 1.00 94.50 666 VAL A CA 1
ATOM 5175 C C . VAL A 1 666 ? -6.150 5.840 -33.546 1.00 94.50 666 VAL A C 1
ATOM 5177 O O . VAL A 1 666 ? -5.992 6.700 -34.412 1.00 94.50 666 VAL A O 1
ATOM 5180 N N . PHE A 1 667 ? -6.499 6.127 -32.295 1.00 95.75 667 PHE A N 1
ATOM 5181 C CA . PHE A 1 667 ? -6.684 7.486 -31.800 1.00 95.75 667 PHE A CA 1
ATOM 5182 C C . PHE A 1 667 ? -5.336 8.110 -31.435 1.00 95.75 667 PHE A C 1
ATOM 5184 O O . PHE A 1 667 ? -4.636 7.607 -30.554 1.00 95.75 667 PHE A O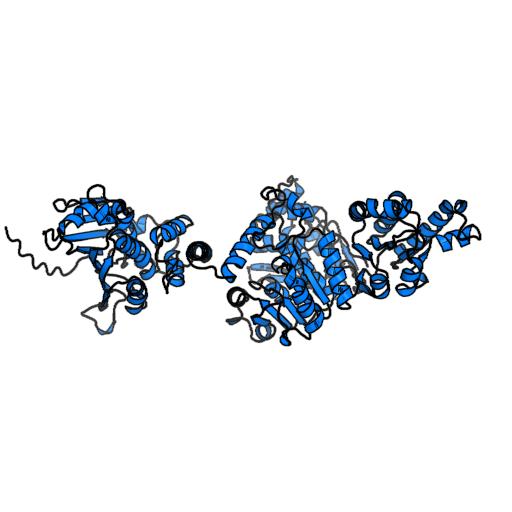 1
ATOM 5191 N N . VAL A 1 668 ? -4.973 9.217 -32.088 1.00 90.88 668 VAL A N 1
ATOM 5192 C CA . VAL A 1 668 ? -3.666 9.881 -31.908 1.00 90.88 668 VAL A CA 1
ATOM 5193 C C . VAL A 1 668 ? -3.648 10.960 -30.816 1.00 90.88 668 VAL A C 1
ATOM 5195 O O . VAL A 1 668 ? -2.783 11.832 -30.816 1.00 90.88 668 VAL A O 1
ATOM 5198 N N . GLY A 1 669 ? -4.568 10.860 -29.854 1.00 85.06 669 GLY A N 1
ATOM 5199 C CA . GLY A 1 669 ? -4.701 11.789 -28.731 1.00 85.06 669 GLY A CA 1
ATOM 5200 C C . GLY A 1 669 ? -5.611 12.981 -29.032 1.00 85.06 669 GLY A C 1
ATOM 5201 O O . GLY A 1 669 ? -6.274 13.030 -30.068 1.00 85.06 669 GLY A O 1
ATOM 5202 N N . ASP A 1 670 ? -5.663 13.921 -28.088 1.00 91.38 670 ASP A N 1
ATOM 5203 C CA . ASP A 1 670 ? -6.483 15.134 -28.134 1.00 91.38 670 ASP A CA 1
ATOM 5204 C C . ASP A 1 670 ? -7.981 14.811 -28.332 1.00 91.38 670 ASP A C 1
ATOM 5206 O O . ASP A 1 670 ? -8.698 15.378 -29.153 1.00 91.38 670 ASP A O 1
ATOM 5210 N N . LEU A 1 671 ? -8.450 13.855 -27.525 1.00 93.25 671 LEU A N 1
ATOM 5211 C CA . LEU A 1 671 ? -9.838 13.431 -27.374 1.00 93.25 671 LEU A CA 1
ATOM 5212 C C . LEU A 1 671 ? -10.698 14.474 -26.663 1.00 93.25 671 LEU A C 1
ATOM 5214 O O . LEU A 1 671 ? -11.907 14.516 -26.879 1.00 93.25 671 LEU A O 1
ATOM 5218 N N . VAL A 1 672 ? -10.091 15.274 -25.786 1.00 92.25 672 VAL A N 1
ATOM 5219 C CA . VAL A 1 672 ? -10.792 16.211 -24.897 1.00 92.25 672 VAL A CA 1
ATOM 5220 C C . VAL A 1 672 ? -10.558 17.679 -25.282 1.00 92.25 672 VAL A C 1
ATOM 5222 O O . VAL A 1 672 ? -9.762 17.994 -26.168 1.00 92.25 672 VAL A O 1
ATOM 5225 N N . ASP A 1 673 ? -11.240 18.573 -24.560 1.00 85.50 673 ASP A N 1
ATOM 5226 C CA . ASP A 1 673 ? -11.306 20.032 -24.729 1.00 85.50 673 ASP A CA 1
ATOM 5227 C C . ASP A 1 673 ? -12.109 20.507 -25.952 1.00 85.50 673 ASP A C 1
ATOM 5229 O O . ASP A 1 673 ? -11.929 20.001 -27.050 1.00 85.50 673 ASP A O 1
ATOM 5233 N N . ARG A 1 674 ? -12.899 21.582 -25.766 1.00 81.94 674 ARG A N 1
ATOM 5234 C CA . ARG A 1 674 ? -13.640 22.382 -26.777 1.00 81.94 674 ARG A CA 1
ATOM 5235 C C . ARG A 1 674 ? -14.973 21.827 -27.284 1.00 81.94 674 ARG A C 1
ATOM 5237 O O . ARG A 1 674 ? -15.865 22.616 -27.587 1.00 81.94 674 ARG A O 1
ATOM 5244 N N . GLY A 1 675 ? -15.104 20.518 -27.452 1.00 86.12 675 GLY A N 1
ATOM 5245 C CA . GLY A 1 675 ? -16.304 19.924 -28.042 1.00 86.12 675 GLY A CA 1
ATOM 5246 C C . GLY A 1 675 ? -17.448 19.723 -27.045 1.00 86.12 675 GLY A C 1
ATOM 5247 O O . GLY A 1 675 ? -17.220 19.635 -25.835 1.00 86.12 675 GLY A O 1
ATOM 5248 N N . PRO A 1 676 ? -18.694 19.631 -27.536 1.00 89.94 676 PRO A N 1
ATOM 5249 C CA . PRO A 1 676 ? -19.883 19.543 -26.691 1.00 89.94 676 PRO A CA 1
ATOM 5250 C C . PRO A 1 676 ? -20.121 18.161 -26.054 1.00 89.94 676 PRO A C 1
ATOM 5252 O O . PRO A 1 676 ? -20.967 18.077 -25.171 1.00 89.94 676 PRO A O 1
ATOM 5255 N N . GLY A 1 677 ? -19.406 17.110 -26.481 1.00 93.00 677 GLY A N 1
ATOM 5256 C CA . GLY A 1 677 ? -19.613 15.718 -26.052 1.00 93.00 677 GLY A CA 1
ATOM 5257 C C . GLY A 1 677 ? -18.329 15.004 -25.613 1.00 93.00 677 GLY A C 1
ATOM 5258 O O . GLY A 1 677 ? -18.015 13.909 -26.079 1.00 93.00 677 GLY A O 1
ATOM 5259 N N . VAL A 1 678 ? -17.538 15.629 -24.738 1.00 94.25 678 VAL A N 1
ATOM 5260 C CA . VAL A 1 678 ? -16.297 15.067 -24.171 1.00 94.25 678 VAL A CA 1
ATOM 5261 C C . VAL A 1 678 ? -16.569 13.768 -23.411 1.00 94.25 678 VAL A C 1
ATOM 5263 O O . VAL A 1 678 ? -15.805 12.810 -23.547 1.00 94.25 678 VAL A O 1
ATOM 5266 N N . ALA A 1 679 ? -17.638 13.709 -22.613 1.00 92.75 679 ALA A N 1
ATOM 5267 C CA . ALA A 1 679 ? -17.969 12.514 -21.840 1.00 92.75 679 ALA A CA 1
ATOM 5268 C C . ALA A 1 679 ? -18.316 11.330 -22.760 1.00 92.75 679 ALA A C 1
ATOM 5270 O O . ALA A 1 679 ? -17.844 10.213 -22.540 1.00 92.75 679 ALA A O 1
ATOM 5271 N N . GLU A 1 680 ? -19.080 11.578 -23.820 1.00 93.38 680 GLU A N 1
ATOM 5272 C CA . GLU A 1 680 ? -19.492 10.596 -24.817 1.00 93.38 680 GLU A CA 1
ATOM 5273 C C . GLU A 1 680 ? -18.311 10.115 -25.665 1.00 93.38 680 GLU A C 1
ATOM 5275 O O . GLU A 1 680 ? -18.161 8.907 -25.856 1.00 93.38 680 GLU A O 1
ATOM 5280 N N . VAL A 1 681 ? -17.418 11.019 -26.093 1.00 95.31 681 VAL A N 1
ATOM 5281 C CA . VAL A 1 681 ? -16.156 10.648 -26.760 1.00 95.31 681 VAL A CA 1
ATOM 5282 C C . VAL A 1 681 ? -15.339 9.709 -25.876 1.00 95.31 681 VAL A C 1
ATOM 5284 O O . VAL A 1 681 ? -14.896 8.660 -26.342 1.00 95.31 681 VAL A O 1
ATOM 5287 N N . LEU A 1 682 ? -15.160 10.044 -24.595 1.00 94.38 682 LEU A N 1
ATOM 5288 C CA . LEU A 1 682 ? -14.392 9.210 -23.671 1.00 94.38 682 LEU A CA 1
ATOM 5289 C C . LEU A 1 682 ? -15.049 7.839 -23.470 1.00 94.38 682 LEU A C 1
ATOM 5291 O O . LEU A 1 682 ? -14.356 6.827 -23.548 1.00 94.38 682 LEU A O 1
ATOM 5295 N N . LYS A 1 683 ? -16.375 7.779 -23.283 1.00 92.50 683 LYS A N 1
ATOM 5296 C CA . LYS A 1 683 ? -17.121 6.511 -23.169 1.00 92.50 683 LYS A CA 1
ATOM 5297 C C . LYS A 1 683 ? -16.952 5.641 -24.418 1.00 92.50 683 LYS A C 1
ATOM 5299 O O . LYS A 1 683 ? -16.687 4.445 -24.289 1.00 92.50 683 LYS A O 1
ATOM 5304 N N . LEU A 1 684 ? -17.061 6.236 -25.607 1.00 94.06 684 LEU A N 1
ATOM 5305 C CA . LEU A 1 684 ? -16.901 5.545 -26.884 1.00 94.06 684 LEU A CA 1
ATOM 5306 C C . LEU A 1 684 ? -15.479 5.007 -27.066 1.00 94.06 684 LEU A C 1
ATOM 5308 O O . LEU A 1 684 ? -15.302 3.809 -27.276 1.00 94.06 684 LEU A O 1
ATOM 5312 N N . VAL A 1 685 ? -14.460 5.858 -26.929 1.00 94.94 685 VAL A N 1
ATOM 5313 C CA . VAL A 1 685 ? -13.057 5.465 -27.135 1.00 94.94 685 VAL A CA 1
ATOM 5314 C C . VAL A 1 685 ? -12.615 4.429 -26.100 1.00 94.94 685 VAL A C 1
ATOM 5316 O O . VAL A 1 685 ? -11.990 3.435 -26.465 1.00 94.94 685 VAL A O 1
ATOM 5319 N N . MET A 1 686 ? -12.992 4.588 -24.826 1.00 92.38 686 MET A N 1
ATOM 5320 C CA . MET A 1 686 ? -12.723 3.586 -23.785 1.00 92.38 686 MET A CA 1
ATOM 5321 C C . MET A 1 686 ? -13.385 2.239 -24.106 1.00 92.38 686 MET A C 1
ATOM 5323 O O . MET A 1 686 ? -12.762 1.190 -23.928 1.00 92.38 686 MET A O 1
ATOM 5327 N N . GLY A 1 687 ? -14.623 2.252 -24.607 1.00 89.38 687 GLY A N 1
ATOM 5328 C CA . GLY A 1 687 ? -15.328 1.053 -25.064 1.00 89.38 687 GLY A CA 1
ATOM 5329 C C . GLY A 1 687 ? -14.623 0.371 -26.238 1.00 89.38 687 GLY A C 1
ATOM 5330 O O . GLY A 1 687 ? -14.397 -0.836 -26.218 1.00 89.38 687 GLY A O 1
ATOM 5331 N N . MET A 1 688 ? -14.181 1.147 -27.229 1.00 93.06 688 MET A N 1
ATOM 5332 C CA . MET A 1 688 ? -13.454 0.623 -28.387 1.00 93.06 688 MET A CA 1
ATOM 5333 C C . MET A 1 688 ? -12.086 0.033 -28.013 1.00 93.06 688 MET A C 1
ATOM 5335 O O . MET A 1 688 ? -11.719 -1.031 -28.513 1.00 93.06 688 MET A O 1
ATOM 5339 N N . VAL A 1 689 ? -11.337 0.692 -27.123 1.00 89.19 689 VAL A N 1
ATOM 5340 C CA . VAL A 1 689 ? -10.029 0.201 -26.659 1.00 89.19 689 VAL A CA 1
ATOM 5341 C C . VAL A 1 689 ? -10.191 -1.063 -25.815 1.00 89.19 689 VAL A C 1
ATOM 5343 O O . VAL A 1 689 ? -9.513 -2.055 -26.067 1.00 89.19 689 VAL A O 1
ATOM 5346 N N . SER A 1 690 ? -11.125 -1.074 -24.859 1.00 83.06 690 SER A N 1
ATOM 5347 C CA . SER A 1 690 ? -11.388 -2.262 -24.028 1.00 83.06 690 SER A CA 1
ATOM 5348 C C . SER A 1 690 ? -11.940 -3.448 -24.828 1.00 83.06 690 SER A C 1
ATOM 5350 O O . SER A 1 690 ? -11.618 -4.592 -24.521 1.00 83.06 690 SER A O 1
ATOM 5352 N N . GLY A 1 691 ? -12.706 -3.186 -25.890 1.00 82.00 691 GLY A N 1
ATOM 5353 C CA . GLY A 1 691 ? -13.179 -4.197 -26.838 1.00 82.00 691 GLY A CA 1
ATOM 5354 C C . GLY A 1 691 ? -12.122 -4.682 -27.839 1.00 82.00 691 GLY A C 1
ATOM 5355 O O . GLY A 1 691 ? -12.431 -5.531 -28.671 1.00 82.00 691 GLY A O 1
ATOM 5356 N N . GLY A 1 692 ? -10.896 -4.147 -27.800 1.00 86.75 692 GLY A N 1
ATOM 5357 C CA . GLY A 1 692 ? -9.804 -4.542 -28.696 1.00 86.75 692 GLY A CA 1
ATOM 5358 C C . GLY A 1 692 ? -9.969 -4.087 -30.150 1.00 86.75 692 GLY A C 1
ATOM 5359 O O . GLY A 1 692 ? -9.245 -4.568 -31.020 1.00 86.75 692 GLY A O 1
ATOM 5360 N N . VAL A 1 693 ? -10.895 -3.164 -30.428 1.00 89.94 693 VAL A N 1
ATOM 5361 C CA . VAL A 1 693 ? -11.183 -2.619 -31.771 1.00 89.94 693 VAL A CA 1
ATOM 5362 C C . VAL A 1 693 ? -10.573 -1.233 -31.999 1.00 89.94 693 VAL A C 1
ATOM 5364 O O . VAL A 1 693 ? -10.681 -0.682 -33.096 1.00 89.94 693 VAL A O 1
ATOM 5367 N N . ALA A 1 694 ? -9.892 -0.679 -30.991 1.00 92.81 694 ALA A N 1
ATOM 5368 C CA . ALA A 1 694 ? -9.083 0.523 -31.129 1.00 92.81 694 ALA A CA 1
ATOM 5369 C C . ALA A 1 694 ? -7.791 0.493 -30.299 1.00 92.81 694 ALA A C 1
ATOM 5371 O O . ALA A 1 694 ? -7.699 -0.188 -29.280 1.00 92.81 694 ALA A O 1
ATOM 5372 N N . LEU A 1 695 ? -6.817 1.294 -30.726 1.00 90.00 695 LEU A N 1
ATOM 5373 C CA . LEU A 1 695 ? -5.650 1.723 -29.957 1.00 90.00 695 LEU A CA 1
ATOM 5374 C C . LEU A 1 695 ? -5.761 3.224 -29.681 1.00 90.00 695 LEU A C 1
ATOM 5376 O O . LEU A 1 695 ? -6.379 3.955 -30.455 1.00 90.00 695 LEU A O 1
ATOM 5380 N N . CYS A 1 696 ? -5.143 3.700 -28.602 1.00 90.38 696 CYS A N 1
ATOM 5381 C CA . CYS A 1 696 ? -5.129 5.121 -28.269 1.00 90.38 696 CYS A CA 1
ATOM 5382 C C . CYS A 1 696 ? -3.774 5.519 -27.685 1.00 90.38 696 CYS A C 1
ATOM 5384 O O . CYS A 1 696 ? -3.254 4.833 -26.807 1.00 90.38 696 CYS A O 1
ATOM 5386 N N . VAL A 1 697 ? -3.225 6.643 -28.142 1.00 84.44 697 VAL A N 1
ATOM 5387 C CA . VAL A 1 697 ? -2.055 7.280 -27.522 1.00 84.44 697 VAL A CA 1
ATOM 5388 C C . VAL A 1 697 ? -2.462 8.527 -26.744 1.00 84.44 697 VAL A C 1
ATOM 5390 O O . VAL A 1 697 ? -3.517 9.116 -26.980 1.00 84.44 697 VAL A O 1
ATOM 5393 N N . ALA A 1 698 ? -1.632 8.911 -25.780 1.00 79.81 698 ALA A N 1
ATOM 5394 C CA . ALA A 1 698 ? -1.856 10.079 -24.944 1.00 79.81 698 ALA A CA 1
ATOM 5395 C C . ALA A 1 698 ? -1.582 11.370 -25.726 1.00 79.81 698 ALA A C 1
ATOM 5397 O O . ALA A 1 698 ? -0.461 11.589 -26.190 1.00 79.81 698 ALA A O 1
ATOM 5398 N N . GLY A 1 699 ? -2.573 12.258 -25.797 1.00 82.12 699 GLY A N 1
ATOM 5399 C CA . GLY A 1 699 ? -2.391 13.616 -26.291 1.00 82.12 699 GLY A CA 1
ATOM 5400 C C . GLY A 1 699 ? -2.045 14.612 -25.185 1.00 82.12 699 GLY A C 1
ATOM 5401 O O . GLY A 1 699 ? -1.924 14.313 -23.982 1.00 82.12 699 GLY A O 1
ATOM 5402 N N . ASN A 1 700 ? -1.835 15.854 -25.611 1.00 81.75 700 ASN A N 1
ATOM 5403 C CA . ASN A 1 700 ? -1.419 16.925 -24.716 1.00 81.75 700 ASN A CA 1
ATOM 5404 C C . ASN A 1 700 ? -2.600 17.440 -23.874 1.00 81.75 700 ASN A C 1
ATOM 5406 O O . ASN A 1 700 ? -2.399 17.900 -22.742 1.00 81.75 700 ASN A O 1
ATOM 5410 N N . HIS A 1 701 ? -3.816 17.343 -24.414 1.00 85.31 701 HIS A N 1
ATOM 5411 C CA . HIS A 1 701 ? -5.045 17.729 -23.735 1.00 85.31 701 HIS A CA 1
ATOM 5412 C C . HIS A 1 701 ? -5.408 16.718 -22.634 1.00 85.31 701 HIS A C 1
ATOM 5414 O O . HIS A 1 701 ? -5.631 17.121 -21.487 1.00 85.31 701 HIS A O 1
ATOM 5420 N N . GLU A 1 702 ? -5.289 15.412 -22.898 1.00 85.75 702 GLU A N 1
ATOM 5421 C CA . GLU A 1 702 ? -5.493 14.346 -21.900 1.00 85.75 702 GLU A CA 1
ATOM 5422 C C . GLU A 1 702 ? -4.505 14.493 -20.739 1.00 85.75 702 GLU A C 1
ATOM 5424 O O . GLU A 1 702 ? -4.886 14.452 -19.567 1.00 85.75 702 GLU A O 1
ATOM 5429 N N . SER A 1 703 ? -3.237 14.776 -21.057 1.00 80.12 703 SER A N 1
ATOM 5430 C CA . SER A 1 703 ? -2.186 15.016 -20.063 1.00 80.12 703 SER A CA 1
ATOM 5431 C C . SER A 1 703 ? -2.513 16.182 -19.116 1.00 80.12 703 SER A C 1
ATOM 5433 O O . SER A 1 703 ? -2.149 16.151 -17.935 1.00 80.12 703 SER A O 1
ATOM 5435 N N . LYS A 1 704 ? -3.183 17.238 -19.603 1.00 82.50 704 LYS A N 1
ATOM 5436 C CA . LYS A 1 704 ? -3.628 18.377 -18.776 1.00 82.50 704 LYS A CA 1
ATOM 5437 C C . LYS A 1 704 ? -4.853 18.013 -17.938 1.00 82.50 704 LYS A C 1
ATOM 5439 O O . LYS A 1 704 ? -4.871 18.335 -16.746 1.00 82.50 704 LYS A O 1
ATOM 5444 N N . LEU A 1 705 ? -5.826 17.318 -18.526 1.00 83.88 705 LEU A N 1
ATOM 5445 C CA . LEU A 1 705 ? -7.041 16.872 -17.845 1.00 83.88 705 LEU A CA 1
ATOM 5446 C C . LEU A 1 705 ? -6.726 15.915 -16.686 1.00 83.88 705 LEU A C 1
ATOM 5448 O O . LEU A 1 705 ? -7.169 16.156 -15.563 1.00 83.88 705 LEU A O 1
ATOM 5452 N N . VAL A 1 706 ? -5.872 14.909 -16.902 1.00 81.19 706 VAL A N 1
ATOM 5453 C CA . VAL A 1 706 ? -5.429 13.960 -15.860 1.00 81.19 706 VAL A CA 1
ATOM 5454 C C . VAL A 1 706 ? -4.781 14.682 -14.681 1.00 81.19 706 VAL A C 1
ATOM 5456 O O . VAL A 1 706 ? -5.086 14.394 -13.523 1.00 81.19 706 VAL A O 1
ATOM 5459 N N . ARG A 1 707 ? -3.913 15.669 -14.942 1.00 74.31 707 ARG A N 1
ATOM 5460 C CA . ARG A 1 707 ? -3.284 16.469 -13.876 1.00 74.31 707 ARG A CA 1
ATOM 5461 C C . ARG A 1 707 ? -4.329 17.199 -13.032 1.00 74.31 707 ARG A C 1
ATOM 5463 O O . ARG A 1 707 ? -4.187 17.236 -11.810 1.00 74.31 707 ARG A O 1
ATOM 5470 N N . LYS A 1 708 ? -5.367 17.752 -13.664 1.00 80.25 708 LYS A N 1
ATOM 5471 C CA . LYS A 1 708 ? -6.444 18.473 -12.979 1.00 80.25 708 LYS A CA 1
ATOM 5472 C C . LYS A 1 708 ? -7.363 17.536 -12.186 1.00 80.25 708 LYS A C 1
ATOM 5474 O O . LYS A 1 708 ? -7.629 17.831 -11.024 1.00 80.25 708 LYS A O 1
ATOM 5479 N N . LEU A 1 709 ? -7.766 16.396 -12.754 1.00 75.56 709 LEU A N 1
ATOM 5480 C CA . LEU A 1 709 ? -8.561 15.361 -12.067 1.00 75.56 709 LEU A CA 1
ATOM 5481 C C . LEU A 1 709 ? -7.827 14.767 -10.850 1.00 75.56 709 LEU A C 1
ATOM 5483 O O . LEU A 1 709 ? -8.458 14.349 -9.886 1.00 75.56 709 LEU A O 1
ATOM 5487 N N . ARG A 1 710 ? -6.488 14.792 -10.851 1.00 67.00 710 ARG A N 1
ATOM 5488 C CA . ARG A 1 710 ? -5.628 14.369 -9.729 1.00 67.00 710 ARG A CA 1
ATOM 5489 C C . ARG A 1 710 ? -5.368 15.457 -8.681 1.00 67.00 710 ARG A C 1
ATOM 5491 O O . ARG A 1 710 ? -4.485 15.295 -7.843 1.00 67.00 710 ARG A O 1
ATOM 5498 N N . GLY A 1 711 ? -6.088 16.577 -8.741 1.00 71.31 711 GLY A N 1
ATOM 5499 C CA . GLY A 1 711 ? -5.984 17.654 -7.756 1.00 71.31 711 GLY A CA 1
ATOM 5500 C C . GLY A 1 711 ? -4.736 18.532 -7.890 1.00 71.31 711 GLY A C 1
ATOM 5501 O O . GLY A 1 711 ? -4.447 19.314 -6.987 1.00 71.31 711 GLY A O 1
ATOM 5502 N N . ARG A 1 712 ? -3.983 18.450 -9.001 1.00 69.69 712 ARG A N 1
ATOM 5503 C CA . ARG A 1 712 ? -2.869 19.381 -9.249 1.00 69.69 712 ARG A CA 1
ATOM 5504 C C . ARG A 1 712 ? -3.395 20.730 -9.734 1.00 69.69 712 ARG A C 1
ATOM 5506 O O . ARG A 1 712 ? -4.359 20.813 -10.499 1.00 69.69 712 ARG A O 1
ATOM 5513 N N . ASN A 1 713 ? -2.700 21.797 -9.345 1.00 58.44 713 ASN A N 1
ATOM 5514 C CA . ASN A 1 713 ? -2.969 23.138 -9.854 1.00 58.44 713 ASN A CA 1
ATOM 5515 C C . ASN A 1 713 ? -2.509 23.255 -11.314 1.00 58.44 713 ASN A C 1
ATOM 5517 O O . ASN A 1 713 ? -1.324 23.407 -11.602 1.00 58.44 713 ASN A O 1
ATOM 5521 N N . VAL A 1 714 ? -3.470 23.180 -12.233 1.00 72.50 714 VAL A N 1
ATOM 5522 C CA . VAL A 1 714 ? -3.303 23.449 -13.665 1.00 72.50 714 VAL A CA 1
ATOM 5523 C C . VAL A 1 714 ? -4.102 24.702 -14.002 1.00 72.50 714 VAL A C 1
ATOM 5525 O O . VAL A 1 714 ? -5.211 24.878 -13.490 1.00 72.50 714 VAL A O 1
ATOM 5528 N N . GLN A 1 715 ? -3.551 25.571 -14.851 1.00 73.56 715 GLN A N 1
ATOM 5529 C CA . GLN A 1 715 ? -4.285 26.722 -15.366 1.00 73.56 715 GLN A CA 1
ATOM 5530 C C . GLN A 1 715 ? -5.486 26.222 -16.174 1.00 73.56 715 GLN A C 1
ATOM 5532 O O . GLN A 1 715 ? -5.322 25.556 -17.194 1.00 73.56 715 GLN A O 1
ATOM 5537 N N . VAL A 1 716 ? -6.690 26.522 -15.690 1.00 75.19 716 VAL A N 1
ATOM 5538 C CA . VAL A 1 716 ? -7.931 26.126 -16.356 1.00 75.19 716 VAL A CA 1
ATOM 5539 C C . VAL A 1 716 ? -8.189 27.118 -17.488 1.00 75.19 716 VAL A C 1
ATOM 5541 O O . VAL A 1 716 ? -8.633 28.240 -17.256 1.00 75.19 716 VAL A O 1
ATOM 5544 N N . SER A 1 717 ? -7.821 26.730 -18.708 1.00 75.38 717 SER A N 1
ATOM 5545 C CA . SER A 1 717 ? -8.198 27.431 -19.938 1.00 75.38 717 SER A CA 1
ATOM 5546 C C . SER A 1 717 ? -9.635 27.079 -20.338 1.00 75.38 717 SER A C 1
ATOM 5548 O O . SER A 1 717 ? -10.190 26.099 -19.849 1.00 75.38 717 SER A O 1
ATOM 5550 N N . HIS A 1 718 ? -10.231 27.861 -21.245 1.00 69.75 718 HIS A N 1
ATOM 5551 C CA . HIS A 1 718 ? -11.632 27.703 -21.662 1.00 69.75 718 HIS A CA 1
ATOM 5552 C C . HIS A 1 718 ? -11.985 26.262 -22.085 1.00 69.75 718 HIS A C 1
ATOM 5554 O O . HIS A 1 718 ? -12.945 25.708 -21.567 1.00 69.75 718 HIS A O 1
ATOM 5560 N N . GLY A 1 719 ? -11.141 25.612 -22.900 1.00 77.56 719 GLY A N 1
ATOM 5561 C CA . GLY A 1 719 ? -11.371 24.223 -23.326 1.00 77.56 719 GLY A CA 1
ATOM 5562 C C . GLY A 1 719 ? -11.296 23.190 -22.193 1.00 77.56 719 GLY A C 1
ATOM 5563 O O . GLY A 1 719 ? -12.123 22.287 -22.143 1.00 77.56 719 GLY A O 1
ATOM 5564 N N . LEU A 1 720 ? -10.371 23.354 -21.239 1.00 83.81 720 LEU A N 1
ATOM 5565 C CA . LEU A 1 720 ? -10.278 22.463 -20.076 1.00 83.81 720 LEU A CA 1
ATOM 5566 C C . LEU A 1 720 ? -11.454 22.674 -19.109 1.00 83.81 720 LEU A C 1
ATOM 5568 O O . LEU A 1 720 ? -11.886 21.730 -18.453 1.00 83.81 720 LEU A O 1
ATOM 5572 N N . ALA A 1 721 ? -11.977 23.900 -19.012 1.00 83.62 721 ALA A N 1
ATOM 5573 C CA . ALA A 1 721 ? -13.154 24.198 -18.197 1.00 83.62 721 ALA A CA 1
ATOM 5574 C C . ALA A 1 721 ? -14.394 23.443 -18.696 1.00 83.62 721 ALA A C 1
ATOM 5576 O O . ALA A 1 721 ? -15.133 22.889 -17.887 1.00 83.62 721 ALA A O 1
ATOM 5577 N N . GLU A 1 722 ? -14.591 23.384 -20.014 1.00 84.56 722 GLU A N 1
ATOM 5578 C CA . GLU A 1 722 ? -15.710 22.672 -20.641 1.00 84.56 722 GLU A CA 1
ATOM 5579 C C . GLU A 1 722 ? -15.617 21.160 -20.421 1.00 84.56 722 GLU A C 1
ATOM 5581 O O . GLU A 1 722 ? -16.596 20.549 -19.994 1.00 84.56 722 GLU A O 1
ATOM 5586 N N . SER A 1 723 ? -14.424 20.576 -20.597 1.00 88.31 723 SER A N 1
ATOM 5587 C CA . SER A 1 723 ? -14.161 19.165 -20.283 1.00 88.31 723 SER A CA 1
ATOM 5588 C C . SER A 1 723 ? -14.513 18.825 -18.830 1.00 88.31 723 SER A C 1
ATOM 5590 O O . SER A 1 723 ? -15.134 17.800 -18.557 1.00 88.31 723 SER A O 1
ATOM 5592 N N . LEU A 1 724 ? -14.137 19.685 -17.876 1.00 89.25 724 LEU A N 1
ATOM 5593 C CA . LEU A 1 724 ? -14.436 19.474 -16.455 1.00 89.25 724 LEU A CA 1
ATOM 5594 C C . LEU A 1 724 ? -15.928 19.611 -16.153 1.00 89.25 724 LEU A C 1
ATOM 5596 O O . LEU A 1 724 ? -16.464 18.777 -15.431 1.00 89.25 724 LEU A O 1
ATOM 5600 N N . ALA A 1 725 ? -16.593 20.622 -16.717 1.00 89.00 725 ALA A N 1
ATOM 5601 C CA . ALA A 1 725 ? -18.018 20.854 -16.503 1.00 89.00 725 ALA A CA 1
ATOM 5602 C C . ALA A 1 725 ? -18.868 19.674 -16.994 1.00 89.00 725 ALA A C 1
ATOM 5604 O O . ALA A 1 725 ? -19.800 19.264 -16.308 1.00 89.00 725 ALA A O 1
ATOM 5605 N N . GLN A 1 726 ? -18.519 19.088 -18.143 1.00 91.19 726 GLN A N 1
ATOM 5606 C CA . GLN A 1 726 ? -19.197 17.895 -18.656 1.00 91.19 726 GLN A CA 1
ATOM 5607 C C . GLN A 1 726 ? -18.937 16.671 -17.766 1.00 91.19 726 GLN A C 1
ATOM 5609 O O . GLN A 1 726 ? -19.868 15.952 -17.418 1.00 91.19 726 GLN A O 1
ATOM 5614 N N . LEU A 1 727 ? -17.694 16.465 -17.317 1.00 90.50 727 LEU A N 1
ATOM 5615 C CA . LEU A 1 727 ? -17.355 15.352 -16.425 1.00 90.50 727 LEU A CA 1
ATOM 5616 C C . LEU A 1 727 ? -17.960 15.487 -15.018 1.00 90.50 727 LEU A C 1
ATOM 5618 O O . LEU A 1 727 ? -18.177 14.476 -14.354 1.00 90.50 727 LEU A O 1
ATOM 5622 N N . GLU A 1 728 ? -18.232 16.699 -14.532 1.00 89.75 728 GLU A N 1
ATOM 5623 C CA . GLU A 1 728 ? -18.898 16.927 -13.241 1.00 89.75 728 GLU A CA 1
ATOM 5624 C C . GLU A 1 728 ? -20.344 16.418 -13.209 1.00 89.75 728 GLU A C 1
ATOM 5626 O O . GLU A 1 728 ? -20.826 16.058 -12.133 1.00 89.75 728 GLU A O 1
ATOM 5631 N N . LEU A 1 729 ? -21.003 16.341 -14.371 1.00 89.88 729 LEU A N 1
ATOM 5632 C CA . LEU A 1 729 ? -22.349 15.780 -14.525 1.00 89.88 729 LEU A CA 1
ATOM 5633 C C . LEU A 1 729 ? -22.360 14.244 -14.468 1.00 89.88 729 LEU A C 1
ATOM 5635 O O . LEU A 1 729 ? -23.419 13.642 -14.304 1.00 89.88 729 LEU A O 1
ATOM 5639 N N . GLU A 1 730 ? -21.191 13.615 -14.577 1.00 90.31 730 GLU A N 1
ATOM 5640 C CA . GLU A 1 730 ? -21.031 12.166 -14.572 1.00 90.31 730 GLU A CA 1
ATOM 5641 C C . GLU A 1 730 ? -20.765 11.601 -13.168 1.00 90.31 730 GLU A C 1
ATOM 5643 O O . GLU A 1 730 ? -20.328 12.283 -12.222 1.00 90.31 730 GLU A O 1
ATOM 5648 N N . SER A 1 731 ? -20.988 10.292 -13.040 1.00 87.44 731 SER A N 1
ATOM 5649 C CA . SER A 1 731 ? -20.767 9.553 -11.800 1.00 87.44 731 SER A CA 1
ATOM 5650 C C . SER A 1 731 ? -19.311 9.714 -11.299 1.00 87.44 731 SER A C 1
ATOM 5652 O O . SER A 1 731 ? -18.362 9.840 -12.086 1.00 87.44 731 SER A O 1
ATOM 5654 N N . PRO A 1 732 ? -19.076 9.722 -9.973 1.00 83.25 732 PRO A N 1
ATOM 5655 C CA . PRO A 1 732 ? -17.715 9.710 -9.430 1.00 83.25 732 PRO A CA 1
ATOM 5656 C C . PRO A 1 732 ? -16.894 8.500 -9.907 1.00 83.25 732 PRO A C 1
ATOM 5658 O O . PRO A 1 732 ? -15.693 8.623 -10.150 1.00 83.25 732 PRO A O 1
ATOM 5661 N N . THR A 1 733 ? -17.551 7.352 -10.088 1.00 82.44 733 THR A N 1
ATOM 5662 C CA . THR A 1 733 ? -16.962 6.106 -10.596 1.00 82.44 733 THR A CA 1
ATOM 5663 C C . THR A 1 733 ? -16.491 6.249 -12.044 1.00 82.44 733 THR A C 1
ATOM 5665 O O . THR A 1 733 ? -15.365 5.859 -12.360 1.00 82.44 733 THR A O 1
ATOM 5668 N N . PHE A 1 734 ? -17.281 6.883 -12.916 1.00 86.44 734 PHE A N 1
ATOM 5669 C CA . PHE A 1 734 ? -16.878 7.174 -14.292 1.00 86.44 734 PHE A CA 1
ATOM 5670 C C . PHE A 1 734 ? -15.674 8.114 -14.343 1.00 86.44 734 PHE A C 1
ATOM 5672 O O . PHE A 1 734 ? -14.692 7.829 -15.027 1.00 86.44 734 PHE A O 1
ATOM 5679 N N . ARG A 1 735 ? -15.688 9.200 -13.560 1.00 87.06 735 ARG A N 1
ATOM 5680 C CA . ARG A 1 735 ? -14.555 10.138 -13.483 1.00 87.06 735 ARG A CA 1
ATOM 5681 C C . ARG A 1 735 ? -13.257 9.462 -13.042 1.00 87.06 735 ARG A C 1
ATOM 5683 O O . ARG A 1 735 ? -12.191 9.786 -13.569 1.00 87.06 735 ARG A O 1
ATOM 5690 N N . GLN A 1 736 ? -13.334 8.513 -12.110 1.00 81.06 736 GLN A N 1
ATOM 5691 C CA . GLN A 1 736 ? -12.180 7.717 -11.694 1.00 81.06 736 GLN A CA 1
ATOM 5692 C C . GLN A 1 736 ? -11.671 6.819 -12.829 1.00 81.06 736 GLN A C 1
ATOM 5694 O O . GLN A 1 736 ? -10.468 6.801 -13.092 1.00 81.06 736 GLN A O 1
ATOM 5699 N N . ARG A 1 737 ? -12.574 6.139 -13.547 1.00 82.56 737 ARG A N 1
ATOM 5700 C CA . ARG A 1 737 ? -12.230 5.308 -14.713 1.00 82.56 737 ARG A CA 1
ATOM 5701 C C . ARG A 1 737 ? -11.596 6.120 -15.841 1.00 82.56 737 ARG A C 1
ATOM 5703 O O . ARG A 1 737 ? -10.607 5.674 -16.409 1.00 82.56 737 ARG A O 1
ATOM 5710 N N . VAL A 1 738 ? -12.104 7.320 -16.129 1.00 86.81 738 VAL A N 1
ATOM 5711 C CA . VAL A 1 738 ? -11.504 8.254 -17.100 1.00 86.81 738 VAL A CA 1
ATOM 5712 C C . VAL A 1 738 ? -10.086 8.630 -16.674 1.00 86.81 738 VAL A C 1
ATOM 5714 O O . VAL A 1 738 ? -9.162 8.563 -17.480 1.00 86.81 738 VAL A O 1
ATOM 5717 N N . ALA A 1 739 ? -9.885 8.989 -15.403 1.00 78.00 739 ALA A N 1
ATOM 5718 C CA . ALA A 1 739 ? -8.563 9.347 -14.898 1.00 78.00 739 ALA A CA 1
ATOM 5719 C C . ALA A 1 739 ? -7.562 8.179 -14.975 1.00 78.00 739 ALA A C 1
ATOM 5721 O O . ALA A 1 739 ? -6.388 8.415 -15.253 1.00 78.00 739 ALA A O 1
ATOM 5722 N N . GLN A 1 740 ? -8.014 6.945 -14.734 1.00 74.25 740 GLN A N 1
ATOM 5723 C CA . GLN A 1 740 ? -7.193 5.738 -14.846 1.00 74.25 740 GLN A CA 1
ATOM 5724 C C . GLN A 1 740 ? -6.867 5.407 -16.307 1.00 74.25 740 GLN A C 1
ATOM 5726 O O . GLN A 1 740 ? -5.709 5.173 -16.636 1.00 74.25 740 GLN A O 1
ATOM 5731 N N . PHE A 1 741 ? -7.869 5.450 -17.189 1.00 82.62 741 PHE A N 1
ATOM 5732 C CA . PHE A 1 741 ? -7.701 5.203 -18.619 1.00 82.62 741 PHE A CA 1
ATOM 5733 C C . PHE A 1 741 ? -6.704 6.179 -19.245 1.00 82.62 741 PHE A C 1
ATOM 5735 O O . PHE A 1 741 ? -5.721 5.747 -19.836 1.00 82.62 741 PHE A O 1
ATOM 5742 N N . LEU A 1 742 ? -6.919 7.487 -19.063 1.00 79.38 742 LEU A N 1
ATOM 5743 C CA . LEU A 1 742 ? -6.080 8.521 -19.667 1.00 79.38 742 LEU A CA 1
ATOM 5744 C C . LEU A 1 742 ? -4.638 8.512 -19.138 1.00 79.38 742 LEU A C 1
ATOM 5746 O O . LEU A 1 742 ? -3.727 8.882 -19.872 1.00 79.38 742 LEU A O 1
ATOM 5750 N N . ASP A 1 743 ? -4.415 8.096 -17.887 1.00 72.25 743 ASP A N 1
ATOM 5751 C CA . ASP A 1 743 ? -3.061 7.958 -17.336 1.00 72.25 743 ASP A CA 1
ATOM 5752 C C . ASP A 1 743 ? -2.333 6.700 -17.825 1.00 72.25 743 ASP A C 1
ATOM 5754 O O . ASP A 1 743 ? -1.107 6.689 -17.885 1.00 72.25 743 ASP A O 1
ATOM 5758 N N . GLY A 1 744 ? -3.079 5.653 -18.188 1.00 66.19 744 GLY A N 1
ATOM 5759 C CA . GLY A 1 744 ? -2.533 4.421 -18.755 1.00 66.19 744 GLY A CA 1
ATOM 5760 C C . GLY A 1 744 ? -2.146 4.523 -20.235 1.00 66.19 744 GLY A C 1
ATOM 5761 O O . GLY A 1 744 ? -1.533 3.596 -20.764 1.00 66.19 744 GLY A O 1
ATOM 5762 N N . LEU A 1 745 ? -2.493 5.621 -20.918 1.00 71.69 745 LEU A N 1
ATOM 5763 C CA . LEU A 1 745 ? -2.179 5.817 -22.334 1.00 71.69 745 LEU A CA 1
ATOM 5764 C C . LEU A 1 745 ? -0.676 6.052 -22.561 1.00 71.69 745 LEU A C 1
ATOM 5766 O O . LEU A 1 745 ? -0.018 6.807 -21.844 1.00 71.69 745 LEU A O 1
ATOM 5770 N N . ILE A 1 746 ? -0.136 5.438 -23.616 1.00 66.88 746 ILE A N 1
ATOM 5771 C CA . ILE A 1 746 ? 1.278 5.558 -24.002 1.00 66.88 746 ILE A CA 1
ATOM 5772 C C . ILE A 1 746 ? 1.450 6.736 -24.969 1.00 66.88 746 ILE A C 1
ATOM 5774 O O . ILE A 1 746 ? 0.530 7.079 -25.701 1.00 66.88 746 ILE A O 1
ATOM 5778 N N . SER A 1 747 ? 2.617 7.384 -24.996 1.00 64.69 747 SER A N 1
ATOM 5779 C CA . SER A 1 747 ? 2.839 8.573 -25.836 1.00 64.69 747 SER A CA 1
ATOM 5780 C C . SER A 1 747 ? 3.007 8.288 -27.334 1.00 64.69 747 SER A C 1
ATOM 5782 O O . SER A 1 747 ? 2.878 9.208 -28.133 1.00 64.69 747 SER A O 1
ATOM 5784 N N . HIS A 1 748 ? 3.342 7.054 -27.717 1.00 64.25 748 HIS A N 1
ATOM 5785 C CA . HIS A 1 748 ? 3.510 6.617 -29.107 1.00 64.25 748 HIS A CA 1
ATOM 5786 C C . HIS A 1 748 ? 3.514 5.085 -29.190 1.00 64.25 748 HIS A C 1
ATOM 5788 O O . HIS A 1 748 ? 3.754 4.414 -28.188 1.00 64.25 748 HIS A O 1
ATOM 5794 N N . TYR A 1 749 ? 3.306 4.551 -30.394 1.00 66.25 749 TYR A N 1
ATOM 5795 C CA . TYR A 1 749 ? 3.537 3.147 -30.734 1.00 66.25 749 TYR A CA 1
ATOM 5796 C C . TYR A 1 749 ? 4.577 3.062 -31.858 1.00 66.25 749 TYR A C 1
ATOM 5798 O O . TYR A 1 749 ? 4.587 3.894 -32.763 1.00 66.25 749 TYR A O 1
ATOM 5806 N N . CYS A 1 750 ? 5.450 2.062 -31.798 1.00 60.16 750 CYS A N 1
ATOM 5807 C CA . CYS A 1 750 ? 6.337 1.668 -32.883 1.00 60.16 750 CYS A CA 1
ATOM 5808 C C . CYS A 1 750 ? 5.654 0.533 -33.651 1.00 60.16 750 CYS A C 1
ATOM 5810 O O . CYS A 1 750 ? 5.338 -0.503 -33.060 1.00 60.16 750 CYS A O 1
ATOM 5812 N N . ALA A 1 751 ? 5.424 0.752 -34.942 1.00 52.91 751 ALA A N 1
ATOM 5813 C CA . ALA A 1 751 ? 4.816 -0.205 -35.862 1.00 52.91 751 ALA A CA 1
ATOM 5814 C C . ALA A 1 751 ? 5.816 -0.618 -36.942 1.00 52.91 751 ALA A C 1
ATOM 5816 O O . ALA A 1 751 ? 6.638 0.238 -37.346 1.00 52.91 751 ALA A O 1
#

Radius of gyration: 36.68 Å; Cα contacts (8 Å, |Δi|>4): 1260; chains: 1; bounding box: 96×54×108 Å

Nearest PDB structures (foldseek):
  4e6n-assembly2_D  TM=9.511E-01  e=2.243E-26  Acetivibrio thermocellus ATCC 27405
  4drf-assembly2_D  TM=9.713E-01  e=1.502E-24  Acetivibrio thermocellus ATCC 27405
  3jwi-assembly2_B  TM=9.474E-01  e=1.642E-15  Acetivibrio thermocellus ATCC 27405
  3jwi-assembly1_A  TM=8.824E-01  e=1.405E-15  Acetivibrio thermocellus ATCC 27405
  3jwh-assembly2_B  TM=9.501E-01  e=2.273E-13  Trichormus variabilis ATCC 29413

InterPro domains:
  IPR004843 Calcineurin-like, phosphoesterase domain [PF00149] (618-703)
  IPR006186 Serine/threonine-specific protein phosphatase/bis(5-nucleosyl)-tetraphosphatase [PR00114] (618-645)
  IPR006186 Serine/threonine-specific protein phosphatase/bis(5-nucleosyl)-tetraphosphatase [PR00114] (665-692)
  IPR013217 Methyltransferase type 12 [PF08242] (305-408)
  IPR024026 3'-RNA ribose 2'-O-methyltransferase, Hen1, bacterial [TIGR04074] (16-459)
  IPR024740 Hen1, N-terminal [PF12623] (15-256)
  IPR026610 3'-RNA ribose 2'-O-methyltransferase, Hen1 [PTHR21404] (271-458)
  IPR027417 P-loop containing nucleoside triphosphate hydrolase [SSF52540] (464-639)
  IPR029052 Metallo-dependent phosphatase-like [G3DSA:3.60.21.10] (607-751)
  IPR029052 Metallo-dependent phosphatase-like [SSF56300] (611-743)
  IPR029063 S-adenosyl-L-methionine-dependent methyltransferase superfamily [G3DSA:3.40.50.150] (272-480)
  IPR029063 S-adenosyl-L-methionine-dependent methyltransferase superfamily [SSF53335] (281-449)
  IPR038546 Hen1, N-terminal domain superfamily [G3DSA:3.30.1610.20] (15-245)

Sequence (751 aa):
MTLNARCVCPTIDAVLLTISTTHQPATDLGFLLHKNPGRLQSFTLPFGRADVFYPEAESDRCTVALLLDIDPVGLVRHKSGAPSSGGWLEQYVNDRPYVASSHLSVAIASVFGSALAGASKERPELAESAIPLEARIAAVPSREGADLIRSLFEPLGYTVETHGHPLDTRFPEWGASPYFSVHLTSESRLRDLLAHLYVLLPVLDDNKHYWVGDDEVEKLMRFGEGWLGNHPQRDLISFRYLKHQRGLVRQALDQLFEAGQADPGVTAARQEQEEERLETPLRLGEQRIQAVLATLRMLGATKVLDLGCGEGRLIGELLGEPAIRSITGLDVSHRALETARLRLHLDTLPAQQRDHITLLHGSLTYRDKRLSGFDAAVAMEVIEHIDAPRLDAFEEVVFGSAKPGAVLITTPNAEYNTLFGGLPAGAFRHRDHRFEWTRGQFQAWARQAADRRKYDIAIPELCLVALIGPTGSGKSSFAASHFMPTEVVSSDICRAMVADDATDQAATPDAFALLNFIAATRLRAGRLTVIDATSVQPQARKSLVALAREHDCLPNVPDRQFGSQVVRRQADQLRRSLRGLKREGFRHVFVLDSPEEVEAATIERVPLWVNLQHEHGPFDIIGDVHGCYDELVILLERLGYRLETSAGADGETGFSASHPEGRKAVFVGDLVDRGPGVAEVLKLVMGMVSGGVALCVAGNHESKLVRKLRGRNVQVSHGLAESLAQLELESPTFRQRVAQFLDGLISHYCA

pLDDT: mean 78.84, std 15.8, range [24.2, 98.31]

Secondary structure (DSSP, 8-state):
---------S---SEEEEEEE--SSGGGHHHHHT--TT--EEEEETTEEEEEEEEEE-SS-EEEEEEEEE-HHHHHHT--S--SS--TTTTTS-STTTS-SHHHHHHHHHHSHHHHTT--SS-HHHHTS-EEEEEEEEEEE-TT-HHHHHHHHGGGT-EEEEEEEES-TT-GGG-EEEEEEEEEEEEE-HHHHHHHHHHHHHHHH----S---HHHHHHHHHHHTTTGGG-TTHHHHHHHHTTT-HHHHHHHHHHHHHHS---HHHHHHHHHHHHHHHHGGGTHHHHHHHHHHHHHHHTT-SEEEEET-TTSHHHHHHTT-TT--EEEEEES-HHHHHHHHHHTTTTTS-HHHHTTEEEEE--TTS--GGG-S-SEEEEES-GGGS-GGGHHHHHIIIIIII--SEEEEE--BGGGGGG-TTSPTT--SSTT-S--B-HHHHHHHHHHHHHHHT--EEEESSEEEEEB--TTSSHHHHHHHHS-TTTEEEHHHHHHHHHS-TT-GGGHHHHHHHHHHHHHHHHHTT--EEEES---SHHHHHHHHHHHHHTTPEEEEEEE---SSS-HHHHHHHHHHGGGHHHHT-SEEEEE-SHHHHHH--EEEE--TTB-TT----EEEE---TT-HHHHHHHHHHTTPEEEEEE-TTS-EEEEEE-TT--EEEE-S--SSSSTTHHHHHHH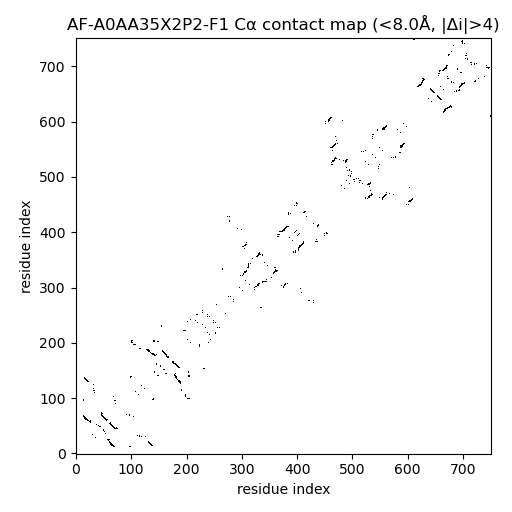HHHHHHTTSEEEB--HHHHHHHHHHTT------HHHHHHHHHHHTS-HHHHHHHHHHHHH-BS--B-

Mean predicted aligned error: 20.85 Å

Organism: Geodia barretti (NCBI:txid519541)